Protein AF-0000000087006556 (afdb_homodimer)

Structure (mmCIF, N/CA/C/O backbone):
data_AF-0000000087006556-model_v1
#
loop_
_entity.id
_entity.type
_entity.pdbx_description
1 polymer 'LRRCT domain-containing protein'
#
loop_
_atom_site.group_PDB
_atom_site.id
_atom_site.type_symbol
_atom_site.label_atom_id
_atom_site.label_alt_id
_atom_site.label_comp_id
_atom_site.label_asym_id
_atom_site.label_entity_id
_atom_site.label_seq_id
_atom_site.pdbx_PDB_ins_code
_atom_site.Cartn_x
_atom_site.Cartn_y
_atom_site.Cartn_z
_atom_site.occupancy
_atom_site.B_iso_or_equiv
_atom_site.auth_seq_id
_atom_site.auth_comp_id
_atom_site.auth_asym_id
_atom_site.auth_atom_id
_atom_site.pdbx_PDB_model_num
ATOM 1 N N . VAL A 1 1 ? -24.969 -40.094 31.344 1 88.81 1 VAL A N 1
ATOM 2 C CA . VAL A 1 1 ? -23.953 -39.125 30.875 1 88.81 1 VAL A CA 1
ATOM 3 C C . VAL A 1 1 ? -24.188 -38.812 29.406 1 88.81 1 VAL A C 1
ATOM 5 O O . VAL A 1 1 ? -24.312 -39.719 28.578 1 88.81 1 VAL A O 1
ATOM 8 N N . GLN A 1 2 ? -24.375 -37.562 29.062 1 92.94 2 GLN A N 1
ATOM 9 C CA . GLN A 1 2 ? -24.641 -37.125 27.703 1 92.94 2 GLN A CA 1
ATOM 10 C C . GLN A 1 2 ? -23.422 -36.469 27.078 1 92.94 2 GLN A C 1
ATOM 12 O O . GLN A 1 2 ? -23.266 -36.469 25.844 1 92.94 2 GLN A O 1
ATOM 17 N N . ARG A 1 3 ? -22.641 -35.844 27.828 1 95 3 ARG A N 1
ATOM 18 C CA . ARG A 1 3 ? -21.406 -35.219 27.375 1 95 3 ARG A CA 1
ATOM 19 C C . ARG A 1 3 ? -20.219 -35.719 28.188 1 95 3 ARG A C 1
ATOM 21 O O . ARG A 1 3 ? -20.281 -35.781 29.422 1 95 3 ARG A O 1
ATOM 28 N N . LEU A 1 4 ? -19.172 -36.156 27.547 1 93.06 4 LEU A N 1
ATOM 29 C CA . LEU A 1 4 ? -17.922 -36.594 28.172 1 93.06 4 LEU A CA 1
ATOM 30 C C . LEU A 1 4 ? -16.734 -35.844 27.594 1 93.06 4 LEU A C 1
ATOM 32 O O . LEU A 1 4 ? -16.469 -35.906 26.391 1 93.06 4 LEU A O 1
ATOM 36 N N . ASP A 1 5 ? -16.062 -35.062 28.344 1 93.75 5 ASP A N 1
ATOM 37 C CA . ASP A 1 5 ? -14.906 -34.281 27.922 1 93.75 5 ASP A CA 1
ATOM 38 C C . ASP A 1 5 ? -13.609 -34.844 28.484 1 93.75 5 ASP A C 1
ATOM 40 O O . ASP A 1 5 ? -13.359 -34.781 29.688 1 93.75 5 ASP A O 1
ATOM 44 N N . LEU A 1 6 ? -12.828 -35.469 27.703 1 93.69 6 LEU A N 1
ATOM 45 C CA . LEU A 1 6 ? -11.547 -36.062 28.062 1 93.69 6 LEU A CA 1
ATOM 46 C C . LEU A 1 6 ? -10.398 -35.344 27.359 1 93.69 6 LEU A C 1
ATOM 48 O O . LEU A 1 6 ? -9.391 -35.969 27.016 1 93.69 6 LEU A O 1
ATOM 52 N N . THR A 1 7 ? -10.492 -34.062 27.109 1 93.75 7 THR A N 1
ATOM 53 C CA . THR A 1 7 ? -9.484 -33.312 26.406 1 93.75 7 THR A CA 1
ATOM 54 C C . THR A 1 7 ? -8.211 -33.156 27.234 1 93.75 7 THR A C 1
ATOM 56 O O . THR A 1 7 ? -8.281 -33.031 28.453 1 93.75 7 THR A O 1
ATOM 59 N N . GLU A 1 8 ? -7.07 -33.281 26.734 1 91.44 8 GLU A N 1
ATOM 60 C CA . GLU A 1 8 ? -5.758 -33.031 27.328 1 91.44 8 GLU A CA 1
ATOM 61 C C . GLU A 1 8 ? -5.523 -33.969 28.516 1 91.44 8 GLU A C 1
ATOM 63 O O . GLU A 1 8 ? -5.133 -33.5 29.594 1 91.44 8 GLU A O 1
ATOM 68 N N . ASN A 1 9 ? -5.703 -35.219 28.359 1 91.56 9 ASN A N 1
ATOM 69 C CA . ASN A 1 9 ? -5.516 -36.188 29.438 1 91.56 9 ASN A CA 1
ATOM 70 C C . ASN A 1 9 ? -4.422 -37.188 29.094 1 91.56 9 ASN A C 1
ATOM 72 O O . ASN A 1 9 ? -4.348 -38.25 29.719 1 91.56 9 ASN A O 1
ATOM 76 N N . LEU A 1 10 ? -3.65 -36.906 28.031 1 91.56 10 LEU A N 1
ATOM 77 C CA . LEU A 1 10 ? -2.537 -37.75 27.609 1 91.56 10 LEU A CA 1
ATOM 78 C C . LEU A 1 10 ? -3.002 -39.156 27.344 1 91.56 10 LEU A C 1
ATOM 80 O O . LEU A 1 10 ? -2.301 -40.125 27.672 1 91.56 10 LEU A O 1
ATOM 84 N N . ILE A 1 11 ? -4.215 -39.312 26.984 1 92.19 11 ILE A N 1
ATOM 85 C CA . ILE A 1 11 ? -4.82 -40.625 26.703 1 92.19 11 ILE A CA 1
ATOM 86 C C . ILE A 1 11 ? -4.145 -41.25 25.484 1 92.19 11 ILE A C 1
ATOM 88 O O . ILE A 1 11 ? -3.973 -40.594 24.453 1 92.19 11 ILE A O 1
ATOM 92 N N . GLU A 1 12 ? -3.748 -42.438 25.609 1 92.12 12 GLU A N 1
ATOM 93 C CA . GLU A 1 12 ? -3.156 -43.188 24.5 1 92.12 12 GLU A CA 1
ATOM 94 C C . GLU A 1 12 ? -4.141 -44.188 23.938 1 92.12 12 GLU A C 1
ATOM 96 O O . GLU A 1 12 ? -4.203 -44.406 22.719 1 92.12 12 GLU A O 1
ATOM 101 N N . ASN A 1 13 ? -4.859 -44.75 24.984 1 90.06 13 ASN A N 1
ATOM 102 C CA . ASN A 1 13 ? -5.918 -45.688 24.609 1 90.06 13 ASN A CA 1
ATOM 103 C C . ASN A 1 13 ? -7.281 -45.219 25.109 1 90.06 13 ASN A C 1
ATOM 105 O O . ASN A 1 13 ? -7.406 -44.781 26.266 1 90.06 13 ASN A O 1
ATOM 109 N N . ILE A 1 14 ? -8.188 -45.281 24.25 1 89.5 14 ILE A N 1
ATOM 110 C CA . ILE A 1 14 ? -9.523 -44.812 24.609 1 89.5 14 ILE A CA 1
ATOM 111 C C . ILE A 1 14 ? -10.086 -45.688 25.719 1 89.5 14 ILE A C 1
ATOM 113 O O . ILE A 1 14 ? -10.086 -46.906 25.609 1 89.5 14 ILE A O 1
ATOM 117 N N . PRO A 1 15 ? -10.508 -45.094 26.766 1 86.06 15 PRO A N 1
ATOM 118 C CA . PRO A 1 15 ? -11.102 -45.844 27.875 1 86.06 15 PRO A CA 1
ATOM 119 C C . PRO A 1 15 ? -12.414 -46.531 27.484 1 86.06 15 PRO A C 1
ATOM 121 O O . PRO A 1 15 ? -13 -46.188 26.453 1 86.06 15 PRO A O 1
ATOM 124 N N . ASN A 1 16 ? -12.82 -47.594 28.281 1 87.44 16 ASN A N 1
ATOM 125 C CA . ASN A 1 16 ? -14.086 -48.281 28.047 1 87.44 16 ASN A CA 1
ATOM 126 C C . ASN A 1 16 ? -15.281 -47.375 28.25 1 87.44 16 ASN A C 1
ATOM 128 O O . ASN A 1 16 ? -15.508 -46.875 29.359 1 87.44 16 ASN A O 1
ATOM 132 N N . LEU A 1 17 ? -15.961 -47.125 27.156 1 88.31 17 LEU A N 1
ATOM 133 C CA . LEU A 1 17 ? -17.062 -46.188 27.203 1 88.31 17 LEU A CA 1
ATOM 134 C C . LEU A 1 17 ? -18.406 -46.906 27.062 1 88.31 17 LEU A C 1
ATOM 136 O O . LEU A 1 17 ? -19.438 -46.25 26.828 1 88.31 17 LEU A O 1
ATOM 140 N N . GLU A 1 18 ? -18.484 -48.219 27.25 1 85.88 18 GLU A N 1
ATOM 141 C CA . GLU A 1 18 ? -19.656 -49.031 27 1 85.88 18 GLU A CA 1
ATOM 142 C C . GLU A 1 18 ? -20.797 -48.688 27.953 1 85.88 18 GLU A C 1
ATOM 144 O O . GLU A 1 18 ? -21.969 -48.875 27.625 1 85.88 18 GLU A O 1
ATOM 149 N N . LYS A 1 19 ? -20.453 -48.125 29.047 1 87.62 19 LYS A N 1
ATOM 150 C CA . LYS A 1 19 ? -21.453 -47.812 30.078 1 87.62 19 LYS A CA 1
ATOM 151 C C . LYS A 1 19 ? -22.234 -46.562 29.734 1 87.62 19 LYS A C 1
ATOM 153 O O . LYS A 1 19 ? -23.328 -46.344 30.234 1 87.62 19 LYS A O 1
ATOM 158 N N . TYR A 1 20 ? -21.688 -45.844 28.891 1 90.06 20 TYR A N 1
ATOM 159 C CA . TYR A 1 20 ? -22.281 -44.531 28.625 1 90.06 20 TYR A CA 1
ATOM 160 C C . TYR A 1 20 ? -23.125 -44.562 27.359 1 90.06 20 TYR A C 1
ATOM 162 O O . TYR A 1 20 ? -22.828 -43.875 26.391 1 90.06 20 TYR A O 1
ATOM 170 N N . THR A 1 21 ? -24.125 -45.281 27.266 1 88.69 21 THR A N 1
ATOM 171 C CA . THR A 1 21 ? -24.938 -45.562 26.078 1 88.69 21 THR A CA 1
ATOM 172 C C . THR A 1 21 ? -25.719 -44.312 25.656 1 88.69 21 THR A C 1
ATOM 174 O O . THR A 1 21 ? -26.141 -44.188 24.5 1 88.69 21 THR A O 1
ATOM 177 N N . SER A 1 22 ? -25.891 -43.281 26.5 1 92.31 22 SER A N 1
ATOM 178 C CA . SER A 1 22 ? -26.656 -42.094 26.172 1 92.31 22 SER A CA 1
ATOM 179 C C . SER A 1 22 ? -25.734 -40.938 25.781 1 92.31 22 SER A C 1
ATOM 181 O O . SER A 1 22 ? -26.188 -39.812 25.625 1 92.31 22 SER A O 1
ATOM 183 N N . LEU A 1 23 ? -24.516 -41.281 25.547 1 93 23 LEU A N 1
ATOM 184 C CA . LEU A 1 23 ? -23.516 -40.25 25.266 1 93 23 LEU A CA 1
ATOM 185 C C . LEU A 1 23 ? -23.797 -39.562 23.922 1 93 23 LEU A C 1
ATOM 187 O O . LEU A 1 23 ? -24.031 -40.25 22.922 1 93 23 LEU A O 1
ATOM 191 N N . GLU A 1 24 ? -23.828 -38.188 23.875 1 95.12 24 GLU A N 1
ATOM 192 C CA . GLU A 1 24 ? -24.094 -37.438 22.656 1 95.12 24 GLU A CA 1
ATOM 193 C C . GLU A 1 24 ? -22.859 -36.688 22.172 1 95.12 24 GLU A C 1
ATOM 195 O O . GLU A 1 24 ? -22.672 -36.469 20.984 1 95.12 24 GLU A O 1
ATOM 200 N N . ILE A 1 25 ? -22.062 -36.188 23.078 1 96.38 25 ILE A N 1
ATOM 201 C CA . ILE A 1 25 ? -20.859 -35.438 22.766 1 96.38 25 ILE A CA 1
ATOM 202 C C . ILE A 1 25 ? -19.656 -36.062 23.438 1 96.38 25 ILE A C 1
ATOM 204 O O . ILE A 1 25 ? -19.656 -36.281 24.656 1 96.38 25 ILE A O 1
ATOM 208 N N . LEU A 1 26 ? -18.625 -36.406 22.656 1 94.62 26 LEU A N 1
ATOM 209 C CA . LEU A 1 26 ? -17.375 -36.969 23.172 1 94.62 26 LEU A CA 1
ATOM 210 C C . LEU A 1 26 ? -16.188 -36.125 22.719 1 94.62 26 LEU A C 1
ATOM 212 O O . LEU A 1 26 ? -15.922 -36 21.516 1 94.62 26 LEU A O 1
ATOM 216 N N . GLN A 1 27 ? -15.492 -35.531 23.609 1 95.69 27 GLN A N 1
ATOM 217 C CA . GLN A 1 27 ? -14.336 -34.688 23.328 1 95.69 27 GLN A CA 1
ATOM 218 C C . GLN A 1 27 ? -13.039 -35.406 23.703 1 95.69 27 GLN A C 1
ATOM 220 O O . GLN A 1 27 ? -12.781 -35.656 24.891 1 95.69 27 GLN A O 1
ATOM 225 N N . LEU A 1 28 ? -12.273 -35.719 22.719 1 95.25 28 LEU A N 1
ATOM 226 C CA . LEU A 1 28 ? -11.023 -36.438 22.938 1 95.25 28 LEU A CA 1
ATOM 227 C C . LEU A 1 28 ? -9.852 -35.688 22.312 1 95.25 28 LEU A C 1
ATOM 229 O O . LEU A 1 28 ? -8.867 -36.312 21.906 1 95.25 28 LEU A O 1
ATOM 233 N N . ALA A 1 29 ? -9.977 -34.375 22.188 1 96.31 29 ALA A N 1
ATOM 234 C CA . ALA A 1 29 ? -8.945 -33.594 21.531 1 96.31 29 ALA A CA 1
ATOM 235 C C . ALA A 1 29 ? -7.691 -33.469 22.391 1 96.31 29 ALA A C 1
ATOM 237 O O . ALA A 1 29 ? -7.762 -33.625 23.625 1 96.31 29 ALA A O 1
ATOM 238 N N . HIS A 1 30 ? -6.531 -33.25 21.797 1 94.38 30 HIS A N 1
ATOM 239 C CA . HIS A 1 30 ? -5.25 -33 22.453 1 94.38 30 HIS A CA 1
ATOM 240 C C . HIS A 1 30 ? -4.867 -34.156 23.359 1 94.38 30 HIS A C 1
ATOM 242 O O . HIS A 1 30 ? -4.578 -33.969 24.547 1 94.38 30 HIS A O 1
ATOM 248 N N . ASN A 1 31 ? -4.863 -35.312 22.812 1 95.19 31 ASN A N 1
ATOM 249 C CA . ASN A 1 31 ? -4.355 -36.5 23.438 1 95.19 31 ASN A CA 1
ATOM 250 C C . ASN A 1 31 ? -3.277 -37.188 22.594 1 95.19 31 ASN A C 1
ATOM 252 O O . ASN A 1 31 ? -2.684 -36.531 21.719 1 95.19 31 ASN A O 1
ATOM 256 N N . ARG A 1 32 ? -2.949 -38.406 22.922 1 95.19 32 ARG A N 1
ATOM 257 C CA . ARG A 1 32 ? -1.918 -39.125 22.188 1 95.19 32 ARG A CA 1
ATOM 258 C C . ARG A 1 32 ? -2.463 -40.438 21.625 1 95.19 32 ARG A C 1
ATOM 260 O O . ARG A 1 32 ? -1.808 -41.469 21.703 1 95.19 32 ARG A O 1
ATOM 267 N N . ILE A 1 33 ? -3.682 -40.312 21.203 1 94 33 ILE A N 1
ATOM 268 C CA . ILE A 1 33 ? -4.344 -41.5 20.703 1 94 33 ILE A CA 1
ATOM 269 C C . ILE A 1 33 ? -3.768 -41.875 19.344 1 94 33 ILE A C 1
ATOM 271 O O . ILE A 1 33 ? -3.711 -41.062 18.438 1 94 33 ILE A O 1
ATOM 275 N N . GLN A 1 34 ? -3.363 -43.062 19.188 1 92 34 GLN A N 1
ATOM 276 C CA . GLN A 1 34 ? -2.742 -43.5 17.938 1 92 34 GLN A CA 1
ATOM 277 C C . GLN A 1 34 ? -3.66 -44.438 17.172 1 92 34 GLN A C 1
ATOM 279 O O . GLN A 1 34 ? -3.582 -44.531 15.945 1 92 34 GLN A O 1
ATOM 284 N N . GLN A 1 35 ? -4.441 -45.094 17.984 1 90.38 35 GLN A N 1
ATOM 285 C CA . GLN A 1 35 ? -5.324 -46.062 17.344 1 90.38 35 GLN A CA 1
ATOM 286 C C . GLN A 1 35 ? -6.652 -46.156 18.094 1 90.38 35 GLN A C 1
ATOM 288 O O . GLN A 1 35 ? -6.691 -46.062 19.312 1 90.38 35 GLN A O 1
ATOM 293 N N . ILE A 1 36 ? -7.613 -46.344 17.266 1 88.44 36 ILE A N 1
ATOM 294 C CA . ILE A 1 36 ? -8.938 -46.594 17.828 1 88.44 36 ILE A CA 1
ATOM 295 C C . ILE A 1 36 ? -9.422 -47.969 17.484 1 88.44 36 ILE A C 1
ATOM 297 O O . ILE A 1 36 ? -9.391 -48.375 16.312 1 88.44 36 ILE A O 1
ATOM 301 N N . SER A 1 37 ? -9.836 -48.719 18.562 1 82.25 37 SER A N 1
ATOM 302 C CA . SER A 1 37 ? -10.367 -50.062 18.328 1 82.25 37 SER A CA 1
ATOM 303 C C . SER A 1 37 ? -11.719 -50 17.625 1 82.25 37 SER A C 1
ATOM 305 O O . SER A 1 37 ? -12.484 -49.062 17.812 1 82.25 37 SER A O 1
ATOM 307 N N . ALA A 1 38 ? -12.047 -51.031 16.812 1 75.94 38 ALA A N 1
ATOM 308 C CA . ALA A 1 38 ? -13.289 -51.094 16.047 1 75.94 38 ALA A CA 1
ATOM 309 C C . ALA A 1 38 ? -14.5 -51.156 16.969 1 75.94 38 ALA A C 1
ATOM 311 O O . ALA A 1 38 ? -15.594 -50.75 16.594 1 75.94 38 ALA A O 1
ATOM 312 N N . THR A 1 39 ? -14.281 -51.625 18.156 1 78.94 39 THR A N 1
ATOM 313 C CA . THR A 1 39 ? -15.406 -51.812 19.062 1 78.94 39 THR A CA 1
ATOM 314 C C . THR A 1 39 ? -15.484 -50.719 20.094 1 78.94 39 THR A C 1
ATOM 316 O O . THR A 1 39 ? -16.359 -50.719 20.969 1 78.94 39 THR A O 1
ATOM 319 N N . ALA A 1 40 ? -14.625 -49.75 19.953 1 84 40 ALA A N 1
ATOM 320 C CA . ALA A 1 40 ? -14.5 -48.75 21 1 84 40 ALA A CA 1
ATOM 321 C C . ALA A 1 40 ? -15.789 -47.938 21.141 1 84 40 ALA A C 1
ATOM 323 O O . ALA A 1 40 ? -16.125 -47.5 22.234 1 84 40 ALA A O 1
ATOM 324 N N . PHE A 1 41 ? -16.516 -47.844 20.016 1 87.19 41 PHE A N 1
ATOM 325 C CA . PHE A 1 41 ? -17.688 -46.938 20.062 1 87.19 41 PHE A CA 1
ATOM 326 C C . PHE A 1 41 ? -18.953 -47.719 19.719 1 87.19 41 PHE A C 1
ATOM 328 O O . PHE A 1 41 ? -19.969 -47.125 19.375 1 87.19 41 PHE A O 1
ATOM 335 N N . ASP A 1 42 ? -18.984 -49 19.844 1 84.69 42 ASP A N 1
ATOM 336 C CA . ASP A 1 42 ? -20.078 -49.844 19.391 1 84.69 42 ASP A CA 1
ATOM 337 C C . ASP A 1 42 ? -21.375 -49.531 20.141 1 84.69 42 ASP A C 1
ATOM 339 O O . ASP A 1 42 ? -22.453 -49.594 19.562 1 84.69 42 ASP A O 1
ATOM 343 N N . LYS A 1 43 ? -21.266 -49.125 21.344 1 86.88 43 LYS A N 1
ATOM 344 C CA . LYS A 1 43 ? -22.469 -48.969 22.156 1 86.88 43 LYS A CA 1
ATOM 345 C C . LYS A 1 43 ? -22.891 -47.5 22.188 1 86.88 43 LYS A C 1
ATOM 347 O O . LYS A 1 43 ? -23.906 -47.156 22.812 1 86.88 43 LYS A O 1
ATOM 352 N N . LEU A 1 44 ? -22.234 -46.719 21.469 1 89.56 44 LEU A N 1
ATOM 353 C CA . LEU A 1 44 ? -22.547 -45.281 21.531 1 89.56 44 LEU A CA 1
ATOM 354 C C . LEU A 1 44 ? -23.422 -44.875 20.359 1 89.56 44 LEU A C 1
ATOM 356 O O . LEU A 1 44 ? -23.047 -44 19.562 1 89.56 44 LEU A O 1
ATOM 360 N N . LYS A 1 45 ? -24.562 -45.312 20.266 1 88.12 45 LYS A N 1
ATOM 361 C CA . LYS A 1 45 ? -25.453 -45.094 19.125 1 88.12 45 LYS A CA 1
ATOM 362 C C . LYS A 1 45 ? -26.016 -43.688 19.109 1 88.12 45 LYS A C 1
ATOM 364 O O . LYS A 1 45 ? -26.453 -43.188 18.062 1 88.12 45 LYS A O 1
ATOM 369 N N . ASN A 1 46 ? -25.953 -42.969 20.234 1 91.56 46 ASN A N 1
ATOM 370 C CA . ASN A 1 46 ? -26.516 -41.625 20.344 1 91.56 46 ASN A CA 1
ATOM 371 C C . ASN A 1 46 ? -25.453 -40.562 20.156 1 91.56 46 ASN A C 1
ATOM 373 O O . ASN A 1 46 ? -25.75 -39.344 20.25 1 91.56 46 ASN A O 1
ATOM 377 N N . LEU A 1 47 ? -24.281 -40.969 19.828 1 93.5 47 LEU A N 1
ATOM 378 C CA . LEU A 1 47 ? -23.188 -40 19.719 1 93.5 47 LEU A CA 1
ATOM 379 C C . LEU A 1 47 ? -23.391 -39.094 18.516 1 93.5 47 LEU A C 1
ATOM 381 O O . LEU A 1 47 ? -23.578 -39.562 17.391 1 93.5 47 LEU A O 1
ATOM 385 N N . LYS A 1 48 ? -23.328 -37.75 18.734 1 95.5 48 LYS A N 1
ATOM 386 C CA . LYS A 1 48 ? -23.578 -36.781 17.688 1 95.5 48 LYS A CA 1
ATOM 387 C C . LYS A 1 48 ? -22.312 -36 17.359 1 95.5 48 LYS A C 1
ATOM 389 O O . LYS A 1 48 ? -22.094 -35.594 16.203 1 95.5 48 LYS A O 1
ATOM 394 N N . HIS A 1 49 ? -21.5 -35.719 18.312 1 96.5 49 HIS A N 1
ATOM 395 C CA . HIS A 1 49 ? -20.297 -34.938 18.156 1 96.5 49 HIS A CA 1
ATOM 396 C C . HIS A 1 49 ? -19.078 -35.688 18.688 1 96.5 49 HIS A C 1
ATOM 398 O O . HIS A 1 49 ? -19.047 -36.062 19.859 1 96.5 49 HIS A O 1
ATOM 404 N N . LEU A 1 50 ? -18.094 -35.844 17.828 1 94.69 50 LEU A N 1
ATOM 405 C CA . LEU A 1 50 ? -16.859 -36.531 18.203 1 94.69 50 LEU A CA 1
ATOM 406 C C . LEU A 1 50 ? -15.648 -35.656 17.812 1 94.69 50 LEU A C 1
ATOM 408 O O . LEU A 1 50 ? -15.461 -35.344 16.641 1 94.69 50 LEU A O 1
ATOM 412 N N . ASP A 1 51 ? -14.875 -35.281 18.75 1 96.38 51 ASP A N 1
ATOM 413 C CA . ASP A 1 51 ? -13.695 -34.469 18.5 1 96.38 51 ASP A CA 1
ATOM 414 C C . ASP A 1 51 ? -12.414 -35.25 18.781 1 96.38 51 ASP A C 1
ATOM 416 O O . ASP A 1 51 ? -12.102 -35.531 19.938 1 96.38 51 ASP A O 1
ATOM 420 N N . LEU A 1 52 ? -11.719 -35.594 17.781 1 95.19 52 LEU A N 1
ATOM 421 C CA . LEU A 1 52 ? -10.453 -36.312 17.859 1 95.19 52 LEU A CA 1
ATOM 422 C C . LEU A 1 52 ? -9.297 -35.469 17.375 1 95.19 52 LEU A C 1
ATOM 424 O O . LEU A 1 52 ? -8.305 -35.969 16.859 1 95.19 52 LEU A O 1
ATOM 428 N N . SER A 1 53 ? -9.406 -34.156 17.453 1 97 53 SER A N 1
ATOM 429 C CA . SER A 1 53 ? -8.391 -33.219 16.938 1 97 53 SER A CA 1
ATOM 430 C C . SER A 1 53 ? -7.129 -33.281 17.797 1 97 53 SER A C 1
ATOM 432 O O . SER A 1 53 ? -7.184 -33.625 18.984 1 97 53 SER A O 1
ATOM 434 N N . ASN A 1 54 ? -5.98 -33 17.172 1 95.88 54 ASN A N 1
ATOM 435 C CA . ASN A 1 54 ? -4.688 -32.938 17.844 1 95.88 54 ASN A CA 1
ATOM 436 C C . ASN A 1 54 ? -4.34 -34.219 18.547 1 95.88 54 ASN A C 1
ATOM 438 O O . ASN A 1 54 ? -4.031 -34.219 19.75 1 95.88 54 ASN A O 1
ATOM 442 N N . ASN A 1 55 ? -4.453 -35.25 17.844 1 95.81 55 ASN A N 1
ATOM 443 C CA . ASN A 1 55 ? -3.994 -36.562 18.297 1 95.81 55 ASN A CA 1
ATOM 444 C C . ASN A 1 55 ? -2.852 -37.094 17.422 1 95.81 55 ASN A C 1
ATOM 446 O O . ASN A 1 55 ? -2.164 -36.312 16.766 1 95.81 55 ASN A O 1
ATOM 450 N N . SER A 1 56 ? -2.541 -38.406 17.531 1 94.31 56 SER A N 1
ATOM 451 C CA . SER A 1 56 ? -1.347 -38.906 16.859 1 94.31 56 SER A CA 1
ATOM 452 C C . SER A 1 56 ? -1.705 -39.938 15.773 1 94.31 56 SER A C 1
ATOM 454 O O . SER A 1 56 ? -1.005 -40.906 15.578 1 94.31 56 SER A O 1
ATOM 456 N N . PHE A 1 57 ? -2.764 -39.625 15.078 1 92.81 57 PHE A N 1
ATOM 457 C CA . PHE A 1 57 ? -3.141 -40.5 13.984 1 92.81 57 PHE A CA 1
ATOM 458 C C . PHE A 1 57 ? -2.268 -40.25 12.758 1 92.81 57 PHE A C 1
ATOM 460 O O . PHE A 1 57 ? -2.041 -39.094 12.383 1 92.81 57 PHE A O 1
ATOM 467 N N . THR A 1 58 ? -1.802 -41.312 12.125 1 90.44 58 THR A N 1
ATOM 468 C CA . THR A 1 58 ? -0.922 -41.156 10.977 1 90.44 58 THR A CA 1
ATOM 469 C C . THR A 1 58 ? -1.56 -41.75 9.719 1 90.44 58 THR A C 1
ATOM 471 O O . THR A 1 58 ? -1.041 -41.562 8.617 1 90.44 58 THR A O 1
ATOM 474 N N . ASP A 1 59 ? -2.629 -42.406 9.953 1 86.38 59 ASP A N 1
ATOM 475 C CA . ASP A 1 59 ? -3.328 -43.031 8.828 1 86.38 59 ASP A CA 1
ATOM 476 C C . ASP A 1 59 ? -4.805 -43.25 9.148 1 86.38 59 ASP A C 1
ATOM 478 O O . ASP A 1 59 ? -5.191 -43.312 10.312 1 86.38 59 ASP A O 1
ATOM 482 N N . TRP A 1 60 ? -5.523 -43.406 8.109 1 85.88 60 TRP A N 1
ATOM 483 C CA . TRP A 1 60 ? -6.965 -43.562 8.266 1 85.88 60 TRP A CA 1
ATOM 484 C C . TRP A 1 60 ? -7.281 -44.938 8.852 1 85.88 60 TRP A C 1
ATOM 486 O O . TRP A 1 60 ? -8.312 -45.125 9.508 1 85.88 60 TRP A O 1
ATOM 496 N N . MET A 1 61 ? -6.469 -45.938 8.711 1 81.94 61 MET A N 1
ATOM 497 C CA . MET A 1 61 ? -6.68 -47.281 9.219 1 81.94 61 MET A CA 1
ATOM 498 C C . MET A 1 61 ? -6.645 -47.312 10.742 1 81.94 61 MET A C 1
ATOM 500 O O . MET A 1 61 ? -7.293 -48.125 11.375 1 81.94 61 MET A O 1
ATOM 504 N N . GLN A 1 62 ? -5.902 -46.375 11.195 1 86.31 62 GLN A N 1
ATOM 505 C CA . GLN A 1 62 ? -5.777 -46.281 12.648 1 86.31 62 GLN A CA 1
ATOM 506 C C . GLN A 1 62 ? -7.082 -45.812 13.289 1 86.31 62 GLN A C 1
ATOM 508 O O . GLN A 1 62 ? -7.352 -46.125 14.453 1 86.31 62 GLN A O 1
ATOM 513 N N . ILE A 1 63 ? -7.816 -45.156 12.508 1 83.19 63 ILE A N 1
ATOM 514 C CA . ILE A 1 63 ? -9.109 -44.656 12.984 1 83.19 63 ILE A CA 1
ATOM 515 C C . ILE A 1 63 ? -10.219 -45.594 12.539 1 83.19 63 ILE A C 1
ATOM 517 O O . ILE A 1 63 ? -11.32 -45.562 13.086 1 83.19 63 ILE A O 1
ATOM 521 N N . ASP A 1 64 ? -9.867 -46.656 11.852 1 75.94 64 ASP A N 1
ATOM 522 C CA . ASP A 1 64 ? -10.852 -47.531 11.258 1 75.94 64 ASP A CA 1
ATOM 523 C C . ASP A 1 64 ? -12.109 -46.75 10.852 1 75.94 64 ASP A C 1
ATOM 525 O O . ASP A 1 64 ? -13.219 -47.125 11.273 1 75.94 64 ASP A O 1
ATOM 529 N N . ALA A 1 65 ? -11.961 -45.781 10.102 1 72.31 65 ALA A N 1
ATOM 530 C CA . ALA A 1 65 ? -13.016 -44.844 9.812 1 72.31 65 ALA A CA 1
ATOM 531 C C . ALA A 1 65 ? -14.195 -45.5 9.109 1 72.31 65 ALA A C 1
ATOM 533 O O . ALA A 1 65 ? -15.352 -45.125 9.336 1 72.31 65 ALA A O 1
ATOM 534 N N . GLY A 1 66 ? -13.977 -46.5 8.297 1 72.19 66 GLY A N 1
ATOM 535 C CA . GLY A 1 66 ? -15.062 -47.219 7.652 1 72.19 66 GLY A CA 1
ATOM 536 C C . GLY A 1 66 ? -16.016 -47.875 8.641 1 72.19 66 GLY A C 1
ATOM 537 O O . GLY A 1 66 ? -17.234 -47.719 8.523 1 72.19 66 GLY A O 1
ATOM 538 N N . MET A 1 67 ? -15.422 -48.531 9.609 1 74.12 67 MET A N 1
ATOM 539 C CA . MET A 1 67 ? -16.234 -49.25 10.602 1 74.12 67 MET A CA 1
ATOM 540 C C . MET A 1 67 ? -16.766 -48.281 11.648 1 74.12 67 MET A C 1
ATOM 542 O O . MET A 1 67 ? -17.922 -48.406 12.086 1 74.12 67 MET A O 1
ATOM 546 N N . LEU A 1 68 ? -15.906 -47.375 11.969 1 76.25 68 LEU A N 1
ATOM 547 C CA . LEU A 1 68 ? -16.266 -46.406 12.992 1 76.25 68 LEU A CA 1
ATOM 548 C C . LEU A 1 68 ? -17.516 -45.625 12.594 1 76.25 68 LEU A C 1
ATOM 550 O O . LEU A 1 68 ? -18.453 -45.5 13.375 1 76.25 68 LEU A O 1
ATOM 554 N N . LEU A 1 69 ? -17.516 -45.219 11.398 1 79 69 LEU A N 1
ATOM 555 C CA . LEU A 1 69 ? -18.609 -44.344 10.969 1 79 69 LEU A CA 1
ATOM 556 C C . LEU A 1 69 ? -19.859 -45.156 10.641 1 79 69 LEU A C 1
ATOM 558 O O . LEU A 1 69 ? -20.969 -44.594 10.648 1 79 69 LEU A O 1
ATOM 562 N N . GLN A 1 70 ? -19.672 -46.375 10.414 1 78.38 70 GLN A N 1
ATOM 563 C CA . GLN A 1 70 ? -20.828 -47.25 10.188 1 78.38 70 GLN A CA 1
ATOM 564 C C . GLN A 1 70 ? -21.547 -47.562 11.492 1 78.38 70 GLN A C 1
ATOM 566 O O . GLN A 1 70 ? -22.766 -47.719 11.508 1 78.38 70 GLN A O 1
ATOM 571 N N . THR A 1 71 ? -20.734 -47.625 12.531 1 79.75 71 THR A N 1
ATOM 572 C CA . THR A 1 71 ? -21.312 -47.938 13.836 1 79.75 71 THR A CA 1
ATOM 573 C C . THR A 1 71 ? -21.953 -46.719 14.461 1 79.75 71 THR A C 1
ATOM 575 O O . THR A 1 71 ? -22.984 -46.812 15.125 1 79.75 71 THR A O 1
ATOM 578 N N . LEU A 1 72 ? -21.422 -45.656 14.109 1 86.62 72 LEU A N 1
ATOM 579 C CA . LEU A 1 72 ? -21.922 -44.406 14.68 1 86.62 72 LEU A CA 1
ATOM 580 C C . LEU A 1 72 ? -22.984 -43.781 13.773 1 86.62 72 LEU A C 1
ATOM 582 O O . LEU A 1 72 ? -22.734 -42.781 13.125 1 86.62 72 LEU A O 1
ATOM 586 N N . VAL A 1 73 ? -24.156 -44.219 13.781 1 86.56 73 VAL A N 1
ATOM 587 C CA . VAL A 1 73 ? -25.234 -43.906 12.852 1 86.56 73 VAL A CA 1
ATOM 588 C C . VAL A 1 73 ? -25.797 -42.531 13.18 1 86.56 73 VAL A C 1
ATOM 590 O O . VAL A 1 73 ? -26.438 -41.906 12.336 1 86.56 73 VAL A O 1
ATOM 593 N N . GLY A 1 74 ? -25.516 -41.938 14.289 1 90.06 74 GLY A N 1
ATOM 594 C CA . GLY A 1 74 ? -26.062 -40.656 14.68 1 90.06 74 GLY A CA 1
ATOM 595 C C . GLY A 1 74 ? -25.016 -39.562 14.664 1 90.06 74 GLY A C 1
ATOM 596 O O . GLY A 1 74 ? -25.328 -38.406 14.992 1 90.06 74 GLY A O 1
ATOM 597 N N . LEU A 1 75 ? -23.844 -39.844 14.203 1 92.75 75 LEU A N 1
ATOM 598 C CA . LEU A 1 75 ? -22.75 -38.875 14.273 1 92.75 75 LEU A CA 1
ATOM 599 C C . LEU A 1 75 ? -22.969 -37.719 13.281 1 92.75 75 LEU A C 1
ATOM 601 O O . LEU A 1 75 ? -23.156 -37.969 12.086 1 92.75 75 LEU A O 1
ATOM 605 N N . LYS A 1 76 ? -22.906 -36.5 13.773 1 95.56 76 LYS A N 1
ATOM 606 C CA . LYS A 1 76 ? -23.141 -35.312 12.93 1 95.56 76 LYS A CA 1
ATOM 607 C C . LYS A 1 76 ? -21.859 -34.562 12.672 1 95.56 76 LYS A C 1
ATOM 609 O O . LYS A 1 76 ? -21.641 -34.031 11.57 1 95.56 76 LYS A O 1
ATOM 614 N N . THR A 1 77 ? -21.031 -34.469 13.648 1 96.94 77 THR A N 1
ATOM 615 C CA . THR A 1 77 ? -19.797 -33.688 13.531 1 96.94 77 THR A CA 1
ATOM 616 C C . THR A 1 77 ? -18.578 -34.531 13.922 1 96.94 77 THR A C 1
ATOM 618 O O . THR A 1 77 ? -18.578 -35.156 14.977 1 96.94 77 THR A O 1
ATOM 621 N N . LEU A 1 78 ? -17.594 -34.562 13.062 1 95 78 LEU A N 1
ATOM 622 C CA . LEU A 1 78 ? -16.328 -35.25 13.312 1 95 78 LEU A CA 1
ATOM 623 C C . LEU A 1 78 ? -15.148 -34.312 13.094 1 95 78 LEU A C 1
ATOM 625 O O . LEU A 1 78 ? -14.984 -33.75 12 1 95 78 LEU A O 1
ATOM 629 N N . LYS A 1 79 ? -14.359 -34.094 14.102 1 96.81 79 LYS A N 1
ATOM 630 C CA . LYS A 1 79 ? -13.188 -33.219 14 1 96.81 79 LYS A CA 1
ATOM 631 C C . LYS A 1 79 ? -11.898 -34.031 14.086 1 96.81 79 LYS A C 1
ATOM 633 O O . LYS A 1 79 ? -11.688 -34.781 15.047 1 96.81 79 LYS A O 1
ATOM 638 N N . LEU A 1 80 ? -11.102 -33.938 13.117 1 95.62 80 LEU A N 1
ATOM 639 C CA . LEU A 1 80 ? -9.844 -34.656 13.055 1 95.62 80 LEU A CA 1
ATOM 640 C C . LEU A 1 80 ? -8.68 -33.719 12.766 1 95.62 80 LEU A C 1
ATOM 642 O O . LEU A 1 80 ? -7.594 -34.156 12.383 1 95.62 80 LEU A O 1
ATOM 646 N N . SER A 1 81 ? -8.844 -32.469 12.977 1 97.19 81 SER A N 1
ATOM 647 C CA . SER A 1 81 ? -7.84 -31.453 12.633 1 97.19 81 SER A CA 1
ATOM 648 C C . SER A 1 81 ? -6.527 -31.703 13.367 1 97.19 81 SER A C 1
ATOM 650 O O . SER A 1 81 ? -6.523 -32.25 14.469 1 97.19 81 SER A O 1
ATOM 652 N N . ASN A 1 82 ? -5.434 -31.328 12.766 1 96.19 82 ASN A N 1
ATOM 653 C CA . ASN A 1 82 ? -4.094 -31.391 13.344 1 96.19 82 ASN A CA 1
ATOM 654 C C . ASN A 1 82 ? -3.67 -32.844 13.625 1 96.19 82 ASN A C 1
ATOM 656 O O . ASN A 1 82 ? -3.197 -33.156 14.719 1 96.19 82 ASN A O 1
ATOM 660 N N . ASN A 1 83 ? -4.035 -33.75 12.82 1 95.56 83 ASN A N 1
ATOM 661 C CA . ASN A 1 83 ? -3.49 -35.094 12.711 1 95.56 83 ASN A CA 1
ATOM 662 C C . ASN A 1 83 ? -2.682 -35.25 11.43 1 95.56 83 ASN A C 1
ATOM 664 O O . ASN A 1 83 ? -2.555 -34.344 10.641 1 95.56 83 ASN A O 1
ATOM 668 N N . ASN A 1 84 ? -2.084 -36.438 11.234 1 94.38 84 ASN A N 1
ATOM 669 C CA . ASN A 1 84 ? -1.261 -36.656 10.055 1 94.38 84 ASN A CA 1
ATOM 670 C C . ASN A 1 84 ? -1.845 -37.719 9.156 1 94.38 84 ASN A C 1
ATOM 672 O O . ASN A 1 84 ? -1.253 -38.812 9.008 1 94.38 84 ASN A O 1
ATOM 676 N N . LEU A 1 85 ? -2.846 -37.406 8.484 1 90.44 85 LEU A N 1
ATOM 677 C CA . LEU A 1 85 ? -3.604 -38.406 7.754 1 90.44 85 LEU A CA 1
ATOM 678 C C . LEU A 1 85 ? -3.094 -38.531 6.32 1 90.44 85 LEU A C 1
ATOM 680 O O . LEU A 1 85 ? -3.355 -39.562 5.652 1 90.44 85 LEU A O 1
ATOM 684 N N . LYS A 1 86 ? -2.422 -37.531 5.707 1 88.31 86 LYS A N 1
ATOM 685 C CA . LYS A 1 86 ? -1.613 -37.531 4.492 1 88.31 86 LYS A CA 1
ATOM 686 C C . LYS A 1 86 ? -2.494 -37.531 3.246 1 88.31 86 LYS A C 1
ATOM 688 O O . LYS A 1 86 ? -2.219 -36.844 2.273 1 88.31 86 LYS A O 1
ATOM 693 N N . THR A 1 87 ? -3.57 -38.438 3.277 1 86.56 87 THR A N 1
ATOM 694 C CA . THR A 1 87 ? -4.402 -38.562 2.086 1 86.56 87 THR A CA 1
ATOM 695 C C . THR A 1 87 ? -5.883 -38.562 2.459 1 86.56 87 THR A C 1
ATOM 697 O O . THR A 1 87 ? -6.246 -38.844 3.598 1 86.56 87 THR A O 1
ATOM 700 N N . PHE A 1 88 ? -6.684 -38.156 1.593 1 85.44 88 PHE A N 1
ATOM 701 C CA . PHE A 1 88 ? -8.133 -38.219 1.672 1 85.44 88 PHE A CA 1
ATOM 702 C C . PHE A 1 88 ? -8.727 -38.656 0.339 1 85.44 88 PHE A C 1
ATOM 704 O O . PHE A 1 88 ? -9.102 -37.812 -0.487 1 85.44 88 PHE A O 1
ATOM 711 N N . THR A 1 89 ? -8.602 -39.969 0.054 1 77.56 89 THR A N 1
ATOM 712 C CA . THR A 1 89 ? -8.961 -40.531 -1.241 1 77.56 89 THR A CA 1
ATOM 713 C C . THR A 1 89 ? -10.078 -41.562 -1.087 1 77.56 89 THR A C 1
ATOM 715 O O . THR A 1 89 ? -10.305 -42.094 0.007 1 77.56 89 THR A O 1
ATOM 718 N N . GLY A 1 90 ? -11.023 -41.656 -2.002 1 65.06 90 GLY A N 1
ATOM 719 C CA . GLY A 1 90 ? -12.047 -42.688 -2.006 1 65.06 90 GLY A CA 1
ATOM 720 C C . GLY A 1 90 ? -11.633 -43.938 -2.742 1 65.06 90 GLY A C 1
ATOM 721 O O . GLY A 1 90 ? -12.391 -44.906 -2.809 1 65.06 90 GLY A O 1
ATOM 722 N N . LYS A 1 91 ? -10.383 -43.938 -3.369 1 62 91 LYS A N 1
ATOM 723 C CA . LYS A 1 91 ? -9.992 -45.031 -4.273 1 62 91 LYS A CA 1
ATOM 724 C C . LYS A 1 91 ? -9.586 -46.281 -3.496 1 62 91 LYS A C 1
ATOM 726 O O . LYS A 1 91 ? -9.812 -47.406 -3.949 1 62 91 LYS A O 1
ATOM 731 N N . VAL A 1 92 ? -8.852 -46.125 -2.525 1 56.84 92 VAL A N 1
ATOM 732 C CA . VAL A 1 92 ? -8.438 -47.312 -1.804 1 56.84 92 VAL A CA 1
ATOM 733 C C . VAL A 1 92 ? -9.586 -47.812 -0.935 1 56.84 92 VAL A C 1
ATOM 735 O O . VAL A 1 92 ? -10.039 -47.125 -0.031 1 56.84 92 VAL A O 1
ATOM 738 N N . SER A 1 93 ? -10.336 -48.938 -1.411 1 55.94 93 SER A N 1
ATOM 739 C CA . SER A 1 93 ? -11.539 -49.562 -0.866 1 55.94 93 SER A CA 1
ATOM 740 C C . SER A 1 93 ? -11.492 -49.594 0.658 1 55.94 93 SER A C 1
ATOM 742 O O . SER A 1 93 ? -12.492 -49.344 1.323 1 55.94 93 SER A O 1
ATOM 744 N N . ARG A 1 94 ? -10.289 -50 1.157 1 57.69 94 ARG A N 1
ATOM 745 C CA . ARG A 1 94 ? -10.234 -50.188 2.6 1 57.69 94 ARG A CA 1
ATOM 746 C C . ARG A 1 94 ? -10.266 -48.875 3.348 1 57.69 94 ARG A C 1
ATOM 748 O O . ARG A 1 94 ? -10.562 -48.812 4.543 1 57.69 94 ARG A O 1
ATOM 755 N N . MET A 1 95 ? -10.164 -47.719 2.449 1 60.09 95 MET A N 1
ATOM 756 C CA . MET A 1 95 ? -10.078 -46.406 3.1 1 60.09 95 MET A CA 1
ATOM 757 C C . MET A 1 95 ? -11.336 -45.594 2.855 1 60.09 95 MET A C 1
ATOM 759 O O . MET A 1 95 ? -11.461 -44.469 3.34 1 60.09 95 MET A O 1
ATOM 763 N N . ARG A 1 96 ? -12.195 -46.219 2.221 1 67.5 96 ARG A N 1
ATOM 764 C CA . ARG A 1 96 ? -13.414 -45.5 1.915 1 67.5 96 ARG A CA 1
ATOM 765 C C . ARG A 1 96 ? -14.242 -45.25 3.176 1 67.5 96 ARG A C 1
ATOM 767 O O . ARG A 1 96 ? -14.5 -46.188 3.943 1 67.5 96 ARG A O 1
ATOM 774 N N . ILE A 1 97 ? -14.484 -44.031 3.385 1 73.81 97 ILE A N 1
ATOM 775 C CA . ILE A 1 97 ? -15.273 -43.625 4.543 1 73.81 97 ILE A CA 1
ATOM 776 C C . ILE A 1 97 ? -16.719 -43.375 4.129 1 73.81 97 ILE A C 1
ATOM 778 O O . ILE A 1 97 ? -16.984 -42.625 3.197 1 73.81 97 ILE A O 1
ATOM 782 N N . ASN A 1 98 ? -17.578 -44.219 4.664 1 82.19 98 ASN A N 1
ATOM 783 C CA . ASN A 1 98 ? -19 -44.062 4.406 1 82.19 98 ASN A CA 1
ATOM 784 C C . ASN A 1 98 ? -19.766 -43.656 5.676 1 82.19 98 ASN A C 1
ATOM 786 O O . ASN A 1 98 ? -19.516 -44.219 6.742 1 82.19 98 ASN A O 1
ATOM 790 N N . SER A 1 99 ? -20.5 -42.594 5.516 1 87.75 99 SER A N 1
ATOM 791 C CA . SER A 1 99 ? -21.344 -42.188 6.621 1 87.75 99 SER A CA 1
ATOM 792 C C . SER A 1 99 ? -22.703 -41.656 6.121 1 87.75 99 SER A C 1
ATOM 794 O O . SER A 1 99 ? -22.75 -40.844 5.188 1 87.75 99 SER A O 1
ATOM 796 N N . SER A 1 100 ? -23.781 -42.156 6.762 1 88.88 100 SER A N 1
ATOM 797 C CA . SER A 1 100 ? -25.125 -41.719 6.363 1 88.88 100 SER A CA 1
ATOM 798 C C . SER A 1 100 ? -25.594 -40.531 7.195 1 88.88 100 SER A C 1
ATOM 800 O O . SER A 1 100 ? -26.594 -39.906 6.855 1 88.88 100 SER A O 1
ATOM 802 N N . SER A 1 101 ? -24.797 -40.156 8.18 1 92.06 101 SER A N 1
ATOM 803 C CA . SER A 1 101 ? -25.328 -39.156 9.109 1 92.06 101 SER A CA 1
ATOM 804 C C . SER A 1 101 ? -24.406 -37.938 9.219 1 92.06 101 SER A C 1
ATOM 806 O O . SER A 1 101 ? -24.828 -36.875 9.617 1 92.06 101 SER A O 1
ATOM 808 N N . LEU A 1 102 ? -23.219 -38.094 8.859 1 93.31 102 LEU A N 1
ATOM 809 C CA . LEU A 1 102 ? -22.219 -37.062 9.078 1 93.31 102 LEU A CA 1
ATOM 810 C C . LEU A 1 102 ? -22.562 -35.781 8.297 1 93.31 102 LEU A C 1
ATOM 812 O O . LEU A 1 102 ? -22.844 -35.875 7.102 1 93.31 102 LEU A O 1
ATOM 816 N N . GLU A 1 103 ? -22.5 -34.656 9.023 1 96.62 103 GLU A N 1
ATOM 817 C CA . GLU A 1 103 ? -22.828 -33.375 8.406 1 96.62 103 GLU A CA 1
ATOM 818 C C . GLU A 1 103 ? -21.609 -32.469 8.312 1 96.62 103 GLU A C 1
ATOM 820 O O . GLU A 1 103 ? -21.438 -31.75 7.328 1 96.62 103 GLU A O 1
ATOM 825 N N . ASP A 1 104 ? -20.812 -32.5 9.305 1 97.31 104 ASP A N 1
ATOM 826 C CA . ASP A 1 104 ? -19.641 -31.625 9.375 1 97.31 104 ASP A CA 1
ATOM 827 C C . ASP A 1 104 ? -18.375 -32.438 9.555 1 97.31 104 ASP A C 1
ATOM 829 O O . ASP A 1 104 ? -18.266 -33.25 10.492 1 97.31 104 ASP A O 1
ATOM 833 N N . LEU A 1 105 ? -17.406 -32.25 8.688 1 95.38 105 LEU A N 1
ATOM 834 C CA . LEU A 1 105 ? -16.125 -32.938 8.75 1 95.38 105 LEU A CA 1
ATOM 835 C C . LEU A 1 105 ? -14.977 -31.922 8.742 1 95.38 105 LEU A C 1
ATOM 837 O O . LEU A 1 105 ? -14.836 -31.141 7.793 1 95.38 105 LEU A O 1
ATOM 841 N N . TYR A 1 106 ? -14.164 -31.938 9.773 1 97.12 106 TYR A N 1
ATOM 842 C CA . TYR A 1 106 ? -13.039 -31 9.891 1 97.12 106 TYR A CA 1
ATOM 843 C C . TYR A 1 106 ? -11.711 -31.734 9.758 1 97.12 106 TYR A C 1
ATOM 845 O O . TYR A 1 106 ? -11.375 -32.594 10.594 1 97.12 106 TYR A O 1
ATOM 853 N N . LEU A 1 107 ? -11.016 -31.438 8.711 1 96.19 107 LEU A N 1
ATOM 854 C CA . LEU A 1 107 ? -9.742 -32.094 8.414 1 96.19 107 LEU A CA 1
ATOM 855 C C . LEU A 1 107 ? -8.633 -31.047 8.211 1 96.19 107 LEU A C 1
ATOM 857 O O . LEU A 1 107 ? -7.762 -31.234 7.363 1 96.19 107 LEU A O 1
ATOM 861 N N . SER A 1 108 ? -8.695 -29.969 8.914 1 97.5 108 SER A N 1
ATOM 862 C CA . SER A 1 108 ? -7.68 -28.938 8.773 1 97.5 108 SER A CA 1
ATOM 863 C C . SER A 1 108 ? -6.336 -29.406 9.312 1 97.5 108 SER A C 1
ATOM 865 O O . SER A 1 108 ? -6.281 -30.125 10.312 1 97.5 108 SER A O 1
ATOM 867 N N . SER A 1 109 ? -5.23 -29.094 8.648 1 96.88 109 SER A N 1
ATOM 868 C CA . SER A 1 109 ? -3.867 -29.359 9.094 1 96.88 109 SER A CA 1
ATOM 869 C C . SER A 1 109 ? -3.635 -30.844 9.312 1 96.88 109 SER A C 1
ATOM 871 O O . SER A 1 109 ? -3.145 -31.25 10.367 1 96.88 109 SER A O 1
ATOM 873 N N . CYS A 1 110 ? -3.992 -31.625 8.398 1 95.75 110 CYS A N 1
ATOM 874 C CA . CYS A 1 110 ? -3.848 -33.062 8.469 1 95.75 110 CYS A CA 1
ATOM 875 C C . CYS A 1 110 ? -2.803 -33.562 7.473 1 95.75 110 CYS A C 1
ATOM 877 O O . CYS A 1 110 ? -2.738 -34.75 7.176 1 95.75 110 CYS A O 1
ATOM 879 N N . ASN A 1 111 ? -2.121 -32.656 6.844 1 94.75 111 ASN A N 1
ATOM 880 C CA . ASN A 1 111 ? -1.07 -32.969 5.871 1 94.75 111 ASN A CA 1
ATOM 881 C C . ASN A 1 111 ? -1.615 -33.719 4.664 1 94.75 111 ASN A C 1
ATOM 883 O O . ASN A 1 111 ? -0.959 -34.625 4.148 1 94.75 111 ASN A O 1
ATOM 887 N N . ILE A 1 112 ? -2.779 -33.375 4.332 1 92.38 112 ILE A N 1
ATOM 888 C CA . ILE A 1 112 ? -3.422 -34 3.186 1 92.38 112 ILE A CA 1
ATOM 889 C C . ILE A 1 112 ? -2.859 -33.406 1.893 1 92.38 112 ILE A C 1
ATOM 891 O O . ILE A 1 112 ? -2.965 -32.188 1.651 1 92.38 112 ILE A O 1
ATOM 895 N N . ARG A 1 113 ? -2.385 -34.188 1.02 1 89.31 113 ARG A N 1
ATOM 896 C CA . ARG A 1 113 ? -1.747 -33.719 -0.209 1 89.31 113 ARG A CA 1
ATOM 897 C C . ARG A 1 113 ? -2.635 -34 -1.42 1 89.31 113 ARG A C 1
ATOM 899 O O . ARG A 1 113 ? -2.566 -33.281 -2.418 1 89.31 113 ARG A O 1
ATOM 906 N N . GLN A 1 114 ? -3.4 -35.031 -1.218 1 85.31 114 GLN A N 1
ATOM 907 C CA . GLN A 1 114 ? -4.211 -35.438 -2.359 1 85.31 114 GLN A CA 1
ATOM 908 C C . GLN A 1 114 ? -5.672 -35.625 -1.952 1 85.31 114 GLN A C 1
ATOM 910 O O . GLN A 1 114 ? -5.953 -36.219 -0.902 1 85.31 114 GLN A O 1
ATOM 915 N N . VAL A 1 115 ? -6.43 -35 -2.727 1 83.75 115 VAL A N 1
ATOM 916 C CA . VAL A 1 115 ? -7.867 -35.188 -2.566 1 83.75 115 VAL A CA 1
ATOM 917 C C . VAL A 1 115 ? -8.469 -35.688 -3.875 1 83.75 115 VAL A C 1
ATOM 919 O O . VAL A 1 115 ? -8.227 -35.125 -4.941 1 83.75 115 VAL A O 1
ATOM 922 N N . ASP A 1 116 ? -9.062 -36.781 -3.824 1 76.94 116 ASP A N 1
ATOM 923 C CA . ASP A 1 116 ? -9.648 -37.344 -5.031 1 76.94 116 ASP A CA 1
ATOM 924 C C . ASP A 1 116 ? -11.148 -37.062 -5.102 1 76.94 116 ASP A C 1
ATOM 926 O O . ASP A 1 116 ? -11.781 -36.812 -4.082 1 76.94 116 ASP A O 1
ATOM 930 N N . GLY A 1 117 ? -11.711 -37.062 -6.309 1 74 117 GLY A N 1
ATOM 931 C CA . GLY A 1 117 ? -13.109 -36.719 -6.559 1 74 117 GLY A CA 1
ATOM 932 C C . GLY A 1 117 ? -14.078 -37.656 -5.875 1 74 117 GLY A C 1
ATOM 933 O O . GLY A 1 117 ? -15.188 -37.25 -5.504 1 74 117 GLY A O 1
ATOM 934 N N . GLU A 1 118 ? -13.68 -38.906 -5.613 1 77.06 118 GLU A N 1
ATOM 935 C CA . GLU A 1 118 ? -14.586 -39.906 -5.066 1 77.06 118 GLU A CA 1
ATOM 936 C C . GLU A 1 118 ? -14.523 -39.938 -3.541 1 77.06 118 GLU A C 1
ATOM 938 O O . GLU A 1 118 ? -15.281 -40.656 -2.896 1 77.06 118 GLU A O 1
ATOM 943 N N . ALA A 1 119 ? -13.758 -39.031 -3.01 1 80.38 119 ALA A N 1
ATOM 944 C CA . ALA A 1 119 ? -13.555 -39.031 -1.564 1 80.38 119 ALA A CA 1
ATOM 945 C C . ALA A 1 119 ? -14.852 -38.688 -0.827 1 80.38 119 ALA A C 1
ATOM 947 O O . ALA A 1 119 ? -15.07 -39.156 0.293 1 80.38 119 ALA A O 1
ATOM 948 N N . LEU A 1 120 ? -15.781 -38.031 -1.528 1 86.94 120 LEU A N 1
ATOM 949 C CA . LEU A 1 120 ? -16.969 -37.562 -0.828 1 86.94 120 LEU A CA 1
ATOM 950 C C . LEU A 1 120 ? -18.188 -38.438 -1.179 1 86.94 120 LEU A C 1
ATOM 952 O O . LEU A 1 120 ? -19.266 -38.219 -0.634 1 86.94 120 LEU A O 1
ATOM 956 N N . ARG A 1 121 ? -18.062 -39.375 -2.016 1 82.06 121 ARG A N 1
ATOM 957 C CA . ARG A 1 121 ? -19.188 -40.188 -2.482 1 82.06 121 ARG A CA 1
ATOM 958 C C . ARG A 1 121 ? -19.828 -40.969 -1.33 1 82.06 121 ARG A C 1
ATOM 960 O O . ARG A 1 121 ? -21.031 -41.219 -1.349 1 82.06 121 ARG A O 1
ATOM 967 N N . GLY A 1 122 ? -19.125 -41.281 -0.28 1 82.75 122 GLY A N 1
ATOM 968 C CA . GLY A 1 122 ? -19.641 -42.062 0.828 1 82.75 122 GLY A CA 1
ATOM 969 C C . GLY A 1 122 ? -20.391 -41.219 1.846 1 82.75 122 GLY A C 1
ATOM 970 O O . GLY A 1 122 ? -21.016 -41.781 2.764 1 82.75 122 GLY A O 1
ATOM 971 N N . PHE A 1 123 ? -20.438 -40 1.634 1 89.69 123 PHE A N 1
ATOM 972 C CA . PHE A 1 123 ? -21.109 -39.125 2.582 1 89.69 123 PHE A CA 1
ATOM 973 C C . PHE A 1 123 ? -22.469 -38.688 2.037 1 89.69 123 PHE A C 1
ATOM 975 O O . PHE A 1 123 ? -22.531 -37.906 1.077 1 89.69 123 PHE A O 1
ATOM 982 N N . GLU A 1 124 ? -23.547 -39.031 2.705 1 90.38 124 GLU A N 1
ATOM 983 C CA . GLU A 1 124 ? -24.891 -38.812 2.184 1 90.38 124 GLU A CA 1
ATOM 984 C C . GLU A 1 124 ? -25.438 -37.469 2.686 1 90.38 124 GLU A C 1
ATOM 986 O O . GLU A 1 124 ? -26.328 -36.875 2.061 1 90.38 124 GLU A O 1
ATOM 991 N N . ARG A 1 125 ? -24.859 -36.938 3.74 1 94.25 125 ARG A N 1
ATOM 992 C CA . ARG A 1 125 ? -25.484 -35.75 4.344 1 94.25 125 ARG A CA 1
ATOM 993 C C . ARG A 1 125 ? -24.438 -34.688 4.645 1 94.25 125 ARG A C 1
ATOM 995 O O . ARG A 1 125 ? -24.688 -33.75 5.41 1 94.25 125 ARG A O 1
ATOM 1002 N N . LEU A 1 126 ? -23.312 -34.812 4.035 1 94.75 126 LEU A N 1
ATOM 1003 C CA . LEU A 1 126 ? -22.234 -33.906 4.359 1 94.75 126 LEU A CA 1
ATOM 1004 C C . LEU A 1 126 ? -22.562 -32.469 3.924 1 94.75 126 LEU A C 1
ATOM 1006 O O . LEU A 1 126 ? -22.938 -32.25 2.773 1 94.75 126 LEU A O 1
ATOM 1010 N N . ARG A 1 127 ? -22.359 -31.531 4.891 1 97.5 127 ARG A N 1
ATOM 1011 C CA . ARG A 1 127 ? -22.688 -30.141 4.617 1 97.5 127 ARG A CA 1
ATOM 1012 C C . ARG A 1 127 ? -21.422 -29.266 4.672 1 97.5 127 ARG A C 1
ATOM 1014 O O . ARG A 1 127 ? -21.266 -28.359 3.854 1 97.5 127 ARG A O 1
ATOM 1021 N N . THR A 1 128 ? -20.609 -29.484 5.59 1 97.94 128 THR A N 1
ATOM 1022 C CA . THR A 1 128 ? -19.406 -28.688 5.777 1 97.94 128 THR A CA 1
ATOM 1023 C C . THR A 1 128 ? -18.156 -29.547 5.711 1 97.94 128 THR A C 1
ATOM 1025 O O . THR A 1 128 ? -18.078 -30.578 6.375 1 97.94 128 THR A O 1
ATOM 1028 N N . LEU A 1 129 ? -17.203 -29.188 4.914 1 96.38 129 LEU A N 1
ATOM 1029 C CA . LEU A 1 129 ? -15.906 -29.828 4.812 1 96.38 129 LEU A CA 1
ATOM 1030 C C . LEU A 1 129 ? -14.773 -28.812 4.957 1 96.38 129 LEU A C 1
ATOM 1032 O O . LEU A 1 129 ? -14.672 -27.875 4.16 1 96.38 129 LEU A O 1
ATOM 1036 N N . ASP A 1 130 ? -14 -28.969 5.941 1 97.75 130 ASP A N 1
ATOM 1037 C CA . ASP A 1 130 ? -12.859 -28.078 6.184 1 97.75 130 ASP A CA 1
ATOM 1038 C C . ASP A 1 130 ? -11.539 -28.781 5.855 1 97.75 130 ASP A C 1
ATOM 1040 O O . ASP A 1 130 ? -11.117 -29.688 6.578 1 97.75 130 ASP A O 1
ATOM 1044 N N . LEU A 1 131 ? -10.938 -28.422 4.824 1 96.44 131 LEU A N 1
ATOM 1045 C CA . LEU A 1 131 ? -9.648 -28.969 4.402 1 96.44 131 LEU A CA 1
ATOM 1046 C C . LEU A 1 131 ? -8.555 -27.906 4.504 1 96.44 131 LEU A C 1
ATOM 1048 O O . LEU A 1 131 ? -7.52 -28.016 3.846 1 96.44 131 LEU A O 1
ATOM 1052 N N . SER A 1 132 ? -8.773 -26.891 5.262 1 97.5 132 SER A N 1
ATOM 1053 C CA . SER A 1 132 ? -7.863 -25.75 5.316 1 97.5 132 SER A CA 1
ATOM 1054 C C . SER A 1 132 ? -6.5 -26.156 5.867 1 97.5 132 SER A C 1
ATOM 1056 O O . SER A 1 132 ? -6.383 -27.156 6.578 1 97.5 132 SER A O 1
ATOM 1058 N N . SER A 1 133 ? -5.465 -25.469 5.438 1 96.56 133 SER A N 1
ATOM 1059 C CA . SER A 1 133 ? -4.102 -25.609 5.941 1 96.56 133 SER A CA 1
ATOM 1060 C C . SER A 1 133 ? -3.529 -26.984 5.617 1 96.56 133 SER A C 1
ATOM 1062 O O . SER A 1 133 ? -2.898 -27.609 6.469 1 96.56 133 SER A O 1
ATOM 1064 N N . ASN A 1 134 ? -3.92 -27.609 4.52 1 95.62 134 ASN A N 1
ATOM 1065 C CA . ASN A 1 134 ? -3.334 -28.812 3.955 1 95.62 134 ASN A CA 1
ATOM 1066 C C . ASN A 1 134 ? -2.57 -28.516 2.668 1 95.62 134 ASN A C 1
ATOM 1068 O O . ASN A 1 134 ? -2.959 -27.641 1.895 1 95.62 134 ASN A O 1
ATOM 1072 N N . PRO A 1 135 ? -1.539 -29.219 2.422 1 92.38 135 PRO A N 1
ATOM 1073 C CA . PRO A 1 135 ? -0.756 -28.953 1.214 1 92.38 135 PRO A CA 1
ATOM 1074 C C . PRO A 1 135 ? -1.384 -29.547 -0.043 1 92.38 135 PRO A C 1
ATOM 1076 O O . PRO A 1 135 ? -0.723 -30.281 -0.774 1 92.38 135 PRO A O 1
ATOM 1079 N N . ILE A 1 136 ? -2.576 -29.109 -0.281 1 91.25 136 ILE A N 1
ATOM 1080 C CA . ILE A 1 136 ? -3.307 -29.562 -1.458 1 91.25 136 ILE A CA 1
ATOM 1081 C C . ILE A 1 136 ? -2.953 -28.672 -2.656 1 91.25 136 ILE A C 1
ATOM 1083 O O . ILE A 1 136 ? -3.088 -27.453 -2.598 1 91.25 136 ILE A O 1
ATOM 1087 N N . LYS A 1 137 ? -2.562 -29.234 -3.715 1 83.44 137 LYS A N 1
ATOM 1088 C CA . LYS A 1 137 ? -2.133 -28.469 -4.875 1 83.44 137 LYS A CA 1
ATOM 1089 C C . LYS A 1 137 ? -3.227 -28.422 -5.941 1 83.44 137 LYS A C 1
ATOM 1091 O O . LYS A 1 137 ? -3.363 -27.422 -6.656 1 83.44 137 LYS A O 1
ATOM 1096 N N . TRP A 1 138 ? -3.939 -29.578 -6.043 1 81.12 138 TRP A N 1
ATOM 1097 C CA . TRP A 1 138 ? -4.938 -29.672 -7.105 1 81.12 138 TRP A CA 1
ATOM 1098 C C . TRP A 1 138 ? -6.215 -30.328 -6.598 1 81.12 138 TRP A C 1
ATOM 1100 O O . TRP A 1 138 ? -6.16 -31.266 -5.793 1 81.12 138 TRP A O 1
ATOM 1110 N N . LEU A 1 139 ? -7.277 -29.688 -6.957 1 74.88 139 LEU A N 1
ATOM 1111 C CA . LEU A 1 139 ? -8.578 -30.281 -6.648 1 74.88 139 LEU A CA 1
ATOM 1112 C C . LEU A 1 139 ? -9.281 -30.734 -7.922 1 74.88 139 LEU A C 1
ATOM 1114 O O . LEU A 1 139 ? -9.547 -29.922 -8.812 1 74.88 139 LEU A O 1
ATOM 1118 N N . ASP A 1 140 ? -9.273 -32 -8.242 1 68.75 140 ASP A N 1
ATOM 1119 C CA . ASP A 1 140 ? -9.938 -32.469 -9.445 1 68.75 140 ASP A CA 1
ATOM 1120 C C . ASP A 1 140 ? -11.227 -33.219 -9.102 1 68.75 140 ASP A C 1
ATOM 1122 O O . ASP A 1 140 ? -11.227 -34.094 -8.227 1 68.75 140 ASP A O 1
ATOM 1126 N N . ASP A 1 141 ? -12.438 -32.875 -9.625 1 74.31 141 ASP A N 1
ATOM 1127 C CA . ASP A 1 141 ? -13.672 -33.625 -9.805 1 74.31 141 ASP A CA 1
ATOM 1128 C C . ASP A 1 141 ? -14.312 -33.969 -8.461 1 74.31 141 ASP A C 1
ATOM 1130 O O . ASP A 1 141 ? -14.797 -35.094 -8.266 1 74.31 141 ASP A O 1
ATOM 1134 N N . LEU A 1 142 ? -14.188 -33.031 -7.441 1 82.62 142 LEU A N 1
ATOM 1135 C CA . LEU A 1 142 ? -14.922 -33.281 -6.207 1 82.62 142 LEU A CA 1
ATOM 1136 C C . LEU A 1 142 ? -16.422 -33.312 -6.469 1 82.62 142 LEU A C 1
ATOM 1138 O O . LEU A 1 142 ? -16.938 -32.5 -7.246 1 82.62 142 LEU A O 1
ATOM 1142 N N . SER A 1 143 ? -17.031 -34.375 -5.98 1 89.06 143 SER A N 1
ATOM 1143 C CA . SER A 1 143 ? -18.469 -34.531 -6.207 1 89.06 143 SER A CA 1
ATOM 1144 C C . SER A 1 143 ? -19.219 -34.75 -4.895 1 89.06 143 SER A C 1
ATOM 1146 O O . SER A 1 143 ? -18.859 -35.625 -4.109 1 89.06 143 SER A O 1
ATOM 1148 N N . SER A 1 144 ? -20.203 -33.906 -4.613 1 92.25 144 SER A N 1
ATOM 1149 C CA . SER A 1 144 ? -21.078 -34 -3.453 1 92.25 144 SER A CA 1
ATOM 1150 C C . SER A 1 144 ? -22.406 -33.312 -3.695 1 92.25 144 SER A C 1
ATOM 1152 O O . SER A 1 144 ? -22.438 -32.094 -3.943 1 92.25 144 SER A O 1
ATOM 1154 N N . PRO A 1 145 ? -23.453 -34.031 -3.596 1 92.62 145 PRO A N 1
ATOM 1155 C CA . PRO A 1 145 ? -24.75 -33.406 -3.84 1 92.62 145 PRO A CA 1
ATOM 1156 C C . PRO A 1 145 ? -25.219 -32.531 -2.66 1 92.62 145 PRO A C 1
ATOM 1158 O O . PRO A 1 145 ? -26.109 -31.703 -2.818 1 92.62 145 PRO A O 1
ATOM 1161 N N . THR A 1 146 ? -24.594 -32.656 -1.486 1 95.44 146 THR A N 1
ATOM 1162 C CA . THR A 1 146 ? -25.172 -32.031 -0.299 1 95.44 146 THR A CA 1
ATOM 1163 C C . THR A 1 146 ? -24.219 -30.984 0.276 1 95.44 146 THR A C 1
ATOM 1165 O O . THR A 1 146 ? -24.625 -30.172 1.098 1 95.44 146 THR A O 1
ATOM 1168 N N . LEU A 1 147 ? -23 -30.953 -0.141 1 96 147 LEU A N 1
ATOM 1169 C CA . LEU A 1 147 ? -22 -30.078 0.442 1 96 147 LEU A CA 1
ATOM 1170 C C . LEU A 1 147 ? -22.391 -28.609 0.255 1 96 147 LEU A C 1
ATOM 1172 O O . LEU A 1 147 ? -22.688 -28.172 -0.863 1 96 147 LEU A O 1
ATOM 1176 N N . THR A 1 148 ? -22.359 -27.875 1.394 1 97.88 148 THR A N 1
ATOM 1177 C CA . THR A 1 148 ? -22.75 -26.469 1.332 1 97.88 148 THR A CA 1
ATOM 1178 C C . THR A 1 148 ? -21.547 -25.562 1.552 1 97.88 148 THR A C 1
ATOM 1180 O O . THR A 1 148 ? -21.484 -24.453 0.994 1 97.88 148 THR A O 1
ATOM 1183 N N . THR A 1 149 ? -20.641 -25.984 2.359 1 98.31 149 THR A N 1
ATOM 1184 C CA . THR A 1 149 ? -19.484 -25.156 2.701 1 98.31 149 THR A CA 1
ATOM 1185 C C . THR A 1 149 ? -18.188 -25.953 2.482 1 98.31 149 THR A C 1
ATOM 1187 O O . THR A 1 149 ? -18.016 -27.031 3.031 1 98.31 149 THR A O 1
ATOM 1190 N N . LEU A 1 150 ? -17.297 -25.422 1.701 1 96.81 150 LEU A N 1
ATOM 1191 C CA . LEU A 1 150 ? -15.984 -26 1.44 1 96.81 150 LEU A CA 1
ATOM 1192 C C . LEU A 1 150 ? -14.875 -25.016 1.772 1 96.81 150 LEU A C 1
ATOM 1194 O O . LEU A 1 150 ? -14.82 -23.922 1.198 1 96.81 150 LEU A O 1
ATOM 1198 N N . ASP A 1 151 ? -14.047 -25.359 2.693 1 97.94 151 ASP A N 1
ATOM 1199 C CA . ASP A 1 151 ? -12.945 -24.5 3.102 1 97.94 151 ASP A CA 1
ATOM 1200 C C . ASP A 1 151 ? -11.602 -25.062 2.66 1 97.94 151 ASP A C 1
ATOM 1202 O O . ASP A 1 151 ? -11.164 -26.109 3.168 1 97.94 151 ASP A O 1
ATOM 1206 N N . LEU A 1 152 ? -11.008 -24.406 1.736 1 96.56 152 LEU A N 1
ATOM 1207 C CA . LEU A 1 152 ? -9.695 -24.766 1.214 1 96.56 152 LEU A CA 1
ATOM 1208 C C . LEU A 1 152 ? -8.68 -23.672 1.492 1 96.56 152 LEU A C 1
ATOM 1210 O O . LEU A 1 152 ? -7.789 -23.422 0.676 1 96.56 152 LEU A O 1
ATOM 1214 N N . SER A 1 153 ? -8.844 -22.969 2.562 1 97.5 153 SER A N 1
ATOM 1215 C CA . SER A 1 153 ? -7.965 -21.844 2.879 1 97.5 153 SER A CA 1
ATOM 1216 C C . SER A 1 153 ? -6.574 -22.328 3.279 1 97.5 153 SER A C 1
ATOM 1218 O O . SER A 1 153 ? -6.43 -23.375 3.9 1 97.5 153 SER A O 1
ATOM 1220 N N . HIS A 1 154 ? -5.551 -21.547 2.865 1 94.5 154 HIS A N 1
ATOM 1221 C CA . HIS A 1 154 ? -4.16 -21.766 3.232 1 94.5 154 HIS A CA 1
ATOM 1222 C C . HIS A 1 154 ? -3.689 -23.141 2.779 1 94.5 154 HIS A C 1
ATOM 1224 O O . HIS A 1 154 ? -3.094 -23.891 3.561 1 94.5 154 HIS A O 1
ATOM 1230 N N . CYS A 1 155 ? -4.105 -23.516 1.67 1 94.69 155 CYS A N 1
ATOM 1231 C CA . CYS A 1 155 ? -3.578 -24.672 0.974 1 94.69 155 CYS A CA 1
ATOM 1232 C C . CYS A 1 155 ? -2.512 -24.266 -0.039 1 94.69 155 CYS A C 1
ATOM 1234 O O . CYS A 1 155 ? -1.86 -23.234 0.118 1 94.69 155 CYS A O 1
ATOM 1236 N N . GLU A 1 156 ? -2.213 -25.078 -0.986 1 89.06 156 GLU A N 1
ATOM 1237 C CA . GLU A 1 156 ? -1.226 -24.766 -2.016 1 89.06 156 GLU A CA 1
ATOM 1238 C C . GLU A 1 156 ? -1.83 -24.875 -3.412 1 89.06 156 GLU A C 1
ATOM 1240 O O . GLU A 1 156 ? -1.169 -25.344 -4.344 1 89.06 156 GLU A O 1
ATOM 1245 N N . ILE A 1 157 ? -3.043 -24.422 -3.377 1 89.31 157 ILE A N 1
ATOM 1246 C CA . ILE A 1 157 ? -3.771 -24.547 -4.637 1 89.31 157 ILE A CA 1
ATOM 1247 C C . ILE A 1 157 ? -3.273 -23.5 -5.625 1 89.31 157 ILE A C 1
ATOM 1249 O O . ILE A 1 157 ? -3.205 -22.312 -5.301 1 89.31 157 ILE A O 1
ATOM 1253 N N . ASP A 1 158 ? -2.943 -23.891 -6.801 1 82.5 158 ASP A N 1
ATOM 1254 C CA . ASP A 1 158 ? -2.465 -22.953 -7.801 1 82.5 158 ASP A CA 1
ATOM 1255 C C . ASP A 1 158 ? -3.564 -22.609 -8.805 1 82.5 158 ASP A C 1
ATOM 1257 O O . ASP A 1 158 ? -3.676 -21.453 -9.242 1 82.5 158 ASP A O 1
ATOM 1261 N N . THR A 1 159 ? -4.285 -23.703 -9.211 1 79.19 159 THR A N 1
ATOM 1262 C CA . THR A 1 159 ? -5.379 -23.5 -10.148 1 79.19 159 THR A CA 1
ATOM 1263 C C . THR A 1 159 ? -6.48 -24.531 -9.93 1 79.19 159 THR A C 1
ATOM 1265 O O . THR A 1 159 ? -6.262 -25.547 -9.266 1 79.19 159 THR A O 1
ATOM 1268 N N . MET A 1 160 ? -7.598 -24.156 -10.383 1 81.62 160 MET A N 1
ATOM 1269 C CA . MET A 1 160 ? -8.734 -25.062 -10.375 1 81.62 160 MET A CA 1
ATOM 1270 C C . MET A 1 160 ? -9.336 -25.203 -11.766 1 81.62 160 MET A C 1
ATOM 1272 O O . MET A 1 160 ? -9.422 -24.219 -12.508 1 81.62 160 MET A O 1
ATOM 1276 N N . ASN A 1 161 ? -9.719 -26.422 -12.055 1 80.38 161 ASN A N 1
ATOM 1277 C CA . ASN A 1 161 ? -10.43 -26.625 -13.312 1 80.38 161 ASN A CA 1
ATOM 1278 C C . ASN A 1 161 ? -11.734 -25.828 -13.344 1 80.38 161 ASN A C 1
ATOM 1280 O O . ASN A 1 161 ? -12.367 -25.625 -12.305 1 80.38 161 ASN A O 1
ATOM 1284 N N . THR A 1 162 ? -12.156 -25.422 -14.492 1 81.88 162 THR A N 1
ATOM 1285 C CA . THR A 1 162 ? -13.359 -24.609 -14.664 1 81.88 162 THR A CA 1
ATOM 1286 C C . THR A 1 162 ? -14.594 -25.375 -14.172 1 81.88 162 THR A C 1
ATOM 1288 O O . THR A 1 162 ? -15.547 -24.766 -13.68 1 81.88 162 THR A O 1
ATOM 1291 N N . ASN A 1 163 ? -14.5 -26.734 -14.227 1 82.19 163 ASN A N 1
ATOM 1292 C CA . ASN A 1 163 ? -15.648 -27.547 -13.852 1 82.19 163 ASN A CA 1
ATOM 1293 C C . ASN A 1 163 ? -15.469 -28.188 -12.484 1 82.19 163 ASN A C 1
ATOM 1295 O O . ASN A 1 163 ? -16.219 -29.078 -12.102 1 82.19 163 ASN A O 1
ATOM 1299 N N . ALA A 1 164 ? -14.547 -27.641 -11.789 1 83.56 164 ALA A N 1
ATOM 1300 C CA . ALA A 1 164 ? -14.203 -28.25 -10.516 1 83.56 164 ALA A CA 1
ATOM 1301 C C . ALA A 1 164 ? -15.383 -28.219 -9.547 1 83.56 164 ALA A C 1
ATOM 1303 O O . ALA A 1 164 ? -15.516 -29.094 -8.688 1 83.56 164 ALA A O 1
ATOM 1304 N N . LEU A 1 165 ? -16.328 -27.266 -9.766 1 89.31 165 LEU A N 1
ATOM 1305 C CA . LEU A 1 165 ? -17.422 -27.078 -8.812 1 89.31 165 LEU A CA 1
ATOM 1306 C C . LEU A 1 165 ? -18.734 -27.562 -9.391 1 89.31 165 LEU A C 1
ATOM 1308 O O . LEU A 1 165 ? -19.781 -27.5 -8.734 1 89.31 165 LEU A O 1
ATOM 1312 N N . ARG A 1 166 ? -18.75 -28.109 -10.539 1 86.31 166 ARG A N 1
ATOM 1313 C CA . ARG A 1 166 ? -19.969 -28.469 -11.25 1 86.31 166 ARG A CA 1
ATOM 1314 C C . ARG A 1 166 ? -20.719 -29.609 -10.539 1 86.31 166 ARG A C 1
ATOM 1316 O O . ARG A 1 166 ? -21.938 -29.641 -10.539 1 86.31 166 ARG A O 1
ATOM 1323 N N . LYS A 1 167 ? -19.984 -30.484 -9.922 1 89.94 167 LYS A N 1
ATOM 1324 C CA . LYS A 1 167 ? -20.594 -31.656 -9.297 1 89.94 167 LYS A CA 1
ATOM 1325 C C . LYS A 1 167 ? -20.922 -31.375 -7.832 1 89.94 167 LYS A C 1
ATOM 1327 O O . LYS A 1 167 ? -21.109 -32.312 -7.043 1 89.94 167 LYS A O 1
ATOM 1332 N N . MET A 1 168 ? -21.016 -30.094 -7.492 1 92.88 168 MET A N 1
ATOM 1333 C CA . MET A 1 168 ? -21.453 -29.672 -6.164 1 92.88 168 MET A CA 1
ATOM 1334 C C . MET A 1 168 ? -22.594 -28.656 -6.262 1 92.88 168 MET A C 1
ATOM 1336 O O . MET A 1 168 ? -22.406 -27.484 -5.969 1 92.88 168 MET A O 1
ATOM 1340 N N . PRO A 1 169 ? -23.734 -29.172 -6.582 1 94.38 169 PRO A N 1
ATOM 1341 C CA . PRO A 1 169 ? -24.859 -28.281 -6.887 1 94.38 169 PRO A CA 1
ATOM 1342 C C . PRO A 1 169 ? -25.359 -27.531 -5.656 1 94.38 169 PRO A C 1
ATOM 1344 O O . PRO A 1 169 ? -26.047 -26.516 -5.785 1 94.38 169 PRO A O 1
ATOM 1347 N N . SER A 1 170 ? -25.016 -27.969 -4.445 1 96.69 170 SER A N 1
ATOM 1348 C CA . SER A 1 170 ? -25.547 -27.344 -3.238 1 96.69 170 SER A CA 1
ATOM 1349 C C . SER A 1 170 ? -24.516 -26.422 -2.596 1 96.69 170 SER A C 1
ATOM 1351 O O . SER A 1 170 ? -24.781 -25.828 -1.554 1 96.69 170 SER A O 1
ATOM 1353 N N . LEU A 1 171 ? -23.375 -26.281 -3.238 1 96.94 171 LEU A N 1
ATOM 1354 C CA . LEU A 1 171 ? -22.281 -25.5 -2.652 1 96.94 171 LEU A CA 1
ATOM 1355 C C . LEU A 1 171 ? -22.656 -24.016 -2.572 1 96.94 171 LEU A C 1
ATOM 1357 O O . LEU A 1 171 ? -22.922 -23.391 -3.596 1 96.94 171 LEU A O 1
ATOM 1361 N N . THR A 1 172 ? -22.578 -23.453 -1.313 1 98.31 172 THR A N 1
ATOM 1362 C CA . THR A 1 172 ? -22.984 -22.062 -1.112 1 98.31 172 THR A CA 1
ATOM 1363 C C . THR A 1 172 ? -21.797 -21.219 -0.695 1 98.31 172 THR A C 1
ATOM 1365 O O . THR A 1 172 ? -21.734 -20.016 -1.002 1 98.31 172 THR A O 1
ATOM 1368 N N . ILE A 1 173 ? -20.875 -21.797 -0.022 1 98.62 173 ILE A N 1
ATOM 1369 C CA . ILE A 1 173 ? -19.719 -21.062 0.488 1 98.62 173 ILE A CA 1
ATOM 1370 C C . ILE A 1 173 ? -18.438 -21.75 0.055 1 98.62 173 ILE A C 1
ATOM 1372 O O . ILE A 1 173 ? -18.234 -22.938 0.331 1 98.62 173 ILE A O 1
ATOM 1376 N N . LEU A 1 174 ? -17.547 -21.031 -0.598 1 97.19 174 LEU A N 1
ATOM 1377 C CA . LEU A 1 174 ? -16.219 -21.5 -0.972 1 97.19 174 LEU A CA 1
ATOM 1378 C C . LEU A 1 174 ? -15.141 -20.562 -0.461 1 97.19 174 LEU A C 1
ATOM 1380 O O . LEU A 1 174 ? -15.172 -19.359 -0.749 1 97.19 174 LEU A O 1
ATOM 1384 N N . ARG A 1 175 ? -14.195 -21.078 0.283 1 98.12 175 ARG A N 1
ATOM 1385 C CA . ARG A 1 175 ? -13.078 -20.297 0.801 1 98.12 175 ARG A CA 1
ATOM 1386 C C . ARG A 1 175 ? -11.75 -20.812 0.264 1 98.12 175 ARG A C 1
ATOM 1388 O O . ARG A 1 175 ? -11.43 -21.984 0.412 1 98.12 175 ARG A O 1
ATOM 1395 N N . VAL A 1 176 ? -11.016 -19.953 -0.384 1 96.44 176 VAL A N 1
ATOM 1396 C CA . VAL A 1 176 ? -9.703 -20.328 -0.896 1 96.44 176 VAL A CA 1
ATOM 1397 C C . VAL A 1 176 ? -8.664 -19.297 -0.448 1 96.44 176 VAL A C 1
ATOM 1399 O O . VAL A 1 176 ? -7.598 -19.188 -1.059 1 96.44 176 VAL A O 1
ATOM 1402 N N . THR A 1 177 ? -8.945 -18.656 0.645 1 96.75 177 THR A N 1
ATOM 1403 C CA . THR A 1 177 ? -8.094 -17.594 1.177 1 96.75 177 THR A CA 1
ATOM 1404 C C . THR A 1 177 ? -6.703 -18.125 1.504 1 96.75 177 THR A C 1
ATOM 1406 O O . THR A 1 177 ? -6.566 -19.219 2.043 1 96.75 177 THR A O 1
ATOM 1409 N N . GLY A 1 178 ? -5.723 -17.359 1.133 1 94.31 178 GLY A N 1
ATOM 1410 C CA . GLY A 1 178 ? -4.367 -17.688 1.554 1 94.31 178 GLY A CA 1
ATOM 1411 C C . GLY A 1 178 ? -3.648 -18.609 0.594 1 94.31 178 GLY A C 1
ATOM 1412 O O . GLY A 1 178 ? -2.52 -19.031 0.858 1 94.31 178 GLY A O 1
ATOM 1413 N N . ASN A 1 179 ? -4.285 -18.984 -0.534 1 94 179 ASN A N 1
ATOM 1414 C CA . ASN A 1 179 ? -3.6 -19.703 -1.602 1 94 179 ASN A CA 1
ATOM 1415 C C . ASN A 1 179 ? -2.85 -18.75 -2.529 1 94 179 ASN A C 1
ATOM 1417 O O . ASN A 1 179 ? -3.381 -18.344 -3.562 1 94 179 ASN A O 1
ATOM 1421 N N . THR A 1 180 ? -1.67 -18.484 -2.285 1 89.31 180 THR A N 1
ATOM 1422 C CA . THR A 1 180 ? -0.923 -17.375 -2.848 1 89.31 180 THR A CA 1
ATOM 1423 C C . THR A 1 180 ? -0.704 -17.562 -4.344 1 89.31 180 THR A C 1
ATOM 1425 O O . THR A 1 180 ? -0.467 -16.594 -5.074 1 89.31 180 THR A O 1
ATOM 1428 N N . GLN A 1 181 ? -0.795 -18.781 -4.848 1 87.81 181 GLN A N 1
ATOM 1429 C CA . GLN A 1 181 ? -0.555 -19.031 -6.266 1 87.81 181 GLN A CA 1
ATOM 1430 C C . GLN A 1 181 ? -1.866 -19.234 -7.02 1 87.81 181 GLN A C 1
ATOM 1432 O O . GLN A 1 181 ? -1.867 -19.406 -8.242 1 87.81 181 GLN A O 1
ATOM 1437 N N . PHE A 1 182 ? -2.912 -19.156 -6.266 1 89.69 182 PHE A N 1
ATOM 1438 C CA . PHE A 1 182 ? -4.203 -19.453 -6.875 1 89.69 182 PHE A CA 1
ATOM 1439 C C . PHE A 1 182 ? -4.594 -18.359 -7.863 1 89.69 182 PHE A C 1
ATOM 1441 O O . PHE A 1 182 ? -4.574 -17.172 -7.527 1 89.69 182 PHE A O 1
ATOM 1448 N N . ALA A 1 183 ? -4.859 -18.766 -9.148 1 86.69 183 ALA A N 1
ATOM 1449 C CA . ALA A 1 183 ? -5.332 -17.859 -10.195 1 86.69 183 ALA A CA 1
ATOM 1450 C C . ALA A 1 183 ? -6.422 -18.516 -11.039 1 86.69 183 ALA A C 1
ATOM 1452 O O . ALA A 1 183 ? -6.477 -19.734 -11.148 1 86.69 183 ALA A O 1
ATOM 1453 N N . VAL A 1 184 ? -7.371 -17.688 -11.555 1 76.88 184 VAL A N 1
ATOM 1454 C CA . VAL A 1 184 ? -8.422 -18.203 -12.422 1 76.88 184 VAL A CA 1
ATOM 1455 C C . VAL A 1 184 ? -8.078 -17.922 -13.883 1 76.88 184 VAL A C 1
ATOM 1457 O O . VAL A 1 184 ? -8.281 -16.812 -14.375 1 76.88 184 VAL A O 1
ATOM 1460 N N . ASN A 1 185 ? -6.84 -18.203 -14.484 1 59.97 185 ASN A N 1
ATOM 1461 C CA . ASN A 1 185 ? -6.375 -17.797 -15.805 1 59.97 185 ASN A CA 1
ATOM 1462 C C . ASN A 1 185 ? -7.223 -18.406 -16.922 1 59.97 185 ASN A C 1
ATOM 1464 O O . ASN A 1 185 ? -7.543 -17.734 -17.906 1 59.97 185 ASN A O 1
ATOM 1468 N N . HIS A 1 186 ? -7.262 -19.875 -17.016 1 56.34 186 HIS A N 1
ATOM 1469 C CA . HIS A 1 186 ? -7.777 -20.531 -18.219 1 56.34 186 HIS A CA 1
ATOM 1470 C C . HIS A 1 186 ? -9.266 -20.828 -18.078 1 56.34 186 HIS A C 1
ATOM 1472 O O . HIS A 1 186 ? -9.664 -21.984 -17.953 1 56.34 186 HIS A O 1
ATOM 1478 N N . GLY A 1 187 ? -10.07 -19.828 -17.766 1 62.97 187 GLY A N 1
ATOM 1479 C CA . GLY A 1 187 ? -11.516 -19.984 -17.672 1 62.97 187 GLY A CA 1
ATOM 1480 C C . GLY A 1 187 ? -12.07 -19.672 -16.297 1 62.97 187 GLY A C 1
ATOM 1481 O O . GLY A 1 187 ? -11.32 -19.609 -15.32 1 62.97 187 GLY A O 1
ATOM 1482 N N . ASN A 1 188 ? -13.297 -19.219 -16.203 1 71.38 188 ASN A N 1
ATOM 1483 C CA . ASN A 1 188 ? -13.953 -18.859 -14.961 1 71.38 188 ASN A CA 1
ATOM 1484 C C . ASN A 1 188 ? -14.539 -20.062 -14.25 1 71.38 188 ASN A C 1
ATOM 1486 O O . ASN A 1 188 ? -14.992 -21.016 -14.898 1 71.38 188 ASN A O 1
ATOM 1490 N N . LEU A 1 189 ? -14.227 -20.25 -12.984 1 86.44 189 LEU A N 1
ATOM 1491 C CA . LEU A 1 189 ? -14.93 -21.203 -12.148 1 86.44 189 LEU A CA 1
ATOM 1492 C C . LEU A 1 189 ? -16.438 -21 -12.25 1 86.44 189 LEU A C 1
ATOM 1494 O O . LEU A 1 189 ? -16.922 -19.875 -12.281 1 86.44 189 LEU A O 1
ATOM 1498 N N . THR A 1 190 ? -17.094 -22.172 -12.469 1 90.94 190 THR A N 1
ATOM 1499 C CA . THR A 1 190 ? -18.547 -22.031 -12.641 1 90.94 190 THR A CA 1
ATOM 1500 C C . THR A 1 190 ? -19.281 -22.766 -11.531 1 90.94 190 THR A C 1
ATOM 1502 O O . THR A 1 190 ? -18.906 -23.891 -11.156 1 90.94 190 THR A O 1
ATOM 1505 N N . SER A 1 191 ? -20.25 -22.078 -10.898 1 93.94 191 SER A N 1
ATOM 1506 C CA . SER A 1 191 ? -21.172 -22.625 -9.898 1 93.94 191 SER A CA 1
ATOM 1507 C C . SER A 1 191 ? -22.453 -21.797 -9.812 1 93.94 191 SER A C 1
ATOM 1509 O O . SER A 1 191 ? -22.391 -20.578 -9.625 1 93.94 191 SER A O 1
ATOM 1511 N N . VAL A 1 192 ? -23.547 -22.453 -9.953 1 94.06 192 VAL A N 1
ATOM 1512 C CA . VAL A 1 192 ? -24.828 -21.734 -9.938 1 94.06 192 VAL A CA 1
ATOM 1513 C C . VAL A 1 192 ? -25.266 -21.5 -8.5 1 94.06 192 VAL A C 1
ATOM 1515 O O . VAL A 1 192 ? -25.906 -20.484 -8.195 1 94.06 192 VAL A O 1
ATOM 1518 N N . SER A 1 193 ? -24.844 -22.297 -7.602 1 96.81 193 SER A N 1
ATOM 1519 C CA . SER A 1 193 ? -25.375 -22.266 -6.242 1 96.81 193 SER A CA 1
ATOM 1520 C C . SER A 1 193 ? -24.5 -21.391 -5.336 1 96.81 193 SER A C 1
ATOM 1522 O O . SER A 1 193 ? -24.938 -20.984 -4.258 1 96.81 193 SER A O 1
ATOM 1524 N N . LEU A 1 194 ? -23.312 -21.062 -5.777 1 97.25 194 LEU A N 1
ATOM 1525 C CA . LEU A 1 194 ? -22.375 -20.375 -4.922 1 97.25 194 LEU A CA 1
ATOM 1526 C C . LEU A 1 194 ? -22.891 -18.984 -4.551 1 97.25 194 LEU A C 1
ATOM 1528 O O . LEU A 1 194 ? -23.312 -18.219 -5.418 1 97.25 194 LEU A O 1
ATOM 1532 N N . GLN A 1 195 ? -22.812 -18.656 -3.213 1 98.44 195 GLN A N 1
ATOM 1533 C CA . GLN A 1 195 ? -23.297 -17.375 -2.717 1 98.44 195 GLN A CA 1
ATOM 1534 C C . GLN A 1 195 ? -22.172 -16.562 -2.092 1 98.44 195 GLN A C 1
ATOM 1536 O O . GLN A 1 195 ? -22.188 -15.336 -2.137 1 98.44 195 GLN A O 1
ATOM 1541 N N . VAL A 1 196 ? -21.297 -17.25 -1.521 1 98.69 196 VAL A N 1
ATOM 1542 C CA . VAL A 1 196 ? -20.172 -16.609 -0.849 1 98.69 196 VAL A CA 1
ATOM 1543 C C . VAL A 1 196 ? -18.859 -17.141 -1.41 1 98.69 196 VAL A C 1
ATOM 1545 O O . VAL A 1 196 ? -18.609 -18.344 -1.408 1 98.69 196 VAL A O 1
ATOM 1548 N N . PHE A 1 197 ? -18.047 -16.281 -1.887 1 97.44 197 PHE A N 1
ATOM 1549 C CA . PHE A 1 197 ? -16.734 -16.625 -2.416 1 97.44 197 PHE A CA 1
ATOM 1550 C C . PHE A 1 197 ? -15.641 -15.812 -1.745 1 97.44 197 PHE A C 1
ATOM 1552 O O . PHE A 1 197 ? -15.586 -14.594 -1.905 1 97.44 197 PHE A O 1
ATOM 1559 N N . GLU A 1 198 ? -14.703 -16.453 -0.991 1 98.38 198 GLU A N 1
ATOM 1560 C CA . GLU A 1 198 ? -13.602 -15.789 -0.299 1 98.38 198 GLU A CA 1
ATOM 1561 C C . GLU A 1 198 ? -12.25 -16.203 -0.879 1 98.38 198 GLU A C 1
ATOM 1563 O O . GLU A 1 198 ? -11.836 -17.359 -0.74 1 98.38 198 GLU A O 1
ATOM 1568 N N . ALA A 1 199 ? -11.609 -15.305 -1.505 1 96.94 199 ALA A N 1
ATOM 1569 C CA . ALA A 1 199 ? -10.305 -15.539 -2.117 1 96.94 199 ALA A CA 1
ATOM 1570 C C . ALA A 1 199 ? -9.336 -14.414 -1.79 1 96.94 199 ALA A C 1
ATOM 1572 O O . ALA A 1 199 ? -8.734 -13.812 -2.689 1 96.94 199 ALA A O 1
ATOM 1573 N N . GLU A 1 200 ? -9.18 -14.219 -0.537 1 96.69 200 GLU A N 1
ATOM 1574 C CA . GLU A 1 200 ? -8.234 -13.203 -0.074 1 96.69 200 GLU A CA 1
ATOM 1575 C C . GLU A 1 200 ? -6.797 -13.695 -0.171 1 96.69 200 GLU A C 1
ATOM 1577 O O . GLU A 1 200 ? -6.516 -14.867 0.102 1 96.69 200 GLU A O 1
ATOM 1582 N N . ASN A 1 201 ? -5.867 -12.797 -0.554 1 94 201 ASN A N 1
ATOM 1583 C CA . ASN A 1 201 ? -4.438 -13.078 -0.566 1 94 201 ASN A CA 1
ATOM 1584 C C . ASN A 1 201 ? -4.105 -14.234 -1.508 1 94 201 ASN A C 1
ATOM 1586 O O . ASN A 1 201 ? -3.469 -15.211 -1.103 1 94 201 ASN A O 1
ATOM 1590 N N . CYS A 1 202 ? -4.602 -14.148 -2.688 1 94.62 202 CYS A N 1
ATOM 1591 C CA . CYS A 1 202 ? -4.328 -15.062 -3.787 1 94.62 202 CYS A CA 1
ATOM 1592 C C . CYS A 1 202 ? -3.609 -14.352 -4.926 1 94.62 202 CYS A C 1
ATOM 1594 O O . CYS A 1 202 ? -2.889 -13.375 -4.699 1 94.62 202 CYS A O 1
ATOM 1596 N N . SER A 1 203 ? -3.637 -14.961 -6.195 1 91.62 203 SER A N 1
ATOM 1597 C CA . SER A 1 203 ? -2.953 -14.367 -7.34 1 91.62 203 SER A CA 1
ATOM 1598 C C . SER A 1 203 ? -3.918 -14.125 -8.492 1 91.62 203 SER A C 1
ATOM 1600 O O . SER A 1 203 ? -3.58 -14.367 -9.656 1 91.62 203 SER A O 1
ATOM 1602 N N . LEU A 1 204 ? -5.039 -13.617 -8.086 1 92.38 204 LEU A N 1
ATOM 1603 C CA . LEU A 1 204 ? -6.02 -13.305 -9.117 1 92.38 204 LEU A CA 1
ATOM 1604 C C . LEU A 1 204 ? -5.605 -12.062 -9.898 1 92.38 204 LEU A C 1
ATOM 1606 O O . LEU A 1 204 ? -5.273 -11.031 -9.305 1 92.38 204 LEU A O 1
ATOM 1610 N N . THR A 1 205 ? -5.652 -12.195 -11.266 1 90.5 205 THR A N 1
ATOM 1611 C CA . THR A 1 205 ? -5.352 -11.039 -12.102 1 90.5 205 THR A CA 1
ATOM 1612 C C . THR A 1 205 ? -6.637 -10.422 -12.648 1 90.5 205 THR A C 1
ATOM 1614 O O . THR A 1 205 ? -6.621 -9.297 -13.164 1 90.5 205 THR A O 1
ATOM 1617 N N . VAL A 1 206 ? -7.676 -11.18 -12.531 1 91 206 VAL A N 1
ATOM 1618 C CA . VAL A 1 206 ? -9.031 -10.734 -12.844 1 91 206 VAL A CA 1
ATOM 1619 C C . VAL A 1 206 ? -9.984 -11.188 -11.734 1 91 206 VAL A C 1
ATOM 1621 O O . VAL A 1 206 ? -9.711 -12.148 -11.016 1 91 206 VAL A O 1
ATOM 1624 N N . PRO A 1 207 ? -11.062 -10.469 -11.523 1 92.81 207 PRO A N 1
ATOM 1625 C CA . PRO A 1 207 ? -11.969 -10.875 -10.453 1 92.81 207 PRO A CA 1
ATOM 1626 C C . PRO A 1 207 ? -12.461 -12.312 -10.617 1 92.81 207 PRO A C 1
ATOM 1628 O O . PRO A 1 207 ? -12.57 -13.047 -9.625 1 92.81 207 PRO A O 1
ATOM 1631 N N . GLY A 1 208 ? -12.812 -12.781 -11.898 1 90.81 208 GLY A N 1
ATOM 1632 C CA . GLY A 1 208 ? -13.172 -14.164 -12.172 1 90.81 208 GLY A CA 1
ATOM 1633 C C . GLY A 1 208 ? -14.523 -14.547 -11.586 1 90.81 208 GLY A C 1
ATOM 1634 O O . GLY A 1 208 ? -14.727 -15.695 -11.188 1 90.81 208 GLY A O 1
ATOM 1635 N N . LEU A 1 209 ? -15.492 -13.656 -11.445 1 94 209 LEU A N 1
ATOM 1636 C CA . LEU A 1 209 ? -16.75 -13.93 -10.773 1 94 209 LEU A CA 1
ATOM 1637 C C . LEU A 1 209 ? -17.859 -14.211 -11.781 1 94 209 LEU A C 1
ATOM 1639 O O . LEU A 1 209 ? -19.016 -14.461 -11.391 1 94 209 LEU A O 1
ATOM 1643 N N . HIS A 1 210 ? -17.578 -14.266 -13.07 1 90.75 210 HIS A N 1
ATOM 1644 C CA . HIS A 1 210 ? -18.562 -14.422 -14.125 1 90.75 210 HIS A CA 1
ATOM 1645 C C . HIS A 1 210 ? -19.312 -15.742 -13.992 1 90.75 210 HIS A C 1
ATOM 1647 O O . HIS A 1 210 ? -20.484 -15.836 -14.367 1 90.75 210 HIS A O 1
ATOM 1653 N N . GLY A 1 211 ? -18.719 -16.766 -13.461 1 92.44 211 GLY A N 1
ATOM 1654 C CA . GLY A 1 211 ? -19.312 -18.094 -13.367 1 92.44 211 GLY A CA 1
ATOM 1655 C C . GLY A 1 211 ? -20.188 -18.266 -12.148 1 92.44 211 GLY A C 1
ATOM 1656 O O . GLY A 1 211 ? -20.719 -19.359 -11.914 1 92.44 211 GLY A O 1
ATOM 1657 N N . PHE A 1 212 ? -20.438 -17.141 -11.367 1 95.06 212 PHE A N 1
ATOM 1658 C CA . PHE A 1 212 ? -21.219 -17.234 -10.141 1 95.06 212 PHE A CA 1
ATOM 1659 C C . PHE A 1 212 ? -22.422 -16.297 -10.203 1 95.06 212 PHE A C 1
ATOM 1661 O O . PHE A 1 212 ? -22.453 -15.258 -9.539 1 95.06 212 PHE A O 1
ATOM 1668 N N . PRO A 1 213 ? -23.469 -16.656 -10.875 1 95 213 PRO A N 1
ATOM 1669 C CA . PRO A 1 213 ? -24.594 -15.758 -11.086 1 95 213 PRO A CA 1
ATOM 1670 C C . PRO A 1 213 ? -25.344 -15.438 -9.797 1 95 213 PRO A C 1
ATOM 1672 O O . PRO A 1 213 ? -25.938 -14.367 -9.672 1 95 213 PRO A O 1
ATOM 1675 N N . ASN A 1 214 ? -25.266 -16.344 -8.773 1 97.12 214 ASN A N 1
ATOM 1676 C CA . ASN A 1 214 ? -26.031 -16.125 -7.559 1 97.12 214 ASN A CA 1
ATOM 1677 C C . ASN A 1 214 ? -25.156 -15.672 -6.402 1 97.12 214 ASN A C 1
ATOM 1679 O O . ASN A 1 214 ? -25.562 -15.703 -5.242 1 97.12 214 ASN A O 1
ATOM 1683 N N . LEU A 1 215 ? -23.984 -15.242 -6.742 1 97.62 215 LEU A N 1
ATOM 1684 C CA . LEU A 1 215 ? -23.031 -14.773 -5.742 1 97.62 215 LEU A CA 1
ATOM 1685 C C . LEU A 1 215 ? -23.562 -13.539 -5.023 1 97.62 215 LEU A C 1
ATOM 1687 O O . LEU A 1 215 ? -24.078 -12.609 -5.66 1 97.62 215 LEU A O 1
ATOM 1691 N N . THR A 1 216 ? -23.453 -13.516 -3.643 1 98.5 216 THR A N 1
ATOM 1692 C CA . THR A 1 216 ? -23.953 -12.398 -2.854 1 98.5 216 THR A CA 1
ATOM 1693 C C . THR A 1 216 ? -22.797 -11.656 -2.182 1 98.5 216 THR A C 1
ATOM 1695 O O . THR A 1 216 ? -22.891 -10.453 -1.925 1 98.5 216 THR A O 1
ATOM 1698 N N . TYR A 1 217 ? -21.797 -12.398 -1.914 1 98.62 217 TYR A N 1
ATOM 1699 C CA . TYR A 1 217 ? -20.641 -11.82 -1.236 1 98.62 217 TYR A CA 1
ATOM 1700 C C . TYR A 1 217 ? -19.344 -12.32 -1.854 1 98.62 217 TYR A C 1
ATOM 1702 O O . TYR A 1 217 ? -19.141 -13.531 -2.018 1 98.62 217 TYR A O 1
ATOM 1710 N N . ALA A 1 218 ? -18.406 -11.406 -2.174 1 98.38 218 ALA A N 1
ATOM 1711 C CA . ALA A 1 218 ? -17.094 -11.75 -2.715 1 98.38 218 ALA A CA 1
ATOM 1712 C C . ALA A 1 218 ? -15.992 -10.969 -2.004 1 98.38 218 ALA A C 1
ATOM 1714 O O . ALA A 1 218 ? -16.047 -9.742 -1.92 1 98.38 218 ALA A O 1
ATOM 1715 N N . ASN A 1 219 ? -15.07 -11.695 -1.44 1 98.62 219 ASN A N 1
ATOM 1716 C CA . ASN A 1 219 ? -13.875 -11.109 -0.852 1 98.62 219 ASN A CA 1
ATOM 1717 C C . ASN A 1 219 ? -12.633 -11.43 -1.675 1 98.62 219 ASN A C 1
ATOM 1719 O O . ASN A 1 219 ? -12.117 -12.555 -1.625 1 98.62 219 ASN A O 1
ATOM 1723 N N . LEU A 1 220 ? -12.148 -10.445 -2.42 1 97.81 220 LEU A N 1
ATOM 1724 C CA . LEU A 1 220 ? -10.977 -10.602 -3.283 1 97.81 220 LEU A CA 1
ATOM 1725 C C . LEU A 1 220 ? -9.844 -9.68 -2.84 1 97.81 220 LEU A C 1
ATOM 1727 O O . LEU A 1 220 ? -9.078 -9.195 -3.672 1 97.81 220 LEU A O 1
ATOM 1731 N N . ARG A 1 221 ? -9.844 -9.469 -1.587 1 97.06 221 ARG A N 1
ATOM 1732 C CA . ARG A 1 221 ? -8.836 -8.578 -1.023 1 97.06 221 ARG A CA 1
ATOM 1733 C C . ARG A 1 221 ? -7.434 -9.156 -1.202 1 97.06 221 ARG A C 1
ATOM 1735 O O . ARG A 1 221 ? -7.238 -10.375 -1.098 1 97.06 221 ARG A O 1
ATOM 1742 N N . LYS A 1 222 ? -6.434 -8.305 -1.489 1 93.69 222 LYS A N 1
ATOM 1743 C CA . LYS A 1 222 ? -5.02 -8.664 -1.516 1 93.69 222 LYS A CA 1
ATOM 1744 C C . LYS A 1 222 ? -4.719 -9.648 -2.645 1 93.69 222 LYS A C 1
ATOM 1746 O O . LYS A 1 222 ? -4.117 -10.695 -2.418 1 93.69 222 LYS A O 1
ATOM 1751 N N . ASN A 1 223 ? -5.188 -9.312 -3.846 1 94.94 223 ASN A N 1
ATOM 1752 C CA . ASN A 1 223 ? -4.84 -10.023 -5.07 1 94.94 223 ASN A CA 1
ATOM 1753 C C . ASN A 1 223 ? -4.035 -9.148 -6.023 1 94.94 223 ASN A C 1
ATOM 1755 O O . ASN A 1 223 ? -3.34 -8.227 -5.586 1 94.94 223 ASN A O 1
ATOM 1759 N N . LYS A 1 224 ? -3.992 -9.555 -7.352 1 92.5 224 LYS A N 1
ATOM 1760 C CA . LYS A 1 224 ? -3.15 -8.844 -8.312 1 92.5 224 LYS A CA 1
ATOM 1761 C C . LYS A 1 224 ? -3.98 -8.289 -9.461 1 92.5 224 LYS A C 1
ATOM 1763 O O . LYS A 1 224 ? -3.549 -8.312 -10.617 1 92.5 224 LYS A O 1
ATOM 1768 N N . ILE A 1 225 ? -5.125 -7.816 -9.07 1 93.75 225 ILE A N 1
ATOM 1769 C CA . ILE A 1 225 ? -6.004 -7.238 -10.078 1 93.75 225 ILE A CA 1
ATOM 1770 C C . ILE A 1 225 ? -5.527 -5.828 -10.43 1 93.75 225 ILE A C 1
ATOM 1772 O O . ILE A 1 225 ? -5.277 -5.012 -9.539 1 93.75 225 ILE A O 1
ATOM 1776 N N . VAL A 1 226 ? -5.496 -5.551 -11.758 1 92.62 226 VAL A N 1
ATOM 1777 C CA . VAL A 1 226 ? -4.926 -4.273 -12.164 1 92.62 226 VAL A CA 1
ATOM 1778 C C . VAL A 1 226 ? -6.004 -3.402 -12.805 1 92.62 226 VAL A C 1
ATOM 1780 O O . VAL A 1 226 ? -6.004 -2.182 -12.641 1 92.62 226 VAL A O 1
ATOM 1783 N N . THR A 1 227 ? -6.867 -4.062 -13.539 1 94.06 227 THR A N 1
ATOM 1784 C CA . THR A 1 227 ? -7.883 -3.316 -14.273 1 94.06 227 THR A CA 1
ATOM 1785 C C . THR A 1 227 ? -9.242 -3.996 -14.148 1 94.06 227 THR A C 1
ATOM 1787 O O . THR A 1 227 ? -9.328 -5.223 -14.078 1 94.06 227 THR A O 1
ATOM 1790 N N . LEU A 1 228 ? -10.242 -3.193 -14.008 1 95.69 228 LEU A N 1
ATOM 1791 C CA . LEU A 1 228 ? -11.617 -3.672 -14.156 1 95.69 228 LEU A CA 1
ATOM 1792 C C . LEU A 1 228 ? -12.172 -3.309 -15.531 1 95.69 228 LEU A C 1
ATOM 1794 O O . LEU A 1 228 ? -12.461 -2.141 -15.797 1 95.69 228 LEU A O 1
ATOM 1798 N N . GLN A 1 229 ? -12.359 -4.281 -16.281 1 94.12 229 GLN A N 1
ATOM 1799 C CA . GLN A 1 229 ? -12.789 -4.09 -17.672 1 94.12 229 GLN A CA 1
ATOM 1800 C C . GLN A 1 229 ? -14.297 -3.854 -17.75 1 94.12 229 GLN A C 1
ATOM 1802 O O . GLN A 1 229 ? -15 -3.941 -16.734 1 94.12 229 GLN A O 1
ATOM 1807 N N . GLU A 1 230 ? -14.68 -3.555 -18.984 1 93 230 GLU A N 1
ATOM 1808 C CA . GLU A 1 230 ? -16.109 -3.373 -19.25 1 93 230 GLU A CA 1
ATOM 1809 C C . GLU A 1 230 ? -16.891 -4.629 -18.906 1 93 230 GLU A C 1
ATOM 1811 O O . GLU A 1 230 ? -16.469 -5.742 -19.219 1 93 230 GLU A O 1
ATOM 1816 N N . LYS A 1 231 ? -17.875 -4.523 -18.141 1 92.12 231 LYS A N 1
ATOM 1817 C CA . LYS A 1 231 ? -18.812 -5.594 -17.844 1 92.12 231 LYS A CA 1
ATOM 1818 C C . LYS A 1 231 ? -18.156 -6.684 -16.984 1 92.12 231 LYS A C 1
ATOM 1820 O O . LYS A 1 231 ? -18.469 -7.863 -17.141 1 92.12 231 LYS A O 1
ATOM 1825 N N . SER A 1 232 ? -17.219 -6.285 -16.141 1 92.94 232 SER A N 1
ATOM 1826 C CA . SER A 1 232 ? -16.516 -7.223 -15.273 1 92.94 232 SER A CA 1
ATOM 1827 C C . SER A 1 232 ? -17.484 -7.965 -14.352 1 92.94 232 SER A C 1
ATOM 1829 O O . SER A 1 232 ? -17.234 -9.117 -13.984 1 92.94 232 SER A O 1
ATOM 1831 N N . PHE A 1 233 ? -18.656 -7.309 -14.039 1 95.38 233 PHE A N 1
ATOM 1832 C CA . PHE A 1 233 ? -19.594 -7.91 -13.102 1 95.38 233 PHE A CA 1
ATOM 1833 C C . PHE A 1 233 ? -20.969 -8.055 -13.727 1 95.38 233 PHE A C 1
ATOM 1835 O O . PHE A 1 233 ? -21.984 -8.016 -13.031 1 95.38 233 PHE A O 1
ATOM 1842 N N . LEU A 1 234 ? -21.031 -8.242 -15 1 94.06 234 LEU A N 1
ATOM 1843 C CA . LEU A 1 234 ? -22.266 -8.266 -15.766 1 94.06 234 LEU A CA 1
ATOM 1844 C C . LEU A 1 234 ? -23.156 -9.43 -15.32 1 94.06 234 LEU A C 1
ATOM 1846 O O . LEU A 1 234 ? -24.375 -9.289 -15.25 1 94.06 234 LEU A O 1
ATOM 1850 N N . LYS A 1 235 ? -22.578 -10.547 -14.93 1 94 235 LYS A N 1
ATOM 1851 C CA . LYS A 1 235 ? -23.344 -11.75 -14.617 1 94 235 LYS A CA 1
ATOM 1852 C C . LYS A 1 235 ? -23.609 -11.859 -13.117 1 94 235 LYS A C 1
ATOM 1854 O O . LYS A 1 235 ? -24.266 -12.805 -12.672 1 94 235 LYS A O 1
ATOM 1859 N N . ASN A 1 236 ? -23.203 -10.914 -12.352 1 95.81 236 ASN A N 1
ATOM 1860 C CA . ASN A 1 236 ? -23.344 -10.961 -10.906 1 95.81 236 ASN A CA 1
ATOM 1861 C C . ASN A 1 236 ? -24.5 -10.07 -10.43 1 95.81 236 ASN A C 1
ATOM 1863 O O . ASN A 1 236 ? -24.297 -9.156 -9.633 1 95.81 236 ASN A O 1
ATOM 1867 N N . LYS A 1 237 ? -25.672 -10.43 -10.789 1 95.62 237 LYS A N 1
ATOM 1868 C CA . LYS A 1 237 ? -26.844 -9.609 -10.562 1 95.62 237 LYS A CA 1
ATOM 1869 C C . LYS A 1 237 ? -27.25 -9.625 -9.086 1 95.62 237 LYS A C 1
ATOM 1871 O O . LYS A 1 237 ? -27.875 -8.68 -8.594 1 95.62 237 LYS A O 1
ATOM 1876 N N . CYS A 1 238 ? -26.781 -10.68 -8.367 1 97.38 238 CYS A N 1
ATOM 1877 C CA . CYS A 1 238 ? -27.219 -10.836 -6.984 1 97.38 238 CYS A CA 1
ATOM 1878 C C . CYS A 1 238 ? -26.141 -10.359 -6.02 1 9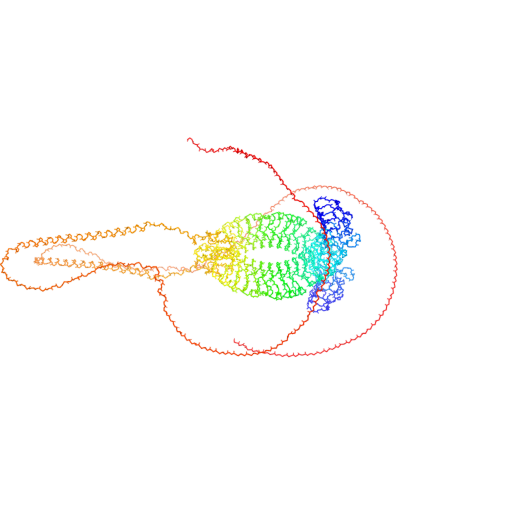7.38 238 CYS A C 1
ATOM 1880 O O . CYS A 1 238 ? -26.328 -10.383 -4.805 1 97.38 238 CYS A O 1
ATOM 1882 N N . LEU A 1 239 ? -25.031 -9.852 -6.551 1 97.94 239 LEU A N 1
ATOM 1883 C CA . LEU A 1 239 ? -23.906 -9.438 -5.719 1 97.94 239 LEU A CA 1
ATOM 1884 C C . LEU A 1 239 ? -24.281 -8.258 -4.832 1 97.94 239 LEU A C 1
ATOM 1886 O O . LEU A 1 239 ? -24.781 -7.238 -5.324 1 97.94 239 LEU A O 1
ATOM 1890 N N . VAL A 1 240 ? -24.109 -8.43 -3.492 1 98.5 240 VAL A N 1
ATOM 1891 C CA . VAL A 1 240 ? -24.516 -7.41 -2.531 1 98.5 240 VAL A CA 1
ATOM 1892 C C . VAL A 1 240 ? -23.281 -6.715 -1.965 1 98.5 240 VAL A C 1
ATOM 1894 O O . VAL A 1 240 ? -23.266 -5.496 -1.801 1 98.5 240 VAL A O 1
ATOM 1897 N N . GLU A 1 241 ? -22.297 -7.527 -1.638 1 98.69 241 GLU A N 1
ATOM 1898 C CA . GLU A 1 241 ? -21.078 -7.008 -1.036 1 98.69 241 GLU A CA 1
ATOM 1899 C C . GLU A 1 241 ? -19.844 -7.469 -1.809 1 98.69 241 GLU A C 1
ATOM 1901 O O . GLU A 1 241 ? -19.688 -8.656 -2.096 1 98.69 241 GLU A O 1
ATOM 1906 N N . LEU A 1 242 ? -18.953 -6.512 -2.154 1 98.56 242 LEU A N 1
ATOM 1907 C CA . LEU A 1 242 ? -17.734 -6.789 -2.902 1 98.56 242 LEU A CA 1
ATOM 1908 C C . LEU A 1 242 ? -16.531 -6.129 -2.24 1 98.56 242 LEU A C 1
ATOM 1910 O O . LEU A 1 242 ? -16.516 -4.914 -2.035 1 98.56 242 LEU A O 1
ATOM 1914 N N . ASP A 1 243 ? -15.586 -6.922 -1.877 1 98.69 243 ASP A N 1
ATOM 1915 C CA . ASP A 1 243 ? -14.328 -6.398 -1.339 1 98.69 243 ASP A CA 1
ATOM 1916 C C . ASP A 1 243 ? -13.164 -6.672 -2.289 1 98.69 243 ASP A C 1
ATOM 1918 O O . ASP A 1 243 ? -12.742 -7.82 -2.441 1 98.69 243 ASP A O 1
ATOM 1922 N N . ILE A 1 244 ? -12.688 -5.703 -2.977 1 98.12 244 ILE A N 1
ATOM 1923 C CA . ILE A 1 244 ? -11.547 -5.809 -3.877 1 98.12 244 ILE A CA 1
ATOM 1924 C C . ILE A 1 244 ? -10.438 -4.863 -3.42 1 98.12 244 ILE A C 1
ATOM 1926 O O . ILE A 1 244 ? -9.727 -4.281 -4.246 1 98.12 244 ILE A O 1
ATOM 1930 N N . SER A 1 245 ? -10.352 -4.715 -2.121 1 97.75 245 SER A N 1
ATOM 1931 C CA . SER A 1 245 ? -9.359 -3.812 -1.543 1 97.75 245 SER A CA 1
ATOM 1932 C C . SER A 1 245 ? -7.965 -4.422 -1.592 1 97.75 245 SER A C 1
ATOM 1934 O O . SER A 1 245 ? -7.816 -5.641 -1.726 1 97.75 245 SER A O 1
ATOM 1936 N N . ALA A 1 246 ? -6.973 -3.605 -1.579 1 93.69 246 ALA A N 1
ATOM 1937 C CA . ALA A 1 246 ? -5.566 -3.988 -1.468 1 93.69 246 ALA A CA 1
ATOM 1938 C C . ALA A 1 246 ? -5.125 -4.82 -2.67 1 93.69 246 ALA A C 1
ATOM 1940 O O . ALA A 1 246 ? -4.492 -5.863 -2.512 1 93.69 246 ALA A O 1
ATOM 1941 N N . ASN A 1 247 ? -5.648 -4.398 -3.809 1 95.12 247 ASN A N 1
ATOM 1942 C CA . ASN A 1 247 ? -5.137 -4.867 -5.09 1 95.12 247 ASN A CA 1
ATOM 1943 C C . ASN A 1 247 ? -4.25 -3.822 -5.758 1 95.12 247 ASN A C 1
ATOM 1945 O O . ASN A 1 247 ? -3.592 -3.033 -5.074 1 95.12 247 ASN A O 1
ATOM 1949 N N . GLU A 1 248 ? -4.09 -3.848 -7.031 1 91.56 248 GLU A N 1
ATOM 1950 C CA . GLU A 1 248 ? -3.314 -2.859 -7.773 1 91.56 248 GLU A CA 1
ATOM 1951 C C . GLU A 1 248 ? -4.156 -2.203 -8.867 1 91.56 248 GLU A C 1
ATOM 1953 O O . GLU A 1 248 ? -3.66 -1.926 -9.961 1 91.56 248 GLU A O 1
ATOM 1958 N N . ILE A 1 249 ? -5.328 -1.951 -8.492 1 95.81 249 ILE A N 1
ATOM 1959 C CA . ILE A 1 249 ? -6.254 -1.43 -9.492 1 95.81 249 ILE A CA 1
ATOM 1960 C C . ILE A 1 249 ? -5.906 0.023 -9.805 1 95.81 249 ILE A C 1
ATOM 1962 O O . ILE A 1 249 ? -5.879 0.871 -8.914 1 95.81 249 ILE A O 1
ATOM 1966 N N . SER A 1 250 ? -5.688 0.309 -11.055 1 94.69 250 SER A N 1
ATOM 1967 C CA . SER A 1 250 ? -5.316 1.654 -11.477 1 94.69 250 SER A CA 1
ATOM 1968 C C . SER A 1 250 ? -6.352 2.238 -12.438 1 94.69 250 SER A C 1
ATOM 1970 O O . SER A 1 250 ? -6.387 3.451 -12.656 1 94.69 250 SER A O 1
ATOM 1972 N N . ASP A 1 251 ? -7.133 1.261 -12.953 1 94.19 251 ASP A N 1
ATOM 1973 C CA . ASP A 1 251 ? -8.109 1.704 -13.945 1 94.19 251 ASP A CA 1
ATOM 1974 C C . ASP A 1 251 ? -9.422 0.928 -13.805 1 94.19 251 ASP A C 1
ATOM 1976 O O . ASP A 1 251 ? -9.414 -0.297 -13.664 1 94.19 251 ASP A O 1
ATOM 1980 N N . ILE A 1 252 ? -10.477 1.724 -13.836 1 95.88 252 ILE A N 1
ATOM 1981 C CA . ILE A 1 252 ? -11.812 1.136 -13.797 1 95.88 252 ILE A CA 1
ATOM 1982 C C . ILE A 1 252 ? -12.633 1.641 -14.984 1 95.88 252 ILE A C 1
ATOM 1984 O O . ILE A 1 252 ? -12.844 2.846 -15.133 1 95.88 252 ILE A O 1
ATOM 1988 N N . HIS A 1 253 ? -13.078 0.742 -15.781 1 95.12 253 HIS A N 1
ATOM 1989 C CA . HIS A 1 253 ? -13.977 1.126 -16.859 1 95.12 253 HIS A CA 1
ATOM 1990 C C . HIS A 1 253 ? -15.297 1.656 -16.328 1 95.12 253 HIS A C 1
ATOM 1992 O O . HIS A 1 253 ? -15.852 1.106 -15.375 1 95.12 253 HIS A O 1
ATOM 1998 N N . PRO A 1 254 ? -15.859 2.67 -16.953 1 92.5 254 PRO A N 1
ATOM 1999 C CA . PRO A 1 254 ? -17.094 3.291 -16.469 1 92.5 254 PRO A CA 1
ATOM 2000 C C . PRO A 1 254 ? -18.266 2.322 -16.422 1 92.5 254 PRO A C 1
ATOM 2002 O O . PRO A 1 254 ? -19.219 2.527 -15.672 1 92.5 254 PRO A O 1
ATOM 2005 N N . GLN A 1 255 ? -18.188 1.231 -17.141 1 94.06 255 GLN A N 1
ATOM 2006 C CA . GLN A 1 255 ? -19.281 0.271 -17.203 1 94.06 255 GLN A CA 1
ATOM 2007 C C . GLN A 1 255 ? -18.891 -1.043 -16.531 1 94.06 255 GLN A C 1
ATOM 2009 O O . GLN A 1 255 ? -19.5 -2.084 -16.797 1 94.06 255 GLN A O 1
ATOM 2014 N N . ALA A 1 256 ? -17.938 -0.998 -15.68 1 95.12 256 ALA A N 1
ATOM 2015 C CA . ALA A 1 256 ? -17.438 -2.215 -15.039 1 95.12 256 ALA A CA 1
ATOM 2016 C C . ALA A 1 256 ? -18.516 -2.844 -14.148 1 95.12 256 ALA A C 1
ATOM 2018 O O . ALA A 1 256 ? -18.641 -4.07 -14.102 1 95.12 256 ALA A O 1
ATOM 2019 N N . PHE A 1 257 ? -19.438 -1.978 -13.477 1 96 257 PHE A N 1
ATOM 2020 C CA . PHE A 1 257 ? -20.344 -2.477 -12.453 1 96 257 PHE A CA 1
ATOM 2021 C C . PHE A 1 257 ? -21.766 -2.512 -12.961 1 96 257 PHE A C 1
ATOM 2023 O O . PHE A 1 257 ? -22.703 -2.711 -12.188 1 96 257 PHE A O 1
ATOM 2030 N N . VAL A 1 258 ? -22.094 -2.32 -14.227 1 92.5 258 VAL A N 1
ATOM 2031 C CA . VAL A 1 258 ? -23.422 -2.189 -14.812 1 92.5 258 VAL A CA 1
ATOM 2032 C C . VAL A 1 258 ? -24.234 -3.441 -14.516 1 92.5 258 VAL A C 1
ATOM 2034 O O . VAL A 1 258 ? -25.438 -3.355 -14.25 1 92.5 258 VAL A O 1
ATOM 2037 N N . GLY A 1 259 ? -23.766 -4.547 -14.359 1 90.56 259 GLY A N 1
ATOM 2038 C CA . GLY A 1 259 ? -24.5 -5.781 -14.148 1 90.56 259 GLY A CA 1
ATOM 2039 C C . GLY A 1 259 ? -24.766 -6.082 -12.688 1 90.56 259 GLY A C 1
ATOM 2040 O O . GLY A 1 259 ? -25.656 -6.879 -12.367 1 90.56 259 GLY A O 1
ATOM 2041 N N . ALA A 1 260 ? -24.172 -5.457 -11.773 1 94 260 ALA A N 1
ATOM 2042 C CA . ALA A 1 260 ? -24.297 -5.73 -10.344 1 94 260 ALA A CA 1
ATOM 2043 C C . ALA A 1 260 ? -25.344 -4.832 -9.703 1 94 260 ALA A C 1
ATOM 2045 O O . ALA A 1 260 ? -25.031 -3.977 -8.875 1 94 260 ALA A O 1
ATOM 2046 N N . ARG A 1 261 ? -26.547 -5.062 -9.883 1 92.31 261 ARG A N 1
ATOM 2047 C CA . ARG A 1 261 ? -27.672 -4.176 -9.578 1 92.31 261 ARG A CA 1
ATOM 2048 C C . ARG A 1 261 ? -27.984 -4.18 -8.086 1 92.31 261 ARG A C 1
ATOM 2050 O O . ARG A 1 261 ? -28.531 -3.209 -7.555 1 92.31 261 ARG A O 1
ATOM 2057 N N . GLN A 1 262 ? -27.578 -5.219 -7.387 1 96.5 262 GLN A N 1
ATOM 2058 C CA . GLN A 1 262 ? -27.938 -5.332 -5.977 1 96.5 262 GLN A CA 1
ATOM 2059 C C . GLN A 1 262 ? -26.781 -4.898 -5.078 1 96.5 262 GLN A C 1
ATOM 2061 O O . GLN A 1 262 ? -26.875 -5 -3.852 1 96.5 262 GLN A O 1
ATOM 2066 N N . LEU A 1 263 ? -25.766 -4.387 -5.652 1 97.12 263 LEU A N 1
ATOM 2067 C CA . LEU A 1 263 ? -24.562 -3.994 -4.914 1 97.12 263 LEU A CA 1
ATOM 2068 C C . LEU A 1 263 ? -24.891 -2.943 -3.859 1 97.12 263 LEU A C 1
ATOM 2070 O O . LEU A 1 263 ? -25.5 -1.919 -4.168 1 97.12 263 LEU A O 1
ATOM 2074 N N . LYS A 1 264 ? -24.562 -3.227 -2.576 1 98.25 264 LYS A N 1
ATOM 2075 C CA . LYS A 1 264 ? -24.812 -2.301 -1.477 1 98.25 264 LYS A CA 1
ATOM 2076 C C . LYS A 1 264 ? -23.5 -1.813 -0.855 1 98.25 264 LYS A C 1
ATOM 2078 O O . LYS A 1 264 ? -23.422 -0.678 -0.383 1 98.25 264 LYS A O 1
ATOM 2083 N N . PHE A 1 265 ? -22.547 -2.697 -0.832 1 98.44 265 PHE A N 1
ATOM 2084 C CA . PHE A 1 265 ? -21.266 -2.398 -0.182 1 98.44 265 PHE A CA 1
ATOM 2085 C C . PHE A 1 265 ? -20.109 -2.689 -1.117 1 98.44 265 PHE A C 1
ATOM 2087 O O . PHE A 1 265 ? -19.938 -3.818 -1.584 1 98.44 265 PHE A O 1
ATOM 2094 N N . VAL A 1 266 ? -19.25 -1.699 -1.392 1 98.38 266 VAL A N 1
ATOM 2095 C CA . VAL A 1 266 ? -18.078 -1.883 -2.236 1 98.38 266 VAL A CA 1
ATOM 2096 C C . VAL A 1 266 ? -16.844 -1.321 -1.533 1 98.38 266 VAL A C 1
ATOM 2098 O O . VAL A 1 266 ? -16.844 -0.177 -1.072 1 98.38 266 VAL A O 1
ATOM 2101 N N . ASN A 1 267 ? -15.867 -2.113 -1.381 1 98.75 267 ASN A N 1
ATOM 2102 C CA . ASN A 1 267 ? -14.586 -1.694 -0.812 1 98.75 267 ASN A CA 1
ATOM 2103 C C . ASN A 1 267 ? -13.477 -1.699 -1.859 1 98.75 267 ASN A C 1
ATOM 2105 O O . ASN A 1 267 ? -13.039 -2.764 -2.299 1 98.75 267 ASN A O 1
ATOM 2109 N N . LEU A 1 268 ? -13.062 -0.555 -2.293 1 98.12 268 LEU A N 1
ATOM 2110 C CA . LEU A 1 268 ? -11.992 -0.357 -3.27 1 98.12 268 LEU A CA 1
ATOM 2111 C C . LEU A 1 268 ? -10.781 0.304 -2.623 1 98.12 268 LEU A C 1
ATOM 2113 O O . LEU A 1 268 ? -9.953 0.899 -3.312 1 98.12 268 LEU A O 1
ATOM 2117 N N . SER A 1 269 ? -10.695 0.152 -1.317 1 97.69 269 SER A N 1
ATOM 2118 C CA . SER A 1 269 ? -9.641 0.847 -0.587 1 97.69 269 SER A CA 1
ATOM 2119 C C . SER A 1 269 ? -8.273 0.23 -0.867 1 97.69 269 SER A C 1
ATOM 2121 O O . SER A 1 269 ? -8.188 -0.932 -1.27 1 97.69 269 SER A O 1
ATOM 2123 N N . ALA A 1 270 ? -7.207 0.995 -0.733 1 93.5 270 ALA A N 1
ATOM 2124 C CA . ALA A 1 270 ? -5.816 0.557 -0.798 1 93.5 270 ALA A CA 1
ATOM 2125 C C . ALA A 1 270 ? -5.48 -0.011 -2.174 1 93.5 270 ALA A C 1
ATOM 2127 O O . ALA A 1 270 ? -4.938 -1.112 -2.283 1 93.5 270 ALA A O 1
ATOM 2128 N N . ASN A 1 271 ? -5.93 0.722 -3.23 1 96 271 ASN A N 1
ATOM 2129 C CA . ASN A 1 271 ? -5.559 0.444 -4.613 1 96 271 ASN A CA 1
ATOM 2130 C C . ASN A 1 271 ? -4.707 1.564 -5.203 1 96 271 ASN A C 1
ATOM 2132 O O . ASN A 1 271 ? -4.062 2.312 -4.465 1 96 271 ASN A O 1
ATOM 2136 N N . SER A 1 272 ? -4.562 1.565 -6.559 1 93.44 272 SER A N 1
ATOM 2137 C CA . SER A 1 272 ? -3.697 2.549 -7.203 1 93.44 272 SER A CA 1
ATOM 2138 C C . SER A 1 272 ? -4.496 3.488 -8.102 1 93.44 272 SER A C 1
ATOM 2140 O O . SER A 1 272 ? -4.023 3.896 -9.164 1 93.44 272 SER A O 1
ATOM 2142 N N . LEU A 1 273 ? -5.664 3.795 -7.617 1 95.12 273 LEU A N 1
ATOM 2143 C CA . LEU A 1 273 ? -6.508 4.691 -8.398 1 95.12 273 LEU A CA 1
ATOM 2144 C C . LEU A 1 273 ? -5.973 6.117 -8.352 1 95.12 273 LEU A C 1
ATOM 2146 O O . LEU A 1 273 ? -5.586 6.609 -7.289 1 95.12 273 LEU A O 1
ATOM 2150 N N . GLN A 1 274 ? -5.945 6.777 -9.477 1 92.5 274 GLN A N 1
ATOM 2151 C CA . GLN A 1 274 ? -5.418 8.133 -9.594 1 92.5 274 GLN A CA 1
ATOM 2152 C C . GLN A 1 274 ? -6.453 9.078 -10.188 1 92.5 274 GLN A C 1
ATOM 2154 O O . GLN A 1 274 ? -7.414 8.641 -10.82 1 92.5 274 GLN A O 1
ATOM 2159 N N . GLY A 1 275 ? -6.188 10.328 -9.953 1 91.06 275 GLY A N 1
ATOM 2160 C CA . GLY A 1 275 ? -7.109 11.32 -10.477 1 91.06 275 GLY A CA 1
ATOM 2161 C C . GLY A 1 275 ? -8.445 11.336 -9.758 1 91.06 275 GLY A C 1
ATOM 2162 O O . GLY A 1 275 ? -8.523 11.758 -8.602 1 91.06 275 GLY A O 1
ATOM 2163 N N . PHE A 1 276 ? -9.484 10.969 -10.57 1 88.38 276 PHE A N 1
ATOM 2164 C CA . PHE A 1 276 ? -10.828 10.852 -10.016 1 88.38 276 PHE A CA 1
ATOM 2165 C C . PHE A 1 276 ? -11.586 9.703 -10.664 1 88.38 276 PHE A C 1
ATOM 2167 O O . PHE A 1 276 ? -11.219 9.242 -11.75 1 88.38 276 PHE A O 1
ATOM 2174 N N . LEU A 1 277 ? -12.438 9.203 -9.938 1 89.5 277 LEU A N 1
ATOM 2175 C CA . LEU A 1 277 ? -13.281 8.141 -10.484 1 89.5 277 LEU A CA 1
ATOM 2176 C C . LEU A 1 277 ? -14.25 8.695 -11.516 1 89.5 277 LEU A C 1
ATOM 2178 O O . LEU A 1 277 ? -14.828 9.773 -11.328 1 89.5 277 LEU A O 1
ATOM 2182 N N . PRO A 1 278 ? -14.445 7.996 -12.578 1 88.06 278 PRO A N 1
ATOM 2183 C CA . PRO A 1 278 ? -15.461 8.438 -13.531 1 88.06 278 PRO A CA 1
ATOM 2184 C C . PRO A 1 278 ? -16.859 8.539 -12.906 1 88.06 278 PRO A C 1
ATOM 2186 O O . PRO A 1 278 ? -17.234 7.691 -12.102 1 88.06 278 PRO A O 1
ATOM 2189 N N . SER A 1 279 ? -17.641 9.578 -13.266 1 87.25 279 SER A N 1
ATOM 2190 C CA . SER A 1 279 ? -18.906 9.914 -12.625 1 87.25 279 SER A CA 1
ATOM 2191 C C . SER A 1 279 ? -19.938 8.812 -12.82 1 87.25 279 SER A C 1
ATOM 2193 O O . SER A 1 279 ? -20.797 8.602 -11.977 1 87.25 279 SER A O 1
ATOM 2195 N N . ASN A 1 280 ? -19.766 8.055 -13.875 1 88.44 280 ASN A N 1
ATOM 2196 C CA . ASN A 1 280 ? -20.781 7.059 -14.203 1 88.44 280 ASN A CA 1
ATOM 2197 C C . ASN A 1 280 ? -20.359 5.664 -13.734 1 88.44 280 ASN A C 1
ATOM 2199 O O . ASN A 1 280 ? -21.031 4.676 -14.039 1 88.44 280 ASN A O 1
ATOM 2203 N N . THR A 1 281 ? -19.312 5.555 -13 1 92.06 281 THR A N 1
ATOM 2204 C CA . THR A 1 281 ? -18.781 4.258 -12.602 1 92.06 281 THR A CA 1
ATOM 2205 C C . THR A 1 281 ? -19.844 3.447 -11.859 1 92.06 281 THR A C 1
ATOM 2207 O O . THR A 1 281 ? -19.969 2.24 -12.078 1 92.06 281 THR A O 1
ATOM 2210 N N . PHE A 1 282 ? -20.641 4.145 -10.984 1 93.62 282 PHE A N 1
ATOM 2211 C CA . PHE A 1 282 ? -21.641 3.465 -10.18 1 93.62 282 PHE A CA 1
ATOM 2212 C C . PHE A 1 282 ? -23.031 4.031 -10.453 1 93.62 282 PHE A C 1
ATOM 2214 O O . PHE A 1 282 ? -23.922 3.973 -9.594 1 93.62 282 PHE A O 1
ATOM 2221 N N . SER A 1 283 ? -23.312 4.609 -11.578 1 87.69 283 SER A N 1
ATOM 2222 C CA . SER A 1 283 ? -24.547 5.32 -11.898 1 87.69 283 SER A CA 1
ATOM 2223 C C . SER A 1 283 ? -25.719 4.359 -11.977 1 87.69 283 SER A C 1
ATOM 2225 O O . SER A 1 283 ? -26.875 4.754 -11.734 1 87.69 283 SER A O 1
ATOM 2227 N N . THR A 1 284 ? -25.422 3.088 -12.289 1 89.5 284 THR A N 1
ATOM 2228 C CA . THR A 1 284 ? -26.5 2.129 -12.453 1 89.5 284 THR A CA 1
ATOM 2229 C C . THR A 1 284 ? -26.703 1.316 -11.18 1 89.5 284 THR A C 1
ATOM 2231 O O . THR A 1 284 ? -27.594 0.467 -11.117 1 89.5 284 THR A O 1
ATOM 2234 N N . ASN A 1 285 ? -25.922 1.56 -10.195 1 94.75 285 ASN A N 1
ATOM 2235 C CA . ASN A 1 285 ? -26.016 0.822 -8.938 1 94.75 285 ASN A CA 1
ATOM 2236 C C . ASN A 1 285 ? -26.859 1.577 -7.91 1 94.75 285 ASN A C 1
ATOM 2238 O O . ASN A 1 285 ? -26.312 2.109 -6.938 1 94.75 285 ASN A O 1
ATOM 2242 N N . TYR A 1 286 ? -28.109 1.455 -7.996 1 93.44 286 TYR A N 1
ATOM 2243 C CA . TYR A 1 286 ? -29.062 2.281 -7.266 1 93.44 286 TYR A CA 1
ATOM 2244 C C . TYR A 1 286 ? -29.141 1.858 -5.805 1 93.44 286 TYR A C 1
ATOM 2246 O O . TYR A 1 286 ? -29.641 2.609 -4.961 1 93.44 286 TYR A O 1
ATOM 2254 N N . ASN A 1 287 ? -28.594 0.688 -5.504 1 95.44 287 ASN A N 1
ATOM 2255 C CA . ASN A 1 287 ? -28.703 0.197 -4.133 1 95.44 287 ASN A CA 1
ATOM 2256 C C . ASN A 1 287 ? -27.406 0.422 -3.35 1 95.44 287 ASN A C 1
ATOM 2258 O O . ASN A 1 287 ? -27.328 0.065 -2.174 1 95.44 287 ASN A O 1
ATOM 2262 N N . LEU A 1 288 ? -26.438 1.029 -3.957 1 97.12 288 LEU A N 1
ATOM 2263 C CA . LEU A 1 288 ? -25.141 1.202 -3.318 1 97.12 288 LEU A CA 1
ATOM 2264 C C . LEU A 1 288 ? -25.234 2.139 -2.119 1 97.12 288 LEU A C 1
ATOM 2266 O O . LEU A 1 288 ? -25.656 3.291 -2.26 1 97.12 288 LEU A O 1
ATOM 2270 N N . LYS A 1 289 ? -24.828 1.659 -0.932 1 98.12 289 LYS A N 1
ATOM 2271 C CA . LYS A 1 289 ? -24.984 2.426 0.302 1 98.12 289 LYS A CA 1
ATOM 2272 C C . LYS A 1 289 ? -23.625 2.863 0.846 1 98.12 289 LYS A C 1
ATOM 2274 O O . LYS A 1 289 ? -23.5 3.949 1.415 1 98.12 289 LYS A O 1
ATOM 2279 N N . THR A 1 290 ? -22.672 1.984 0.722 1 98.62 290 THR A N 1
ATOM 2280 C CA . THR A 1 290 ? -21.359 2.264 1.28 1 98.62 290 THR A CA 1
ATOM 2281 C C . THR A 1 290 ? -20.266 2.057 0.229 1 98.62 290 THR A C 1
ATOM 2283 O O . THR A 1 290 ? -20.234 1.019 -0.435 1 98.62 290 THR A O 1
ATOM 2286 N N . LEU A 1 291 ? -19.391 3.059 0.036 1 98.06 291 LEU A N 1
ATOM 2287 C CA . LEU A 1 291 ? -18.25 3.004 -0.875 1 98.06 291 LEU A CA 1
ATOM 2288 C C . LEU A 1 291 ? -16.969 3.441 -0.17 1 98.06 291 LEU A C 1
ATOM 2290 O O . LEU A 1 291 ? -16.906 4.543 0.378 1 98.06 291 LEU A O 1
ATOM 2294 N N . ASP A 1 292 ? -16.062 2.588 -0.14 1 98.62 292 ASP A N 1
ATOM 2295 C CA . ASP A 1 292 ? -14.773 2.891 0.47 1 98.62 292 ASP A CA 1
ATOM 2296 C C . ASP A 1 292 ? -13.688 3.062 -0.593 1 98.62 292 ASP A C 1
ATOM 2298 O O . ASP A 1 292 ? -13.32 2.102 -1.271 1 98.62 292 ASP A O 1
ATOM 2302 N N . LEU A 1 293 ? -13.203 4.242 -0.776 1 97.69 293 LEU A N 1
ATOM 2303 C CA . LEU A 1 293 ? -12.148 4.578 -1.729 1 97.69 293 LEU A CA 1
ATOM 2304 C C . LEU A 1 293 ? -10.891 5.051 -1.008 1 97.69 293 LEU A C 1
ATOM 2306 O O . LEU A 1 293 ? -10.016 5.664 -1.619 1 97.69 293 LEU A O 1
ATOM 2310 N N . SER A 1 294 ? -10.812 4.711 0.242 1 97.06 294 SER A N 1
ATOM 2311 C CA . SER A 1 294 ? -9.719 5.227 1.058 1 97.06 294 SER A CA 1
ATOM 2312 C C . SER A 1 294 ? -8.383 4.621 0.64 1 97.06 294 SER A C 1
ATOM 2314 O O . SER A 1 294 ? -8.352 3.586 -0.028 1 97.06 294 SER A O 1
ATOM 2316 N N . MET A 1 295 ? -7.281 5.312 0.921 1 92.38 295 MET A N 1
ATOM 2317 C CA . MET A 1 295 ? -5.914 4.852 0.713 1 92.38 295 MET A CA 1
ATOM 2318 C C . MET A 1 295 ? -5.641 4.609 -0.768 1 92.38 295 MET A C 1
ATOM 2320 O O . MET A 1 295 ? -5.086 3.576 -1.142 1 92.38 295 MET A O 1
ATOM 2324 N N . ASN A 1 296 ? -6.199 5.453 -1.639 1 94.69 296 ASN A N 1
ATOM 2325 C CA . ASN A 1 296 ? -5.863 5.547 -3.055 1 94.69 296 ASN A CA 1
ATOM 2326 C C . ASN A 1 296 ? -5.078 6.816 -3.363 1 94.69 296 ASN A C 1
ATOM 2328 O O . ASN A 1 296 ? -4.641 7.52 -2.449 1 94.69 296 ASN A O 1
ATOM 2332 N N . ARG A 1 297 ? -4.746 7.062 -4.637 1 92.25 297 ARG A N 1
ATOM 2333 C CA . ARG A 1 297 ? -4.016 8.266 -5.031 1 92.25 297 ARG A CA 1
ATOM 2334 C C . ARG A 1 297 ? -4.941 9.266 -5.723 1 92.25 297 ARG A C 1
ATOM 2336 O O . ARG A 1 297 ? -4.547 9.914 -6.688 1 92.25 297 ARG A O 1
ATOM 2343 N N . LEU A 1 298 ? -6.125 9.266 -5.219 1 95.06 298 LEU A N 1
ATOM 2344 C CA . LEU A 1 298 ? -7.109 10.18 -5.789 1 95.06 298 LEU A CA 1
ATOM 2345 C C . LEU A 1 298 ? -6.762 11.625 -5.465 1 95.06 298 LEU A C 1
ATOM 2347 O O . LEU A 1 298 ? -6.344 11.93 -4.344 1 95.06 298 LEU A O 1
ATOM 2351 N N . GLN A 1 299 ? -6.926 12.492 -6.422 1 93.19 299 GLN A N 1
ATOM 2352 C CA . GLN A 1 299 ? -6.52 13.883 -6.262 1 93.19 299 GLN A CA 1
ATOM 2353 C C . GLN A 1 299 ? -7.734 14.797 -6.09 1 93.19 299 GLN A C 1
ATOM 2355 O O . GLN A 1 299 ? -7.598 15.945 -5.676 1 93.19 299 GLN A O 1
ATOM 2360 N N . SER A 1 300 ? -8.859 14.234 -6.438 1 91.38 300 SER A N 1
ATOM 2361 C CA . SER A 1 300 ? -10.102 14.984 -6.281 1 91.38 300 SER A CA 1
ATOM 2362 C C . SER A 1 300 ? -11.266 14.062 -5.934 1 91.38 300 SER A C 1
ATOM 2364 O O . SER A 1 300 ? -11.195 12.852 -6.172 1 91.38 300 SER A O 1
ATOM 2366 N N . VAL A 1 301 ? -12.234 14.578 -5.324 1 86.56 301 VAL A N 1
ATOM 2367 C CA . VAL A 1 301 ? -13.453 13.828 -5.027 1 86.56 301 VAL A CA 1
ATOM 2368 C C . VAL A 1 301 ? -14.195 13.516 -6.324 1 86.56 301 VAL A C 1
ATOM 2370 O O . VAL A 1 301 ? -14.836 12.469 -6.441 1 86.56 301 VAL A O 1
ATOM 2373 N N . GLY A 1 302 ? -14.023 14.438 -7.219 1 85.81 302 GLY A N 1
ATOM 2374 C CA . GLY A 1 302 ? -14.727 14.266 -8.484 1 85.81 302 GLY A CA 1
ATOM 2375 C C . GLY A 1 302 ? -16.219 14.539 -8.383 1 85.81 302 GLY A C 1
ATOM 2376 O O . GLY A 1 302 ? -16.672 15.188 -7.434 1 85.81 302 GLY A O 1
ATOM 2377 N N . ASN A 1 303 ? -16.953 14.164 -9.492 1 86.94 303 ASN A N 1
ATOM 2378 C CA . ASN A 1 303 ? -18.391 14.32 -9.562 1 86.94 303 ASN A CA 1
ATOM 2379 C C . ASN A 1 303 ? -19.109 12.977 -9.5 1 86.94 303 ASN A C 1
ATOM 2381 O O . ASN A 1 303 ? -19.688 12.523 -10.484 1 86.94 303 ASN A O 1
ATOM 2385 N N . LEU A 1 304 ? -19.062 12.477 -8.328 1 87.19 304 LEU A N 1
ATOM 2386 C CA . LEU A 1 304 ? -19.688 11.164 -8.125 1 87.19 304 LEU A CA 1
ATOM 2387 C C . LEU A 1 304 ? -21.203 11.273 -8.164 1 87.19 304 LEU A C 1
ATOM 2389 O O . LEU A 1 304 ? -21.781 12.242 -7.664 1 87.19 304 LEU A O 1
ATOM 2393 N N . SER A 1 305 ? -21.75 10.359 -8.859 1 90.12 305 SER A N 1
ATOM 2394 C CA . SER A 1 305 ? -23.203 10.328 -8.938 1 90.12 305 SER A CA 1
ATOM 2395 C C . SER A 1 305 ? -23.75 8.977 -8.492 1 90.12 305 SER A C 1
ATOM 2397 O O . SER A 1 305 ? -23.688 8 -9.234 1 90.12 305 SER A O 1
ATOM 2399 N N . MET A 1 306 ? -24.281 8.961 -7.289 1 91.94 306 MET A N 1
ATOM 2400 C CA . MET A 1 306 ? -24.875 7.77 -6.703 1 91.94 306 MET A CA 1
ATOM 2401 C C . MET A 1 306 ? -26.109 8.125 -5.887 1 91.94 306 MET A C 1
ATOM 2403 O O . MET A 1 306 ? -26.016 8.773 -4.844 1 91.94 306 MET A O 1
ATOM 2407 N N . LEU A 1 307 ? -27.219 7.613 -6.219 1 90.88 307 LEU A N 1
ATOM 2408 C CA . LEU A 1 307 ? -28.5 8.086 -5.719 1 90.88 307 LEU A CA 1
ATOM 2409 C C . LEU A 1 307 ? -28.688 7.688 -4.258 1 90.88 307 LEU A C 1
ATOM 2411 O O . LEU A 1 307 ? -29.234 8.469 -3.465 1 90.88 307 LEU A O 1
ATOM 2415 N N . MET A 1 308 ? -28.203 6.508 -3.881 1 94.81 308 MET A N 1
ATOM 2416 C CA . MET A 1 308 ? -28.578 6.012 -2.562 1 94.81 308 MET A CA 1
ATOM 2417 C C . MET A 1 308 ? -27.375 5.918 -1.643 1 94.81 308 MET A C 1
ATOM 2419 O O . MET A 1 308 ? -27.469 5.379 -0.538 1 94.81 308 MET A O 1
ATOM 2423 N N . LEU A 1 309 ? -26.234 6.488 -2.027 1 96.56 3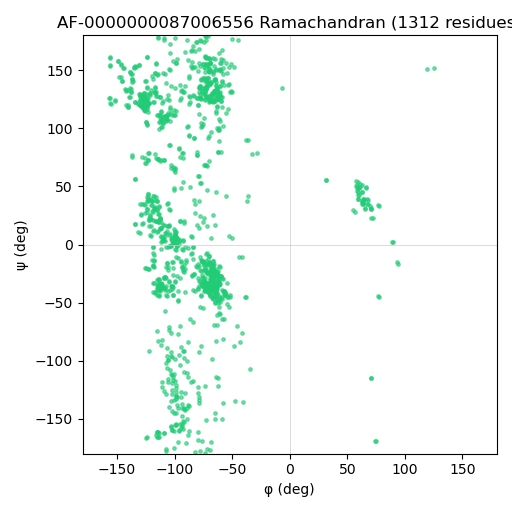09 LEU A N 1
ATOM 2424 C CA . LEU A 1 309 ? -25.016 6.379 -1.235 1 96.56 309 LEU A CA 1
ATOM 2425 C C . LEU A 1 309 ? -25.172 7.074 0.111 1 96.56 309 LEU A C 1
ATOM 2427 O O . LEU A 1 309 ? -25.625 8.219 0.171 1 96.56 309 LEU A O 1
ATOM 2431 N N . GLU A 1 310 ? -24.797 6.387 1.174 1 98.25 310 GLU A N 1
ATOM 2432 C CA . GLU A 1 310 ? -24.922 6.938 2.521 1 98.25 310 GLU A CA 1
ATOM 2433 C C . GLU A 1 310 ? -23.562 7.191 3.145 1 98.25 310 GLU A C 1
ATOM 2435 O O . GLU A 1 310 ? -23.375 8.172 3.871 1 98.25 310 GLU A O 1
ATOM 2440 N N . ASN A 1 311 ? -22.672 6.297 2.912 1 98.56 311 ASN A N 1
ATOM 2441 C CA . ASN A 1 311 ? -21.344 6.367 3.514 1 98.56 311 ASN A CA 1
ATOM 2442 C C . ASN A 1 311 ? -20.25 6.391 2.451 1 98.56 311 ASN A C 1
ATOM 2444 O O . ASN A 1 311 ? -20.125 5.461 1.648 1 98.56 311 ASN A O 1
ATOM 2448 N N . LEU A 1 312 ? -19.438 7.441 2.465 1 98.06 312 LEU A N 1
ATOM 2449 C CA . LEU A 1 312 ? -18.328 7.586 1.53 1 98.06 312 LEU A CA 1
ATOM 2450 C C . LEU A 1 312 ? -17.016 7.824 2.275 1 98.06 312 LEU A C 1
ATOM 2452 O O . LEU A 1 312 ? -16.906 8.781 3.051 1 98.06 312 LEU A O 1
ATOM 2456 N N . ASP A 1 313 ? -16.109 6.965 2.047 1 98.62 313 ASP A N 1
ATOM 2457 C CA . ASP A 1 313 ? -14.812 7.098 2.688 1 98.62 313 ASP A CA 1
ATOM 2458 C C . ASP A 1 313 ? -13.727 7.41 1.662 1 98.62 313 ASP A C 1
ATOM 2460 O O . ASP A 1 313 ? -13.414 6.578 0.809 1 98.62 313 ASP A O 1
ATOM 2464 N N . LEU A 1 314 ? -13.203 8.602 1.718 1 97.88 314 LEU A N 1
ATOM 2465 C CA . LEU A 1 314 ? -12.125 9.07 0.86 1 97.88 314 LEU A CA 1
ATOM 2466 C C . LEU A 1 314 ? -10.898 9.453 1.688 1 97.88 314 LEU A C 1
ATOM 2468 O O . LEU A 1 314 ? -10.133 10.336 1.299 1 97.88 314 LEU A O 1
ATOM 2472 N N . SER A 1 315 ? -10.773 8.805 2.811 1 97 315 SER A N 1
ATOM 2473 C CA . SER A 1 315 ? -9.672 9.148 3.707 1 97 315 SER A CA 1
ATOM 2474 C C . SER A 1 315 ? -8.344 8.641 3.168 1 97 315 SER A C 1
ATOM 2476 O O . SER A 1 315 ? -8.305 7.695 2.379 1 97 315 SER A O 1
ATOM 2478 N N . GLN A 1 316 ? -7.254 9.32 3.523 1 91.19 316 GLN A N 1
ATOM 2479 C CA . GLN A 1 316 ? -5.891 8.914 3.191 1 91.19 316 GLN A CA 1
ATOM 2480 C C . GLN A 1 316 ? -5.699 8.812 1.682 1 91.19 316 GLN A C 1
ATOM 2482 O O . GLN A 1 316 ? -5.203 7.801 1.182 1 91.19 316 GLN A O 1
ATOM 2487 N N . CYS A 1 317 ? -6.18 9.797 0.949 1 94.06 317 CYS A N 1
ATOM 2488 C CA . CYS A 1 317 ? -5.941 9.992 -0.477 1 94.06 317 CYS A CA 1
ATOM 2489 C C . CYS A 1 317 ? -5.035 11.188 -0.718 1 94.06 317 CYS A C 1
ATOM 2491 O O . CYS A 1 317 ? -4.219 11.539 0.137 1 94.06 317 CYS A O 1
ATOM 2493 N N . GLN A 1 318 ? -4.992 11.711 -1.897 1 92.19 318 GLN A N 1
ATOM 2494 C CA . GLN A 1 318 ? -4.191 12.875 -2.248 1 92.19 318 GLN A CA 1
ATOM 2495 C C . GLN A 1 318 ? -5.078 14.031 -2.717 1 92.19 318 GLN A C 1
ATOM 2497 O O . GLN A 1 318 ? -4.742 14.727 -3.678 1 92.19 318 GLN A O 1
ATOM 2502 N N . ILE A 1 319 ? -6.137 14.141 -1.982 1 95.25 319 ILE A N 1
ATOM 2503 C CA . ILE A 1 319 ? -7.117 15.148 -2.385 1 95.25 319 ILE A CA 1
ATOM 2504 C C . ILE A 1 319 ? -6.656 16.531 -1.93 1 95.25 319 ILE A C 1
ATOM 2506 O O . ILE A 1 319 ? -6.523 16.781 -0.729 1 95.25 319 ILE A O 1
ATOM 2510 N N . LYS A 1 320 ? -6.484 17.391 -2.83 1 89.56 320 LYS A N 1
ATOM 2511 C CA . LYS A 1 320 ? -5.992 18.719 -2.523 1 89.56 320 LYS A CA 1
ATOM 2512 C C . LYS A 1 320 ? -7.129 19.734 -2.539 1 89.56 320 LYS A C 1
ATOM 2514 O O . LYS A 1 320 ? -7.102 20.719 -1.792 1 89.56 320 LYS A O 1
ATOM 2519 N N . GLU A 1 321 ? -8.047 19.5 -3.455 1 87.31 321 GLU A N 1
ATOM 2520 C CA . GLU A 1 321 ? -9.148 20.453 -3.598 1 87.31 321 GLU A CA 1
ATOM 2521 C C . GLU A 1 321 ? -10.484 19.734 -3.773 1 87.31 321 GLU A C 1
ATOM 2523 O O . GLU A 1 321 ? -10.531 18.609 -4.301 1 87.31 321 GLU A O 1
ATOM 2528 N N . ILE A 1 322 ? -11.461 20.375 -3.246 1 91.75 322 ILE A N 1
ATOM 2529 C CA . ILE A 1 322 ? -12.836 19.906 -3.381 1 91.75 322 ILE A CA 1
ATOM 2530 C C . ILE A 1 322 ? -13.664 20.938 -4.141 1 91.75 322 ILE A C 1
ATOM 2532 O O . ILE A 1 322 ? -13.578 22.141 -3.867 1 91.75 322 ILE A O 1
ATOM 2536 N N . ASP A 1 323 ? -14.398 20.453 -5.039 1 91.19 323 ASP A N 1
ATOM 2537 C CA . ASP A 1 323 ? -15.289 21.344 -5.785 1 91.19 323 ASP A CA 1
ATOM 2538 C C . ASP A 1 323 ? -16.609 21.562 -5.043 1 91.19 323 ASP A C 1
ATOM 2540 O O . ASP A 1 323 ? -17.094 20.656 -4.359 1 91.19 323 ASP A O 1
ATOM 2544 N N . LYS A 1 324 ? -17.266 22.766 -5.281 1 90.81 324 LYS A N 1
ATOM 2545 C CA . LYS A 1 324 ? -18.5 23.125 -4.598 1 90.81 324 LYS A CA 1
ATOM 2546 C C . LYS A 1 324 ? -19.641 22.172 -4.973 1 90.81 324 LYS A C 1
ATOM 2548 O O . LYS A 1 324 ? -20.547 21.953 -4.184 1 90.81 324 LYS A O 1
ATOM 2553 N N . ASP A 1 325 ? -19.484 21.547 -6.176 1 91.06 325 ASP A N 1
ATOM 2554 C CA . ASP A 1 325 ? -20.578 20.719 -6.68 1 91.06 325 ASP A CA 1
ATOM 2555 C C . ASP A 1 325 ? -20.25 19.234 -6.504 1 91.06 325 ASP A C 1
ATOM 2557 O O . ASP A 1 325 ? -21 18.375 -6.969 1 91.06 325 ASP A O 1
ATOM 2561 N N . SER A 1 326 ? -19.234 18.891 -5.828 1 91.44 326 SER A N 1
ATOM 2562 C CA . SER A 1 326 ? -18.75 17.516 -5.719 1 91.44 326 SER A CA 1
ATOM 2563 C C . SER A 1 326 ? -19.766 16.625 -5.012 1 91.44 326 SER A C 1
ATOM 2565 O O . SER A 1 326 ? -19.828 15.422 -5.258 1 91.44 326 SER A O 1
ATOM 2567 N N . LEU A 1 327 ? -20.656 17.203 -4.148 1 93.69 327 LEU A N 1
ATOM 2568 C CA . LEU A 1 327 ? -21.562 16.391 -3.348 1 93.69 327 LEU A CA 1
ATOM 2569 C C . LEU A 1 327 ? -23 16.531 -3.834 1 93.69 327 LEU A C 1
ATOM 2571 O O . LEU A 1 327 ? -23.922 15.922 -3.279 1 93.69 327 LEU A O 1
ATOM 2575 N N . LYS A 1 328 ? -23.219 17.25 -4.883 1 90.75 328 LYS A N 1
ATOM 2576 C CA . LYS A 1 328 ? -24.562 17.594 -5.355 1 90.75 328 LYS A CA 1
ATOM 2577 C C . LYS A 1 328 ? -25.312 16.359 -5.824 1 90.75 328 LYS A C 1
ATOM 2579 O O . LYS A 1 328 ? -26.516 16.234 -5.621 1 90.75 328 LYS A O 1
ATOM 2584 N N . SER A 1 329 ? -24.578 15.438 -6.406 1 91.88 329 SER A N 1
ATOM 2585 C CA . SER A 1 329 ? -25.203 14.258 -6.988 1 91.88 329 SER A CA 1
ATOM 2586 C C . SER A 1 329 ? -25.203 13.086 -6.012 1 91.88 329 SER A C 1
ATOM 2588 O O . SER A 1 329 ? -25.344 11.93 -6.418 1 91.88 329 SER A O 1
ATOM 2590 N N . LEU A 1 330 ? -25.062 13.375 -4.723 1 94.56 330 LEU A N 1
ATOM 2591 C CA . LEU A 1 330 ? -25.172 12.406 -3.637 1 94.56 330 LEU A CA 1
ATOM 2592 C C . LEU A 1 330 ? -26.234 12.82 -2.625 1 94.56 330 LEU A C 1
ATOM 2594 O O . LEU A 1 330 ? -25.906 13.164 -1.484 1 94.56 330 LEU A O 1
ATOM 2598 N N . PRO A 1 331 ? -27.438 12.719 -2.973 1 93.75 331 PRO A N 1
ATOM 2599 C CA . PRO A 1 331 ? -28.516 13.344 -2.197 1 93.75 331 PRO A CA 1
ATOM 2600 C C . PRO A 1 331 ? -28.703 12.703 -0.824 1 93.75 331 PRO A C 1
ATOM 2602 O O . PRO A 1 331 ? -29.156 13.367 0.113 1 93.75 331 PRO A O 1
ATOM 2605 N N . TRP A 1 332 ? -28.266 11.445 -0.622 1 95.5 332 TRP A N 1
ATOM 2606 C CA . TRP A 1 332 ? -28.562 10.766 0.633 1 95.5 332 TRP A CA 1
ATOM 2607 C C . TRP A 1 332 ? -27.281 10.547 1.448 1 95.5 332 TRP A C 1
ATOM 2609 O O . TRP A 1 332 ? -27.281 9.773 2.41 1 95.5 332 TRP A O 1
ATOM 2619 N N . LEU A 1 333 ? -26.234 11.219 1.078 1 97.19 333 LEU A N 1
ATOM 2620 C CA . LEU A 1 333 ? -24.969 11.07 1.779 1 97.19 333 LEU A CA 1
ATOM 2621 C C . LEU A 1 333 ? -25.094 11.5 3.236 1 97.19 333 LEU A C 1
ATOM 2623 O O . LEU A 1 333 ? -25.562 12.609 3.523 1 97.19 333 LEU A O 1
ATOM 2627 N N . THR A 1 334 ? -24.719 10.609 4.16 1 98.25 334 THR A N 1
ATOM 2628 C CA . THR A 1 334 ? -24.859 10.891 5.586 1 98.25 334 THR A CA 1
ATOM 2629 C C . THR A 1 334 ? -23.484 10.992 6.25 1 98.25 334 THR A C 1
ATOM 2631 O O . THR A 1 334 ? -23.297 11.766 7.195 1 98.25 334 THR A O 1
ATOM 2634 N N . PHE A 1 335 ? -22.594 10.188 5.781 1 98.62 335 PHE A N 1
ATOM 2635 C CA . PHE A 1 335 ? -21.25 10.148 6.355 1 98.62 335 PHE A CA 1
ATOM 2636 C C . PHE A 1 335 ? -20.203 10.352 5.281 1 98.62 335 PHE A C 1
ATOM 2638 O O . PHE A 1 335 ? -20.156 9.617 4.293 1 98.62 335 PHE A O 1
ATOM 2645 N N . LEU A 1 336 ? -19.344 11.367 5.484 1 98.19 336 LEU A N 1
ATOM 2646 C CA . LEU A 1 336 ? -18.234 11.656 4.574 1 98.19 336 LEU A CA 1
ATOM 2647 C C . LEU A 1 336 ? -16.906 11.734 5.332 1 98.19 336 LEU A C 1
ATOM 2649 O O . LEU A 1 336 ? -16.75 12.562 6.23 1 98.19 336 LEU A O 1
ATOM 2653 N N . ASN A 1 337 ? -16.031 10.867 4.984 1 98.75 337 ASN A N 1
ATOM 2654 C CA . ASN A 1 337 ? -14.711 10.867 5.605 1 98.75 337 ASN A CA 1
ATOM 2655 C C . ASN A 1 337 ? -13.641 11.359 4.637 1 98.75 337 ASN A C 1
ATOM 2657 O O . ASN A 1 337 ? -13.312 10.68 3.666 1 98.75 337 ASN A O 1
ATOM 2661 N N . LEU A 1 338 ? -13.094 12.516 4.875 1 97.88 338 LEU A N 1
ATOM 2662 C CA . LEU A 1 338 ? -12.039 13.109 4.062 1 97.88 338 LEU A CA 1
ATOM 2663 C C . LEU A 1 338 ? -10.758 13.273 4.871 1 97.88 338 LEU A C 1
ATOM 2665 O O . LEU A 1 338 ? -9.875 14.055 4.496 1 97.88 338 LEU A O 1
ATOM 2669 N N . SER A 1 339 ? -10.664 12.539 5.934 1 96.88 339 SER A N 1
ATOM 2670 C CA . SER A 1 339 ? -9.531 12.703 6.848 1 96.88 339 SER A CA 1
ATOM 2671 C C . SER A 1 339 ? -8.227 12.281 6.188 1 96.88 339 SER A C 1
ATOM 2673 O O . SER A 1 339 ? -8.227 11.477 5.246 1 96.88 339 SER A O 1
ATOM 2675 N N . HIS A 1 340 ? -7.113 12.922 6.578 1 92 340 HIS A N 1
ATOM 2676 C CA . HIS A 1 340 ? -5.762 12.586 6.137 1 92 340 HIS A CA 1
ATOM 2677 C C . HIS A 1 340 ? -5.602 12.828 4.637 1 92 340 HIS A C 1
ATOM 2679 O O . HIS A 1 340 ? -5.109 11.953 3.918 1 92 340 HIS A O 1
ATOM 2685 N N . ASN A 1 341 ? -6.184 13.898 4.152 1 93.69 341 ASN A N 1
ATOM 2686 C CA . ASN A 1 341 ? -5.965 14.438 2.812 1 93.69 341 ASN A CA 1
ATOM 2687 C C . ASN A 1 341 ? -5.309 15.812 2.857 1 93.69 341 ASN A C 1
ATOM 2689 O O . ASN A 1 341 ? -5.5 16.562 3.814 1 93.69 341 ASN A O 1
ATOM 2693 N N . PRO A 1 342 ? -4.48 16.109 1.893 1 91.62 342 PRO A N 1
ATOM 2694 C CA . PRO A 1 342 ? -3.863 17.438 1.894 1 91.62 342 PRO A CA 1
ATOM 2695 C C . PRO A 1 342 ? -4.816 18.531 1.41 1 91.62 342 PRO A C 1
ATOM 2697 O O . PRO A 1 342 ? -4.441 19.359 0.57 1 91.62 342 PRO A O 1
ATOM 2700 N N . ILE A 1 343 ? -5.977 18.578 2.027 1 94.62 343 ILE A N 1
ATOM 2701 C CA . ILE A 1 343 ? -6.973 19.594 1.674 1 94.62 343 ILE A CA 1
ATOM 2702 C C . ILE A 1 343 ? -6.598 20.922 2.305 1 94.62 343 ILE A C 1
ATOM 2704 O O . ILE A 1 343 ? -6.418 21.016 3.521 1 94.62 343 ILE A O 1
ATOM 2708 N N . GLU A 1 344 ? -6.508 21.938 1.485 1 89.44 344 GLU A N 1
ATOM 2709 C CA . GLU A 1 344 ? -6.07 23.234 1.98 1 89.44 344 GLU A CA 1
ATOM 2710 C C . GLU A 1 344 ? -7.258 24.156 2.234 1 89.44 344 GLU A C 1
ATOM 2712 O O . GLU A 1 344 ? -7.199 25.031 3.105 1 89.44 344 GLU A O 1
ATOM 2717 N N . ASN A 1 345 ? -8.273 23.953 1.426 1 90.25 345 ASN A N 1
ATOM 2718 C CA . ASN A 1 345 ? -9.438 24.812 1.542 1 90.25 345 ASN A CA 1
ATOM 2719 C C . ASN A 1 345 ? -10.727 24.062 1.237 1 90.25 345 ASN A C 1
ATOM 2721 O O . ASN A 1 345 ? -10.758 23.203 0.351 1 90.25 345 ASN A O 1
ATOM 2725 N N . MET A 1 346 ? -11.711 24.406 2.02 1 92.56 346 MET A N 1
ATOM 2726 C CA . MET A 1 346 ? -13.07 23.969 1.71 1 92.56 346 MET A CA 1
ATOM 2727 C C . MET A 1 346 ? -13.812 25.031 0.902 1 92.56 346 MET A C 1
ATOM 2729 O O . MET A 1 346 ? -13.781 26.203 1.237 1 92.56 346 MET A O 1
ATOM 2733 N N . PRO A 1 347 ? -14.422 24.594 -0.113 1 93.31 347 PRO A N 1
ATOM 2734 C CA . PRO A 1 347 ? -15.156 25.594 -0.901 1 93.31 347 PRO A CA 1
ATOM 2735 C C . PRO A 1 347 ? -16.391 26.141 -0.176 1 93.31 347 PRO A C 1
ATOM 2737 O O . PRO A 1 347 ? -17.047 25.391 0.56 1 93.31 347 PRO A O 1
ATOM 2740 N N . ASP A 1 348 ? -16.672 27.422 -0.489 1 93.25 348 ASP A N 1
ATOM 2741 C CA . ASP A 1 348 ? -17.922 28 0.016 1 93.25 348 ASP A CA 1
ATOM 2742 C C . ASP A 1 348 ? -19.125 27.438 -0.717 1 93.25 348 ASP A C 1
ATOM 2744 O O . ASP A 1 348 ? -19.047 27.125 -1.906 1 93.25 348 ASP A O 1
ATOM 2748 N N . ASN A 1 349 ? -20.141 27.25 -0.016 1 93.06 349 ASN A N 1
ATOM 2749 C CA . ASN A 1 349 ? -21.438 26.875 -0.552 1 93.06 349 ASN A CA 1
ATOM 2750 C C . ASN A 1 349 ? -21.438 25.438 -1.074 1 93.06 349 ASN A C 1
ATOM 2752 O O . ASN A 1 349 ? -22.109 25.141 -2.062 1 93.06 349 ASN A O 1
ATOM 2756 N N . ILE A 1 350 ? -20.531 24.688 -0.57 1 93.31 350 ILE A N 1
ATOM 2757 C CA . ILE A 1 350 ? -20.656 23.25 -0.828 1 93.31 350 ILE A CA 1
ATOM 2758 C C . ILE A 1 350 ? -21.953 22.719 -0.246 1 93.31 350 ILE A C 1
ATOM 2760 O O . ILE A 1 350 ? -22.312 23.062 0.886 1 93.31 350 ILE A O 1
ATOM 2764 N N . GLN A 1 351 ? -22.656 21.984 -1.112 1 93.25 351 GLN A N 1
ATOM 2765 C CA . GLN A 1 351 ? -24.031 21.688 -0.707 1 93.25 351 GLN A CA 1
ATOM 2766 C C . GLN A 1 351 ? -24.234 20.188 -0.518 1 93.25 351 GLN A C 1
ATOM 2768 O O . GLN A 1 351 ? -23.75 19.375 -1.318 1 93.25 351 GLN A O 1
ATOM 2773 N N . SER A 1 352 ? -24.844 19.766 0.627 1 94.12 352 SER A N 1
ATOM 2774 C CA . SER A 1 352 ? -25.344 18.438 0.938 1 94.12 352 SER A CA 1
ATOM 2775 C C . SER A 1 352 ? -26.5 18.5 1.928 1 94.12 352 SER A C 1
ATOM 2777 O O . SER A 1 352 ? -26.328 18.906 3.076 1 94.12 352 SER A O 1
ATOM 2779 N N . TRP A 1 353 ? -27.609 17.969 1.611 1 92.5 353 TRP A N 1
ATOM 2780 C CA . TRP A 1 353 ? -28.828 18.219 2.377 1 92.5 353 TRP A CA 1
ATOM 2781 C C . TRP A 1 353 ? -28.922 17.266 3.572 1 92.5 353 TRP A C 1
ATOM 2783 O O . TRP A 1 353 ? -29.5 17.625 4.605 1 92.5 353 TRP A O 1
ATOM 2793 N N . TYR A 1 354 ? -28.297 16.141 3.451 1 95.75 354 TYR A N 1
ATOM 2794 C CA . TYR A 1 354 ? -28.547 15.148 4.488 1 95.75 354 TYR A CA 1
ATOM 2795 C C . TYR A 1 354 ? -27.25 14.75 5.188 1 95.75 354 TYR A C 1
ATOM 2797 O O . TYR A 1 354 ? -27.234 13.82 6 1 95.75 354 TYR A O 1
ATOM 2805 N N . LEU A 1 355 ? -26.172 15.445 4.891 1 97.56 355 LEU A N 1
ATOM 2806 C CA . LEU A 1 355 ? -24.891 15.117 5.512 1 97.56 355 LEU A CA 1
ATOM 2807 C C . LEU A 1 355 ? -24.953 15.312 7.023 1 97.56 355 LEU A C 1
ATOM 2809 O O . LEU A 1 355 ? -25.312 16.391 7.5 1 97.56 355 LEU A O 1
ATOM 2813 N N . ARG A 1 356 ? -24.609 14.297 7.789 1 98.31 356 ARG A N 1
ATOM 2814 C CA . ARG A 1 356 ? -24.719 14.344 9.242 1 98.31 356 ARG A CA 1
ATOM 2815 C C . ARG A 1 356 ? -23.328 14.406 9.883 1 98.31 356 ARG A C 1
ATOM 2817 O O . ARG A 1 356 ? -23.156 15.008 10.945 1 98.31 356 ARG A O 1
ATOM 2824 N N . HIS A 1 357 ? -22.453 13.672 9.25 1 98.5 357 HIS A N 1
ATOM 2825 C CA . HIS A 1 357 ? -21.094 13.609 9.797 1 98.5 357 HIS A CA 1
ATOM 2826 C C . HIS A 1 357 ? -20.047 13.875 8.727 1 98.5 357 HIS A C 1
ATOM 2828 O O . HIS A 1 357 ? -20.094 13.266 7.648 1 98.5 357 HIS A O 1
ATOM 2834 N N . ILE A 1 358 ? -19.141 14.812 9 1 98.25 358 ILE A N 1
ATOM 2835 C CA . ILE A 1 358 ? -18.031 15.055 8.102 1 98.25 358 ILE A CA 1
ATOM 2836 C C . ILE A 1 358 ? -16.719 15.023 8.891 1 98.25 358 ILE A C 1
ATOM 2838 O O . ILE A 1 358 ? -16.609 15.641 9.961 1 98.25 358 ILE A O 1
ATOM 2842 N N . ASP A 1 359 ? -15.797 14.25 8.445 1 98.75 359 ASP A N 1
ATOM 2843 C CA . ASP A 1 359 ? -14.484 14.148 9.078 1 98.75 359 ASP A CA 1
ATOM 2844 C C . ASP A 1 359 ? -13.406 14.812 8.219 1 98.75 359 ASP A C 1
ATOM 2846 O O . ASP A 1 359 ? -13.055 14.305 7.148 1 98.75 359 ASP A O 1
ATOM 2850 N N . LEU A 1 360 ? -12.938 15.898 8.656 1 98.06 360 LEU A N 1
ATOM 2851 C CA . LEU A 1 360 ? -11.875 16.656 8 1 98.06 360 LEU A CA 1
ATOM 2852 C C . LEU A 1 360 ? -10.625 16.703 8.875 1 98.06 360 LEU A C 1
ATOM 2854 O O . LEU A 1 360 ? -9.906 17.703 8.875 1 98.06 360 LEU A O 1
ATOM 2858 N N . SER A 1 361 ? -10.445 15.633 9.68 1 96.94 361 SER A N 1
ATOM 2859 C CA . SER A 1 361 ? -9.305 15.625 10.594 1 96.94 361 SER A CA 1
ATOM 2860 C C . SER A 1 361 ? -8.008 15.352 9.844 1 96.94 361 SER A C 1
ATOM 2862 O O . SER A 1 361 ? -7.996 14.625 8.844 1 96.94 361 SER A O 1
ATOM 2864 N N . TYR A 1 362 ? -6.922 16.031 10.289 1 92.88 362 TYR A N 1
ATOM 2865 C CA . TYR A 1 362 ? -5.562 15.844 9.789 1 92.88 362 TYR A CA 1
ATOM 2866 C C . TYR A 1 362 ? -5.488 16.156 8.297 1 92.88 362 TYR A C 1
ATOM 2868 O O . TYR A 1 362 ? -4.949 15.367 7.52 1 92.88 362 TYR A O 1
ATOM 2876 N N . CYS A 1 363 ? -6.152 17.203 7.996 1 94.94 363 CYS A N 1
ATOM 2877 C CA . CYS A 1 363 ? -6.008 17.844 6.695 1 94.94 363 CYS A CA 1
ATOM 2878 C C . CYS A 1 363 ? -5.082 19.062 6.781 1 94.94 363 CYS A C 1
ATOM 2880 O O . CYS A 1 363 ? -4.141 19.062 7.578 1 94.94 363 CYS A O 1
ATOM 2882 N N . ARG A 1 364 ? -5.164 20 5.945 1 92.81 364 ARG A N 1
ATOM 2883 C CA . ARG A 1 364 ? -4.328 21.203 5.938 1 92.81 364 ARG A CA 1
ATOM 2884 C C . ARG A 1 364 ? -5.184 22.469 5.875 1 92.81 364 ARG A C 1
ATOM 2886 O O . ARG A 1 364 ? -4.812 23.438 5.215 1 92.81 364 ARG A O 1
ATOM 2893 N N . LEU A 1 365 ? -6.312 22.375 6.523 1 94.62 365 LEU A N 1
ATOM 2894 C CA . LEU A 1 365 ? -7.223 23.516 6.535 1 94.62 365 LEU A CA 1
ATOM 2895 C C . LEU A 1 365 ? -6.688 24.625 7.422 1 94.62 365 LEU A C 1
ATOM 2897 O O . LEU A 1 365 ? -6.141 24.359 8.5 1 94.62 365 LEU A O 1
ATOM 2901 N N . SER A 1 366 ? -6.855 25.875 6.934 1 90.81 366 SER A N 1
ATOM 2902 C CA . SER A 1 366 ? -6.332 27 7.699 1 90.81 366 SER A CA 1
ATOM 2903 C C . SER A 1 366 ? -7.434 28 8.039 1 90.81 366 SER A C 1
ATOM 2905 O O . SER A 1 366 ? -7.277 28.828 8.938 1 90.81 366 SER A O 1
ATOM 2907 N N . SER A 1 367 ? -8.516 27.953 7.285 1 90 367 SER A N 1
ATOM 2908 C CA . SER A 1 367 ? -9.586 28.906 7.543 1 90 367 SER A CA 1
ATOM 2909 C C . SER A 1 367 ? -10.93 28.391 7.031 1 90 367 SER A C 1
ATOM 2911 O O . SER A 1 367 ? -10.969 27.5 6.18 1 90 367 SER A O 1
ATOM 2913 N N . ILE A 1 368 ? -11.93 28.906 7.68 1 92.44 368 ILE A N 1
ATOM 2914 C CA . ILE A 1 368 ? -13.297 28.703 7.223 1 92.44 368 ILE A CA 1
ATOM 2915 C C . ILE A 1 368 ? -14.039 30.031 7.172 1 92.44 368 ILE A C 1
ATOM 2917 O O . ILE A 1 368 ? -13.625 31 7.816 1 92.44 368 ILE A O 1
ATOM 2921 N N . THR A 1 369 ? -15.047 30.078 6.328 1 92.5 369 THR A N 1
ATOM 2922 C CA . THR A 1 369 ? -15.859 31.281 6.211 1 92.5 369 THR A CA 1
ATOM 2923 C C . THR A 1 369 ? -17.281 31.031 6.676 1 92.5 369 THR A C 1
ATOM 2925 O O . THR A 1 369 ? -17.609 29.906 7.094 1 92.5 369 THR A O 1
ATOM 2928 N N . ASN A 1 370 ? -18.094 32.094 6.633 1 93.62 370 ASN A N 1
ATOM 2929 C CA . ASN A 1 370 ? -19.5 31.984 7.016 1 93.62 370 ASN A CA 1
ATOM 2930 C C . ASN A 1 370 ? -20.281 31.109 6.035 1 93.62 370 ASN A C 1
ATOM 2932 O O . ASN A 1 370 ? -21.328 30.578 6.379 1 93.62 370 ASN A O 1
ATOM 2936 N N . ASP A 1 371 ? -19.719 30.906 4.891 1 94.94 371 ASP A N 1
ATOM 2937 C CA . ASP A 1 371 ? -20.453 30.219 3.84 1 94.94 371 ASP A CA 1
ATOM 2938 C C . ASP A 1 371 ? -19.953 28.781 3.678 1 94.94 371 ASP A C 1
ATOM 2940 O O . ASP A 1 371 ? -20.516 28.016 2.889 1 94.94 371 ASP A O 1
ATOM 2944 N N . THR A 1 372 ? -18.984 28.406 4.441 1 94.81 372 THR A N 1
ATOM 2945 C CA . THR A 1 372 ? -18.359 27.109 4.254 1 94.81 372 THR A CA 1
ATOM 2946 C C . THR A 1 372 ? -19.328 25.969 4.594 1 94.81 372 THR A C 1
ATOM 2948 O O . THR A 1 372 ? -19.516 25.062 3.797 1 94.81 372 THR A O 1
ATOM 2951 N N . PHE A 1 373 ? -20.047 26.062 5.738 1 95.38 373 PHE A N 1
ATOM 2952 C CA . PHE A 1 373 ? -20.922 25 6.184 1 95.38 373 PHE A CA 1
ATOM 2953 C C . PHE A 1 373 ? -22.391 25.438 6.117 1 95.38 373 PHE A C 1
ATOM 2955 O O . PHE A 1 373 ? -23.266 24.781 6.688 1 95.38 373 PHE A O 1
ATOM 2962 N N . LYS A 1 374 ? -22.609 26.531 5.434 1 95.38 374 LYS A N 1
ATOM 2963 C CA . LYS A 1 374 ? -23.938 27.141 5.391 1 95.38 374 LYS A CA 1
ATOM 2964 C C . LYS A 1 374 ? -24.969 26.188 4.797 1 95.38 374 LYS A C 1
ATOM 2966 O O . LYS A 1 374 ? -26.125 26.156 5.238 1 95.38 374 LYS A O 1
ATOM 2971 N N . ARG A 1 375 ? -24.562 25.375 3.861 1 95.38 375 ARG A N 1
ATOM 2972 C CA . ARG A 1 375 ? -25.516 24.562 3.119 1 95.38 375 ARG A CA 1
ATOM 2973 C C . ARG A 1 375 ? -25.469 23.109 3.59 1 95.38 375 ARG A C 1
ATOM 2975 O O . ARG A 1 375 ? -25.656 22.188 2.795 1 95.38 375 ARG A O 1
ATOM 2982 N N . PHE A 1 376 ? -25.141 22.859 4.84 1 96.31 376 PHE A N 1
ATOM 2983 C CA . PHE A 1 376 ? -25.25 21.578 5.535 1 96.31 376 PHE A CA 1
ATOM 2984 C C . PHE A 1 376 ? -26.281 21.672 6.66 1 96.31 376 PHE A C 1
ATOM 2986 O O . PHE A 1 376 ? -25.922 21.625 7.836 1 96.31 376 PHE A O 1
ATOM 2993 N N . PRO A 1 377 ? -27.5 21.703 6.387 1 95.38 377 PRO A N 1
ATOM 2994 C CA . PRO A 1 377 ? -28.5 21.953 7.418 1 95.38 377 PRO A CA 1
ATOM 2995 C C . PRO A 1 377 ? -28.625 20.812 8.422 1 95.38 377 PRO A C 1
ATOM 2997 O O . PRO A 1 377 ? -28.984 21.047 9.586 1 95.38 377 PRO A O 1
ATOM 3000 N N . GLU A 1 378 ? -28.297 19.578 8.023 1 96.81 378 GLU A N 1
ATOM 3001 C CA . GLU A 1 378 ? -28.5 18.438 8.898 1 96.81 378 GLU A CA 1
ATOM 3002 C C . GLU A 1 378 ? -27.203 18.016 9.586 1 96.81 378 GLU A C 1
ATOM 3004 O O . GLU A 1 378 ? -27.172 17 10.281 1 96.81 378 GLU A O 1
ATOM 3009 N N . ILE A 1 379 ? -26.172 18.766 9.477 1 97.5 379 ILE A N 1
ATOM 3010 C CA . ILE A 1 379 ? -24.859 18.375 9.984 1 97.5 379 ILE A CA 1
ATOM 3011 C C . ILE A 1 379 ? -24.875 18.328 11.508 1 97.5 379 ILE A C 1
ATOM 3013 O O . ILE A 1 379 ? -25.344 19.266 12.156 1 97.5 379 ILE A O 1
ATOM 3017 N N . GLY A 1 380 ? -24.469 17.172 12.023 1 97.56 380 GLY A N 1
ATOM 3018 C CA . GLY A 1 380 ? -24.438 17 13.469 1 97.56 380 GLY A CA 1
ATOM 3019 C C . GLY A 1 380 ? -23.031 16.953 14.039 1 97.56 380 GLY A C 1
ATOM 3020 O O . GLY A 1 380 ? -22.828 17.281 15.211 1 97.56 380 GLY A O 1
ATOM 3021 N N . SER A 1 381 ? -22.141 16.516 13.227 1 98.06 381 SER A N 1
ATOM 3022 C CA . SER A 1 381 ? -20.781 16.359 13.727 1 98.06 381 SER A CA 1
ATOM 3023 C C . SER A 1 381 ? -19.75 16.812 12.688 1 98.06 381 SER A C 1
ATOM 3025 O O . SER A 1 381 ? -19.797 16.375 11.539 1 98.06 381 SER A O 1
ATOM 3027 N N . ILE A 1 382 ? -18.828 17.719 13.102 1 98.19 382 ILE A N 1
ATOM 3028 C CA . ILE A 1 382 ? -17.719 18.188 12.273 1 98.19 382 ILE A CA 1
ATOM 3029 C C . ILE A 1 382 ? -16.391 17.938 13.008 1 98.19 382 ILE A C 1
ATOM 3031 O O . ILE A 1 382 ? -16.203 18.422 14.125 1 98.19 382 ILE A O 1
ATOM 3035 N N . ASN A 1 383 ? -15.539 17.188 12.422 1 98.5 383 ASN A N 1
ATOM 3036 C CA . ASN A 1 383 ? -14.227 16.906 13.008 1 98.5 383 ASN A CA 1
ATOM 3037 C C . ASN A 1 383 ? -13.133 17.719 12.328 1 98.5 383 ASN A C 1
ATOM 3039 O O . ASN A 1 383 ? -12.781 17.453 11.172 1 98.5 383 ASN A O 1
ATOM 3043 N N . LEU A 1 384 ? -12.523 18.641 13 1 97.81 384 LEU A N 1
ATOM 3044 C CA . LEU A 1 384 ? -11.5 19.531 12.445 1 97.81 384 LEU A CA 1
ATOM 3045 C C . LEU A 1 384 ? -10.18 19.375 13.188 1 97.81 384 LEU A C 1
ATOM 3047 O O . LEU A 1 384 ? -9.336 20.266 13.156 1 97.81 384 LEU A O 1
ATOM 3051 N N . ILE A 1 385 ? -10.023 18.219 13.836 1 96.25 385 ILE A N 1
ATOM 3052 C CA . ILE A 1 385 ? -8.836 17.938 14.633 1 96.25 385 ILE A CA 1
ATOM 3053 C C . ILE A 1 385 ? -7.605 17.891 13.734 1 96.25 385 ILE A C 1
ATOM 3055 O O . ILE A 1 385 ? -7.652 17.328 12.641 1 96.25 385 ILE A O 1
ATOM 3059 N N . GLY A 1 386 ? -6.539 18.484 14.148 1 93.62 386 GLY A N 1
ATOM 3060 C CA . GLY A 1 386 ? -5.238 18.297 13.523 1 93.62 386 GLY A CA 1
ATOM 3061 C C . GLY A 1 386 ? -5.078 19.062 12.227 1 93.62 386 GLY A C 1
ATOM 3062 O O . GLY A 1 386 ? -4.477 18.562 11.273 1 93.62 386 GLY A O 1
ATOM 3063 N N . ASN A 1 387 ? -5.684 20.219 12.117 1 95.5 387 ASN A N 1
ATOM 3064 C CA . ASN A 1 387 ? -5.504 21.109 10.977 1 95.5 387 ASN A CA 1
ATOM 3065 C C . ASN A 1 387 ? -4.562 22.266 11.312 1 95.5 387 ASN A C 1
ATOM 3067 O O . ASN A 1 387 ? -3.666 22.125 12.141 1 95.5 387 ASN A O 1
ATOM 3071 N N . ARG A 1 388 ? -4.648 23.359 10.531 1 93.62 388 ARG A N 1
ATOM 3072 C CA . ARG A 1 388 ? -3.756 24.5 10.734 1 93.62 388 ARG A CA 1
ATOM 3073 C C . ARG A 1 388 ? -4.543 25.766 11.055 1 93.62 388 ARG A C 1
ATOM 3075 O O . ARG A 1 388 ? -4.215 26.844 10.562 1 93.62 388 ARG A O 1
ATOM 3082 N N . PHE A 1 389 ? -5.57 25.625 11.789 1 94.38 389 PHE A N 1
ATOM 3083 C CA . PHE A 1 389 ? -6.359 26.797 12.188 1 94.38 389 PHE A CA 1
ATOM 3084 C C . PHE A 1 389 ? -5.613 27.609 13.234 1 94.38 389 PHE A C 1
ATOM 3086 O O . PHE A 1 389 ? -5.105 27.078 14.219 1 94.38 389 PHE A O 1
ATOM 3093 N N . THR A 1 390 ? -5.605 28.891 12.992 1 92.31 390 THR A N 1
ATOM 3094 C CA . THR A 1 390 ? -4.891 29.766 13.922 1 92.31 390 THR A CA 1
ATOM 3095 C C . THR A 1 390 ? -5.859 30.688 14.664 1 92.31 390 THR A C 1
ATOM 3097 O O . THR A 1 390 ? -5.707 30.906 15.867 1 92.31 390 THR A O 1
ATOM 3100 N N . ASN A 1 391 ? -6.781 31.219 13.938 1 91.88 391 ASN A N 1
ATOM 3101 C CA . ASN A 1 391 ? -7.75 32.125 14.531 1 91.88 391 ASN A CA 1
ATOM 3102 C C . ASN A 1 391 ? -9.008 31.406 14.992 1 91.88 391 ASN A C 1
ATOM 3104 O O . ASN A 1 391 ? -9.547 30.562 14.266 1 91.88 391 ASN A O 1
ATOM 3108 N N . PRO A 1 392 ? -9.422 31.672 16.188 1 94 392 PRO A N 1
ATOM 3109 C CA . PRO A 1 392 ? -10.68 31.062 16.625 1 94 392 PRO A CA 1
ATOM 3110 C C . PRO A 1 392 ? -11.859 31.453 15.742 1 94 392 PRO A C 1
ATOM 3112 O O . PRO A 1 392 ? -11.867 32.531 15.164 1 94 392 PRO A O 1
ATOM 3115 N N . PHE A 1 393 ? -12.828 30.656 15.75 1 95.44 393 PHE A N 1
ATOM 3116 C CA . PHE A 1 393 ? -13.969 30.859 14.867 1 95.44 393 PHE A CA 1
ATOM 3117 C C . PHE A 1 393 ? -14.977 31.812 15.508 1 95.44 393 PHE A C 1
ATOM 3119 O O . PHE A 1 393 ? -14.867 32.125 16.688 1 95.44 393 PHE A O 1
ATOM 3126 N N . ARG A 1 394 ? -15.914 32.281 14.664 1 95.25 394 ARG A N 1
ATOM 3127 C CA . ARG A 1 394 ? -17.031 33.094 15.117 1 95.25 394 ARG A CA 1
ATOM 3128 C C . ARG A 1 394 ? -18.328 32.281 15.156 1 95.25 394 ARG A C 1
ATOM 3130 O O . ARG A 1 394 ? -18.484 31.312 14.398 1 95.25 394 ARG A O 1
ATOM 3137 N N . VAL A 1 395 ? -19.172 32.594 15.992 1 95.75 395 VAL A N 1
ATOM 3138 C CA . VAL A 1 395 ? -20.422 31.891 16.188 1 95.75 395 VAL A CA 1
ATOM 3139 C C . VAL A 1 395 ? -21.266 31.953 14.914 1 95.75 395 VAL A C 1
ATOM 3141 O O . VAL A 1 395 ? -21.953 31 14.562 1 95.75 395 VAL A O 1
ATOM 3144 N N . ASP A 1 396 ? -21.203 33.031 14.203 1 95.06 396 ASP A N 1
ATOM 3145 C CA . ASP A 1 396 ? -22.047 33.281 13.031 1 95.06 396 ASP A CA 1
ATOM 3146 C C . ASP A 1 396 ? -21.672 32.344 11.883 1 95.06 396 ASP A C 1
ATOM 3148 O O . ASP A 1 396 ? -22.422 32.188 10.922 1 95.06 396 ASP A O 1
ATOM 3152 N N . MET A 1 397 ? -20.516 31.781 11.891 1 95.5 397 MET A N 1
ATOM 3153 C CA . MET A 1 397 ? -20.078 30.844 10.867 1 95.5 397 MET A CA 1
ATOM 3154 C C . MET A 1 397 ? -20.891 29.562 10.914 1 95.5 397 MET A C 1
ATOM 3156 O O . MET A 1 397 ? -20.859 28.766 9.969 1 95.5 397 MET A O 1
ATOM 3160 N N . PHE A 1 398 ? -21.656 29.344 12.039 1 96.19 398 PHE A N 1
ATOM 3161 C CA . PHE A 1 398 ? -22.422 28.125 12.227 1 96.19 398 PHE A CA 1
ATOM 3162 C C . PHE A 1 398 ? -23.906 28.438 12.414 1 96.19 398 PHE A C 1
ATOM 3164 O O . PHE A 1 398 ? -24.641 27.641 13.008 1 96.19 398 PHE A O 1
ATOM 3171 N N . THR A 1 399 ? -24.312 29.531 11.977 1 94.38 399 THR A N 1
ATOM 3172 C CA . THR A 1 399 ? -25.688 30.016 12.18 1 94.38 399 THR A CA 1
ATOM 3173 C C . THR A 1 399 ? -26.688 29.062 11.531 1 94.38 399 THR A C 1
ATOM 3175 O O . THR A 1 399 ? -27.797 28.891 12.039 1 94.38 399 THR A O 1
ATOM 3178 N N . TYR A 1 400 ? -26.312 28.453 10.484 1 94.5 400 TYR A N 1
ATOM 3179 C CA . TYR A 1 400 ? -27.266 27.625 9.727 1 94.5 400 TYR A CA 1
ATOM 3180 C C . TYR A 1 400 ? -27.109 26.156 10.086 1 94.5 400 TYR A C 1
ATOM 3182 O O . TYR A 1 400 ? -27.672 25.297 9.406 1 94.5 400 TYR A O 1
ATOM 3190 N N . ASN A 1 401 ? -26.406 25.859 11.047 1 95.88 401 ASN A N 1
ATOM 3191 C CA . ASN A 1 401 ? -26.156 24.484 11.484 1 95.88 401 ASN A CA 1
ATOM 3192 C C . ASN A 1 401 ? -26.797 24.203 12.836 1 95.88 401 ASN A C 1
ATOM 3194 O O . ASN A 1 401 ? -26.109 23.891 13.812 1 95.88 401 ASN A O 1
ATOM 3198 N N . GLU A 1 402 ? -28.047 24.109 12.883 1 93.44 402 GLU A N 1
ATOM 3199 C CA . GLU A 1 402 ? -28.812 24.047 14.125 1 93.44 402 GLU A CA 1
ATOM 3200 C C . GLU A 1 402 ? -28.672 22.672 14.789 1 93.44 402 GLU A C 1
ATOM 3202 O O . GLU A 1 402 ? -28.812 22.547 16 1 93.44 402 GLU A O 1
ATOM 3207 N N . ARG A 1 403 ? -28.328 21.719 14 1 95.38 403 ARG A N 1
ATOM 3208 C CA . ARG A 1 403 ? -28.266 20.375 14.547 1 95.38 403 ARG A CA 1
ATOM 3209 C C . ARG A 1 403 ? -26.859 20.016 14.984 1 95.38 403 ARG A C 1
ATOM 3211 O O . ARG A 1 403 ? -26.594 18.875 15.398 1 95.38 403 ARG A O 1
ATOM 3218 N N . LEU A 1 404 ? -25.984 20.906 14.891 1 96.38 404 LEU A N 1
ATOM 3219 C CA . LEU A 1 404 ? -24.578 20.672 15.234 1 96.38 404 LEU A CA 1
ATOM 3220 C C . LEU A 1 404 ? -24.438 20.328 16.719 1 96.38 404 LEU A C 1
ATOM 3222 O O . LEU A 1 404 ? -24.766 21.141 17.578 1 96.38 404 LEU A O 1
ATOM 3226 N N . ASP A 1 405 ? -23.906 19.078 16.969 1 95.25 405 ASP A N 1
ATOM 3227 C CA . ASP A 1 405 ? -23.797 18.609 18.344 1 95.25 405 ASP A CA 1
ATOM 3228 C C . ASP A 1 405 ? -22.344 18.359 18.719 1 95.25 405 ASP A C 1
ATOM 3230 O O . ASP A 1 405 ? -22 18.266 19.906 1 95.25 405 ASP A O 1
ATOM 3234 N N . SER A 1 406 ? -21.562 18.219 17.703 1 96.75 406 SER A N 1
ATOM 3235 C CA . SER A 1 406 ? -20.172 17.922 17.984 1 96.75 406 SER A CA 1
ATOM 3236 C C . SER A 1 406 ? -19.234 18.672 17.031 1 96.75 406 SER A C 1
ATOM 3238 O O . SER A 1 406 ? -19.312 18.5 15.82 1 96.75 406 SER A O 1
ATOM 3240 N N . LEU A 1 407 ? -18.406 19.516 17.562 1 97.56 407 LEU A N 1
ATOM 3241 C CA . LEU A 1 407 ? -17.375 20.266 16.844 1 97.56 407 LEU A CA 1
ATOM 3242 C C . LEU A 1 407 ? -16 20.016 17.469 1 97.56 407 LEU A C 1
ATOM 3244 O O . LEU A 1 407 ? -15.688 20.578 18.531 1 97.56 407 LEU A O 1
ATOM 3248 N N . LYS A 1 408 ? -15.172 19.266 16.875 1 97.56 408 LYS A N 1
ATOM 3249 C CA . LYS A 1 408 ? -13.875 18.875 17.422 1 97.56 408 LYS A CA 1
ATOM 3250 C C . LYS A 1 408 ? -12.773 19.812 16.906 1 97.56 408 LYS A C 1
ATOM 3252 O O . LYS A 1 408 ? -12.547 19.906 15.703 1 97.56 408 LYS A O 1
ATOM 3257 N N . LEU A 1 409 ? -12.047 20.406 17.812 1 97.12 409 LEU A N 1
ATOM 3258 C CA . LEU A 1 409 ? -11.141 21.484 17.438 1 97.12 409 LEU A CA 1
ATOM 3259 C C . LEU A 1 409 ? -9.75 21.266 18 1 97.12 409 LEU A C 1
ATOM 3261 O O . LEU A 1 409 ? -8.875 22.125 17.875 1 97.12 409 LEU A O 1
ATOM 3265 N N . ALA A 1 410 ? -9.484 20.125 18.531 1 95.38 410 ALA A N 1
ATOM 3266 C CA . ALA A 1 410 ? -8.211 19.875 19.203 1 95.38 410 ALA A CA 1
ATOM 3267 C C . ALA A 1 410 ? -7.062 19.844 18.203 1 95.38 410 ALA A C 1
ATOM 3269 O O . ALA A 1 410 ? -7.281 19.734 16.984 1 95.38 410 ALA A O 1
ATOM 3270 N N . ASP A 1 411 ? -5.902 20.109 18.656 1 93.31 411 ASP A N 1
ATOM 3271 C CA . ASP A 1 411 ? -4.648 19.938 17.938 1 93.31 411 ASP A CA 1
ATOM 3272 C C . ASP A 1 411 ? -4.547 20.906 16.766 1 93.31 411 ASP A C 1
ATOM 3274 O O . ASP A 1 411 ? -4.266 20.5 15.633 1 93.31 411 ASP A O 1
ATOM 3278 N N . ASN A 1 412 ? -4.965 22.062 16.922 1 94.88 412 ASN A N 1
ATOM 3279 C CA . ASN A 1 412 ? -4.738 23.188 16.031 1 94.88 412 ASN A CA 1
ATOM 3280 C C . ASN A 1 412 ? -3.945 24.297 16.734 1 94.88 412 ASN A C 1
ATOM 3282 O O . ASN A 1 412 ? -4.031 24.453 17.953 1 94.88 412 ASN A O 1
ATOM 3286 N N . PRO A 1 413 ? -3.107 25.047 15.977 1 93 413 PRO A N 1
ATOM 3287 C CA . PRO A 1 413 ? -2.289 26.094 16.578 1 93 413 PRO A CA 1
ATOM 3288 C C . PRO A 1 413 ? -3.066 27.391 16.812 1 93 413 PRO A C 1
ATOM 3290 O O . PRO A 1 413 ? -2.752 28.422 16.203 1 93 413 PRO A O 1
ATOM 3293 N N . TRP A 1 414 ? -3.891 27.469 17.828 1 94.75 414 TRP A N 1
ATOM 3294 C CA . TRP A 1 414 ? -4.824 28.562 18.094 1 94.75 414 TRP A CA 1
ATOM 3295 C C . TRP A 1 414 ? -4.098 29.766 18.688 1 94.75 414 TRP A C 1
ATOM 3297 O O . TRP A 1 414 ? -3.234 29.609 19.547 1 94.75 414 TRP A O 1
ATOM 3307 N N . ILE A 1 415 ? -4.492 30.906 18.141 1 93 415 ILE A N 1
ATOM 3308 C CA . ILE A 1 415 ? -4.094 32.156 18.766 1 93 415 ILE A CA 1
ATOM 3309 C C . ILE A 1 415 ? -5.109 32.531 19.844 1 93 415 ILE A C 1
ATOM 3311 O O . ILE A 1 415 ? -6.297 32.719 19.562 1 93 415 ILE A O 1
ATOM 3315 N N . CYS A 1 416 ? -4.637 32.688 21.047 1 94.44 416 CYS A N 1
ATOM 3316 C CA . CYS A 1 416 ? -5.543 32.969 22.141 1 94.44 416 CYS A CA 1
ATOM 3317 C C . CYS A 1 416 ? -5.461 34.438 22.547 1 94.44 416 CYS A C 1
ATOM 3319 O O . CYS A 1 416 ? -4.762 34.781 23.5 1 94.44 416 CYS A O 1
ATOM 3321 N N . ASP A 1 417 ? -6.219 35.219 21.859 1 92.12 417 ASP A N 1
ATOM 3322 C CA . ASP A 1 417 ? -6.402 36.594 22.25 1 92.12 417 ASP A CA 1
ATOM 3323 C C . ASP A 1 417 ? -7.555 36.75 23.25 1 92.12 417 ASP A C 1
ATOM 3325 O O . ASP A 1 417 ? -8.688 37.062 22.844 1 92.12 417 ASP A O 1
ATOM 3329 N N . CYS A 1 418 ? -7.23 36.719 24.453 1 94.38 418 CYS A N 1
ATOM 3330 C CA . CYS A 1 418 ? -8.234 36.625 25.516 1 94.38 418 CYS A CA 1
ATOM 3331 C C . CYS A 1 418 ? -9.023 37.938 25.625 1 94.38 418 CYS A C 1
ATOM 3333 O O . CYS A 1 418 ? -10.094 37.969 26.234 1 94.38 418 CYS A O 1
ATOM 3335 N N . ASN A 1 419 ? -8.555 38.969 25.047 1 93 419 ASN A N 1
ATOM 3336 C CA . ASN A 1 419 ? -9.242 40.25 25.109 1 93 419 ASN A CA 1
ATOM 3337 C C . ASN A 1 419 ? -10.305 40.375 24.031 1 93 419 ASN A C 1
ATOM 3339 O O . ASN A 1 419 ? -11.102 41.312 24.031 1 93 419 ASN A O 1
ATOM 3343 N N . SER A 1 420 ? -10.328 39.469 23.172 1 92.88 420 SER A N 1
ATOM 3344 C CA . SER A 1 420 ? -11.305 39.469 22.078 1 92.88 420 SER A CA 1
ATOM 3345 C C . SER A 1 420 ? -12.664 39 22.547 1 92.88 420 SER A C 1
ATOM 3347 O O . SER A 1 420 ? -12.797 37.875 23.031 1 92.88 420 SER A O 1
ATOM 3349 N N . GLN A 1 421 ? -13.656 39.75 22.312 1 94.44 421 GLN A N 1
ATOM 3350 C CA . GLN A 1 421 ? -15.016 39.406 22.688 1 94.44 421 GLN A CA 1
ATOM 3351 C C . GLN A 1 421 ? -15.531 38.25 21.828 1 94.44 421 GLN A C 1
ATOM 3353 O O . GLN A 1 421 ? -16.266 37.375 22.312 1 94.44 421 GLN A O 1
ATOM 3358 N N . GLU A 1 422 ? -15.148 38.25 20.672 1 94.44 422 GLU A N 1
ATOM 3359 C CA . GLU A 1 422 ? -15.57 37.188 19.766 1 94.44 422 GLU A CA 1
ATOM 3360 C C . GLU A 1 422 ? -15.039 35.812 20.234 1 94.44 422 GLU A C 1
ATOM 3362 O O . GLU A 1 422 ? -15.734 34.812 20.109 1 94.44 422 GLU A O 1
ATOM 3367 N N . PHE A 1 423 ? -13.875 35.844 20.734 1 95.94 423 PHE A N 1
ATOM 3368 C CA . PHE A 1 423 ? -13.258 34.625 21.234 1 95.94 423 PHE A CA 1
ATOM 3369 C C . PHE A 1 423 ? -14.023 34.094 22.438 1 95.94 423 PHE A C 1
ATOM 3371 O O . PHE A 1 423 ? -14.297 32.875 22.531 1 95.94 423 PHE A O 1
ATOM 3378 N N . LYS A 1 424 ? -14.344 34.906 23.266 1 95.94 424 LYS A N 1
ATOM 3379 C CA . LYS A 1 424 ? -15.117 34.531 24.453 1 95.94 424 LYS A CA 1
ATOM 3380 C C . LYS A 1 424 ? -16.484 34 24.047 1 95.94 424 LYS A C 1
ATOM 3382 O O . LYS A 1 424 ? -16.922 32.969 24.562 1 95.94 424 LYS A O 1
ATOM 3387 N N . ASN A 1 425 ? -17.172 34.75 23.141 1 96.25 425 ASN A N 1
ATOM 3388 C CA . ASN A 1 425 ? -18.469 34.312 22.656 1 96.25 425 ASN A CA 1
ATOM 3389 C C . ASN A 1 425 ? -18.406 32.906 22.047 1 96.25 425 ASN A C 1
ATOM 3391 O O . ASN A 1 425 ? -19.328 32.094 22.234 1 96.25 425 ASN A O 1
ATOM 3395 N N . PHE A 1 426 ? -17.438 32.656 21.312 1 96.75 426 PHE A N 1
ATOM 3396 C CA . PHE A 1 426 ? -17.281 31.359 20.672 1 96.75 426 PHE A CA 1
ATOM 3397 C C . PHE A 1 426 ? -17.078 30.266 21.719 1 96.75 426 PHE A C 1
ATOM 3399 O O . PHE A 1 426 ? -17.609 29.156 21.578 1 96.75 426 PHE A O 1
ATOM 3406 N N . TRP A 1 427 ? -16.25 30.5 22.703 1 96.38 427 TRP A N 1
ATOM 3407 C CA . TRP A 1 427 ? -16.047 29.531 23.781 1 96.38 427 TRP A CA 1
ATOM 3408 C C . TRP A 1 427 ? -17.375 29.203 24.453 1 96.38 427 TRP A C 1
ATOM 3410 O O . TRP A 1 427 ? -17.656 28.031 24.734 1 96.38 427 TRP A O 1
ATOM 3420 N N . GLU A 1 428 ? -18.141 30.172 24.703 1 95.44 428 GLU A N 1
ATOM 3421 C CA . GLU A 1 428 ? -19.438 29.953 25.312 1 95.44 428 GLU A CA 1
ATOM 3422 C C . GLU A 1 428 ? -20.359 29.172 24.391 1 95.44 428 GLU A C 1
ATOM 3424 O O . GLU A 1 428 ? -21.141 28.328 24.859 1 95.44 428 GLU A O 1
ATOM 3429 N N . PHE A 1 429 ? -20.281 29.5 23.156 1 95.69 429 PHE A N 1
ATOM 3430 C CA . PHE A 1 429 ? -21.047 28.766 22.172 1 95.69 429 PHE A CA 1
ATOM 3431 C C . PHE A 1 429 ? -20.688 27.281 22.203 1 95.69 429 PHE A C 1
ATOM 3433 O O . PHE A 1 429 ? -21.562 26.422 22.109 1 95.69 429 PHE A O 1
ATOM 3440 N N . LEU A 1 430 ? -19.438 26.922 22.359 1 96.31 430 LEU A N 1
ATOM 3441 C CA . LEU A 1 430 ? -18.922 25.562 22.391 1 96.31 430 LEU A CA 1
ATOM 3442 C C . LEU A 1 430 ? -19.359 24.844 23.656 1 96.31 430 LEU A C 1
ATOM 3444 O O . LEU A 1 430 ? -19.625 23.641 23.641 1 96.31 430 LEU A O 1
ATOM 3448 N N . THR A 1 431 ? -19.422 25.547 24.781 1 94.31 431 THR A N 1
ATOM 3449 C CA . THR A 1 431 ? -19.547 24.891 26.094 1 94.31 431 THR A CA 1
ATOM 3450 C C . THR A 1 431 ? -20.969 25.047 26.641 1 94.31 431 THR A C 1
ATOM 3452 O O . THR A 1 431 ? -21.375 24.312 27.547 1 94.31 431 THR A O 1
ATOM 3455 N N . SER A 1 432 ? -21.688 26.062 26.156 1 90.88 432 SER A N 1
ATOM 3456 C CA . SER A 1 432 ? -23.047 26.266 26.641 1 90.88 432 SER A CA 1
ATOM 3457 C C . SER A 1 432 ? -23.984 25.172 26.141 1 90.88 432 SER A C 1
ATOM 3459 O O . SER A 1 432 ? -23.703 24.531 25.125 1 90.88 432 SER A O 1
ATOM 3461 N N . TYR A 1 433 ? -25.062 25.016 26.766 1 87.75 433 TYR A N 1
ATOM 3462 C CA . TYR A 1 433 ? -26.031 23.969 26.406 1 87.75 433 TYR A CA 1
ATOM 3463 C C . TYR A 1 433 ? -26.844 24.391 25.188 1 87.75 433 TYR A C 1
ATOM 3465 O O . TYR A 1 433 ? -27.391 25.5 25.156 1 87.75 433 TYR A O 1
ATOM 3473 N N . PRO A 1 434 ? -26.891 23.562 24.297 1 89.88 434 PRO A N 1
ATOM 3474 C CA . PRO A 1 434 ? -26.281 22.234 24.141 1 89.88 434 PRO A CA 1
ATOM 3475 C C . PRO A 1 434 ? -24.797 22.297 23.781 1 89.88 434 PRO A C 1
ATOM 3477 O O . PRO A 1 434 ? -24.438 22.969 22.797 1 89.88 434 PRO A O 1
ATOM 3480 N N . ALA A 1 435 ? -23.984 21.516 24.516 1 92.69 435 ALA A N 1
ATOM 3481 C CA . ALA A 1 435 ? -22.531 21.594 24.359 1 92.69 435 ALA A CA 1
ATOM 3482 C C . ALA A 1 435 ? -22.078 20.938 23.062 1 92.69 435 ALA A C 1
ATOM 3484 O O . ALA A 1 435 ? -22.594 19.875 22.672 1 92.69 435 ALA A O 1
ATOM 3485 N N . LYS A 1 436 ? -21.266 21.594 22.438 1 96.06 436 LYS A N 1
ATOM 3486 C CA . LYS A 1 436 ? -20.75 21.094 21.172 1 96.06 436 LYS A CA 1
ATOM 3487 C C . LYS A 1 436 ? -19.406 20.406 21.344 1 96.06 436 LYS A C 1
ATOM 3489 O O . LYS A 1 436 ? -18.891 19.766 20.422 1 96.06 436 LYS A O 1
ATOM 3494 N N . VAL A 1 437 ? -18.781 20.531 22.484 1 94.94 437 VAL A N 1
ATOM 3495 C CA . VAL A 1 437 ? -17.516 19.891 22.812 1 94.94 437 VAL A CA 1
ATOM 3496 C C . VAL A 1 437 ? -17.672 19.062 24.094 1 94.94 437 VAL A C 1
ATOM 3498 O O . VAL A 1 437 ? -18.312 19.516 25.047 1 94.94 437 VAL A O 1
ATOM 3501 N N . GLN A 1 438 ? -17.188 17.922 24.078 1 91.62 438 GLN A N 1
ATOM 3502 C CA . GLN A 1 438 ? -17.25 17.062 25.25 1 91.62 438 GLN A CA 1
ATOM 3503 C C . GLN A 1 438 ? -16.281 17.531 26.328 1 91.62 438 GLN A C 1
ATOM 3505 O O . GLN A 1 438 ? -15.305 18.234 26.031 1 91.62 438 GLN A O 1
ATOM 3510 N N . GLU A 1 439 ? -16.469 17.125 27.547 1 89.5 439 GLU A N 1
ATOM 3511 C CA . GLU A 1 439 ? -15.656 17.562 28.672 1 89.5 439 GLU A CA 1
ATOM 3512 C C . GLU A 1 439 ? -14.211 17.094 28.531 1 89.5 439 GLU A C 1
ATOM 3514 O O . GLU A 1 439 ? -13.281 17.844 28.812 1 89.5 439 GLU A O 1
ATOM 3519 N N . SER A 1 440 ? -14.148 15.906 27.984 1 89.44 440 SER A N 1
ATOM 3520 C CA . SER A 1 440 ? -12.812 15.336 27.828 1 89.44 440 SER A CA 1
ATOM 3521 C C . SER A 1 440 ? -12.023 16.047 26.734 1 89.44 440 SER A C 1
ATOM 3523 O O . SER A 1 440 ? -10.797 16.062 26.766 1 89.44 440 SER A O 1
ATOM 3525 N N . GLU A 1 441 ? -12.695 16.766 25.891 1 91.12 441 GLU A N 1
ATOM 3526 C CA . GLU A 1 441 ? -12.07 17.391 24.734 1 91.12 441 GLU A CA 1
ATOM 3527 C C . GLU A 1 441 ? -11.625 18.812 25.047 1 91.12 441 GLU A C 1
ATOM 3529 O O . GLU A 1 441 ? -10.758 19.359 24.375 1 91.12 441 GLU A O 1
ATOM 3534 N N . LYS A 1 442 ? -12.211 19.422 26.094 1 92.38 442 LYS A N 1
ATOM 3535 C CA . LYS A 1 442 ? -11.938 20.812 26.453 1 92.38 442 LYS A CA 1
ATOM 3536 C C . LYS A 1 442 ? -10.469 21.016 26.812 1 92.38 442 LYS A C 1
ATOM 3538 O O . LYS A 1 442 ? -9.859 22.016 26.453 1 92.38 442 LYS A O 1
ATOM 3543 N N . ALA A 1 443 ? -9.938 19.891 27.406 1 92.12 443 ALA A N 1
ATOM 3544 C CA . ALA A 1 443 ? -8.555 19.984 27.859 1 92.12 443 ALA A CA 1
ATOM 3545 C C . ALA A 1 443 ? -7.578 19.906 26.688 1 92.12 443 ALA A C 1
ATOM 3547 O O . ALA A 1 443 ? -6.426 20.328 26.797 1 92.12 443 ALA A O 1
ATOM 3548 N N . HIS A 1 444 ? -8.133 19.469 25.547 1 93.25 444 HIS A N 1
ATOM 3549 C CA . HIS A 1 444 ? -7.234 19.203 24.422 1 93.25 444 HIS A CA 1
ATOM 3550 C C . HIS A 1 444 ? -7.23 20.375 23.438 1 93.25 444 HIS A C 1
ATOM 3552 O O . HIS A 1 444 ? -6.445 20.391 22.484 1 93.25 444 HIS A O 1
ATOM 3558 N N . ILE A 1 445 ? -8.047 21.344 23.656 1 96.19 445 ILE A N 1
ATOM 3559 C CA . ILE A 1 445 ? -8.031 22.562 22.844 1 96.19 445 ILE A CA 1
ATOM 3560 C C . ILE A 1 445 ? -7.059 23.562 23.453 1 96.19 445 ILE A C 1
ATOM 3562 O O . ILE A 1 445 ? -7.414 24.297 24.375 1 96.19 445 ILE A O 1
ATOM 3566 N N . LYS A 1 446 ? -5.898 23.656 22.875 1 94.81 446 LYS A N 1
ATOM 3567 C CA . LYS A 1 446 ? -4.789 24.359 23.531 1 94.81 446 LYS A CA 1
ATOM 3568 C C . LYS A 1 446 ? -4.371 25.578 22.719 1 94.81 446 LYS A C 1
ATOM 3570 O O . LYS A 1 446 ? -4.594 25.641 21.5 1 94.81 446 LYS A O 1
ATOM 3575 N N . CYS A 1 447 ? -3.783 26.5 23.375 1 94.81 447 CYS A N 1
ATOM 3576 C CA . CYS A 1 447 ? -3.262 27.703 22.766 1 94.81 447 CYS A CA 1
ATOM 3577 C C . CYS A 1 447 ? -1.841 27.5 22.266 1 94.81 447 CYS A C 1
ATOM 3579 O O . CYS A 1 447 ? -1.072 26.734 22.859 1 94.81 447 CYS A O 1
ATOM 3581 N N . MET A 1 448 ? -1.57 28.141 21.125 1 90.75 448 MET A N 1
ATOM 3582 C CA . MET A 1 448 ? -0.213 28.094 20.578 1 90.75 448 MET A CA 1
ATOM 3583 C C . MET A 1 448 ? 0.448 29.469 20.656 1 90.75 448 MET A C 1
ATOM 3585 O O . MET A 1 448 ? 1.669 29.562 20.797 1 90.75 448 MET A O 1
ATOM 3589 N N . SER A 1 449 ? -0.346 30.516 20.516 1 88.81 449 SER A N 1
ATOM 3590 C CA . SER A 1 449 ? 0.118 31.891 20.578 1 88.81 449 SER A CA 1
ATOM 3591 C C . SER A 1 449 ? -0.841 32.75 21.391 1 88.81 449 SER A C 1
ATOM 3593 O O . SER A 1 449 ? -2.049 32.5 21.406 1 88.81 449 SER A O 1
ATOM 3595 N N . PRO A 1 450 ? -0.295 33.594 22.094 1 86.56 450 PRO A N 1
ATOM 3596 C CA . PRO A 1 450 ? 1.083 34.062 22.281 1 86.56 450 PRO A CA 1
ATOM 3597 C C . PRO A 1 450 ? 1.915 33.094 23.125 1 86.56 450 PRO A C 1
ATOM 3599 O O . PRO A 1 450 ? 1.389 32.125 23.641 1 86.56 450 PRO A O 1
ATOM 3602 N N . VAL A 1 451 ? 3.213 33.438 23.234 1 82.06 451 VAL A N 1
ATOM 3603 C CA . VAL A 1 451 ? 4.18 32.531 23.875 1 82.06 451 VAL A CA 1
ATOM 3604 C C . VAL A 1 451 ? 3.834 32.375 25.344 1 82.06 451 VAL A C 1
ATOM 3606 O O . VAL A 1 451 ? 4.062 31.297 25.922 1 82.06 451 VAL A O 1
ATOM 3609 N N . SER A 1 452 ? 3.211 33.281 26 1 85 452 SER A N 1
ATOM 3610 C CA . SER A 1 452 ? 2.912 33.281 27.422 1 85 452 SER A CA 1
ATOM 3611 C C . SER A 1 452 ? 1.866 32.219 27.766 1 85 452 SER A C 1
ATOM 3613 O O . SER A 1 452 ? 1.805 31.734 28.891 1 85 452 SER A O 1
ATOM 3615 N N . VAL A 1 453 ? 1.106 31.844 26.859 1 90.5 453 VAL A N 1
ATOM 3616 C CA . VAL A 1 453 ? 0.018 30.922 27.156 1 90.5 453 VAL A CA 1
ATOM 3617 C C . VAL A 1 453 ? 0.165 29.656 26.297 1 90.5 453 VAL A C 1
ATOM 3619 O O . VAL A 1 453 ? -0.759 28.844 26.219 1 90.5 453 VAL A O 1
ATOM 3622 N N . THR A 1 454 ? 1.268 29.484 25.766 1 88.62 454 THR A N 1
ATOM 3623 C CA . THR A 1 454 ? 1.501 28.328 24.906 1 88.62 454 THR A CA 1
ATOM 3624 C C . THR A 1 454 ? 1.331 27.031 25.688 1 88.62 454 THR A C 1
ATOM 3626 O O . THR A 1 454 ? 1.875 26.891 26.781 1 88.62 454 THR A O 1
ATOM 3629 N N . GLY A 1 455 ? 0.503 26.031 25.172 1 89.62 455 GLY A N 1
ATOM 3630 C CA . GLY A 1 455 ? 0.334 24.719 25.766 1 89.62 455 GLY A CA 1
ATOM 3631 C C . GLY A 1 455 ? -0.854 24.641 26.719 1 89.62 455 GLY A C 1
ATOM 3632 O O . GLY A 1 455 ? -1.293 23.547 27.078 1 89.62 455 GLY A O 1
ATOM 3633 N N . LYS A 1 456 ? -1.344 25.797 27.109 1 94.44 456 LYS A N 1
ATOM 3634 C CA . LYS A 1 456 ? -2.494 25.828 28.016 1 94.44 456 LYS A CA 1
ATOM 3635 C C . LYS A 1 456 ? -3.801 25.688 27.234 1 94.44 456 LYS A C 1
ATOM 3637 O O . LYS A 1 456 ? -3.879 26.078 26.078 1 94.44 456 LYS A O 1
ATOM 3642 N N . SER A 1 457 ? -4.754 25.156 27.938 1 96 457 SER A N 1
ATOM 3643 C CA . SER A 1 457 ? -6.078 25.094 27.328 1 96 457 SER A CA 1
ATOM 3644 C C . SER A 1 457 ? -6.711 26.484 27.219 1 96 457 SER A C 1
ATOM 3646 O O . SER A 1 457 ? -6.293 27.406 27.906 1 96 457 SER A O 1
ATOM 3648 N N . TRP A 1 458 ? -7.707 26.656 26.359 1 96.38 458 TRP A N 1
ATOM 3649 C CA . TRP A 1 458 ? -8.367 27.953 26.156 1 96.38 458 TRP A CA 1
ATOM 3650 C C . TRP A 1 458 ? -8.875 28.516 27.469 1 96.38 458 TRP A C 1
ATOM 3652 O O . TRP A 1 458 ? -8.672 29.688 27.766 1 96.38 458 TRP A O 1
ATOM 3662 N N . ILE A 1 459 ? -9.492 27.594 28.188 1 93.19 459 ILE A N 1
ATOM 3663 C CA . ILE A 1 459 ? -10.109 28.047 29.438 1 93.19 459 ILE A CA 1
ATOM 3664 C C . ILE A 1 459 ? -9.023 28.375 30.453 1 93.19 459 ILE A C 1
ATOM 3666 O O . ILE A 1 459 ? -9.148 29.359 31.203 1 93.19 459 ILE A O 1
ATOM 3670 N N . GLN A 1 460 ? -8.031 27.625 30.547 1 94.69 460 GLN A N 1
ATOM 3671 C CA . GLN A 1 460 ? -6.934 27.906 31.469 1 94.69 460 GLN A CA 1
ATOM 3672 C C . GLN A 1 460 ? -6.215 29.203 31.094 1 94.69 460 GLN A C 1
ATOM 3674 O O . GLN A 1 460 ? -5.777 29.938 31.984 1 94.69 460 GLN A O 1
ATOM 3679 N N . ALA A 1 461 ? -6.074 29.422 29.828 1 95.94 461 ALA A N 1
ATOM 3680 C CA . ALA A 1 461 ? -5.355 30.609 29.344 1 95.94 461 ALA A CA 1
ATOM 3681 C C . ALA A 1 461 ? -6.168 31.875 29.578 1 95.94 461 ALA A C 1
ATOM 3683 O O . ALA A 1 461 ? -5.609 32.906 29.922 1 95.94 461 ALA A O 1
ATOM 3684 N N . CYS A 1 462 ? -7.465 31.828 29.469 1 95.44 462 CYS A N 1
ATOM 3685 C CA . CYS A 1 462 ? -8.242 33.062 29.391 1 95.44 462 CYS A CA 1
ATOM 3686 C C . CYS A 1 462 ? -9.219 33.156 30.562 1 95.44 462 CYS A C 1
ATOM 3688 O O . CYS A 1 462 ? -9.984 34.125 30.641 1 95.44 462 CYS A O 1
ATOM 3690 N N . TYR A 1 463 ? -9.312 32.25 31.391 1 92.94 463 TYR A N 1
ATOM 3691 C CA . TYR A 1 463 ? -10.297 32.25 32.469 1 92.94 463 TYR A CA 1
ATOM 3692 C C . TYR A 1 463 ? -10.266 33.531 33.25 1 92.94 463 TYR A C 1
ATOM 3694 O O . TYR A 1 463 ? -11.312 34.125 33.562 1 92.94 463 TYR A O 1
ATOM 3702 N N . GLY A 1 464 ? -9.078 34.062 33.625 1 91.75 464 GLY A N 1
ATOM 3703 C CA . GLY A 1 464 ? -8.938 35.281 34.406 1 91.75 464 GLY A CA 1
ATOM 3704 C C . GLY A 1 464 ? -9.477 36.531 33.688 1 91.75 464 GLY A C 1
ATOM 3705 O O . GLY A 1 464 ? -10.102 37.375 34.344 1 91.75 464 GLY A O 1
ATOM 3706 N N . THR A 1 465 ? -9.258 36.594 32.438 1 93.62 465 THR A N 1
ATOM 3707 C CA . THR A 1 465 ? -9.711 37.75 31.656 1 93.62 465 THR A CA 1
ATOM 3708 C C . THR A 1 465 ? -11.211 37.656 31.391 1 93.62 465 THR A C 1
ATOM 3710 O O . THR A 1 465 ? -11.914 38.688 31.422 1 93.62 465 THR A O 1
ATOM 3713 N N . TRP A 1 466 ? -11.727 36.531 31.234 1 93.12 466 TRP A N 1
ATOM 3714 C CA . TRP A 1 466 ? -13.125 36.312 30.859 1 93.12 466 TRP A CA 1
ATOM 3715 C C . TRP A 1 466 ? -14.023 36.406 32.094 1 93.12 466 TRP A C 1
ATOM 3717 O O . TRP A 1 466 ? -15.164 36.844 32 1 93.12 466 TRP A O 1
ATOM 3727 N N . TYR A 1 467 ? -13.539 35.875 33.094 1 91.25 467 TYR A N 1
ATOM 3728 C CA . TYR A 1 467 ? -14.32 35.844 34.344 1 91.25 467 TYR A CA 1
ATOM 3729 C C . TYR A 1 467 ? -13.539 36.438 35.5 1 91.25 467 TYR A C 1
ATOM 3731 O O . TYR A 1 467 ? -13.102 35.75 36.406 1 91.25 467 TYR A O 1
ATOM 3739 N N . PRO A 1 468 ? -13.391 37.688 35.406 1 86.5 468 PRO A N 1
ATOM 3740 C CA . PRO A 1 468 ? -12.602 38.344 36.438 1 86.5 468 PRO A CA 1
ATOM 3741 C C . PRO A 1 468 ? -13.234 38.219 37.844 1 86.5 468 PRO A C 1
ATOM 3743 O O . PRO A 1 468 ? -14.461 38.188 37.938 1 86.5 468 PRO A O 1
ATOM 3746 N N . TYR A 1 469 ? -12.445 37.719 38.75 1 73.38 469 TYR A N 1
ATOM 3747 C CA . TYR A 1 469 ? -12.922 37.688 40.125 1 73.38 469 TYR A CA 1
ATOM 3748 C C . TYR A 1 469 ? -13.188 39.094 40.625 1 73.38 469 TYR A C 1
ATOM 3750 O O . TYR A 1 469 ? -12.336 40 40.5 1 73.38 469 TYR A O 1
ATOM 3758 N N . TYR A 1 470 ? -14.391 39.5 40.625 1 59.53 470 TYR A N 1
ATOM 3759 C CA . TYR A 1 470 ? -14.727 40.75 41.281 1 59.53 470 TYR A CA 1
ATOM 3760 C C . TYR A 1 470 ? -14.422 40.688 42.781 1 59.53 470 TYR A C 1
ATOM 3762 O O . TYR A 1 470 ? -15.031 39.906 43.5 1 59.53 470 TYR A O 1
ATOM 3770 N N . GLU A 1 471 ? -13.219 40.844 43.125 1 54.03 471 GLU A N 1
ATOM 3771 C CA . GLU A 1 471 ? -13.172 41.219 44.531 1 54.03 471 GLU A CA 1
ATOM 3772 C C . GLU A 1 471 ? -13.906 42.562 44.75 1 54.03 471 GLU A C 1
ATOM 3774 O O . GLU A 1 471 ? -13.688 43.531 44.031 1 54.03 471 GLU A O 1
ATOM 3779 N N . PRO A 1 472 ? -15.023 42.531 45.344 1 49.34 472 PRO A N 1
ATOM 3780 C CA . PRO A 1 472 ? -15.562 43.844 45.719 1 49.34 472 PRO A CA 1
ATOM 3781 C C . PRO A 1 472 ? -14.477 44.812 46.188 1 49.34 472 PRO A C 1
ATOM 3783 O O . PRO A 1 472 ? -13.586 44.438 46.938 1 49.34 472 PRO A O 1
ATOM 3786 N N . GLU A 1 473 ? -13.984 45.5 45.188 1 46.84 473 GLU A N 1
ATOM 3787 C CA . GLU A 1 473 ? -13.164 46.625 45.625 1 46.84 473 GLU A CA 1
ATOM 3788 C C . GLU A 1 473 ? -13.742 47.25 46.875 1 46.84 473 GLU A C 1
ATOM 3790 O O . GLU A 1 473 ? -14.625 48.094 46.812 1 46.84 473 GLU A O 1
ATOM 3795 N N . THR A 1 474 ? -14.172 46.562 47.75 1 44.5 474 THR A N 1
ATOM 3796 C CA . THR A 1 474 ? -14.461 47.344 48.969 1 44.5 474 THR A CA 1
ATOM 3797 C C . THR A 1 474 ? -13.258 48.156 49.375 1 44.5 474 THR A C 1
ATOM 3799 O O . THR A 1 474 ? -13.148 48.594 50.531 1 44.5 474 THR A O 1
ATOM 3802 N N . THR A 1 475 ? -12.172 48.188 48.531 1 43.88 475 THR A N 1
ATOM 3803 C CA . THR A 1 475 ? -11.242 49.125 49.156 1 43.88 475 THR A CA 1
ATOM 3804 C C . THR A 1 475 ? -11.734 50.562 49 1 43.88 475 THR A C 1
ATOM 3806 O O . THR A 1 475 ? -11.68 51.125 47.906 1 43.88 475 THR A O 1
ATOM 3809 N N . PHE A 1 476 ? -12.867 51 49.656 1 44.34 476 PHE A N 1
ATOM 3810 C CA . PHE A 1 476 ? -13.102 52.375 50 1 44.34 476 PHE A CA 1
ATOM 3811 C C . PHE A 1 476 ? -11.789 53.094 50.312 1 44.34 476 PHE A C 1
ATOM 3813 O O . PHE A 1 476 ? -11.156 52.844 51.344 1 44.34 476 PHE A O 1
ATOM 3820 N N . SER A 1 477 ? -11.031 53.469 49.375 1 44.38 477 SER A N 1
ATOM 3821 C CA . SER A 1 477 ? -9.836 54.281 49.594 1 44.38 477 SER A CA 1
ATOM 3822 C C . SER A 1 477 ? -10.156 55.531 50.375 1 44.38 477 SER A C 1
ATOM 3824 O O . SER A 1 477 ? -11.156 56.219 50.094 1 44.38 477 SER A O 1
ATOM 3826 N N . PHE A 1 478 ? -9.625 55.75 51.594 1 51.16 478 PHE A N 1
ATOM 3827 C CA . PHE A 1 478 ? -9.562 56.844 52.531 1 51.16 478 PHE A CA 1
ATOM 3828 C C . PHE A 1 478 ? -9.227 58.156 51.781 1 51.16 478 PHE A C 1
ATOM 3830 O O . PHE A 1 478 ? -9.328 59.25 52.375 1 51.16 478 PHE A O 1
ATOM 3837 N N . THR A 1 479 ? -8.852 58.094 50.531 1 50.97 479 THR A N 1
ATOM 3838 C CA . THR A 1 479 ? -8.422 59.344 49.906 1 50.97 479 THR A CA 1
ATOM 3839 C C . THR A 1 479 ? -9.625 60.219 49.562 1 50.97 479 THR A C 1
ATOM 3841 O O . THR A 1 479 ? -9.547 61.469 49.625 1 50.97 479 THR A O 1
ATOM 3844 N N . HIS A 1 480 ? -10.789 59.719 49.281 1 55.44 480 HIS A N 1
ATOM 3845 C CA . HIS A 1 480 ? -11.922 60.594 49 1 55.44 480 HIS A CA 1
ATOM 3846 C C . HIS A 1 480 ? -12.461 61.219 50.281 1 55.44 480 HIS A C 1
ATOM 3848 O O . HIS A 1 480 ? -12.898 62.375 50.281 1 55.44 480 HIS A O 1
ATOM 3854 N N . TYR A 1 481 ? -12.281 60.5 51.469 1 58.44 481 TYR A N 1
ATOM 3855 C CA . TYR A 1 481 ? -12.625 61.125 52.75 1 58.44 481 TYR A CA 1
ATOM 3856 C C . TYR A 1 481 ? -11.602 62.188 53.125 1 58.44 481 TYR A C 1
ATOM 3858 O O . TYR A 1 481 ? -11.945 63.219 53.719 1 58.44 481 TYR A O 1
ATOM 3866 N N . GLY A 1 482 ? -10.367 62.125 52.625 1 57.59 482 GLY A N 1
ATOM 3867 C CA . GLY A 1 482 ? -9.375 63.156 52.875 1 57.59 482 GLY A CA 1
ATOM 3868 C C . GLY A 1 482 ? -9.633 64.438 52.094 1 57.59 482 GLY A C 1
ATOM 3869 O O . GLY A 1 482 ? -9.523 65.5 52.625 1 57.59 482 GLY A O 1
ATOM 3870 N N . THR A 1 483 ? -10.055 64.375 50.812 1 62.78 483 THR A N 1
ATOM 3871 C CA . THR A 1 483 ? -10.336 65.625 50.062 1 62.78 483 THR A CA 1
ATOM 3872 C C . THR A 1 483 ? -11.633 66.25 50.531 1 62.78 483 THR A C 1
ATOM 3874 O O . THR A 1 483 ? -11.719 67.5 50.625 1 62.78 483 THR A O 1
ATOM 3877 N N . ALA A 1 484 ? -12.641 65.438 50.969 1 65.88 484 ALA A N 1
ATOM 3878 C CA . ALA A 1 484 ? -13.859 66 51.562 1 65.88 484 ALA A CA 1
ATOM 3879 C C . ALA A 1 484 ? -13.562 66.688 52.906 1 65.88 484 ALA A C 1
ATOM 3881 O O . ALA A 1 484 ? -14.102 67.75 53.219 1 65.88 484 ALA A O 1
ATOM 3882 N N . LEU A 1 485 ? -12.516 66.125 53.656 1 71.88 485 LEU A N 1
ATOM 3883 C CA . LEU A 1 485 ? -12.086 66.75 54.938 1 71.88 485 LEU A CA 1
ATOM 3884 C C . LEU A 1 485 ? -11.297 68 54.656 1 71.88 485 LEU A C 1
ATOM 3886 O O . LEU A 1 485 ? -11.477 69 55.375 1 71.88 485 LEU A O 1
ATOM 3890 N N . ILE A 1 486 ? -10.555 68.125 53.594 1 72.5 486 ILE A N 1
ATOM 3891 C CA . ILE A 1 486 ? -9.805 69.375 53.281 1 72.5 486 ILE A CA 1
ATOM 3892 C C . ILE A 1 486 ? -10.758 70.438 52.781 1 72.5 486 ILE A C 1
ATOM 3894 O O . ILE A 1 486 ? -10.641 71.625 53.188 1 72.5 486 ILE A O 1
ATOM 3898 N N . ILE A 1 487 ? -11.828 70.125 52 1 74.56 487 ILE A N 1
ATOM 3899 C CA . ILE A 1 487 ? -12.812 71.125 51.562 1 74.56 487 ILE A CA 1
ATOM 3900 C C . ILE A 1 487 ? -13.633 71.625 52.75 1 74.56 487 ILE A C 1
ATOM 3902 O O . ILE A 1 487 ? -13.922 72.812 52.906 1 74.56 487 ILE A O 1
ATOM 3906 N N . LEU A 1 488 ? -13.82 70.688 53.781 1 76 488 LEU A N 1
ATOM 3907 C CA . LEU A 1 488 ? -14.531 71.062 55 1 76 488 LEU A CA 1
ATOM 3908 C C . LEU A 1 488 ? -13.672 71.938 55.875 1 76 488 LEU A C 1
ATOM 3910 O O . LEU A 1 488 ? -14.172 72.938 56.438 1 76 488 LEU A O 1
ATOM 3914 N N . ILE A 1 489 ? -12.336 71.812 55.875 1 77.69 489 ILE A N 1
ATOM 3915 C CA . ILE A 1 489 ? -11.414 72.625 56.625 1 77.69 489 ILE A CA 1
ATOM 3916 C C . ILE A 1 489 ? -11.258 74 55.938 1 77.69 489 ILE A C 1
ATOM 3918 O O . ILE A 1 489 ? -11.281 75.062 56.625 1 77.69 489 ILE A O 1
ATOM 3922 N N . ILE A 1 490 ? -11.273 74.125 54.594 1 75.12 490 ILE A N 1
ATOM 3923 C CA . ILE A 1 490 ? -11.125 75.375 53.875 1 75.12 490 ILE A CA 1
ATOM 3924 C C . ILE A 1 490 ? -12.414 76.188 53.969 1 75.12 490 ILE A C 1
ATOM 3926 O O . ILE A 1 490 ? -12.383 77.375 54.188 1 75.12 490 ILE A O 1
ATOM 3930 N N . THR A 1 491 ? -13.57 75.5 53.969 1 78.56 491 THR A N 1
ATOM 3931 C CA . THR A 1 491 ? -14.836 76.25 54.125 1 78.56 491 THR A CA 1
ATOM 3932 C C . THR A 1 491 ? -15.008 76.688 55.562 1 78.56 491 THR A C 1
ATOM 3934 O O . THR A 1 491 ? -15.484 77.812 55.781 1 78.56 491 THR A O 1
ATOM 3937 N N . ALA A 1 492 ? -14.516 75.875 56.562 1 78.06 492 ALA A N 1
ATOM 3938 C CA . ALA A 1 492 ? -14.555 76.312 57.969 1 78.06 492 ALA A CA 1
ATOM 3939 C C . ALA A 1 492 ? -13.602 77.5 58.219 1 78.06 492 ALA A C 1
ATOM 3941 O O . ALA A 1 492 ? -13.953 78.438 58.938 1 78.06 492 ALA A O 1
ATOM 3942 N N . ALA A 1 493 ? -12.469 77.5 57.531 1 76.5 493 ALA A N 1
ATOM 3943 C CA . ALA A 1 493 ? -11.508 78.625 57.656 1 76.5 493 ALA A CA 1
ATOM 3944 C C . ALA A 1 493 ? -12.039 79.875 56.969 1 76.5 493 ALA A C 1
ATOM 3946 O O . ALA A 1 493 ? -11.859 81 57.469 1 76.5 493 ALA A O 1
ATOM 3947 N N . GLY A 1 494 ? -12.758 79.75 55.844 1 72.06 494 GLY A N 1
ATOM 3948 C CA . GLY A 1 494 ? -13.422 80.875 55.188 1 72.06 494 GLY A CA 1
ATOM 3949 C C . GLY A 1 494 ? -14.547 81.438 56.031 1 72.06 494 GLY A C 1
ATOM 3950 O O . GLY A 1 494 ? -14.656 82.688 56.156 1 72.06 494 GLY A O 1
ATOM 3951 N N . VAL A 1 495 ? -15.344 80.625 56.719 1 77.56 495 VAL A N 1
ATOM 3952 C CA . VAL A 1 495 ? -16.422 81.062 57.594 1 77.56 495 VAL A CA 1
ATOM 3953 C C . VAL A 1 495 ? -15.828 81.75 58.812 1 77.56 495 VAL A C 1
ATOM 3955 O O . VAL A 1 495 ? -16.312 82.812 59.219 1 77.56 495 VAL A O 1
ATOM 3958 N N . PHE A 1 496 ? -14.711 81.312 59.344 1 75.62 496 PHE A N 1
ATOM 3959 C CA . PHE A 1 496 ? -14.047 81.938 60.5 1 75.62 496 PHE A CA 1
ATOM 3960 C C . PHE A 1 496 ? -13.453 83.25 60.094 1 75.62 496 PHE A C 1
ATOM 3962 O O . PHE A 1 496 ? -13.5 84.25 60.875 1 75.62 496 PHE A O 1
ATOM 3969 N N . ALA A 1 497 ? -12.977 83.5 58.938 1 73.88 497 ALA A N 1
ATOM 3970 C CA . ALA A 1 497 ? -12.43 84.75 58.469 1 73.88 497 ALA A CA 1
ATOM 3971 C C . ALA A 1 497 ? -13.539 85.75 58.25 1 73.88 497 ALA A C 1
ATOM 3973 O O . ALA A 1 497 ? -13.391 86.938 58.594 1 73.88 497 ALA A O 1
ATOM 3974 N N . VAL A 1 498 ? -14.727 85.375 57.75 1 74.44 498 VAL A N 1
ATOM 3975 C CA . VAL A 1 498 ? -15.859 86.312 57.562 1 74.44 498 VAL A CA 1
ATOM 3976 C C . VAL A 1 498 ? -16.422 86.688 58.906 1 74.44 498 VAL A C 1
ATOM 3978 O O . VAL A 1 498 ? -16.719 87.875 59.125 1 74.44 498 VAL A O 1
ATOM 3981 N N . VAL A 1 499 ? -16.469 85.75 59.906 1 77.44 499 VAL A N 1
ATOM 3982 C CA . VAL A 1 499 ? -16.953 86.062 61.219 1 77.44 499 VAL A CA 1
ATOM 3983 C C . VAL A 1 499 ? -15.969 87 61.906 1 77.44 499 VAL A C 1
ATOM 3985 O O . VAL A 1 499 ? -16.375 87.938 62.625 1 77.44 499 VAL A O 1
ATOM 3988 N N . GLY A 1 500 ? -14.68 86.875 61.688 1 72.88 500 GLY A N 1
ATOM 3989 C CA . GLY A 1 500 ? -13.688 87.75 62.219 1 72.88 500 GLY A CA 1
ATOM 3990 C C . GLY A 1 500 ? -13.805 89.188 61.656 1 72.88 500 GLY A C 1
ATOM 3991 O O . GLY A 1 500 ? -13.734 90.188 62.406 1 72.88 500 GLY A O 1
ATOM 3992 N N . VAL A 1 501 ? -14.102 89.375 60.406 1 71.75 501 VAL A N 1
ATOM 3993 C CA . VAL A 1 501 ? -14.258 90.688 59.781 1 71.75 501 VAL A CA 1
ATOM 3994 C C . VAL A 1 501 ? -15.547 91.375 60.281 1 71.75 501 VAL A C 1
ATOM 3996 O O . VAL A 1 501 ? -15.57 92.562 60.594 1 71.75 501 VAL A O 1
ATOM 3999 N N . ILE A 1 502 ? -16.578 90.562 60.469 1 72.25 502 ILE A N 1
ATOM 4000 C CA . ILE A 1 502 ? -17.844 91.062 60.938 1 72.25 502 ILE A CA 1
ATOM 4001 C C . ILE A 1 502 ? -17.703 91.5 62.406 1 72.25 502 ILE A C 1
ATOM 4003 O O . ILE A 1 502 ? -18.172 92.562 62.812 1 72.25 502 ILE A O 1
ATOM 4007 N N . ARG A 1 503 ? -17.016 90.688 63.281 1 74.12 503 ARG A N 1
ATOM 4008 C CA . ARG A 1 503 ? -16.797 91 64.688 1 74.12 503 ARG A CA 1
ATOM 4009 C C . ARG A 1 503 ? -15.93 92.25 64.812 1 74.12 503 ARG A C 1
ATOM 4011 O O . ARG A 1 503 ? -16.188 93.125 65.688 1 74.12 503 ARG A O 1
ATOM 4018 N N . HIS A 1 504 ? -15.008 92.375 63.906 1 73.81 504 HIS A N 1
ATOM 4019 C CA . HIS A 1 504 ? -14.164 93.562 63.938 1 73.81 504 HIS A CA 1
ATOM 4020 C C . HIS A 1 504 ? -14.93 94.812 63.5 1 73.81 504 HIS A C 1
ATOM 4022 O O . HIS A 1 504 ? -14.773 95.875 64.062 1 73.81 504 HIS A O 1
ATOM 4028 N N . GLY A 1 505 ? -15.898 94.688 62.5 1 66.44 505 GLY A N 1
ATOM 4029 C CA . GLY A 1 505 ? -16.766 95.812 62.094 1 66.44 505 GLY A CA 1
ATOM 4030 C C . GLY A 1 505 ? -17.75 96.188 63.156 1 66.44 505 GLY A C 1
ATOM 4031 O O . GLY A 1 505 ? -18 97.375 63.375 1 66.44 505 GLY A O 1
ATOM 4032 N N . ILE A 1 506 ? -18.266 95.188 63.906 1 69.06 506 ILE A N 1
ATOM 4033 C CA . ILE A 1 506 ? -19.219 95.5 65 1 69.06 506 ILE A CA 1
ATOM 4034 C C . ILE A 1 506 ? -18.5 96.188 66.125 1 69.06 506 ILE A C 1
ATOM 4036 O O . ILE A 1 506 ? -19 97.125 66.688 1 69.06 506 ILE A O 1
ATOM 4040 N N . LYS A 1 507 ? -17.281 95.75 66.5 1 67.56 507 LYS A N 1
ATOM 4041 C CA . LYS A 1 507 ? -16.547 96.375 67.562 1 67.56 507 LYS A CA 1
ATOM 4042 C C . LYS A 1 507 ? -16.203 97.812 67.188 1 67.56 507 LYS A C 1
ATOM 4044 O O . LYS A 1 507 ? -16.281 98.688 68.062 1 67.56 507 LYS A O 1
ATOM 4049 N N . LYS A 1 508 ? -15.977 98.062 65.938 1 67.5 508 LYS A N 1
ATOM 4050 C CA . LYS A 1 508 ? -15.68 99.438 65.5 1 67.5 508 LYS A CA 1
ATOM 4051 C C . LYS A 1 508 ? -16.938 100.312 65.5 1 67.5 508 LYS A C 1
ATOM 4053 O O . LYS A 1 508 ? -16.891 101.438 65.938 1 67.5 508 LYS A O 1
ATOM 4058 N N . ARG A 1 509 ? -18.125 99.75 65.125 1 68.5 509 ARG A N 1
ATOM 4059 C CA . ARG A 1 509 ? -19.359 100.5 65.125 1 68.5 509 ARG A CA 1
ATOM 4060 C C . ARG A 1 509 ? -19.828 100.75 66.562 1 68.5 509 ARG A C 1
ATOM 4062 O O . ARG A 1 509 ? -20.312 101.812 66.938 1 68.5 509 ARG A O 1
ATOM 4069 N N . ILE A 1 510 ? -19.578 99.75 67.5 1 66.44 510 ILE A N 1
ATOM 4070 C CA . ILE A 1 510 ? -19.938 99.938 68.875 1 66.44 510 ILE A CA 1
ATOM 4071 C C . ILE A 1 510 ? -19.047 101 69.5 1 66.44 510 ILE A C 1
ATOM 4073 O O . ILE A 1 510 ? -19.5 101.875 70.312 1 66.44 510 ILE A O 1
ATOM 4077 N N . LYS A 1 511 ? -17.75 101 69.125 1 66.94 511 LYS A N 1
ATOM 4078 C CA . LYS A 1 511 ? -16.875 102.062 69.688 1 66.94 511 LYS A CA 1
ATOM 4079 C C . LYS A 1 511 ? -17.234 103.438 69.188 1 66.94 511 LYS A C 1
ATOM 4081 O O . LYS A 1 511 ? -17.234 104.438 69.938 1 66.94 511 LYS A O 1
ATOM 4086 N N . GLU A 1 512 ? -17.656 103.562 67.938 1 70 512 GLU A N 1
ATOM 4087 C CA . GLU A 1 512 ? -18.078 104.812 67.375 1 70 512 GLU A CA 1
ATOM 4088 C C . GLU A 1 512 ? -19.438 105.25 67.938 1 70 512 GLU A C 1
ATOM 4090 O O . GLU A 1 512 ? -19.641 106.438 68.25 1 70 512 GLU A O 1
ATOM 4095 N N . ALA A 1 513 ? -20.344 104.25 68.188 1 63.62 513 ALA A N 1
ATOM 4096 C CA . ALA A 1 513 ? -21.641 104.562 68.812 1 63.62 513 ALA A CA 1
ATOM 4097 C C . ALA A 1 513 ? -21.484 104.938 70.25 1 63.62 513 ALA A C 1
ATOM 4099 O O . ALA A 1 513 ? -22.156 105.875 70.75 1 63.62 513 ALA A O 1
ATOM 4100 N N . GLN A 1 514 ? -20.531 104.25 71 1 63.84 514 GLN A N 1
ATOM 4101 C CA . GLN A 1 514 ? -20.266 104.625 72.375 1 63.84 514 GLN A CA 1
ATOM 4102 C C . GLN A 1 514 ? -19.641 106 72.438 1 63.84 514 GLN A C 1
ATOM 4104 O O . GLN A 1 514 ? -19.984 106.812 73.312 1 63.84 514 GLN A O 1
ATOM 4109 N N . GLU A 1 515 ? -18.781 106.312 71.5 1 64.94 515 GLU A N 1
ATOM 4110 C CA . GLU A 1 515 ? -18.203 107.688 71.5 1 64.94 515 GLU A CA 1
ATOM 4111 C C . GLU A 1 515 ? -19.234 108.75 71.125 1 64.94 515 GLU A C 1
ATOM 4113 O O . GLU A 1 515 ? -19.25 109.812 71.688 1 64.94 515 GLU A O 1
ATOM 4118 N N . GLU A 1 516 ? -20.203 108.438 70.25 1 60.03 516 GLU A N 1
ATOM 4119 C CA . GLU A 1 516 ? -21.281 109.375 69.938 1 60.03 516 GLU A CA 1
ATOM 4120 C C . GLU A 1 516 ? -22.266 109.5 71.062 1 60.03 516 GLU A C 1
ATOM 4122 O O . GLU A 1 516 ? -22.734 110.562 71.438 1 60.03 516 GLU A O 1
ATOM 4127 N N . MET A 1 517 ? -22.5 108.188 71.75 1 56.97 517 MET A N 1
ATOM 4128 C CA . MET A 1 517 ? -23.359 108.25 72.938 1 56.97 517 MET A CA 1
ATOM 4129 C C . MET A 1 517 ? -22.703 109.062 74.062 1 56.97 517 MET A C 1
ATOM 4131 O O . MET A 1 517 ? -23.375 109.812 74.75 1 56.97 517 MET A O 1
ATOM 4135 N N . GLU A 1 518 ? -21.375 108.875 74.188 1 58.97 518 GLU A N 1
ATOM 4136 C CA . GLU A 1 518 ? -20.688 109.688 75.188 1 58.97 518 GLU A CA 1
ATOM 4137 C C . GLU A 1 518 ? -20.719 111.125 74.812 1 58.97 518 GLU A C 1
ATOM 4139 O O . GLU A 1 518 ? -20.844 112 75.75 1 58.97 518 GLU A O 1
ATOM 4144 N N . ARG A 1 519 ? -20.625 111.562 73.562 1 57.22 519 ARG A N 1
ATOM 4145 C CA . ARG A 1 519 ? -20.766 112.938 73.188 1 57.22 519 ARG A CA 1
ATOM 4146 C C . ARG A 1 519 ? -22.203 113.438 73.438 1 57.22 519 ARG A C 1
ATOM 4148 O O . ARG A 1 519 ? -22.422 114.562 73.875 1 57.22 519 ARG A O 1
ATOM 4155 N N . GLU A 1 520 ? -23.125 112.562 73 1 51.28 520 GLU A N 1
ATOM 4156 C CA . GLU A 1 520 ? -24.5 113 73.188 1 51.28 520 GLU A CA 1
ATOM 4157 C C . GLU A 1 520 ? -24.906 113 74.688 1 51.28 520 GLU A C 1
ATOM 4159 O O . GLU A 1 520 ? -25.641 113.875 75.125 1 51.28 520 GLU A O 1
ATOM 4164 N N . MET A 1 521 ? -24.297 112 75.438 1 45.62 521 MET A N 1
ATOM 4165 C CA . MET A 1 521 ? -24.594 112.062 76.875 1 45.62 521 MET A CA 1
ATOM 4166 C C . MET A 1 521 ? -24.031 113.312 77.562 1 45.62 521 MET A C 1
ATOM 4168 O O . MET A 1 521 ? -24.469 113.688 78.625 1 45.62 521 MET A O 1
ATOM 4172 N N . GLY A 1 522 ? -22.875 113.812 77.062 1 41.59 522 GLY A N 1
ATOM 4173 C CA . GLY A 1 522 ? -22.406 115.062 77.688 1 41.59 522 GLY A CA 1
ATOM 4174 C C . GLY A 1 522 ? -23.422 116.188 77.562 1 41.59 522 GLY A C 1
ATOM 4175 O O . GLY A 1 522 ? -23.5 117.062 78.438 1 41.59 522 GLY A O 1
ATOM 4176 N N . HIS A 1 523 ? -24.094 116.312 76.438 1 37.72 523 HIS A N 1
ATOM 4177 C CA . HIS A 1 523 ? -25.016 117.438 76.312 1 37.72 523 HIS A CA 1
ATOM 4178 C C . HIS A 1 523 ? -26.234 117.25 77.25 1 37.72 523 HIS A C 1
ATOM 4180 O O . HIS A 1 523 ? -26.844 118.188 77.688 1 37.72 523 HIS A O 1
ATOM 4186 N N . VAL A 1 524 ? -26.734 116 77.25 1 37.66 524 VAL A N 1
ATOM 4187 C CA . VAL A 1 524 ? -28.031 115.812 77.938 1 37.66 524 VAL A CA 1
ATOM 4188 C C . VAL A 1 524 ? -27.875 115.938 79.438 1 37.66 524 VAL A C 1
ATOM 4190 O O . VAL A 1 524 ? -28.844 116.188 80.125 1 37.66 524 VAL A O 1
ATOM 4193 N N . CYS A 1 525 ? -26.703 115.688 80.062 1 31.41 525 CYS A N 1
ATOM 4194 C CA . CYS A 1 525 ? -26.75 115.688 81.5 1 31.41 525 CYS A CA 1
ATOM 4195 C C . CYS A 1 525 ? -26.953 117.125 82 1 31.41 525 CYS A C 1
ATOM 4197 O O . CYS A 1 525 ? -26.906 117.375 83.25 1 31.41 525 CYS A O 1
ATOM 4199 N N . ALA A 1 526 ? -26.844 118.25 81.312 1 31.31 526 ALA A N 1
ATOM 4200 C CA . ALA A 1 526 ? -27.109 119.375 82.125 1 31.31 526 ALA A CA 1
ATOM 4201 C C . ALA A 1 526 ? -28.531 119.375 82.688 1 31.31 526 ALA A C 1
ATOM 4203 O O . ALA A 1 526 ? -28.75 119.688 83.875 1 31.31 526 ALA A O 1
ATOM 4204 N N . ASP A 1 527 ? -29.5 119.25 81.812 1 27.56 527 ASP A N 1
ATOM 4205 C CA . ASP A 1 527 ? -30.844 119.75 82.062 1 27.56 527 ASP A CA 1
ATOM 4206 C C . ASP A 1 527 ? -31.625 118.75 82.938 1 27.56 527 ASP A C 1
ATOM 4208 O O . ASP A 1 527 ? -32.844 118.875 83 1 27.56 527 ASP A O 1
ATOM 4212 N N . GLN A 1 528 ? -31.109 117.812 83.625 1 26.64 528 GLN A N 1
ATOM 4213 C CA . GLN A 1 528 ? -32.062 116.938 84.375 1 26.64 528 GLN A CA 1
ATOM 4214 C C . GLN A 1 528 ? -32.781 117.75 85.438 1 26.64 528 GLN A C 1
ATOM 4216 O O . GLN A 1 528 ? -32.562 117.438 86.625 1 26.64 528 GLN A O 1
ATOM 4221 N N . SER A 1 529 ? -32.812 119.062 85.438 1 23.83 529 SER A N 1
ATOM 4222 C CA . SER A 1 529 ? -33.688 119.688 86.375 1 23.83 529 SER A CA 1
ATOM 4223 C C . SER A 1 529 ? -35.062 119 86.438 1 23.83 529 SER A C 1
ATOM 4225 O O . SER A 1 529 ? -35.625 118.75 87.5 1 23.83 529 SER A O 1
ATOM 4227 N N . ALA A 1 530 ? -35.969 119.375 85.5 1 23.8 530 ALA A N 1
ATOM 4228 C CA . ALA A 1 530 ? -37.375 119.625 85.75 1 23.8 530 ALA A CA 1
ATOM 4229 C C . ALA A 1 530 ? -38.188 118.375 85.938 1 23.8 530 ALA A C 1
ATOM 4231 O O . ALA A 1 530 ? -38.188 117.5 85.062 1 23.8 530 ALA A O 1
ATOM 4232 N N . VAL A 1 531 ? -38.594 118 87.312 1 22.42 531 VAL A N 1
ATOM 4233 C CA . VAL A 1 531 ? -39.062 116.812 88 1 22.42 531 VAL A CA 1
ATOM 4234 C C . VAL A 1 531 ? -40.188 116.125 87.25 1 22.42 531 VAL A C 1
ATOM 4236 O O . VAL A 1 531 ? -40.156 114.938 87 1 22.42 531 VAL A O 1
ATOM 4239 N N . LEU A 1 532 ? -41.5 116.625 87.562 1 19.03 532 LEU A N 1
ATOM 4240 C CA . LEU A 1 532 ? -42.594 116.062 88.375 1 19.03 532 LEU A CA 1
ATOM 4241 C C . LEU A 1 532 ? -43.562 115.312 87.5 1 19.03 532 LEU A C 1
ATOM 4243 O O . LEU A 1 532 ? -43.938 114.188 87.812 1 19.03 532 LEU A O 1
ATOM 4247 N N . PHE A 1 533 ? -44.688 116 86.875 1 17.62 533 PHE A N 1
ATOM 4248 C CA . PHE A 1 533 ? -46.094 115.938 87.188 1 17.62 533 PHE A CA 1
ATOM 4249 C C . PHE A 1 533 ? -46.812 114.938 86.312 1 17.62 533 PHE A C 1
ATOM 4251 O O . PHE A 1 533 ? -47.938 114.5 86.562 1 17.62 533 PHE A O 1
ATOM 4258 N N . GLN A 1 534 ? -46.531 114.562 85.125 1 17.88 534 GLN A N 1
ATOM 4259 C CA . GLN A 1 534 ? -47.812 114.562 84.375 1 17.88 534 GLN A CA 1
ATOM 4260 C C . GLN A 1 534 ? -48.625 113.312 84.688 1 17.88 534 GLN A C 1
ATOM 4262 O O . GLN A 1 534 ? -48.062 112.188 84.875 1 17.88 534 GLN A O 1
ATOM 4267 N N . PRO A 1 535 ? -50.094 113.25 84.688 1 18.69 535 PRO A N 1
ATOM 4268 C CA . PRO A 1 535 ? -51.312 112.625 85.188 1 18.69 535 PRO A CA 1
ATOM 4269 C C . PRO A 1 535 ? -51.594 111.25 84.5 1 18.69 535 PRO A C 1
ATOM 4271 O O . PRO A 1 535 ? -52.062 110.312 85.125 1 18.69 535 PRO A O 1
ATOM 4274 N N . ARG A 1 536 ? -51.656 111.125 83.188 1 16.59 536 ARG A N 1
ATOM 4275 C CA . ARG A 1 536 ? -52.969 110.688 82.688 1 16.59 536 ARG A CA 1
ATOM 4276 C C . ARG A 1 536 ? -53.188 109.188 83 1 16.59 536 ARG A C 1
ATOM 4278 O O . ARG A 1 536 ? -54.219 108.812 83.562 1 16.59 536 ARG A O 1
ATOM 4285 N N . GLU A 1 537 ? -53.438 108.25 81.938 1 17.7 537 GLU A N 1
ATOM 4286 C CA . GLU A 1 537 ? -54.719 107.688 81.438 1 17.7 537 GLU A CA 1
ATOM 4287 C C . GLU A 1 537 ? -54.969 106.312 81.938 1 17.7 537 GLU A C 1
ATOM 4289 O O . GLU A 1 537 ? -54.031 105.562 82.25 1 17.7 537 GLU A O 1
ATOM 4294 N N . ASN A 1 538 ? -56.281 105.75 82 1 17.44 538 ASN A N 1
ATOM 4295 C CA . ASN A 1 538 ? -57.188 104.812 82.688 1 17.44 538 ASN A CA 1
ATOM 4296 C C . ASN A 1 538 ? -57 103.375 82.125 1 17.44 538 ASN A C 1
ATOM 4298 O O . ASN A 1 538 ? -57.719 102.5 82.562 1 17.44 538 ASN A O 1
ATOM 4302 N N . LEU A 1 539 ? -56.344 103.125 81.062 1 17.19 539 LEU A N 1
ATOM 4303 C CA . LEU A 1 539 ? -56.969 102 80.375 1 17.19 539 LEU A CA 1
ATOM 4304 C C . LEU A 1 539 ? -57.031 100.75 81.25 1 17.19 539 LEU A C 1
ATOM 4306 O O . LEU A 1 539 ? -56.094 100.5 82 1 17.19 539 LEU A O 1
ATOM 4310 N N . ASP A 1 540 ? -58.094 99.812 81 1 17.72 540 ASP A N 1
ATOM 4311 C CA . ASP A 1 540 ? -59 98.812 81.5 1 17.72 540 ASP A CA 1
ATOM 4312 C C . ASP A 1 540 ? -58.312 97.438 81.625 1 17.72 540 ASP A C 1
ATOM 4314 O O . ASP A 1 540 ? -57.625 97 80.688 1 17.72 540 ASP A O 1
ATOM 4318 N N . MET A 1 541 ? -58.25 96.688 82.688 1 16.86 541 MET A N 1
ATOM 4319 C CA . MET A 1 541 ? -57.688 95.5 83.312 1 16.86 541 MET A CA 1
ATOM 4320 C C . MET A 1 541 ? -58.438 94.25 82.938 1 16.86 541 MET A C 1
ATOM 4322 O O . MET A 1 541 ? -58.375 93.188 83.562 1 16.86 541 MET A O 1
ATOM 4326 N N . ASP A 1 542 ? -59.125 94.062 81.812 1 16.88 542 ASP A N 1
ATOM 4327 C CA . ASP A 1 542 ? -60.125 93 82 1 16.88 542 ASP A CA 1
ATOM 4328 C C . ASP A 1 542 ? -59.438 91.688 82.438 1 16.88 542 ASP A C 1
ATOM 4330 O O . ASP A 1 542 ? -58.312 91.438 82.062 1 16.88 542 ASP A O 1
ATOM 4334 N N . THR A 1 543 ? -60.094 90.688 83.375 1 17.59 543 THR A N 1
ATOM 4335 C CA .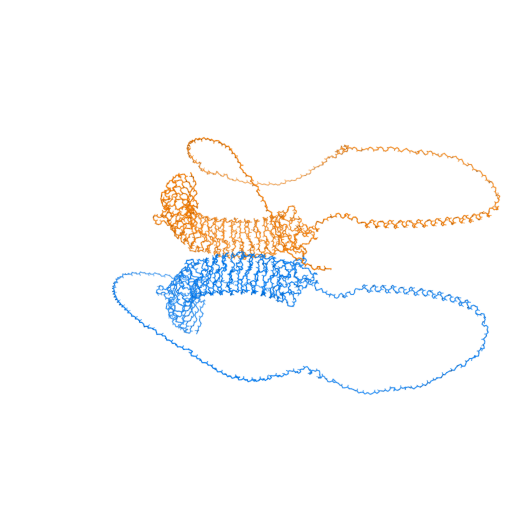 THR A 1 543 ? -60.094 89.75 84.438 1 17.59 543 THR A CA 1
ATOM 4336 C C . THR A 1 543 ? -60.094 88.312 83.875 1 17.59 543 THR A C 1
ATOM 4338 O O . THR A 1 543 ? -59.875 87.312 84.625 1 17.59 543 THR A O 1
ATOM 4341 N N . PRO A 1 544 ? -60.469 87.875 82.625 1 17.69 544 PRO A N 1
ATOM 4342 C CA . PRO A 1 544 ? -61.469 86.812 82.812 1 17.69 544 PRO A CA 1
ATOM 4343 C C . PRO A 1 544 ? -60.938 85.562 83.5 1 17.69 544 PRO A C 1
ATOM 4345 O O . PRO A 1 544 ? -59.719 85.375 83.625 1 17.69 544 PRO A O 1
ATOM 4348 N N . ASP A 1 545 ? -61.562 84.125 83 1 16.89 545 ASP A N 1
ATOM 4349 C CA . ASP A 1 545 ? -62.375 83.062 83.562 1 16.89 545 ASP A CA 1
ATOM 4350 C C . ASP A 1 545 ? -61.531 81.875 84 1 16.89 545 ASP A C 1
ATOM 4352 O O . ASP A 1 545 ? -60.438 81.688 83.438 1 16.89 545 ASP A O 1
ATOM 4356 N N . SER A 1 546 ? -62.156 80.75 84.625 1 17.3 546 SER A N 1
ATOM 4357 C CA . SER A 1 546 ? -62.094 79.812 85.75 1 17.3 546 SER A CA 1
ATOM 4358 C C . SER A 1 546 ? -61.438 78.5 85.312 1 17.3 546 SER A C 1
ATOM 4360 O O . SER A 1 546 ? -61.188 78.312 84.125 1 17.3 546 SER A O 1
ATOM 4362 N N . PRO A 1 547 ? -62.156 77.188 85.688 1 18.39 547 PRO A N 1
ATOM 4363 C CA . PRO A 1 547 ? -61.844 76.188 86.688 1 18.39 547 PRO A CA 1
ATOM 4364 C C . PRO A 1 547 ? -61.25 74.938 86.062 1 18.39 547 PRO A C 1
ATOM 4366 O O . PRO A 1 547 ? -60.219 74.438 86.562 1 18.39 547 PRO A O 1
ATOM 4369 N N . ASP A 1 548 ? -62.156 73.938 85.25 1 16.84 548 ASP A N 1
ATOM 4370 C CA . ASP A 1 548 ? -62.625 72.625 85.688 1 16.84 548 ASP A CA 1
ATOM 4371 C C . ASP A 1 548 ? -61.719 71.5 85.188 1 16.84 548 ASP A C 1
ATOM 4373 O O . ASP A 1 548 ? -61.219 71.562 84 1 16.84 548 ASP A O 1
ATOM 4377 N N . VAL A 1 549 ? -61.312 70.438 85.938 1 19.55 549 VAL A N 1
ATOM 4378 C CA . VAL A 1 549 ? -60.344 69.312 86.188 1 19.55 549 VAL A CA 1
ATOM 4379 C C . VAL A 1 549 ? -60.812 68.062 85.375 1 19.55 549 VAL A C 1
ATOM 4381 O O . VAL A 1 549 ? -61.719 67.375 85.812 1 19.55 549 VAL A O 1
ATOM 4384 N N . ALA A 1 550 ? -61.125 68 84.188 1 17.06 550 ALA A N 1
ATOM 4385 C CA . ALA A 1 550 ? -61.875 66.875 83.625 1 17.06 550 ALA A CA 1
ATOM 4386 C C . ALA A 1 550 ? -61.062 65.625 83.688 1 17.06 550 ALA A C 1
ATOM 4388 O O . ALA A 1 550 ? -59.875 65.562 83.312 1 17.06 550 ALA A O 1
ATOM 4389 N N . GLU A 1 551 ? -61.719 64.312 84.25 1 17.14 551 GLU A N 1
ATOM 4390 C CA . GLU A 1 551 ? -61.688 62.969 84.875 1 17.14 551 GLU A CA 1
ATOM 4391 C C . GLU A 1 551 ? -61.406 61.938 83.812 1 17.14 551 GLU A C 1
ATOM 4393 O O . GLU A 1 551 ? -62.344 61.312 83.25 1 17.14 551 GLU A O 1
ATOM 4398 N N . ARG A 1 552 ? -60.719 62.062 82.875 1 18.34 552 ARG A N 1
ATOM 4399 C CA . ARG A 1 552 ? -60.906 61.125 81.75 1 18.34 552 ARG A CA 1
ATOM 4400 C C . ARG A 1 552 ? -60.594 59.688 82.25 1 18.34 552 ARG A C 1
ATOM 4402 O O . ARG A 1 552 ? -59.469 59.375 82.562 1 18.34 552 ARG A O 1
ATOM 4409 N N . ARG A 1 553 ? -61.562 59 82.562 1 17.31 553 ARG A N 1
ATOM 4410 C CA . ARG A 1 553 ? -61.875 57.656 83.062 1 17.31 553 ARG A CA 1
ATOM 4411 C C . ARG A 1 553 ? -61.188 56.562 82.25 1 17.31 553 ARG A C 1
ATOM 4413 O O . ARG A 1 553 ? -60.875 56.812 81.062 1 17.31 553 ARG A O 1
ATOM 4420 N N . ARG A 1 554 ? -61.375 55.25 82.688 1 17.48 554 ARG A N 1
ATOM 4421 C CA . ARG A 1 554 ? -60.781 53.969 83 1 17.48 554 ARG A CA 1
ATOM 4422 C C . ARG A 1 554 ? -61 52.969 81.875 1 17.48 554 ARG A C 1
ATOM 4424 O O . ARG A 1 554 ? -60.219 52.031 81.688 1 17.48 554 ARG A O 1
ATOM 4431 N N . ARG A 1 555 ? -62.031 53.031 81 1 15.73 555 ARG A N 1
ATOM 4432 C CA . ARG A 1 555 ? -62.812 51.812 80.938 1 15.73 555 ARG A CA 1
ATOM 4433 C C . ARG A 1 555 ? -61.969 50.688 80.312 1 15.73 555 ARG A C 1
ATOM 4435 O O . ARG A 1 555 ? -60.969 50.906 79.688 1 15.73 555 ARG A O 1
ATOM 4442 N N . ASP A 1 556 ? -62.688 49.375 79.938 1 15.59 556 ASP A N 1
ATOM 4443 C CA . ASP A 1 556 ? -62.906 47.938 80.125 1 15.59 556 ASP A CA 1
ATOM 4444 C C . ASP A 1 556 ? -62.25 47.094 79.062 1 15.59 556 ASP A C 1
ATOM 4446 O O . ASP A 1 556 ? -61.5 46.156 79.375 1 15.59 556 ASP A O 1
ATOM 4450 N N . SER A 1 557 ? -62.844 47 77.75 1 15.86 557 SER A N 1
ATOM 4451 C CA . SER A 1 557 ? -63.438 45.719 77.375 1 15.86 557 SER A CA 1
ATOM 4452 C C . SER A 1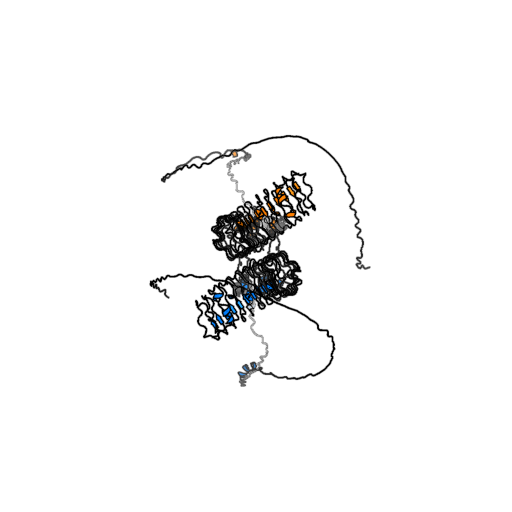 557 ? -62.375 44.781 76.75 1 15.86 557 SER A C 1
ATOM 4454 O O . SER A 1 557 ? -61.281 45.219 76.5 1 15.86 557 SER A O 1
ATOM 4456 N N . GLN A 1 558 ? -62.781 43.969 75.562 1 16.98 558 GLN A N 1
ATOM 4457 C CA . GLN A 1 558 ? -63 42.594 75.188 1 16.98 558 GLN A CA 1
ATOM 4458 C C . GLN A 1 558 ? -61.781 42.031 74.438 1 16.98 558 GLN A C 1
ATOM 4460 O O . GLN A 1 558 ? -61.156 42.75 73.688 1 16.98 558 GLN A O 1
ATOM 4465 N N . LEU A 1 559 ? -61.281 40.812 74.75 1 17.61 559 LEU A N 1
ATOM 4466 C CA . LEU A 1 559 ? -60.312 39.719 74.75 1 17.61 559 LEU A CA 1
ATOM 4467 C C . LEU A 1 559 ? -60.344 38.969 73.375 1 17.61 559 LEU A C 1
ATOM 4469 O O . LEU A 1 559 ? -59.719 37.938 73.25 1 17.61 559 LEU A O 1
ATOM 4473 N N . THR A 1 560 ? -60.875 39.594 72.312 1 17.97 560 THR A N 1
ATOM 4474 C CA . THR A 1 560 ? -61.281 38.625 71.312 1 17.97 560 THR A CA 1
ATOM 4475 C C . THR A 1 560 ? -60.094 37.75 70.938 1 17.97 560 THR A C 1
ATOM 4477 O O . THR A 1 560 ? -58.938 38.188 70.938 1 17.97 560 THR A O 1
ATOM 4480 N N . GLN A 1 561 ? -60.438 36.406 70.375 1 19.86 561 GLN A N 1
ATOM 4481 C CA . GLN A 1 561 ? -60.156 35 70.438 1 19.86 561 GLN A CA 1
ATOM 4482 C C . GLN A 1 561 ? -59 34.625 69.5 1 19.86 561 GLN A C 1
ATOM 4484 O O . GLN A 1 561 ? -58.719 35.375 68.562 1 19.86 561 GLN A O 1
ATOM 4489 N N . PRO A 1 562 ? -58.344 33.5 69.75 1 25.28 562 PRO A N 1
ATOM 4490 C CA . PRO A 1 562 ? -57.094 32.781 69.5 1 25.28 562 PRO A CA 1
ATOM 4491 C C . PRO A 1 562 ? -57.031 32.125 68.125 1 25.28 562 PRO A C 1
ATOM 4493 O O . PRO A 1 562 ? -56.062 31.438 67.812 1 25.28 562 PRO A O 1
ATOM 4496 N N . PRO A 1 563 ? -57.531 32.625 66.938 1 25.45 563 PRO A N 1
ATOM 4497 C CA . PRO A 1 563 ? -57.875 31.469 66.125 1 25.45 563 PRO A CA 1
ATOM 4498 C C . PRO A 1 563 ? -56.719 30.5 65.938 1 25.45 563 PRO A C 1
ATOM 4500 O O . PRO A 1 563 ? -55.562 30.891 66.125 1 25.45 563 PRO A O 1
ATOM 4503 N N . THR A 1 564 ? -57 29.094 65.812 1 25.16 564 THR A N 1
ATOM 4504 C CA . THR A 1 564 ? -56.5 27.734 65.938 1 25.16 564 THR A CA 1
ATOM 4505 C C . THR A 1 564 ? -55.469 27.391 64.875 1 25.16 564 THR A C 1
ATOM 4507 O O . THR A 1 564 ? -55.438 28.062 63.812 1 25.16 564 THR A O 1
ATOM 4510 N N . TYR A 1 565 ? -54.594 26.547 65.25 1 26.03 565 TYR A N 1
ATOM 4511 C CA . TYR A 1 565 ? -53.312 26.031 64.688 1 26.03 565 TYR A CA 1
ATOM 4512 C C . TYR A 1 565 ? -53.5 25.531 63.281 1 26.03 565 TYR A C 1
ATOM 4514 O O . TYR A 1 565 ? -52.688 25.812 62.406 1 26.03 565 TYR A O 1
ATOM 4522 N N . GLU A 1 566 ? -54.594 24.562 63.312 1 25.11 566 GLU A N 1
ATOM 4523 C CA . GLU A 1 566 ? -54.812 23.469 62.375 1 25.11 566 GLU A CA 1
ATOM 4524 C C . GLU A 1 566 ? -55.094 24 60.969 1 25.11 566 GLU A C 1
ATOM 4526 O O . GLU A 1 566 ? -54.969 23.25 60 1 25.11 566 GLU A O 1
ATOM 4531 N N . GLU A 1 567 ? -55.531 25.297 60.938 1 29.28 567 GLU A N 1
ATOM 4532 C CA . GLU A 1 567 ? -56.125 25.703 59.656 1 29.28 567 GLU A CA 1
ATOM 4533 C C . GLU A 1 567 ? -55.062 25.812 58.594 1 29.28 567 GLU A C 1
ATOM 4535 O O . GLU A 1 567 ? -55.344 26.25 57.469 1 29.28 567 GLU A O 1
ATOM 4540 N N . VAL A 1 568 ? -53.812 25.719 59.094 1 33.44 568 VAL A N 1
ATOM 4541 C CA . VAL A 1 568 ? -52.562 25.797 58.375 1 33.44 568 VAL A CA 1
ATOM 4542 C C . VAL A 1 568 ? -52.5 24.703 57.312 1 33.44 568 VAL A C 1
ATOM 4544 O O . VAL A 1 568 ? -52.125 24.953 56.188 1 33.44 568 VAL A O 1
ATOM 4547 N N . MET A 1 569 ? -52.5 23.406 57.969 1 21.92 569 MET A N 1
ATOM 4548 C CA . MET A 1 569 ? -51.906 22.281 57.281 1 21.92 569 MET A CA 1
ATOM 4549 C C . MET A 1 569 ? -52.688 21.938 56.031 1 21.92 569 MET A C 1
ATOM 4551 O O . MET A 1 569 ? -52.125 21.422 55.062 1 21.92 569 MET A O 1
ATOM 4555 N N . GLU A 1 570 ? -54.094 21.844 56.344 1 21.97 570 GLU A N 1
ATOM 4556 C CA . GLU A 1 570 ? -54.969 20.984 55.562 1 21.97 570 GLU A CA 1
ATOM 4557 C C . GLU A 1 570 ? -55.031 21.469 54.125 1 21.97 570 GLU A C 1
ATOM 4559 O O . GLU A 1 570 ? -55.562 20.75 53.25 1 21.97 570 GLU A O 1
ATOM 4564 N N . MET A 1 571 ? -54.906 22.75 53.844 1 23.52 571 MET A N 1
ATOM 4565 C CA . MET A 1 571 ? -55.406 23.094 52.5 1 23.52 571 MET A CA 1
ATOM 4566 C C . MET A 1 571 ? -54.562 22.438 51.438 1 23.52 571 MET A C 1
ATOM 4568 O O . MET A 1 571 ? -54.719 22.734 50.25 1 23.52 571 MET A O 1
ATOM 4572 N N . LEU A 1 572 ? -53.375 21.984 51.781 1 21.34 572 LEU A N 1
ATOM 4573 C CA . LEU A 1 572 ? -52.438 21.453 50.781 1 21.34 572 LEU A CA 1
ATOM 4574 C C . LEU A 1 572 ? -53.031 20.234 50.094 1 21.34 572 LEU A C 1
ATOM 4576 O O . LEU A 1 572 ? -52.625 19.891 48.969 1 21.34 572 LEU A O 1
ATOM 4580 N N . ARG A 1 573 ? -53.562 19.172 50.938 1 19.31 573 ARG A N 1
ATOM 4581 C CA . ARG A 1 573 ? -53.438 17.797 50.5 1 19.31 573 ARG A CA 1
ATOM 4582 C C . ARG A 1 573 ? -54.344 17.516 49.281 1 19.31 573 ARG A C 1
ATOM 4584 O O . ARG A 1 573 ? -54.156 16.5 48.594 1 19.31 573 ARG A O 1
ATOM 4591 N N . SER A 1 574 ? -55.656 18.016 49.25 1 17.61 574 SER A N 1
ATOM 4592 C CA . SER A 1 574 ? -56.656 17.047 48.844 1 17.61 574 SER A CA 1
ATOM 4593 C C . SER A 1 574 ? -56.469 16.562 47.438 1 17.61 574 SER A C 1
ATOM 4595 O O . SER A 1 574 ? -56.75 15.406 47.125 1 17.61 574 SER A O 1
ATOM 4597 N N . SER A 1 575 ? -56.688 17.406 46.406 1 18.69 575 SER A N 1
ATOM 4598 C CA . SER A 1 575 ? -57.531 16.812 45.344 1 18.69 575 SER A CA 1
ATOM 4599 C C . SER A 1 575 ? -56.781 15.727 44.594 1 18.69 575 SER A C 1
ATOM 4601 O O . SER A 1 575 ? -55.844 16.016 43.844 1 18.69 575 SER A O 1
ATOM 4603 N N . ARG A 1 576 ? -56.531 14.547 45.188 1 18.06 576 ARG A N 1
ATOM 4604 C CA . ARG A 1 576 ? -56.031 13.258 44.719 1 18.06 576 ARG A CA 1
ATOM 4605 C C . ARG A 1 576 ? -56.844 12.734 43.562 1 18.06 576 ARG A C 1
ATOM 4607 O O . ARG A 1 576 ? -56.375 11.875 42.812 1 18.06 576 ARG A O 1
ATOM 4614 N N . GLU A 1 577 ? -58.281 12.695 43.75 1 16.12 577 GLU A N 1
ATOM 4615 C CA . GLU A 1 577 ? -58.906 11.398 43.562 1 16.12 577 GLU A CA 1
ATOM 4616 C C . GLU A 1 577 ? -58.75 10.93 42.094 1 16.12 577 GLU A C 1
ATOM 4618 O O . GLU A 1 577 ? -58.312 9.812 41.844 1 16.12 577 GLU A O 1
ATOM 4623 N N . ASP A 1 578 ? -60 10.859 41.406 1 15.62 578 ASP A N 1
ATOM 4624 C CA . ASP A 1 578 ? -60.844 9.719 41.062 1 15.62 578 ASP A CA 1
ATOM 4625 C C . ASP A 1 578 ? -60.5 9.188 39.656 1 15.62 578 ASP A C 1
ATOM 4627 O O . ASP A 1 578 ? -60.281 7.98 39.469 1 15.62 578 ASP A O 1
ATOM 4631 N N . ILE A 1 579 ? -61.281 9.766 38.625 1 15.83 579 ILE A N 1
ATOM 4632 C CA . ILE A 1 579 ? -62.281 9.047 37.812 1 15.83 579 ILE A CA 1
ATOM 4633 C C . ILE A 1 579 ? -61.562 8.242 36.719 1 15.83 579 ILE A C 1
ATOM 4635 O O . ILE A 1 579 ? -60.844 8.805 35.906 1 15.83 579 ILE A O 1
ATOM 4639 N N . VAL A 1 580 ? -61.625 6.852 36.844 1 16.94 580 VAL A N 1
ATOM 4640 C CA . VAL A 1 580 ? -61.406 5.57 36.188 1 16.94 580 VAL A CA 1
ATOM 4641 C C . VAL A 1 580 ? -62.188 5.527 34.875 1 16.94 580 VAL A C 1
ATOM 4643 O O . VAL A 1 580 ? -61.875 4.707 34 1 16.94 580 VAL A O 1
ATOM 4646 N N . SER A 1 581 ? -63.5 6.27 34.812 1 14.55 581 SER A N 1
ATOM 4647 C CA . SER A 1 581 ? -64.562 5.402 34.312 1 14.55 581 SER A CA 1
ATOM 4648 C C . SER A 1 581 ? -64.25 4.844 32.938 1 14.55 581 SER A C 1
ATOM 4650 O O . SER A 1 581 ? -63.188 5.18 32.344 1 14.55 581 SER A O 1
ATOM 4652 N N . THR A 1 582 ? -65.438 4.922 32.094 1 14.58 582 THR A N 1
ATOM 4653 C CA . THR A 1 582 ? -66.375 3.988 31.531 1 14.58 582 THR A CA 1
ATOM 4654 C C . THR A 1 582 ? -65.938 3.576 30.109 1 14.58 582 THR A C 1
ATOM 4656 O O . THR A 1 582 ? -65.938 2.389 29.781 1 14.58 582 THR A O 1
ATOM 4659 N N . ALA A 1 583 ? -66.5 4.391 29.078 1 15.6 583 ALA A N 1
ATOM 4660 C CA . ALA A 1 583 ? -67.625 3.943 28.266 1 15.6 583 ALA A CA 1
ATOM 4661 C C . ALA A 1 583 ? -67.125 2.984 27.172 1 15.6 583 ALA A C 1
ATOM 4663 O O . ALA A 1 583 ? -66 3.045 26.734 1 15.6 583 ALA A O 1
ATOM 4664 N N . GLY A 1 584 ? -68.25 2.082 26.719 1 14.77 584 GLY A N 1
ATOM 4665 C CA . GLY A 1 584 ? -68.75 0.868 26.094 1 14.77 584 GLY A CA 1
ATOM 4666 C C . GLY A 1 584 ? -68.438 0.779 24.609 1 14.77 584 GLY A C 1
ATOM 4667 O O . GLY A 1 584 ? -67.938 -0.258 24.141 1 14.77 584 GLY A O 1
ATOM 4668 N N . VAL A 1 585 ? -69.188 1.751 23.781 1 15.59 585 VAL A N 1
ATOM 4669 C CA . VAL A 1 585 ? -70.188 1.218 22.906 1 15.59 585 VAL A CA 1
ATOM 4670 C C . VAL A 1 585 ? -69.562 0.431 21.766 1 15.59 585 VAL A C 1
ATOM 4672 O O . VAL A 1 585 ? -68.375 0.619 21.453 1 15.59 585 VAL A O 1
ATOM 4675 N N . GLY A 1 586 ? -70.625 -0.045 20.844 1 14.32 586 GLY A N 1
ATOM 4676 C CA . GLY A 1 586 ? -71.25 -1.156 20.141 1 14.32 586 GLY A CA 1
ATOM 4677 C C . GLY A 1 586 ? -70.625 -1.427 18.781 1 14.32 586 GLY A C 1
ATOM 4678 O O . GLY A 1 586 ? -70.25 -2.559 18.484 1 14.32 586 GLY A O 1
ATOM 4679 N N . ASN A 1 587 ? -71.188 -0.541 17.734 1 15.37 587 ASN A N 1
ATOM 4680 C CA . ASN A 1 587 ? -72 -1.129 16.688 1 15.37 587 ASN A CA 1
ATOM 4681 C C . ASN A 1 587 ? -71.188 -1.935 15.695 1 15.37 587 ASN A C 1
ATOM 4683 O O . ASN A 1 587 ? -70 -1.701 15.562 1 15.37 587 ASN A O 1
ATOM 4687 N N . VAL A 1 588 ? -72.062 -2.836 14.977 1 14.37 588 VAL A N 1
ATOM 4688 C CA . VAL A 1 588 ? -72.25 -4.055 14.195 1 14.37 588 VAL A CA 1
ATOM 4689 C C . VAL A 1 588 ? -71.75 -3.836 12.773 1 14.37 588 VAL A C 1
ATOM 4691 O O . VAL A 1 588 ? -71.5 -4.797 12.047 1 14.37 588 VAL A O 1
ATOM 4694 N N . ALA A 1 589 ? -71.75 -2.531 12.258 1 14.49 589 ALA A N 1
ATOM 4695 C CA . ALA A 1 589 ? -72.5 -2.604 10.992 1 14.49 589 ALA A CA 1
ATOM 4696 C C . ALA A 1 589 ? -72 -3.766 10.141 1 14.49 589 ALA A C 1
ATOM 4698 O O . ALA A 1 589 ? -70.812 -4.105 10.172 1 14.49 589 ALA A O 1
ATOM 4699 N N . GLU A 1 590 ? -73.125 -4.223 9.266 1 13.98 590 GLU A N 1
ATOM 4700 C CA . GLU A 1 590 ? -73.688 -5.328 8.484 1 13.98 590 GLU A CA 1
ATOM 4701 C C . GLU A 1 590 ? -72.75 -5.711 7.336 1 13.98 590 GLU A C 1
ATOM 4703 O O . GLU A 1 590 ? -72.25 -6.852 7.258 1 13.98 590 GLU A O 1
ATOM 4708 N N . ASN A 1 591 ? -73.438 -5.398 6.086 1 13.88 591 ASN A N 1
ATOM 4709 C CA . ASN A 1 591 ? -73.938 -6.398 5.16 1 13.88 591 ASN A CA 1
ATOM 4710 C C . ASN A 1 591 ? -72.875 -6.871 4.18 1 13.88 591 ASN A C 1
ATOM 4712 O O . ASN A 1 591 ? -72.562 -8.062 4.129 1 13.88 591 ASN A O 1
ATOM 4716 N N . GLU A 1 592 ? -73.312 -6.539 2.773 1 14.34 592 GLU A N 1
ATOM 4717 C CA . GLU A 1 592 ? -73.812 -7.465 1.772 1 14.34 592 GLU A CA 1
ATOM 4718 C C . GLU A 1 592 ? -72.688 -8.07 0.941 1 14.34 592 GLU A C 1
ATOM 4720 O O . GLU A 1 592 ? -71.562 -7.613 1.008 1 14.34 592 GLU A O 1
ATOM 4725 N N . GLY A 1 593 ? -73.062 -8.117 -0.409 1 13.76 593 GLY A N 1
ATOM 4726 C CA . GLY A 1 593 ? -73.438 -9.219 -1.303 1 13.76 593 GLY A CA 1
ATOM 4727 C C . GLY A 1 593 ? -72.25 -9.703 -2.113 1 13.76 593 GLY A C 1
ATOM 4728 O O . GLY A 1 593 ? -71.812 -10.859 -1.992 1 13.76 593 GLY A O 1
ATOM 4729 N N . ASP A 1 594 ? -72.25 -9.266 -3.449 1 14.12 594 ASP A N 1
ATOM 4730 C CA . ASP A 1 594 ? -72.625 -10.18 -4.527 1 14.12 594 ASP A CA 1
ATOM 4731 C C . ASP A 1 594 ? -71.438 -10.906 -5.07 1 14.12 594 ASP A C 1
ATOM 4733 O O . ASP A 1 594 ? -70.25 -10.547 -4.742 1 14.12 594 ASP A O 1
ATOM 4737 N N . THR A 1 595 ? -71.375 -10.781 -6.48 1 14.45 595 THR A N 1
ATOM 4738 C CA . THR A 1 595 ? -71.688 -11.758 -7.52 1 14.45 595 THR A CA 1
ATOM 4739 C C . THR A 1 595 ? -70.438 -12.508 -7.934 1 14.45 595 THR A C 1
ATOM 4741 O O . THR A 1 595 ? -69.312 -12.047 -7.68 1 14.45 595 THR A O 1
ATOM 4744 N N . GLN A 1 596 ? -70.562 -13.023 -9.234 1 13.71 596 GLN A N 1
ATOM 4745 C CA . GLN A 1 596 ? -70.625 -14.312 -9.93 1 13.71 596 GLN A CA 1
ATOM 4746 C C . GLN A 1 596 ? -69.25 -14.766 -10.367 1 13.71 596 GLN A C 1
ATOM 4748 O O . GLN A 1 596 ? -68.812 -15.859 -10.016 1 13.71 596 GLN A O 1
ATOM 4753 N N . HIS A 1 597 ? -69.125 -14.695 -11.758 1 14.79 597 HIS A N 1
ATOM 4754 C CA . HIS A 1 597 ? -69.188 -15.82 -12.688 1 14.79 597 HIS A CA 1
ATOM 4755 C C . HIS A 1 597 ? -67.75 -16.406 -12.906 1 14.79 597 HIS A C 1
ATOM 4757 O O . HIS A 1 597 ? -66.75 -15.742 -12.641 1 14.79 597 HIS A O 1
ATOM 4763 N N . VAL A 1 598 ? -67.812 -17.25 -13.859 1 13.24 598 VAL A N 1
ATOM 4764 C CA . VAL A 1 598 ? -67.5 -18.594 -14.367 1 13.24 598 VAL A CA 1
ATOM 4765 C C . VAL A 1 598 ? -66.188 -18.578 -15.055 1 13.24 598 VAL A C 1
ATOM 4767 O O . VAL A 1 598 ? -65.562 -19.625 -15.234 1 13.24 598 VAL A O 1
ATOM 4770 N N . LYS A 1 599 ? -65.688 -17.359 -15.516 1 14.64 599 LYS A N 1
ATOM 4771 C CA . LYS A 1 599 ? -65.562 -17.766 -16.906 1 14.64 599 LYS A CA 1
ATOM 4772 C C . LYS A 1 599 ? -64.75 -19.062 -17.016 1 14.64 599 LYS A C 1
ATOM 4774 O O . LYS A 1 599 ? -63.812 -19.297 -16.281 1 14.64 599 LYS A O 1
ATOM 4779 N N . ARG A 1 600 ? -65.062 -19.797 -18.094 1 13.59 600 ARG A N 1
ATOM 4780 C CA . ARG A 1 600 ? -65.188 -21.062 -18.828 1 13.59 600 ARG A CA 1
ATOM 4781 C C . ARG A 1 600 ? -63.844 -21.766 -18.922 1 13.59 600 ARG A C 1
ATOM 4783 O O . ARG A 1 600 ? -62.781 -21.156 -18.734 1 13.59 600 ARG A O 1
ATOM 4790 N N . ASN A 1 601 ? -63.812 -22.5 -20.094 1 12.89 601 ASN A N 1
ATOM 4791 C CA . ASN A 1 601 ? -63.781 -23.891 -20.547 1 12.89 601 ASN A CA 1
ATOM 4792 C C . ASN A 1 601 ? -62.375 -24.422 -20.672 1 12.89 601 ASN A C 1
ATOM 4794 O O . ASN A 1 601 ? -62.062 -25.484 -20.125 1 12.89 601 ASN A O 1
ATOM 4798 N N . ILE A 1 602 ? -62.094 -24.688 -21.984 1 13.3 602 ILE A N 1
ATOM 4799 C CA . ILE A 1 602 ? -62.094 -26 -22.609 1 13.3 602 ILE A CA 1
ATOM 4800 C C . ILE A 1 602 ? -60.688 -26.594 -22.578 1 13.3 602 ILE A C 1
ATOM 4802 O O . ILE A 1 602 ? -59.719 -25.906 -22.219 1 13.3 602 ILE A O 1
ATOM 4806 N N . ARG A 1 603 ? -60.375 -27.234 -23.859 1 13.71 603 ARG A N 1
ATOM 4807 C CA . ARG A 1 603 ? -60.188 -28.641 -24.219 1 13.71 603 ARG A CA 1
ATOM 4808 C C . ARG A 1 603 ? -58.75 -29.062 -24.062 1 13.71 603 ARG A C 1
ATOM 4810 O O . ARG A 1 603 ? -58.438 -30.078 -23.422 1 13.71 603 ARG A O 1
ATOM 4817 N N . THR A 1 604 ? -58.062 -29.094 -25.281 1 13.62 604 THR A N 1
ATOM 4818 C CA . THR A 1 604 ? -57.938 -30.359 -26 1 13.62 604 THR A CA 1
ATOM 4819 C C . THR A 1 604 ? -56.656 -31.094 -25.531 1 13.62 604 THR A C 1
ATOM 4821 O O . THR A 1 604 ? -55.75 -30.469 -25 1 13.62 604 THR A O 1
ATOM 4824 N N . GLY A 1 605 ? -56.5 -32.406 -26.125 1 12.82 605 GLY A N 1
ATOM 4825 C CA . GLY A 1 605 ? -56.219 -33.812 -25.969 1 12.82 605 GLY A CA 1
ATOM 4826 C C . GLY A 1 605 ? -54.719 -34.156 -26.016 1 12.82 605 GLY A C 1
ATOM 4827 O O . GLY A 1 605 ? -54.219 -34.906 -25.203 1 12.82 605 GLY A O 1
ATOM 4828 N N . GLN A 1 606 ? -54.031 -33.906 -27.234 1 13.52 606 GLN A N 1
ATOM 4829 C CA . GLN A 1 606 ? -53.688 -35.188 -27.891 1 13.52 606 GLN A CA 1
ATOM 4830 C C . GLN A 1 606 ? -52.562 -35.906 -27.141 1 13.52 606 GLN A C 1
ATOM 4832 O O . GLN A 1 606 ? -51.812 -35.25 -26.406 1 13.52 606 GLN A O 1
ATOM 4837 N N . SER A 1 607 ? -52.25 -37.031 -27.859 1 13.53 607 SER A N 1
ATOM 4838 C CA . SER A 1 607 ? -52 -38.469 -27.828 1 13.53 607 SER A CA 1
ATOM 4839 C C . SER A 1 607 ? -50.594 -38.781 -27.359 1 13.53 607 SER A C 1
ATOM 4841 O O . SER A 1 607 ? -49.719 -37.906 -27.344 1 13.53 607 SER A O 1
ATOM 4843 N N . ARG A 1 608 ? -50.344 -40.156 -27.609 1 13.91 608 ARG A N 1
ATOM 4844 C CA . ARG A 1 608 ? -49.938 -41.406 -27.016 1 13.91 608 ARG A CA 1
ATOM 4845 C C . ARG A 1 608 ? -48.438 -41.656 -27.203 1 13.91 608 ARG A C 1
ATOM 4847 O O . ARG A 1 608 ? -47.781 -42.125 -26.281 1 13.91 608 ARG A O 1
ATOM 4854 N N . GLU A 1 609 ? -47.906 -41.969 -28.531 1 13.45 609 GLU A N 1
ATOM 4855 C CA . GLU A 1 609 ? -47.562 -43.375 -28.828 1 13.45 609 GLU A CA 1
ATOM 4856 C C . GLU A 1 609 ? -46.219 -43.75 -28.219 1 13.45 609 GLU A C 1
ATOM 4858 O O . GLU A 1 609 ? -45.469 -42.875 -27.797 1 13.45 609 GLU A O 1
ATOM 4863 N N . TYR A 1 610 ? -45.406 -44.406 -29.203 1 13.72 610 TYR A N 1
ATOM 4864 C CA . TYR A 1 610 ? -45.031 -45.812 -29.344 1 13.72 610 TYR A CA 1
ATOM 4865 C C . TYR A 1 610 ? -43.719 -46.094 -28.625 1 13.72 610 TYR A C 1
ATOM 4867 O O . TYR A 1 610 ? -43 -45.188 -28.234 1 13.72 610 TYR A O 1
ATOM 4875 N N . SER A 1 611 ? -42.875 -47.031 -29.359 1 13.44 611 SER A N 1
ATOM 4876 C CA . SER A 1 611 ? -42.562 -48.438 -29.234 1 13.44 611 SER A CA 1
ATOM 4877 C C . SER A 1 611 ? -41.188 -48.656 -28.594 1 13.44 611 SER A C 1
ATOM 4879 O O . SER A 1 611 ? -41.062 -49.344 -27.594 1 13.44 611 SER A O 1
ATOM 4881 N N . VAL A 1 612 ? -40.25 -49.375 -29.453 1 13.81 612 VAL A N 1
ATOM 4882 C CA . VAL A 1 612 ? -39.844 -50.781 -29.406 1 13.81 612 VAL A CA 1
ATOM 4883 C C . VAL A 1 612 ? -38.562 -50.938 -28.594 1 13.81 612 VAL A C 1
ATOM 4885 O O . VAL A 1 612 ? -37.875 -49.938 -28.328 1 13.81 612 VAL A O 1
ATOM 4888 N N . ALA A 1 613 ? -37.531 -51.75 -29.266 1 14 613 ALA A N 1
ATOM 4889 C CA . ALA A 1 613 ? -37.125 -53.156 -29.062 1 14 613 ALA A CA 1
ATOM 4890 C C . ALA A 1 613 ? -35.875 -53.219 -28.172 1 14 613 ALA A C 1
ATOM 4892 O O . ALA A 1 613 ? -35.406 -52.219 -27.656 1 14 613 ALA A O 1
ATOM 4893 N N . SER A 1 614 ? -34.812 -54 -28.797 1 13.82 614 SER A N 1
ATOM 4894 C CA . SER A 1 614 ? -34.344 -55.344 -28.547 1 13.82 614 SER A CA 1
ATOM 4895 C C . SER A 1 614 ? -33.188 -55.375 -27.578 1 13.82 614 SER A C 1
ATOM 4897 O O . SER A 1 614 ? -32.594 -54.344 -27.281 1 13.82 614 SER A O 1
ATOM 4899 N N . ASP A 1 615 ? -32.156 -56.344 -27.938 1 13.73 615 ASP A N 1
ATOM 4900 C CA . ASP A 1 615 ? -31.766 -57.688 -27.438 1 13.73 615 ASP A CA 1
ATOM 4901 C C . ASP A 1 615 ? -30.531 -57.594 -26.547 1 13.73 615 ASP A C 1
ATOM 4903 O O . ASP A 1 615 ? -30.562 -57.969 -25.375 1 13.73 615 ASP A O 1
ATOM 4907 N N . ASP A 1 616 ? -29.422 -58.469 -26.984 1 14.05 616 ASP A N 1
ATOM 4908 C CA . ASP A 1 616 ? -28.969 -59.781 -26.469 1 14.05 616 ASP A CA 1
ATOM 4909 C C . ASP A 1 616 ? -27.766 -59.594 -25.531 1 14.05 616 ASP A C 1
ATOM 4911 O O . ASP A 1 616 ? -27.188 -58.531 -25.453 1 14.05 616 ASP A O 1
ATOM 4915 N N . SER A 1 617 ? -26.609 -60.531 -25.875 1 14.18 617 SER A N 1
ATOM 4916 C CA . SER A 1 617 ? -26.141 -61.75 -25.266 1 14.18 617 SER A CA 1
ATOM 4917 C C . SER A 1 617 ? -24.938 -61.5 -24.344 1 14.18 617 SER A C 1
ATOM 4919 O O . SER A 1 617 ? -24.969 -61.844 -23.172 1 14.18 617 SER A O 1
ATOM 4921 N N . ASP A 1 618 ? -23.766 -62.281 -24.688 1 13.78 618 ASP A N 1
ATOM 4922 C CA . ASP A 1 618 ? -23.25 -63.5 -24.062 1 13.78 618 ASP A CA 1
ATOM 4923 C C . ASP A 1 618 ? -22.109 -63.156 -23.094 1 13.78 618 ASP A C 1
ATOM 4925 O O . ASP A 1 618 ? -22.203 -63.438 -21.891 1 13.78 618 ASP A O 1
ATOM 4929 N N . ASP A 1 619 ? -20.844 -63.812 -23.422 1 13.88 619 ASP A N 1
ATOM 4930 C CA . ASP A 1 619 ? -20.234 -65 -22.844 1 13.88 619 ASP A CA 1
ATOM 4931 C C . ASP A 1 619 ? -19.172 -64.625 -21.812 1 13.88 619 ASP A C 1
ATOM 4933 O O . ASP A 1 619 ? -18.766 -63.469 -21.734 1 13.88 619 ASP A O 1
ATOM 4937 N N . GLU A 1 620 ? -17.875 -65.375 -21.953 1 13.91 620 GLU A N 1
ATOM 4938 C CA . GLU A 1 620 ? -17.297 -66.5 -21.203 1 13.91 620 GLU A CA 1
ATOM 4939 C C . GLU A 1 620 ? -16.234 -66 -20.219 1 13.91 620 GLU A C 1
ATOM 4941 O O . GLU A 1 620 ? -16.297 -66.312 -19.031 1 13.91 620 GLU A O 1
ATOM 4946 N N . GLY A 1 621 ? -14.898 -66.438 -20.531 1 13.86 621 GLY A N 1
ATOM 4947 C CA . GLY A 1 621 ? -14.148 -67.5 -19.922 1 13.86 621 GLY A CA 1
ATOM 4948 C C . GLY A 1 621 ? -13.273 -67.062 -18.766 1 13.86 621 GLY A C 1
ATOM 4949 O O . GLY A 1 621 ? -13.125 -65.875 -18.516 1 13.86 621 GLY A O 1
ATOM 4950 N N . THR A 1 622 ? -11.977 -67.688 -18.688 1 14.2 622 THR A N 1
ATOM 4951 C CA . THR A 1 622 ? -11.367 -68.688 -17.844 1 14.2 622 THR A CA 1
ATOM 4952 C C . THR A 1 622 ? -10.43 -68.062 -16.828 1 14.2 622 THR A C 1
ATOM 4954 O O . THR A 1 622 ? -10.562 -68.312 -15.617 1 14.2 622 THR A O 1
ATOM 4957 N N . HIS A 1 623 ? -9.023 -68.312 -16.984 1 13.94 623 HIS A N 1
ATOM 4958 C CA . HIS A 1 623 ? -8.227 -69.312 -16.281 1 13.94 623 HIS A CA 1
ATOM 4959 C C . HIS A 1 623 ? -7.543 -68.688 -15.055 1 13.94 623 HIS A C 1
ATOM 4961 O O . HIS A 1 623 ? -7.43 -67.438 -14.945 1 13.94 623 HIS A O 1
ATOM 4967 N N . SER A 1 624 ? -6.312 -69.375 -14.633 1 13.88 624 SER A N 1
ATOM 4968 C CA . SER A 1 624 ? -5.82 -70.25 -13.562 1 13.88 624 SER A CA 1
ATOM 4969 C C . SER A 1 624 ? -4.922 -69.438 -12.602 1 13.88 624 SER A C 1
ATOM 4971 O O . SER A 1 624 ? -5.129 -69.5 -11.391 1 13.88 624 SER A O 1
ATOM 4973 N N . VAL A 1 625 ? -3.484 -69.5 -12.703 1 14.04 625 VAL A N 1
ATOM 4974 C CA . VAL A 1 625 ? -2.676 -70.438 -11.938 1 14.04 625 VAL A CA 1
ATOM 4975 C C . VAL A 1 625 ? -2.137 -69.75 -10.688 1 14.04 625 VAL A C 1
ATOM 4977 O O . VAL A 1 625 ? -2.133 -68.562 -10.594 1 14.04 625 VAL A O 1
ATOM 4980 N N . ASP A 1 626 ? -0.77 -70.062 -10.297 1 13.74 626 ASP A N 1
ATOM 4981 C CA . ASP A 1 626 ? -0.151 -70.875 -9.266 1 13.74 626 ASP A CA 1
ATOM 4982 C C . ASP A 1 626 ? 0.373 -70.062 -8.109 1 13.74 626 ASP A C 1
ATOM 4984 O O . ASP A 1 626 ? 0.521 -68.812 -8.242 1 13.74 626 ASP A O 1
ATOM 4988 N N . SER A 1 627 ? 1.655 -70.5 -7.469 1 13.9 627 SER A N 1
ATOM 4989 C CA . SER A 1 627 ? 2.033 -71.188 -6.238 1 13.9 627 SER A CA 1
ATOM 4990 C C . SER A 1 627 ? 2.752 -70.25 -5.277 1 13.9 627 SER A C 1
ATOM 4992 O O . SER A 1 627 ? 2.402 -70.188 -4.098 1 13.9 627 SER A O 1
ATOM 4994 N N . TYR A 1 628 ? 4.137 -69.938 -5.375 1 14.18 628 TYR A N 1
ATOM 4995 C CA . TYR A 1 628 ? 5.082 -70.625 -4.477 1 14.18 628 TYR A CA 1
ATOM 4996 C C . TYR A 1 628 ? 5.199 -69.812 -3.162 1 14.18 628 TYR A C 1
ATOM 4998 O O . TYR A 1 628 ? 4.914 -68.625 -3.102 1 14.18 628 TYR A O 1
ATOM 5006 N N . ARG A 1 629 ? 6.367 -70.125 -2.268 1 14.17 629 ARG A N 1
ATOM 5007 C CA . ARG A 1 629 ? 6.703 -70.75 -1.001 1 14.17 629 ARG A CA 1
ATOM 5008 C C . ARG A 1 629 ? 7.086 -69.75 0.053 1 14.17 629 ARG A C 1
ATOM 5010 O O . ARG A 1 629 ? 7.109 -68.5 -0.225 1 14.17 629 ARG A O 1
ATOM 5017 N N . GLY A 1 630 ? 8.281 -69.938 0.745 1 13.66 630 GLY A N 1
ATOM 5018 C CA . GLY A 1 630 ? 8.555 -70.438 2.082 1 13.66 630 GLY A CA 1
ATOM 5019 C C . GLY A 1 630 ? 8.875 -69.375 3.078 1 13.66 630 GLY A C 1
ATOM 5020 O O . GLY A 1 630 ? 8.188 -69.188 4.09 1 13.66 630 GLY A O 1
ATOM 5021 N N . THR A 1 631 ? 10.227 -69 3.434 1 14.52 631 THR A N 1
ATOM 5022 C CA . THR A 1 631 ? 10.867 -69.5 4.652 1 14.52 631 THR A CA 1
ATOM 5023 C C . THR A 1 631 ? 10.82 -68.438 5.746 1 14.52 631 THR A C 1
ATOM 5025 O O . THR A 1 631 ? 10.633 -67.25 5.461 1 14.52 631 THR A O 1
ATOM 5028 N N . GLU A 1 632 ? 11.781 -68.5 6.957 1 14.26 632 GLU A N 1
ATOM 5029 C CA . GLU A 1 632 ? 11.742 -68.812 8.391 1 14.26 632 GLU A CA 1
ATOM 5030 C C . GLU A 1 632 ? 12.055 -67.562 9.211 1 14.26 632 GLU A C 1
ATOM 5032 O O . GLU A 1 632 ? 11.305 -67.188 10.117 1 14.26 632 GLU A O 1
ATOM 5037 N N . HIS A 1 633 ? 13.375 -67.062 9.516 1 14.38 633 HIS A N 1
ATOM 5038 C CA . HIS A 1 633 ? 13.984 -67.375 10.805 1 14.38 633 HIS A CA 1
ATOM 5039 C C . HIS A 1 633 ? 13.711 -66.25 11.805 1 14.38 633 HIS A C 1
ATOM 5041 O O . HIS A 1 633 ? 13.375 -65.125 11.422 1 14.38 633 HIS A O 1
ATOM 5047 N N . SER A 1 634 ? 14.617 -66.062 13.016 1 14.38 634 SER A N 1
ATOM 5048 C CA . SER A 1 634 ? 14.57 -66.25 14.461 1 14.38 634 SER A CA 1
ATOM 5049 C C . SER A 1 634 ? 14.578 -64.875 15.18 1 14.38 634 SER A C 1
ATOM 5051 O O . SER A 1 634 ? 13.688 -64.625 15.969 1 14.38 634 SER A O 1
ATOM 5053 N N . GLY A 1 635 ? 15.695 -64.562 16.219 1 14.2 635 GLY A N 1
ATOM 5054 C CA . GLY A 1 635 ? 15.727 -64.688 17.672 1 14.2 635 GLY A CA 1
ATOM 5055 C C . GLY A 1 635 ? 15.625 -63.312 18.391 1 14.2 635 GLY A C 1
ATOM 5056 O O . GLY A 1 635 ? 14.734 -63.125 19.219 1 14.2 635 GLY A O 1
ATOM 5057 N N . ASP A 1 636 ? 16.766 -62.531 18.953 1 15.09 636 ASP A N 1
ATOM 5058 C CA . ASP A 1 636 ? 17.156 -62.5 20.359 1 15.09 636 ASP A CA 1
ATOM 5059 C C . ASP A 1 636 ? 16.641 -61.219 21.031 1 15.09 636 ASP A C 1
ATOM 5061 O O . ASP A 1 636 ? 16.359 -60.219 20.359 1 15.09 636 ASP A O 1
ATOM 5065 N N . TYR A 1 637 ? 17.031 -60.844 22.594 1 15.41 637 TYR A N 1
ATOM 5066 C CA . TYR A 1 637 ? 16.5 -60.656 23.938 1 15.41 637 TYR A CA 1
ATOM 5067 C C . TYR A 1 637 ? 16.656 -59.219 24.391 1 15.41 637 TYR A C 1
ATOM 5069 O O . TYR A 1 637 ? 15.695 -58.594 24.859 1 15.41 637 TYR A O 1
ATOM 5077 N N . SER A 1 638 ? 17.844 -58.5 24.828 1 15.53 638 SER A N 1
ATOM 5078 C CA . SER A 1 638 ? 18.203 -58.281 26.219 1 15.53 638 SER A CA 1
ATOM 5079 C C . SER A 1 638 ? 17.609 -56.969 26.719 1 15.53 638 SER A C 1
ATOM 5081 O O . SER A 1 638 ? 17.359 -56.062 25.938 1 15.53 638 SER A O 1
ATOM 5083 N N . VAL A 1 639 ? 17.516 -56.562 28.297 1 16.91 639 VAL A N 1
ATOM 5084 C CA . VAL A 1 639 ? 16.734 -56.156 29.453 1 16.91 639 VAL A CA 1
ATOM 5085 C C . VAL A 1 639 ? 17.141 -54.781 29.891 1 16.91 639 VAL A C 1
ATOM 5087 O O . VAL A 1 639 ? 16.312 -54 30.359 1 16.91 639 VAL A O 1
ATOM 5090 N N . GLY A 1 640 ? 18.344 -54.188 30.031 1 15.2 640 GLY A N 1
ATOM 5091 C CA . GLY A 1 640 ? 18.828 -53.812 31.359 1 15.2 640 GLY A CA 1
ATOM 5092 C C . GLY A 1 640 ? 18.141 -52.594 31.922 1 15.2 640 GLY A C 1
ATOM 5093 O O . GLY A 1 640 ? 17.531 -51.812 31.172 1 15.2 640 GLY A O 1
ATOM 5094 N N . SER A 1 641 ? 18.391 -52.062 33.375 1 15.75 641 SER A N 1
ATOM 5095 C CA . SER A 1 641 ? 17.922 -51.719 34.719 1 15.75 641 SER A CA 1
ATOM 5096 C C . SER A 1 641 ? 17.844 -50.219 34.938 1 15.75 641 SER A C 1
ATOM 5098 O O . SER A 1 641 ? 16.812 -49.688 35.344 1 15.75 641 SER A O 1
ATOM 5100 N N . ASP A 1 642 ? 18.922 -49.375 35.438 1 15.13 642 ASP A N 1
ATOM 5101 C CA . ASP A 1 642 ? 19.172 -49 36.812 1 15.13 642 ASP A CA 1
ATOM 5102 C C . ASP A 1 642 ? 18.484 -47.656 37.156 1 15.13 642 ASP A C 1
ATOM 5104 O O . ASP A 1 642 ? 18.141 -46.906 36.25 1 15.13 642 ASP A O 1
ATOM 5108 N N . GLU A 1 643 ? 19 -46.781 38.406 1 15.7 643 GLU A N 1
ATOM 5109 C CA . GLU A 1 643 ? 18.719 -46.375 39.781 1 15.7 643 GLU A CA 1
ATOM 5110 C C . GLU A 1 643 ? 18.359 -44.875 39.844 1 15.7 643 GLU A C 1
ATOM 5112 O O . GLU A 1 643 ? 17.297 -44.531 40.375 1 15.7 643 GLU A O 1
ATOM 5117 N N . SER A 1 644 ? 19.234 -43.844 40.656 1 15.67 644 SER A N 1
ATOM 5118 C CA . SER A 1 644 ? 19.203 -43.375 42.031 1 15.67 644 SER A CA 1
ATOM 5119 C C . SER A 1 644 ? 18.656 -41.938 42.125 1 15.67 644 SER A C 1
ATOM 5121 O O . SER A 1 644 ? 17.734 -41.656 42.875 1 15.67 644 SER A O 1
ATOM 5123 N N . ASP A 1 645 ? 19.484 -40.719 42.406 1 15.66 645 ASP A N 1
ATOM 5124 C CA . ASP A 1 645 ? 19.719 -39.969 43.656 1 15.66 645 ASP A CA 1
ATOM 5125 C C . ASP A 1 645 ? 18.828 -38.75 43.75 1 15.66 645 ASP A C 1
ATOM 5127 O O . ASP A 1 645 ? 18.484 -38.156 42.719 1 15.66 645 ASP A O 1
ATOM 5131 N N . TYR A 1 646 ? 18.5 -38 45.188 1 16.47 646 TYR A N 1
ATOM 5132 C CA . TYR A 1 646 ? 17.656 -37.406 46.219 1 16.47 646 TYR A CA 1
ATOM 5133 C C . TYR A 1 646 ? 17.766 -35.875 46.188 1 16.47 646 TYR A C 1
ATOM 5135 O O . TYR A 1 646 ? 16.734 -35.188 46.25 1 16.47 646 TYR A O 1
ATOM 5143 N N . GLU A 1 647 ? 18.828 -35.062 46.562 1 15.55 647 GLU A N 1
ATOM 5144 C CA . GLU A 1 647 ? 18.984 -34.312 47.812 1 15.55 647 GLU A CA 1
ATOM 5145 C C . GLU A 1 647 ? 18.188 -33.031 47.781 1 15.55 647 GLU A C 1
ATOM 5147 O O . GLU A 1 647 ? 17.859 -32.5 46.688 1 15.55 647 GLU A O 1
ATOM 5152 N N . ARG A 1 648 ? 18.562 -31.859 48.812 1 15.8 648 ARG A N 1
ATOM 5153 C CA . ARG A 1 648 ? 18.25 -31.125 50.031 1 15.8 648 ARG A CA 1
ATOM 5154 C C . ARG A 1 648 ? 17.609 -29.781 49.719 1 15.8 648 ARG A C 1
ATOM 5156 O O . ARG A 1 648 ? 17.594 -29.359 48.562 1 15.8 648 ARG A O 1
ATOM 5163 N N . VAL A 1 649 ? 18.188 -28.375 50.375 1 15.85 649 VAL A N 1
ATOM 5164 C CA . VAL A 1 649 ? 18.094 -27.734 51.656 1 15.85 649 VAL A CA 1
ATOM 5165 C C . VAL A 1 649 ? 17.5 -26.328 51.531 1 15.85 649 VAL A C 1
ATOM 5167 O O . VAL A 1 649 ? 16.562 -25.969 52.25 1 15.85 649 VAL A O 1
ATOM 5170 N N . ALA A 1 650 ? 18.188 -25.062 51.344 1 16.75 650 ALA A N 1
ATOM 5171 C CA . ALA A 1 650 ? 18.375 -23.953 52.281 1 16.75 650 ALA A CA 1
ATOM 5172 C C . ALA A 1 650 ? 17.188 -23.016 52.281 1 16.75 650 ALA A C 1
ATOM 5174 O O . ALA A 1 650 ? 16.547 -22.812 51.219 1 16.75 650 ALA A O 1
ATOM 5175 N N . SER A 1 651 ? 16.828 -22.031 53.562 1 17.36 651 SER A N 1
ATOM 5176 C CA . SER A 1 651 ? 16.172 -21.375 54.688 1 17.36 651 SER A CA 1
ATOM 5177 C C . SER A 1 651 ? 15.953 -19.891 54.406 1 17.36 651 SER A C 1
ATOM 5179 O O . SER A 1 651 ? 15.234 -19.203 55.125 1 17.36 651 SER A O 1
ATOM 5181 N N . THR A 1 652 ? 16.703 -19.016 53.844 1 18.55 652 THR A N 1
ATOM 5182 C CA . THR A 1 652 ? 17.062 -17.797 54.562 1 18.55 652 THR A CA 1
ATOM 5183 C C . THR A 1 652 ? 15.82 -16.938 54.812 1 18.55 652 THR A C 1
ATOM 5185 O O . THR A 1 652 ? 14.953 -16.812 53.969 1 18.55 652 THR A O 1
ATOM 5188 N N . GLN A 1 653 ? 15.75 -15.977 55.969 1 17.5 653 GLN A N 1
ATOM 5189 C CA . GLN A 1 653 ? 15.219 -15.305 57.156 1 17.5 653 GLN A CA 1
ATOM 5190 C C . GLN A 1 653 ? 14.398 -14.078 56.781 1 17.5 653 GLN A C 1
ATOM 5192 O O . GLN A 1 653 ? 13.266 -13.914 57.219 1 17.5 653 GLN A O 1
ATOM 5197 N N . LEU A 1 654 ? 15.062 -12.773 56.844 1 18.59 654 LEU A N 1
ATOM 5198 C CA . LEU A 1 654 ? 14.914 -11.773 57.875 1 18.59 654 LEU A CA 1
ATOM 5199 C C . LEU A 1 654 ? 13.625 -10.984 57.719 1 18.59 654 LEU A C 1
ATOM 5201 O O . LEU A 1 654 ? 13.086 -10.898 56.594 1 18.59 654 LEU A O 1
ATOM 5205 N N . ASN A 1 655 ? 13.336 -9.883 58.656 1 19.78 655 ASN A N 1
ATOM 5206 C CA . ASN A 1 655 ? 12.484 -9.227 59.656 1 19.78 655 ASN A CA 1
ATOM 5207 C C . ASN A 1 655 ? 11.781 -8.008 59.062 1 19.78 655 ASN A C 1
ATOM 5209 O O . ASN A 1 655 ? 11.047 -7.305 59.781 1 19.78 655 ASN A O 1
ATOM 5213 N N . LYS A 1 656 ? 12.078 -7.359 58.031 1 20.62 656 LYS A N 1
ATOM 5214 C CA . LYS A 1 656 ? 11.852 -5.938 58.25 1 20.62 656 LYS A CA 1
ATOM 5215 C C . LYS A 1 656 ? 10.438 -5.68 58.781 1 20.62 656 LYS A C 1
ATOM 5217 O O . LYS A 1 656 ? 9.477 -6.301 58.312 1 20.62 656 LYS A O 1
ATOM 5222 N N . TYR A 1 657 ? 10.312 -4.867 59.875 1 19.59 657 TYR A N 1
ATOM 5223 C CA . TYR A 1 657 ? 9.594 -4.215 60.969 1 19.59 657 TYR A CA 1
ATOM 5224 C C . TYR A 1 657 ? 8.219 -3.748 60.5 1 19.59 657 TYR A C 1
ATOM 5226 O O . TYR A 1 657 ? 7.922 -3.75 59.312 1 19.59 657 TYR A O 1
ATOM 5234 N N . ASN A 1 658 ? 7.969 -2.355 61 1 19.23 658 ASN A N 1
ATOM 5235 C CA . ASN A 1 658 ? 7.027 -1.489 61.688 1 19.23 658 ASN A CA 1
ATOM 5236 C C . ASN A 1 658 ? 5.969 -0.927 60.75 1 19.23 658 ASN A C 1
ATOM 5238 O O . ASN A 1 658 ? 6.285 -0.52 59.625 1 19.23 658 ASN A O 1
ATOM 5242 N N . VAL B 1 1 ? 26.422 -1.623 -50 1 88.88 1 VAL B N 1
ATOM 5243 C CA . VAL B 1 1 ? 25.359 -1.402 -49.031 1 88.88 1 VAL B CA 1
ATOM 5244 C C . VAL B 1 1 ? 25.609 -2.27 -47.781 1 88.88 1 VAL B C 1
ATOM 5246 O O . VAL B 1 1 ? 25.812 -3.48 -47.906 1 88.88 1 VAL B O 1
ATOM 5249 N N . GLN B 1 2 ? 25.734 -1.691 -46.625 1 93 2 GLN B N 1
ATOM 5250 C CA . GLN B 1 2 ? 26.016 -2.408 -45.375 1 93 2 GLN B CA 1
ATOM 5251 C C . GLN B 1 2 ? 24.766 -2.52 -44.5 1 93 2 GLN B C 1
ATOM 5253 O O . GLN B 1 2 ? 24.656 -3.447 -43.719 1 93 2 GLN B O 1
ATOM 5258 N N . ARG B 1 3 ? 23.938 -1.564 -44.562 1 95.06 3 ARG B N 1
ATOM 5259 C CA . ARG B 1 3 ? 22.688 -1.56 -43.812 1 95.06 3 ARG B CA 1
ATOM 5260 C C . ARG B 1 3 ? 21.5 -1.355 -44.75 1 95.06 3 ARG B C 1
ATOM 5262 O O . ARG B 1 3 ? 21.547 -0.499 -45.656 1 95.06 3 ARG B O 1
ATOM 5269 N N . LEU B 1 4 ? 20.5 -2.199 -44.719 1 93.06 4 LEU B N 1
ATOM 5270 C CA . LEU B 1 4 ? 19.266 -2.088 -45.469 1 93.06 4 LEU B CA 1
ATOM 5271 C C . LEU B 1 4 ? 18.047 -2.098 -44.562 1 93.06 4 LEU B C 1
ATOM 5273 O O . LEU B 1 4 ? 17.828 -3.055 -43.812 1 93.06 4 LEU B O 1
ATOM 5277 N N . ASP B 1 5 ? 17.312 -1.047 -44.469 1 93.81 5 ASP B N 1
ATOM 5278 C CA . ASP B 1 5 ? 16.109 -0.918 -43.656 1 93.81 5 ASP B CA 1
ATOM 5279 C C . ASP B 1 5 ? 14.844 -0.972 -44.5 1 93.81 5 ASP B C 1
ATOM 5281 O O . ASP B 1 5 ? 14.555 -0.039 -45.25 1 93.81 5 ASP B O 1
ATOM 5285 N N . LEU B 1 6 ? 14.125 -2.004 -44.469 1 93.81 6 LEU B N 1
ATOM 5286 C CA . LEU B 1 6 ? 12.875 -2.211 -45.156 1 93.81 6 LEU B CA 1
ATOM 5287 C C . LEU B 1 6 ? 11.703 -2.332 -44.188 1 93.81 6 LEU B C 1
ATOM 5289 O O . LEU B 1 6 ? 10.742 -3.061 -44.469 1 93.81 6 LEU B O 1
ATOM 5293 N N . THR B 1 7 ? 11.719 -1.657 -43.094 1 93.69 7 THR B N 1
ATOM 5294 C CA . THR B 1 7 ? 10.688 -1.734 -42.062 1 93.69 7 THR B CA 1
ATOM 5295 C C . THR B 1 7 ? 9.383 -1.1 -42.531 1 93.69 7 THR B C 1
ATOM 5297 O O . THR B 1 7 ? 9.406 -0.083 -43.25 1 93.69 7 THR B O 1
ATOM 5300 N N . GLU B 1 8 ? 8.266 -1.618 -42.312 1 91.5 8 GLU B N 1
ATOM 5301 C CA . GLU B 1 8 ? 6.922 -1.106 -42.562 1 91.5 8 GLU B CA 1
ATOM 5302 C C . GLU B 1 8 ? 6.711 -0.84 -44.062 1 91.5 8 GLU B C 1
ATOM 5304 O O . GLU B 1 8 ? 6.273 0.245 -44.438 1 91.5 8 GLU B O 1
ATOM 5309 N N . ASN B 1 9 ? 6.984 -1.774 -44.875 1 91.62 9 ASN B N 1
ATOM 5310 C CA . ASN B 1 9 ? 6.824 -1.613 -46.312 1 91.62 9 ASN B CA 1
ATOM 5311 C C . ASN B 1 9 ? 5.793 -2.59 -46.875 1 91.62 9 ASN B C 1
ATOM 5313 O O . ASN B 1 9 ? 5.762 -2.84 -48.062 1 91.62 9 ASN B O 1
ATOM 5317 N N . LEU B 1 10 ? 5.027 -3.229 -45.969 1 91.62 10 LEU B N 1
ATOM 5318 C CA . LEU B 1 10 ? 3.975 -4.168 -46.344 1 91.62 10 LEU B CA 1
ATOM 5319 C C . LEU B 1 10 ? 4.527 -5.285 -47.25 1 91.62 10 LEU B C 1
ATOM 5321 O O . LEU B 1 10 ? 3.877 -5.699 -48.188 1 91.62 10 LEU B O 1
ATOM 5325 N N . ILE B 1 11 ? 5.758 -5.602 -47.062 1 92.31 11 ILE B N 1
ATOM 5326 C CA . ILE B 1 11 ? 6.445 -6.637 -47.844 1 92.31 11 ILE B CA 1
ATOM 5327 C C . ILE B 1 11 ? 5.84 -8 -47.531 1 92.31 11 ILE B C 1
ATOM 5329 O O . ILE B 1 11 ? 5.664 -8.352 -46.344 1 92.31 11 ILE B O 1
ATOM 5333 N N . GLU B 1 12 ? 5.484 -8.711 -48.5 1 92.06 12 GLU B N 1
ATOM 5334 C CA . GLU B 1 12 ? 4.969 -10.062 -48.344 1 92.06 12 GLU B CA 1
ATOM 5335 C C . GLU B 1 12 ? 6.023 -11.109 -48.688 1 92.06 12 GLU B C 1
ATOM 5337 O O . GLU B 1 12 ? 6.129 -12.141 -48.031 1 92.06 12 GLU B O 1
ATOM 5342 N N . ASN B 1 13 ? 6.754 -10.664 -49.781 1 90 13 ASN B N 1
ATOM 5343 C CA . ASN B 1 13 ? 7.871 -11.5 -50.219 1 90 13 ASN B CA 1
ATOM 5344 C C . ASN B 1 13 ? 9.195 -10.734 -50.188 1 90 13 ASN B C 1
ATOM 5346 O O . ASN B 1 13 ? 9.266 -9.578 -50.594 1 90 13 ASN B O 1
ATOM 5350 N N . ILE B 1 14 ? 10.117 -11.352 -49.594 1 89.56 14 ILE B N 1
ATOM 5351 C CA . ILE B 1 14 ? 11.414 -10.695 -49.469 1 89.56 14 ILE B CA 1
ATOM 5352 C C . ILE B 1 14 ? 11.992 -10.422 -50.844 1 89.56 14 ILE B C 1
ATOM 5354 O O . ILE B 1 14 ? 12.07 -11.32 -51.688 1 89.56 14 ILE B O 1
ATOM 5358 N N . PRO B 1 15 ? 12.367 -9.234 -51.094 1 86.06 15 PRO B N 1
ATOM 5359 C CA . PRO B 1 15 ? 12.969 -8.875 -52.375 1 86.06 15 PRO B CA 1
ATOM 5360 C C . PRO B 1 15 ? 14.336 -9.539 -52.594 1 86.06 15 PRO B C 1
ATOM 5362 O O . PRO B 1 15 ? 14.922 -10.062 -51.656 1 86.06 15 PRO B O 1
ATOM 5365 N N . ASN B 1 16 ? 14.781 -9.602 -53.906 1 87.5 16 ASN B N 1
ATOM 5366 C CA . ASN B 1 16 ? 16.078 -10.164 -54.25 1 87.5 16 ASN B CA 1
ATOM 5367 C C . ASN B 1 16 ? 17.219 -9.328 -53.656 1 87.5 16 ASN B C 1
ATOM 5369 O O . ASN B 1 16 ? 17.391 -8.164 -54.031 1 87.5 16 ASN B O 1
ATOM 5373 N N . LEU B 1 17 ? 17.922 -9.953 -52.75 1 88.25 17 LEU B N 1
ATOM 5374 C CA . LEU B 1 17 ? 18.969 -9.227 -52.062 1 88.25 17 LEU B CA 1
ATOM 5375 C C . LEU B 1 17 ? 20.359 -9.727 -52.469 1 88.25 17 LEU B C 1
ATOM 5377 O O . LEU B 1 17 ? 21.359 -9.422 -51.812 1 88.25 17 LEU B O 1
ATOM 5381 N N . GLU B 1 18 ? 20.5 -10.453 -53.562 1 85.81 18 GLU B N 1
ATOM 5382 C CA . GLU B 1 18 ? 21.734 -11.125 -53.969 1 85.81 18 GLU B CA 1
ATOM 5383 C C . GLU B 1 18 ? 22.828 -10.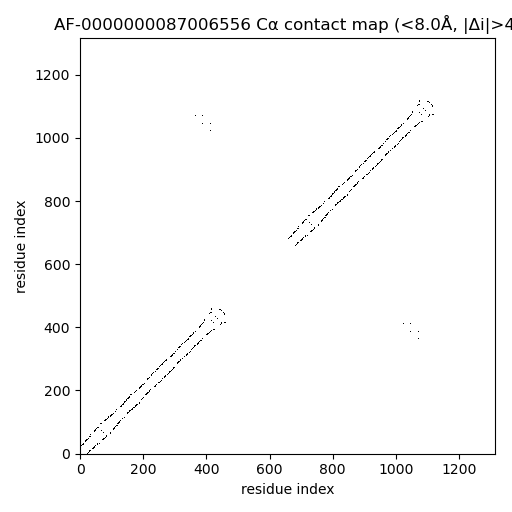109 -54.312 1 85.81 18 GLU B C 1
ATOM 5385 O O . GLU B 1 18 ? 24.016 -10.414 -54.219 1 85.81 18 GLU B O 1
ATOM 5390 N N . LYS B 1 19 ? 22.422 -8.93 -54.625 1 87.5 19 LYS B N 1
ATOM 5391 C CA . LYS B 1 19 ? 23.375 -7.914 -55.062 1 87.5 19 LYS B CA 1
ATOM 5392 C C . LYS B 1 19 ? 24.094 -7.281 -53.875 1 87.5 19 LYS B C 1
ATOM 5394 O O . LYS B 1 19 ? 25.172 -6.711 -54.031 1 87.5 19 LYS B O 1
ATOM 5399 N N . TYR B 1 20 ? 23.531 -7.477 -52.781 1 90 20 TYR B N 1
ATOM 5400 C CA . TYR B 1 20 ? 24.062 -6.777 -51.625 1 90 20 TYR B CA 1
ATOM 5401 C C . TYR B 1 20 ? 24.938 -7.699 -50.781 1 90 20 TYR B C 1
ATOM 5403 O O . TYR B 1 20 ? 24.641 -7.957 -49.625 1 90 20 TYR B O 1
ATOM 5411 N N . THR B 1 21 ? 26 -8.18 -51.219 1 88.62 21 THR B N 1
ATOM 5412 C CA . THR B 1 21 ? 26.844 -9.195 -50.625 1 88.62 21 THR B CA 1
ATOM 5413 C C . THR B 1 21 ? 27.562 -8.648 -49.406 1 88.62 21 THR B C 1
ATOM 5415 O O . THR B 1 21 ? 28 -9.414 -48.531 1 88.62 21 THR B O 1
ATOM 5418 N N . SER B 1 22 ? 27.656 -7.32 -49.188 1 92.31 22 SER B N 1
ATOM 5419 C CA . SER B 1 22 ? 28.359 -6.719 -48.062 1 92.31 22 SER B CA 1
ATOM 5420 C C . SER B 1 22 ? 27.391 -6.309 -46.969 1 92.31 22 SER B C 1
ATOM 5422 O O . SER B 1 22 ? 27.781 -5.656 -46 1 92.31 22 SER B O 1
ATOM 5424 N N . LEU B 1 23 ? 26.188 -6.762 -47.094 1 92.94 23 LEU B N 1
ATOM 5425 C CA . LEU B 1 23 ? 25.156 -6.359 -46.156 1 92.94 23 LEU B CA 1
ATOM 5426 C C . LEU B 1 23 ? 25.422 -6.906 -44.75 1 92.94 23 LEU B C 1
ATOM 5428 O O . LEU B 1 23 ? 25.719 -8.094 -44.594 1 92.94 23 LEU B O 1
ATOM 5432 N N . GLU B 1 24 ? 25.375 -6.027 -43.688 1 95.06 24 GLU B N 1
ATOM 5433 C CA . GLU B 1 24 ? 25.625 -6.422 -42.281 1 95.06 24 GLU B CA 1
ATOM 5434 C C . GLU B 1 24 ? 24.359 -6.348 -41.438 1 95.06 24 GLU B C 1
ATOM 5436 O O . GLU B 1 24 ? 24.203 -7.117 -40.5 1 95.06 24 GLU B O 1
ATOM 5441 N N . ILE B 1 25 ? 23.516 -5.41 -41.688 1 96.44 25 ILE B N 1
ATOM 5442 C CA . ILE B 1 25 ? 22.281 -5.207 -40.938 1 96.44 25 ILE B CA 1
ATOM 5443 C C . ILE B 1 25 ? 21.094 -5.191 -41.906 1 96.44 25 ILE B C 1
ATOM 5445 O O . ILE B 1 25 ? 21.078 -4.43 -42.875 1 96.44 25 ILE B O 1
ATOM 5449 N N . LEU B 1 26 ? 20.094 -6.051 -41.656 1 94.62 26 LEU B N 1
ATOM 5450 C CA . LEU B 1 26 ? 18.875 -6.109 -42.469 1 94.62 26 LEU B CA 1
ATOM 5451 C C . LEU B 1 26 ? 17.641 -5.973 -41.562 1 94.62 26 LEU B C 1
ATOM 5453 O O . LEU B 1 26 ? 17.406 -6.809 -40.688 1 94.62 26 LEU B O 1
ATOM 5457 N N . GLN B 1 27 ? 16.891 -4.941 -41.719 1 95.75 27 GLN B N 1
ATOM 5458 C CA . GLN B 1 27 ? 15.703 -4.672 -40.938 1 95.75 27 GLN B CA 1
ATOM 5459 C C . GLN B 1 27 ? 14.438 -4.93 -41.75 1 95.75 27 GLN B C 1
ATOM 5461 O O . GLN B 1 27 ? 14.156 -4.215 -42.719 1 95.75 27 GLN B O 1
ATOM 5466 N N . LEU B 1 28 ? 13.727 -5.934 -41.375 1 95.25 28 LEU B N 1
ATOM 5467 C CA . LEU B 1 28 ? 12.508 -6.309 -42.062 1 95.25 28 LEU B CA 1
ATOM 5468 C C . LEU B 1 28 ? 11.312 -6.355 -41.125 1 95.25 28 LEU B C 1
ATOM 5470 O O . LEU B 1 28 ? 10.367 -7.121 -41.344 1 95.25 28 LEU B O 1
ATOM 5474 N N . ALA B 1 29 ? 11.352 -5.559 -40.062 1 96.31 29 ALA B N 1
ATOM 5475 C CA . ALA B 1 29 ? 10.297 -5.59 -39.062 1 96.31 29 ALA B CA 1
ATOM 5476 C C . ALA B 1 29 ? 9.016 -4.953 -39.562 1 96.31 29 ALA B C 1
ATOM 5478 O O . ALA B 1 29 ? 9.055 -4.137 -40.5 1 96.31 29 ALA B O 1
ATOM 5479 N N . HIS B 1 30 ? 7.867 -5.309 -39.031 1 94.44 30 HIS B N 1
ATOM 5480 C CA . HIS B 1 30 ? 6.551 -4.742 -39.312 1 94.44 30 HIS B CA 1
ATOM 5481 C C . HIS B 1 30 ? 6.211 -4.859 -40.812 1 94.44 30 HIS B C 1
ATOM 5483 O O . HIS B 1 30 ? 5.879 -3.861 -41.438 1 94.44 30 HIS B O 1
ATOM 5489 N N . ASN B 1 31 ? 6.285 -6.039 -41.281 1 95.12 31 ASN B N 1
ATOM 5490 C CA . ASN B 1 31 ? 5.828 -6.395 -42.625 1 95.12 31 ASN B CA 1
ATOM 5491 C C . ASN B 1 31 ? 4.816 -7.535 -42.594 1 95.12 31 ASN B C 1
ATOM 5493 O O . ASN B 1 31 ? 4.215 -7.805 -41.562 1 95.12 31 ASN B O 1
ATOM 5497 N N . ARG B 1 32 ? 4.555 -8.102 -43.75 1 95.25 32 ARG B N 1
ATOM 5498 C CA . ARG B 1 32 ? 3.588 -9.188 -43.812 1 95.25 32 ARG B CA 1
ATOM 5499 C C . ARG B 1 32 ? 4.223 -10.445 -44.406 1 95.25 32 ARG B C 1
ATOM 5501 O O . ARG B 1 32 ? 3.631 -11.109 -45.25 1 95.25 32 ARG B O 1
ATOM 5508 N N . ILE B 1 33 ? 5.438 -10.602 -44.031 1 94.06 33 ILE B N 1
ATOM 5509 C CA . ILE B 1 33 ? 6.184 -11.734 -44.562 1 94.06 33 ILE B CA 1
ATOM 5510 C C . ILE B 1 33 ? 5.668 -13.031 -43.938 1 94.06 33 ILE B C 1
ATOM 5512 O O . ILE B 1 33 ? 5.59 -13.156 -42.719 1 94.06 33 ILE B O 1
ATOM 5516 N N . GLN B 1 34 ? 5.324 -13.953 -44.719 1 91.94 34 GLN B N 1
ATOM 5517 C CA . GLN B 1 34 ? 4.77 -15.211 -44.25 1 91.94 34 GLN B CA 1
ATOM 5518 C C . GLN B 1 34 ? 5.762 -16.359 -44.406 1 91.94 34 GLN B C 1
ATOM 5520 O O . GLN B 1 34 ? 5.723 -17.344 -43.656 1 91.94 34 GLN B O 1
ATOM 5525 N N . GLN B 1 35 ? 6.57 -16.125 -45.406 1 90.38 35 GLN B N 1
ATOM 5526 C CA . GLN B 1 35 ? 7.527 -17.188 -45.688 1 90.38 35 GLN B CA 1
ATOM 5527 C C . GLN B 1 35 ? 8.836 -16.625 -46.25 1 90.38 35 GLN B C 1
ATOM 5529 O O . GLN B 1 35 ? 8.828 -15.625 -46.969 1 90.38 35 GLN B O 1
ATOM 5534 N N . ILE B 1 36 ? 9.836 -17.312 -45.812 1 88.5 36 ILE B N 1
ATOM 5535 C CA . ILE B 1 36 ? 11.148 -16.953 -46.312 1 88.5 36 ILE B CA 1
ATOM 5536 C C . ILE B 1 36 ? 11.727 -18.125 -47.125 1 88.5 36 ILE B C 1
ATOM 5538 O O . ILE B 1 36 ? 11.75 -19.266 -46.656 1 88.5 36 ILE B O 1
ATOM 5542 N N . SER B 1 37 ? 12.156 -17.781 -48.375 1 82.31 37 SER B N 1
ATOM 5543 C CA . SER B 1 37 ? 12.758 -18.812 -49.219 1 82.31 37 SER B CA 1
ATOM 5544 C C . SER B 1 37 ? 14.125 -19.234 -48.688 1 82.31 37 SER B C 1
ATOM 5546 O O . SER B 1 37 ? 14.836 -18.422 -48.094 1 82.31 37 SER B O 1
ATOM 5548 N N . ALA B 1 38 ? 14.531 -20.5 -48.906 1 76 38 ALA B N 1
ATOM 5549 C CA . ALA B 1 38 ? 15.797 -21.047 -48.406 1 76 38 ALA B CA 1
ATOM 5550 C C . ALA B 1 38 ? 16.984 -20.328 -49.031 1 76 38 ALA B C 1
ATOM 5552 O O . ALA B 1 38 ? 18.062 -20.266 -48.438 1 76 38 ALA B O 1
ATOM 5553 N N . THR B 1 39 ? 16.766 -19.75 -50.188 1 78.88 39 THR B N 1
ATOM 5554 C CA . THR B 1 39 ? 17.875 -19.141 -50.906 1 78.88 39 THR B CA 1
ATOM 5555 C C . THR B 1 39 ? 17.859 -17.625 -50.75 1 78.88 39 THR B C 1
ATOM 5557 O O . THR B 1 39 ? 18.719 -16.938 -51.312 1 78.88 39 THR B O 1
ATOM 5560 N N . ALA B 1 40 ? 16.969 -17.156 -49.938 1 83.75 40 ALA B N 1
ATOM 5561 C CA . ALA B 1 40 ? 16.75 -15.711 -49.906 1 83.75 40 ALA B CA 1
ATOM 5562 C C . ALA B 1 40 ? 17.969 -14.984 -49.375 1 83.75 40 ALA B C 1
ATOM 5564 O O . ALA B 1 40 ? 18.25 -13.852 -49.75 1 83.75 40 ALA B O 1
ATOM 5565 N N . PHE B 1 41 ? 18.734 -15.711 -48.531 1 87.06 41 PHE B N 1
ATOM 5566 C CA . PHE B 1 41 ? 19.844 -15.023 -47.875 1 87.06 41 PHE B CA 1
ATOM 5567 C C . PHE B 1 41 ? 21.172 -15.711 -48.188 1 87.06 41 PHE B C 1
ATOM 5569 O O . PHE B 1 41 ? 22.156 -15.516 -47.469 1 87.06 41 PHE B O 1
ATOM 5576 N N . ASP B 1 42 ? 21.266 -16.469 -49.219 1 84.62 42 ASP B N 1
ATOM 5577 C CA . ASP B 1 42 ? 22.422 -17.312 -49.531 1 84.62 42 ASP B CA 1
ATOM 5578 C C . ASP B 1 42 ? 23.672 -16.469 -49.75 1 84.62 42 ASP B C 1
ATOM 5580 O O . ASP B 1 42 ? 24.781 -16.875 -49.406 1 84.62 42 ASP B O 1
ATOM 5584 N N . LYS B 1 43 ? 23.531 -15.305 -50.25 1 86.88 43 LYS B N 1
ATOM 5585 C CA . LYS B 1 43 ? 24.688 -14.508 -50.625 1 86.88 43 LYS B CA 1
ATOM 5586 C C . LYS B 1 43 ? 25.031 -13.492 -49.562 1 86.88 43 LYS B C 1
ATOM 5588 O O . LYS B 1 43 ? 26 -12.742 -49.688 1 86.88 43 LYS B O 1
ATOM 5593 N N . LEU B 1 44 ? 24.344 -13.547 -48.5 1 89.56 44 LEU B N 1
ATOM 5594 C CA . LEU B 1 44 ? 24.562 -12.547 -47.469 1 89.56 44 LEU B CA 1
ATOM 5595 C C . LEU B 1 44 ? 25.453 -13.094 -46.375 1 89.56 44 LEU B C 1
ATOM 5597 O O . LEU B 1 44 ? 25.062 -13.133 -45.188 1 89.56 44 LEU B O 1
ATOM 5601 N N . LYS B 1 45 ? 26.625 -13.391 -46.594 1 88.19 45 LYS B N 1
ATOM 5602 C CA . LYS B 1 45 ? 27.547 -14.055 -45.688 1 88.19 45 LYS B CA 1
ATOM 5603 C C . LYS B 1 45 ? 28.031 -13.094 -44.594 1 88.19 45 LYS B C 1
ATOM 5605 O O . LYS B 1 45 ? 28.469 -13.531 -43.531 1 88.19 45 LYS B O 1
ATOM 5610 N N . ASN B 1 46 ? 27.875 -11.773 -44.812 1 91.56 46 ASN B N 1
ATOM 5611 C CA . ASN B 1 46 ? 28.359 -10.781 -43.875 1 91.56 46 ASN B CA 1
ATOM 5612 C C . ASN B 1 46 ? 27.234 -10.266 -42.969 1 91.56 46 ASN B C 1
ATOM 5614 O O . ASN B 1 46 ? 27.469 -9.398 -42.125 1 91.56 46 ASN B O 1
ATOM 5618 N N . LEU B 1 47 ? 26.094 -10.852 -43.062 1 93.56 47 LEU B N 1
ATOM 5619 C CA . LEU B 1 47 ? 24.953 -10.367 -42.312 1 93.56 47 LEU B CA 1
ATOM 5620 C C . LEU B 1 47 ? 25.141 -10.656 -40.812 1 93.56 47 LEU B C 1
ATOM 5622 O O . LEU B 1 47 ? 25.391 -11.797 -40.438 1 93.56 47 LEU B O 1
ATOM 5626 N N . LYS B 1 48 ? 25 -9.609 -39.969 1 95.5 48 LYS B N 1
ATOM 5627 C CA . LYS B 1 48 ? 25.219 -9.742 -38.531 1 95.5 48 LYS B CA 1
ATOM 5628 C C . LYS B 1 48 ? 23.922 -9.539 -37.75 1 95.5 48 LYS B C 1
ATOM 5630 O O . LYS B 1 48 ? 23.703 -10.148 -36.719 1 95.5 48 LYS B O 1
ATOM 5635 N N . HIS B 1 49 ? 23.062 -8.695 -38.219 1 96.56 49 HIS B N 1
ATOM 5636 C CA . HIS B 1 49 ? 21.812 -8.344 -37.562 1 96.56 49 HIS B CA 1
ATOM 5637 C C . HIS B 1 49 ? 20.625 -8.508 -38.5 1 96.56 49 HIS B C 1
ATOM 5639 O O . HIS B 1 49 ? 20.594 -7.895 -39.562 1 96.56 49 HIS B O 1
ATOM 5645 N N . LEU B 1 50 ? 19.688 -9.336 -38.094 1 94.62 50 LEU B N 1
ATOM 5646 C CA . LEU B 1 50 ? 18.469 -9.57 -38.844 1 94.62 50 LEU B CA 1
ATOM 5647 C C . LEU B 1 50 ? 17.234 -9.367 -38 1 94.62 50 LEU B C 1
ATOM 5649 O O . LEU B 1 50 ? 17.062 -10.047 -36.969 1 94.62 50 LEU B O 1
ATOM 5653 N N . ASP B 1 51 ? 16.406 -8.453 -38.344 1 96.44 51 ASP B N 1
ATOM 5654 C CA . ASP B 1 51 ? 15.195 -8.164 -37.594 1 96.44 51 ASP B CA 1
ATOM 5655 C C . ASP B 1 51 ? 13.945 -8.547 -38.375 1 96.44 51 ASP B C 1
ATOM 5657 O O . ASP B 1 51 ? 13.617 -7.891 -39.375 1 96.44 51 ASP B O 1
ATOM 5661 N N . LEU B 1 52 ? 13.289 -9.562 -38 1 95.12 52 LEU B N 1
ATOM 5662 C CA . LEU B 1 52 ? 12.07 -10.055 -38.625 1 95.12 52 LEU B CA 1
ATOM 5663 C C . LEU B 1 52 ? 10.883 -9.93 -37.688 1 95.12 52 LEU B C 1
ATOM 5665 O O . LEU B 1 52 ? 9.93 -10.711 -37.75 1 95.12 52 LEU B O 1
ATOM 5669 N N . SER B 1 53 ? 10.914 -8.984 -36.75 1 96.94 53 SER B N 1
ATOM 5670 C CA . SER B 1 53 ? 9.859 -8.82 -35.75 1 96.94 53 SER B CA 1
ATOM 5671 C C . SER B 1 53 ? 8.578 -8.289 -36.406 1 96.94 53 SER B C 1
ATOM 5673 O O . SER B 1 53 ? 8.625 -7.621 -37.438 1 96.94 53 SER B O 1
ATOM 5675 N N . ASN B 1 54 ? 7.438 -8.633 -35.812 1 95.88 54 ASN B N 1
ATOM 5676 C CA . ASN B 1 54 ? 6.121 -8.156 -36.219 1 95.88 54 ASN B CA 1
ATOM 5677 C C . ASN B 1 54 ? 5.828 -8.516 -37.688 1 95.88 54 ASN B C 1
ATOM 5679 O O . ASN B 1 54 ? 5.496 -7.645 -38.469 1 95.88 54 ASN B O 1
ATOM 5683 N N . ASN B 1 55 ? 6.016 -9.734 -37.969 1 95.88 55 ASN B N 1
ATOM 5684 C CA . ASN B 1 55 ? 5.621 -10.281 -39.25 1 95.88 55 ASN B CA 1
ATOM 5685 C C . ASN B 1 55 ? 4.539 -11.352 -39.125 1 95.88 55 ASN B C 1
ATOM 5687 O O . ASN B 1 55 ? 3.828 -11.375 -38.094 1 95.88 55 ASN B O 1
ATOM 5691 N N . SER B 1 56 ? 4.312 -12.164 -40.156 1 94.31 56 SER B N 1
ATOM 5692 C CA . SER B 1 56 ? 3.17 -13.07 -40.125 1 94.31 56 SER B CA 1
ATOM 5693 C C . SER B 1 56 ? 3.619 -14.523 -40.156 1 94.31 56 SER B C 1
ATOM 5695 O O . SER B 1 56 ? 2.986 -15.367 -40.812 1 94.31 56 SER B O 1
ATOM 5697 N N . PHE B 1 57 ? 4.672 -14.781 -39.469 1 92.69 57 PHE B N 1
ATOM 5698 C CA . PHE B 1 57 ? 5.133 -16.156 -39.375 1 92.69 57 PHE B CA 1
ATOM 5699 C C . PHE B 1 57 ? 4.281 -16.969 -38.406 1 92.69 57 PHE B C 1
ATOM 5701 O O . PHE B 1 57 ? 4 -16.5 -37.281 1 92.69 57 PHE B O 1
ATOM 5708 N N . THR B 1 58 ? 3.887 -18.172 -38.781 1 90.31 58 THR B N 1
ATOM 5709 C CA . THR B 1 58 ? 3.033 -18.969 -37.906 1 90.31 58 THR B CA 1
ATOM 5710 C C . THR B 1 58 ? 3.738 -20.266 -37.531 1 90.31 58 THR B C 1
ATOM 5712 O O . THR B 1 58 ? 3.24 -21.016 -36.688 1 90.31 58 THR B O 1
ATOM 5715 N N . ASP B 1 59 ? 4.84 -20.469 -38.156 1 86.25 59 ASP B N 1
ATOM 5716 C CA . ASP B 1 59 ? 5.605 -21.672 -37.844 1 86.25 59 ASP B CA 1
ATOM 5717 C C . ASP B 1 59 ? 7.086 -21.484 -38.188 1 86.25 59 ASP B C 1
ATOM 5719 O O . ASP B 1 59 ? 7.438 -20.625 -39 1 86.25 59 ASP B O 1
ATOM 5723 N N . TRP B 1 60 ? 7.84 -22.328 -37.594 1 85.81 60 TRP B N 1
ATOM 5724 C CA . TRP B 1 60 ? 9.281 -22.25 -37.781 1 85.81 60 TRP B CA 1
ATOM 5725 C C . TRP B 1 60 ? 9.664 -22.703 -39.188 1 85.81 60 TRP B C 1
ATOM 5727 O O . TRP B 1 60 ? 10.68 -22.266 -39.75 1 85.81 60 TRP B O 1
ATOM 5737 N N . MET B 1 61 ? 8.922 -23.484 -39.875 1 81.94 61 MET B N 1
ATOM 5738 C CA . MET B 1 61 ? 9.195 -24 -41.219 1 81.94 61 MET B CA 1
ATOM 5739 C C . MET B 1 61 ? 9.117 -22.875 -42.219 1 81.94 61 MET B C 1
ATOM 5741 O O . MET B 1 61 ? 9.797 -22.922 -43.25 1 81.94 61 MET B O 1
ATOM 5745 N N . GLN B 1 62 ? 8.305 -21.953 -41.844 1 86.19 62 GLN B N 1
ATOM 5746 C CA . GLN B 1 62 ? 8.141 -20.828 -42.75 1 86.19 62 GLN B CA 1
ATOM 5747 C C . GLN B 1 62 ? 9.391 -19.969 -42.781 1 86.19 62 GLN B C 1
ATOM 5749 O O . GLN B 1 62 ? 9.641 -19.266 -43.781 1 86.19 62 GLN B O 1
ATOM 5754 N N . ILE B 1 63 ? 10.109 -20.062 -41.75 1 83.19 63 ILE B N 1
ATOM 5755 C CA . ILE B 1 63 ? 11.352 -19.312 -41.688 1 83.19 63 ILE B CA 1
ATOM 5756 C C . ILE B 1 63 ? 12.531 -20.203 -42.062 1 83.19 63 ILE B C 1
ATOM 5758 O O . ILE B 1 63 ? 13.617 -19.719 -42.375 1 83.19 63 ILE B O 1
ATOM 5762 N N . ASP B 1 64 ? 12.266 -21.422 -42.406 1 76.06 64 ASP B N 1
ATOM 5763 C CA . ASP B 1 64 ? 13.312 -22.406 -42.656 1 76.06 64 ASP B CA 1
ATOM 5764 C C . ASP B 1 64 ? 14.539 -22.125 -41.781 1 76.06 64 ASP B C 1
ATOM 5766 O O . ASP B 1 64 ? 15.648 -21.984 -42.281 1 76.06 64 ASP B O 1
ATOM 5770 N N . ALA B 1 65 ? 14.352 -22.062 -40.531 1 71.94 65 ALA B N 1
ATOM 5771 C CA . ALA B 1 65 ? 15.359 -21.578 -39.594 1 71.94 65 ALA B CA 1
ATOM 5772 C C . ALA B 1 65 ? 16.594 -22.469 -39.625 1 71.94 65 ALA B C 1
ATOM 5774 O O . ALA B 1 65 ? 17.719 -21.984 -39.469 1 71.94 65 ALA B O 1
ATOM 5775 N N . GLY B 1 66 ? 16.453 -23.734 -39.844 1 72.12 66 GLY B N 1
ATOM 5776 C CA . GLY B 1 66 ? 17.594 -24.641 -39.906 1 72.12 66 GLY B CA 1
ATOM 5777 C C . GLY B 1 66 ? 18.562 -24.281 -41.031 1 72.12 66 GLY B C 1
ATOM 5778 O O . GLY B 1 66 ? 19.766 -24.188 -40.812 1 72.12 66 GLY B O 1
ATOM 5779 N N . MET B 1 67 ? 17.984 -24.031 -42.188 1 74.06 67 MET B N 1
ATOM 5780 C CA . MET B 1 67 ? 18.812 -23.703 -43.375 1 74.06 67 MET B CA 1
ATOM 5781 C C . MET B 1 67 ? 19.25 -22.25 -43.344 1 74.06 67 MET B C 1
ATOM 5783 O O . MET B 1 67 ? 20.391 -21.938 -43.688 1 74.06 67 MET B O 1
ATOM 5787 N N . LEU B 1 68 ? 18.328 -21.469 -42.875 1 76.19 68 LEU B N 1
ATOM 5788 C CA . LEU B 1 68 ? 18.594 -20.031 -42.844 1 76.19 68 LEU B CA 1
ATOM 5789 C C . LEU B 1 68 ? 19.812 -19.734 -41.938 1 76.19 68 LEU B C 1
ATOM 5791 O O . LEU B 1 68 ? 20.719 -19.016 -42.344 1 76.19 68 LEU B O 1
ATOM 5795 N N . LEU B 1 69 ? 19.828 -20.359 -40.844 1 78.88 69 LEU B N 1
ATOM 5796 C CA . LEU B 1 69 ? 20.859 -20.031 -39.875 1 78.88 69 LEU B CA 1
ATOM 5797 C C . LEU B 1 69 ? 22.172 -20.75 -40.219 1 78.88 69 LEU B C 1
ATOM 5799 O O . LEU B 1 69 ? 23.25 -20.312 -39.812 1 78.88 69 LEU B O 1
ATOM 5803 N N . GLN B 1 70 ? 22.062 -21.734 -41 1 78.62 70 GLN B N 1
ATOM 5804 C CA . GLN B 1 70 ? 23.281 -22.422 -41.469 1 78.62 70 GLN B CA 1
ATOM 5805 C C . GLN B 1 70 ? 23.984 -21.609 -42.531 1 78.62 70 GLN B C 1
ATOM 5807 O O . GLN B 1 70 ? 25.219 -21.641 -42.656 1 78.62 70 GLN B O 1
ATOM 5812 N N . THR B 1 71 ? 23.172 -20.922 -43.312 1 79.88 71 THR B N 1
ATOM 5813 C CA . THR B 1 71 ? 23.719 -20.125 -44.406 1 79.88 71 THR B CA 1
ATOM 5814 C C . THR B 1 71 ? 24.281 -18.812 -43.875 1 79.88 71 THR B C 1
ATOM 5816 O O . THR B 1 71 ? 25.297 -18.312 -44.375 1 79.88 71 THR B O 1
ATOM 5819 N N . LEU B 1 72 ? 23.672 -18.406 -42.875 1 86.75 72 LEU B N 1
ATOM 5820 C CA . LEU B 1 72 ? 24.094 -17.125 -42.312 1 86.75 72 LEU B CA 1
ATOM 5821 C C . LEU B 1 72 ? 25.141 -17.312 -41.219 1 86.75 72 LEU B C 1
ATOM 5823 O O . LEU B 1 72 ? 24.859 -17.141 -40.031 1 86.75 72 LEU B O 1
ATOM 5827 N N . VAL B 1 73 ? 26.344 -17.531 -41.5 1 86.62 73 VAL B N 1
ATOM 5828 C CA . VAL B 1 73 ? 27.422 -17.953 -40.625 1 86.62 73 VAL B CA 1
ATOM 5829 C C . VAL B 1 73 ? 27.891 -16.766 -39.781 1 86.62 73 VAL B C 1
ATOM 5831 O O . VAL B 1 73 ? 28.5 -16.938 -38.75 1 86.62 73 VAL B O 1
ATOM 5834 N N . GLY B 1 74 ? 27.547 -15.57 -40.125 1 90.12 74 GLY B N 1
ATOM 5835 C CA . GLY B 1 74 ? 28 -14.391 -39.375 1 90.12 74 GLY B CA 1
ATOM 5836 C C . GLY B 1 74 ? 26.891 -13.734 -38.562 1 90.12 74 GLY B C 1
ATOM 5837 O O . GLY B 1 74 ? 27.125 -12.711 -37.938 1 90.12 74 GLY B O 1
ATOM 5838 N N . LEU B 1 75 ? 25.75 -14.336 -38.5 1 92.56 75 LEU B N 1
ATOM 5839 C CA . LEU B 1 75 ? 24.609 -13.703 -37.844 1 92.56 75 LEU B CA 1
ATOM 5840 C C . LEU B 1 75 ? 24.781 -13.688 -36.344 1 92.56 75 LEU B C 1
ATOM 5842 O O . LEU B 1 75 ? 25 -14.734 -35.719 1 92.56 75 LEU B O 1
ATOM 5846 N N . LYS B 1 76 ? 24.641 -12.5 -35.75 1 95.56 76 LYS B N 1
ATOM 5847 C CA . LYS B 1 76 ? 24.844 -12.352 -34.312 1 95.56 76 LYS B CA 1
ATOM 5848 C C . LYS B 1 76 ? 23.516 -12.102 -33.594 1 95.56 76 LYS B C 1
ATOM 5850 O O . LYS B 1 76 ? 23.312 -12.594 -32.469 1 95.56 76 LYS B O 1
ATOM 5855 N N . THR B 1 77 ? 22.656 -11.367 -34.188 1 96.88 77 THR B N 1
ATOM 5856 C CA . THR B 1 77 ? 21.391 -11.008 -33.562 1 96.88 77 THR B CA 1
ATOM 5857 C C . THR B 1 77 ? 20.219 -11.352 -34.5 1 96.88 77 THR B C 1
ATOM 5859 O O . THR B 1 77 ? 20.203 -10.969 -35.656 1 96.88 77 THR B O 1
ATOM 5862 N N . LEU B 1 78 ? 19.25 -12.078 -33.969 1 94.94 78 LEU B N 1
ATOM 5863 C CA . LEU B 1 78 ? 18.016 -12.414 -34.688 1 94.94 78 LEU B CA 1
ATOM 5864 C C . LEU B 1 78 ? 16.781 -12.023 -33.875 1 94.94 78 LEU B C 1
ATOM 5866 O O . LEU B 1 78 ? 16.625 -12.492 -32.719 1 94.94 78 LEU B O 1
ATOM 5870 N N . LYS B 1 79 ? 15.961 -11.172 -34.375 1 96.75 79 LYS B N 1
ATOM 5871 C CA . LYS B 1 79 ? 14.742 -10.742 -33.688 1 96.75 79 LYS B CA 1
ATOM 5872 C C . LYS B 1 79 ? 13.5 -11.289 -34.406 1 96.75 79 LYS B C 1
ATOM 5874 O O . LYS B 1 79 ? 13.305 -11.07 -35.594 1 96.75 79 LYS B O 1
ATOM 5879 N N . LEU B 1 80 ? 12.719 -11.984 -33.688 1 95.56 80 LEU B N 1
ATOM 5880 C CA . LEU B 1 80 ? 11.508 -12.594 -34.219 1 95.56 80 LEU B CA 1
ATOM 5881 C C . LEU B 1 80 ? 10.305 -12.25 -33.375 1 95.56 80 LEU B C 1
ATOM 5883 O O . LEU B 1 80 ? 9.258 -12.898 -33.469 1 95.56 80 LEU B O 1
ATOM 5887 N N . SER B 1 81 ? 10.375 -11.25 -32.562 1 97.12 81 SER B N 1
ATOM 5888 C CA . SER B 1 81 ? 9.328 -10.906 -31.594 1 97.12 81 SER B CA 1
ATOM 5889 C C . SER B 1 81 ? 8.008 -10.594 -32.312 1 97.12 81 SER B C 1
ATOM 5891 O O . SER B 1 81 ? 8.008 -10.133 -33.438 1 97.12 81 SER B O 1
ATOM 5893 N N . ASN B 1 82 ? 6.922 -10.867 -31.641 1 96.12 82 ASN B N 1
ATOM 5894 C CA . ASN B 1 82 ? 5.57 -10.555 -32.094 1 96.12 82 ASN B CA 1
ATOM 5895 C C . ASN B 1 82 ? 5.227 -11.32 -33.375 1 96.12 82 ASN B C 1
ATOM 5897 O O . ASN B 1 82 ? 4.75 -10.727 -34.344 1 96.12 82 ASN B O 1
ATOM 5901 N N . ASN B 1 83 ? 5.648 -12.5 -33.531 1 95.56 83 ASN B N 1
ATOM 5902 C CA . ASN B 1 83 ? 5.188 -13.508 -34.469 1 95.56 83 ASN B CA 1
ATOM 5903 C C . ASN B 1 83 ? 4.434 -14.641 -33.781 1 95.56 83 ASN B C 1
ATOM 5905 O O . ASN B 1 83 ? 4.293 -14.633 -32.562 1 95.56 83 ASN B O 1
ATOM 5909 N N . ASN B 1 84 ? 3.908 -15.562 -34.531 1 94.31 84 ASN B N 1
ATOM 5910 C CA . ASN B 1 84 ? 3.137 -16.641 -33.938 1 94.31 84 ASN B CA 1
ATOM 5911 C C . ASN B 1 84 ? 3.811 -18 -34.125 1 94.31 84 ASN B C 1
ATOM 5913 O O . ASN B 1 84 ? 3.281 -18.859 -34.844 1 94.31 84 ASN B O 1
ATOM 5917 N N . LEU B 1 85 ? 4.805 -18.234 -33.438 1 90.44 85 LEU B N 1
ATOM 5918 C CA . LEU B 1 85 ? 5.641 -19.406 -33.688 1 90.44 85 LEU B CA 1
ATOM 5919 C C . LEU B 1 85 ? 5.18 -20.594 -32.844 1 90.44 85 LEU B C 1
ATOM 5921 O O . LEU B 1 85 ? 5.516 -21.734 -33.156 1 90.44 85 LEU B O 1
ATOM 5925 N N . LYS B 1 86 ? 4.488 -20.422 -31.703 1 88.19 86 LYS B N 1
ATOM 5926 C CA . LYS B 1 86 ? 3.721 -21.375 -30.906 1 88.19 86 LYS B CA 1
ATOM 5927 C C . LYS B 1 86 ? 4.641 -22.266 -30.078 1 88.19 86 LYS B C 1
ATOM 5929 O O . LYS B 1 86 ? 4.355 -22.547 -28.906 1 88.19 86 LYS B O 1
ATOM 5934 N N . THR B 1 87 ? 5.762 -22.781 -30.734 1 86.38 87 THR B N 1
ATOM 5935 C CA . THR B 1 87 ? 6.637 -23.703 -30.031 1 86.38 87 THR B CA 1
ATOM 5936 C C . THR B 1 87 ? 8.102 -23.312 -30.234 1 86.38 87 THR B C 1
ATOM 5938 O O . THR B 1 87 ? 8.445 -22.641 -31.203 1 86.38 87 THR B O 1
ATOM 5941 N N . PHE B 1 88 ? 8.906 -23.641 -29.328 1 85.19 88 PHE B N 1
ATOM 5942 C CA . PHE B 1 88 ? 10.359 -23.547 -29.406 1 85.19 88 PHE B CA 1
ATOM 5943 C C . PHE B 1 88 ? 11.016 -24.797 -28.828 1 85.19 88 PHE B C 1
ATOM 5945 O O . PHE B 1 88 ? 11.367 -24.828 -27.656 1 85.19 88 PHE B O 1
ATOM 5952 N N . THR B 1 89 ? 10.984 -25.891 -29.641 1 77.19 89 THR B N 1
ATOM 5953 C CA . THR B 1 89 ? 11.43 -27.219 -29.188 1 77.19 89 THR B CA 1
ATOM 5954 C C . THR B 1 89 ? 12.586 -27.703 -30.047 1 77.19 89 THR B C 1
ATOM 5956 O O . THR B 1 89 ? 12.812 -27.203 -31.156 1 77.19 89 THR B O 1
ATOM 5959 N N . GLY B 1 90 ? 13.531 -28.422 -29.469 1 65.38 90 GLY B N 1
ATOM 5960 C CA . GLY B 1 90 ? 14.609 -29.047 -30.219 1 65.38 90 GLY B CA 1
ATOM 5961 C C . GLY B 1 90 ? 14.281 -30.453 -30.672 1 65.38 90 GLY B C 1
ATOM 5962 O O . GLY B 1 90 ? 15.102 -31.109 -31.328 1 65.38 90 GLY B O 1
ATOM 5963 N N . LYS B 1 91 ? 13.055 -31 -30.297 1 62.5 91 LYS B N 1
ATOM 5964 C CA . LYS B 1 91 ? 12.75 -32.406 -30.516 1 62.5 91 LYS B CA 1
ATOM 5965 C C . LYS B 1 91 ? 12.391 -32.688 -31.969 1 62.5 91 LYS B C 1
ATOM 5967 O O . LYS B 1 91 ? 12.688 -33.75 -32.5 1 62.5 91 LYS B O 1
ATOM 5972 N N . VAL B 1 92 ? 11.641 -31.875 -32.5 1 57.41 92 VAL B N 1
ATOM 5973 C CA . VAL B 1 92 ? 11.273 -32.125 -33.875 1 57.41 92 VAL B CA 1
ATOM 5974 C C . VAL B 1 92 ? 12.422 -31.734 -34.812 1 57.41 92 VAL B C 1
ATOM 5976 O O . VAL B 1 92 ? 12.797 -30.562 -34.875 1 57.41 92 VAL B O 1
ATOM 5979 N N . SER B 1 93 ? 13.242 -32.781 -35.312 1 56.53 93 SER B N 1
ATOM 5980 C CA . SER B 1 93 ? 14.461 -32.719 -36.125 1 56.53 93 SER B CA 1
ATOM 5981 C C . SER B 1 93 ? 14.367 -31.609 -37.156 1 56.53 93 SER B C 1
ATOM 5983 O O . SER B 1 93 ? 15.328 -30.859 -37.375 1 56.53 93 SER B O 1
ATOM 5985 N N . ARG B 1 94 ? 13.188 -31.562 -37.812 1 58.28 94 ARG B N 1
ATOM 5986 C CA . ARG B 1 94 ? 13.086 -30.625 -38.938 1 58.28 94 ARG B CA 1
ATOM 5987 C C . ARG B 1 94 ? 13.016 -29.188 -38.406 1 58.28 94 ARG B C 1
ATOM 5989 O O . ARG B 1 94 ? 13.273 -28.25 -39.156 1 58.28 94 ARG B O 1
ATOM 5996 N N . MET B 1 95 ? 12.875 -29.094 -36.969 1 60.34 95 MET B N 1
ATOM 5997 C CA . MET B 1 95 ? 12.688 -27.75 -36.406 1 60.34 95 MET B CA 1
ATOM 5998 C C . MET B 1 95 ? 13.906 -27.328 -35.594 1 60.34 95 MET B C 1
ATOM 6000 O O . MET B 1 95 ? 13.945 -26.203 -35.062 1 60.34 95 MET B O 1
ATOM 6004 N N . ARG B 1 96 ? 14.812 -28.188 -35.625 1 67.38 96 ARG B N 1
ATOM 6005 C CA . ARG B 1 96 ? 16 -27.859 -34.844 1 67.38 96 ARG B CA 1
ATOM 6006 C C . ARG B 1 96 ? 16.766 -26.719 -35.5 1 67.38 96 ARG B C 1
ATOM 6008 O O . ARG B 1 96 ? 17.062 -26.75 -36.688 1 67.38 96 ARG B O 1
ATOM 6015 N N . ILE B 1 97 ? 16.953 -25.719 -34.688 1 73.94 97 ILE B N 1
ATOM 6016 C CA . ILE B 1 97 ? 17.672 -24.547 -35.156 1 73.94 97 ILE B CA 1
ATOM 6017 C C . ILE B 1 97 ? 19.125 -24.609 -34.656 1 73.94 97 ILE B C 1
ATOM 6019 O O . ILE B 1 97 ? 19.375 -24.797 -33.469 1 73.94 97 ILE B O 1
ATOM 6023 N N . ASN B 1 98 ? 20.016 -24.719 -35.625 1 82.38 98 ASN B N 1
ATOM 6024 C CA . ASN B 1 98 ? 21.438 -24.719 -35.312 1 82.38 98 ASN B CA 1
ATOM 6025 C C . ASN B 1 98 ? 22.141 -23.469 -35.844 1 82.38 98 ASN B C 1
ATOM 6027 O O . ASN B 1 98 ? 21.891 -23.047 -36.969 1 82.38 98 ASN B O 1
ATOM 6031 N N . SER B 1 99 ? 22.812 -22.844 -34.906 1 87.62 99 SER B N 1
ATOM 6032 C CA . SER B 1 99 ? 23.609 -21.688 -35.312 1 87.62 99 SER B CA 1
ATOM 6033 C C . SER B 1 99 ? 24.938 -21.656 -34.562 1 87.62 99 SER B C 1
ATOM 6035 O O . SER B 1 99 ? 24.969 -21.812 -33.344 1 87.62 99 SER B O 1
ATOM 6037 N N . SER B 1 100 ? 26.047 -21.422 -35.344 1 88.88 100 SER B N 1
ATOM 6038 C CA . SER B 1 100 ? 27.359 -21.359 -34.719 1 88.88 100 SER B CA 1
ATOM 6039 C C . SER B 1 100 ? 27.75 -19.938 -34.375 1 88.88 100 SER B C 1
ATOM 6041 O O . SER B 1 100 ? 28.703 -19.703 -33.625 1 88.88 100 SER B O 1
ATOM 6043 N N . SER B 1 101 ? 26.906 -18.984 -34.75 1 92 101 SER B N 1
ATOM 6044 C CA . SER B 1 101 ? 27.344 -17.594 -34.594 1 92 101 SER B CA 1
ATOM 6045 C C . SER B 1 101 ? 26.344 -16.781 -33.781 1 92 101 SER B C 1
ATOM 6047 O O . SER B 1 101 ? 26.688 -15.734 -33.219 1 92 101 SER B O 1
ATOM 6049 N N . LEU B 1 102 ? 25.188 -17.219 -33.688 1 93.31 102 LEU B N 1
ATOM 6050 C CA . LEU B 1 102 ? 24.125 -16.422 -33.094 1 93.31 102 LEU B CA 1
ATOM 6051 C C . LEU B 1 102 ? 24.422 -16.141 -31.625 1 93.31 102 LEU B C 1
ATOM 6053 O O . LEU B 1 102 ? 24.75 -17.062 -30.859 1 93.31 102 LEU B O 1
ATOM 6057 N N . GLU B 1 103 ? 24.25 -14.867 -31.25 1 96.56 103 GLU B N 1
ATOM 6058 C CA . GLU B 1 103 ? 24.547 -14.461 -29.875 1 96.56 103 GLU B CA 1
ATOM 6059 C C . GLU B 1 103 ? 23.266 -14 -29.156 1 96.56 103 GLU B C 1
ATOM 6061 O O . GLU B 1 103 ? 23.094 -14.273 -27.969 1 96.56 103 GLU B O 1
ATOM 6066 N N . ASP B 1 104 ? 22.453 -13.32 -29.859 1 97.25 104 ASP B N 1
ATOM 6067 C CA . ASP B 1 104 ? 21.234 -12.766 -29.281 1 97.25 104 ASP B CA 1
ATOM 6068 C C . ASP B 1 104 ? 20 -13.242 -30.047 1 97.25 104 ASP B C 1
ATOM 6070 O O . ASP B 1 104 ? 19.906 -13.078 -31.266 1 97.25 104 ASP B O 1
ATOM 6074 N N . LEU B 1 105 ? 19.047 -13.82 -29.344 1 95.31 105 LEU B N 1
ATOM 6075 C CA . LEU B 1 105 ? 17.797 -14.297 -29.938 1 95.31 105 LEU B CA 1
ATOM 6076 C C . LEU B 1 105 ? 16.594 -13.703 -29.203 1 95.31 105 LEU B C 1
ATOM 6078 O O . LEU B 1 105 ? 16.438 -13.914 -28 1 95.31 105 LEU B O 1
ATOM 6082 N N . TYR B 1 106 ? 15.758 -12.992 -29.906 1 97.12 106 TYR B N 1
ATOM 6083 C CA . TYR B 1 106 ? 14.586 -12.359 -29.312 1 97.12 106 TYR B CA 1
ATOM 6084 C C . TYR B 1 106 ? 13.305 -13.016 -29.812 1 97.12 106 TYR B C 1
ATOM 6086 O O . TYR B 1 106 ? 12.984 -12.969 -31 1 97.12 106 TYR B O 1
ATOM 6094 N N . LEU B 1 107 ? 12.617 -13.633 -28.906 1 96.19 107 LEU B N 1
ATOM 6095 C CA . LEU B 1 107 ? 11.398 -14.359 -29.234 1 96.19 107 LEU B CA 1
ATOM 6096 C C . LEU B 1 107 ? 10.242 -13.891 -28.344 1 96.19 107 LEU B C 1
ATOM 6098 O O . LEU B 1 107 ? 9.406 -14.703 -27.938 1 96.19 107 LEU B O 1
ATOM 6102 N N . SER B 1 108 ? 10.211 -12.648 -28 1 97.5 108 SER B N 1
ATOM 6103 C CA . SER B 1 108 ? 9.141 -12.133 -27.141 1 97.5 108 SER B CA 1
ATOM 6104 C C . SER B 1 108 ? 7.805 -12.117 -27.891 1 97.5 108 SER B C 1
ATOM 6106 O O . SER B 1 108 ? 7.762 -11.852 -29.094 1 97.5 108 SER B O 1
ATOM 6108 N N . SER B 1 109 ? 6.711 -12.469 -27.234 1 96.88 109 SER B N 1
ATOM 6109 C CA . SER B 1 109 ? 5.352 -12.398 -27.766 1 96.88 109 SER B CA 1
ATOM 6110 C C . SER B 1 109 ? 5.195 -13.234 -29.031 1 96.88 109 SER B C 1
ATOM 6112 O O . SER B 1 109 ? 4.699 -12.75 -30.047 1 96.88 109 SER B O 1
ATOM 6114 N N . CYS B 1 110 ? 5.621 -14.406 -29 1 95.75 110 CYS B N 1
ATOM 6115 C CA . CYS B 1 110 ? 5.559 -15.32 -30.141 1 95.75 110 CYS B CA 1
ATOM 6116 C C . CYS B 1 110 ? 4.574 -16.453 -29.875 1 95.75 110 CYS B C 1
ATOM 6118 O O . CYS B 1 110 ? 4.582 -17.469 -30.578 1 95.75 110 CYS B O 1
ATOM 6120 N N . ASN B 1 111 ? 3.869 -16.375 -28.797 1 94.69 111 ASN B N 1
ATOM 6121 C CA . ASN B 1 111 ? 2.865 -17.359 -28.406 1 94.69 111 ASN B CA 1
ATOM 6122 C C . ASN B 1 111 ? 3.488 -18.734 -28.156 1 94.69 111 ASN B C 1
ATOM 6124 O O . ASN B 1 111 ? 2.904 -19.75 -28.531 1 94.69 111 ASN B O 1
ATOM 6128 N N . ILE B 1 112 ? 4.633 -18.672 -27.656 1 92.38 112 ILE B N 1
ATOM 6129 C CA . ILE B 1 112 ? 5.344 -19.906 -27.344 1 92.38 112 ILE B CA 1
ATOM 6130 C C . ILE B 1 112 ? 4.789 -20.531 -26.062 1 92.38 112 ILE B C 1
ATOM 6132 O O . ILE B 1 112 ? 4.836 -19.906 -25 1 92.38 112 ILE B O 1
ATOM 6136 N N . ARG B 1 113 ? 4.387 -21.734 -26.078 1 89.25 113 ARG B N 1
ATOM 6137 C CA . ARG B 1 113 ? 3.764 -22.391 -24.938 1 89.25 113 ARG B CA 1
ATOM 6138 C C . ARG B 1 113 ? 4.699 -23.422 -24.312 1 89.25 113 ARG B C 1
ATOM 6140 O O . ARG B 1 113 ? 4.625 -23.688 -23.109 1 89.25 113 ARG B O 1
ATOM 6147 N N . GLN B 1 114 ? 5.52 -23.891 -25.219 1 85.06 114 GLN B N 1
ATOM 6148 C CA . GLN B 1 114 ? 6.387 -24.969 -24.75 1 85.06 114 GLN B CA 1
ATOM 6149 C C . GLN B 1 114 ? 7.84 -24.703 -25.125 1 85.06 114 GLN B C 1
ATOM 6151 O O . GLN B 1 114 ? 8.125 -24.281 -26.25 1 85.06 114 GLN B O 1
ATOM 6156 N N . VAL B 1 115 ? 8.586 -24.828 -24.109 1 83.69 115 VAL B N 1
ATOM 6157 C CA . VAL B 1 115 ? 10.031 -24.734 -24.328 1 83.69 115 VAL B CA 1
ATOM 6158 C C . VAL B 1 115 ? 10.703 -26.016 -23.812 1 83.69 115 VAL B C 1
ATOM 6160 O O . VAL B 1 115 ? 10.438 -26.453 -22.703 1 83.69 115 VAL B O 1
ATOM 6163 N N . ASP B 1 116 ? 11.352 -26.656 -24.656 1 76.88 116 ASP B N 1
ATOM 6164 C CA . ASP B 1 116 ? 12.008 -27.891 -24.266 1 76.88 116 ASP B CA 1
ATOM 6165 C C . ASP B 1 116 ? 13.484 -27.672 -23.969 1 76.88 116 ASP B C 1
ATOM 6167 O O . ASP B 1 116 ? 14.07 -26.688 -24.422 1 76.88 116 ASP B O 1
ATOM 6171 N N . GLY B 1 117 ? 14.086 -28.547 -23.156 1 73.81 117 GLY B N 1
ATOM 6172 C CA . GLY B 1 117 ? 15.461 -28.422 -22.688 1 73.81 117 GLY B CA 1
ATOM 6173 C C . GLY B 1 117 ? 16.469 -28.484 -23.828 1 73.81 117 GLY B C 1
ATOM 6174 O O . GLY B 1 117 ? 17.547 -27.875 -23.734 1 73.81 117 GLY B O 1
ATOM 6175 N N . GLU B 1 118 ? 16.125 -29.109 -24.922 1 77.19 118 GLU B N 1
ATOM 6176 C CA . GLU B 1 118 ? 17.078 -29.312 -26.016 1 77.19 118 GLU B CA 1
ATOM 6177 C C . GLU B 1 118 ? 16.984 -28.188 -27.047 1 77.19 118 GLU B C 1
ATOM 6179 O O . GLU B 1 118 ? 17.766 -28.156 -28 1 77.19 118 GLU B O 1
ATOM 6184 N N . ALA B 1 119 ? 16.141 -27.25 -26.734 1 80.38 119 ALA B N 1
ATOM 6185 C CA . ALA B 1 119 ? 15.898 -26.188 -27.719 1 80.38 119 ALA B CA 1
ATOM 6186 C C . ALA B 1 119 ? 17.156 -25.344 -27.922 1 80.38 119 ALA B C 1
ATOM 6188 O O . ALA B 1 119 ? 17.359 -24.797 -29.016 1 80.38 119 ALA B O 1
ATOM 6189 N N . LEU B 1 120 ? 18.062 -25.391 -26.953 1 87 120 LEU B N 1
ATOM 6190 C CA . LEU B 1 120 ? 19.188 -24.469 -27.031 1 87 120 LEU B CA 1
ATOM 6191 C C . LEU B 1 120 ? 20.469 -25.234 -27.406 1 87 120 LEU B C 1
ATOM 6193 O O . LEU B 1 120 ? 21.516 -24.609 -27.594 1 87 120 LEU B O 1
ATOM 6197 N N . ARG B 1 121 ? 20.438 -26.484 -27.562 1 82.12 121 ARG B N 1
ATOM 6198 C CA . ARG B 1 121 ? 21.609 -27.297 -27.844 1 82.12 121 ARG B CA 1
ATOM 6199 C C . ARG B 1 121 ? 22.25 -26.906 -29.172 1 82.12 121 ARG B C 1
ATOM 6201 O O . ARG B 1 121 ? 23.469 -27.016 -29.328 1 82.12 121 ARG B O 1
ATOM 6208 N N . GLY B 1 122 ? 21.547 -26.375 -30.109 1 82.75 122 GLY B N 1
ATOM 6209 C CA . GLY B 1 122 ? 22.078 -26.031 -31.422 1 82.75 122 GLY B CA 1
ATOM 6210 C C . GLY B 1 122 ? 22.75 -24.688 -31.453 1 82.75 122 GLY B C 1
ATOM 6211 O O . GLY B 1 122 ? 23.375 -24.328 -32.469 1 82.75 122 GLY B O 1
ATOM 6212 N N . PHE B 1 123 ? 22.734 -24.031 -30.391 1 89.62 123 PHE B N 1
ATOM 6213 C CA . PHE B 1 123 ? 23.328 -22.703 -30.344 1 89.62 123 PHE B CA 1
ATOM 6214 C C . PHE B 1 123 ? 24.672 -22.734 -29.625 1 89.62 123 PHE B C 1
ATOM 6216 O O . PHE B 1 123 ? 24.734 -22.953 -28.422 1 89.62 123 PHE B O 1
ATOM 6223 N N . GLU B 1 124 ? 25.75 -22.422 -30.312 1 90.38 124 GLU B N 1
ATOM 6224 C CA . GLU B 1 124 ? 27.094 -22.562 -29.75 1 90.38 124 GLU B CA 1
ATOM 6225 C C . GLU B 1 124 ? 27.562 -21.281 -29.078 1 90.38 124 GLU B C 1
ATOM 6227 O O . GLU B 1 124 ? 28.422 -21.312 -28.203 1 90.38 124 GLU B O 1
ATOM 6232 N N . ARG B 1 125 ? 26.922 -20.172 -29.391 1 94.25 125 ARG B N 1
ATOM 6233 C CA . ARG B 1 125 ? 27.438 -18.906 -28.906 1 94.25 125 ARG B CA 1
ATOM 6234 C C . ARG B 1 125 ? 26.328 -18.031 -28.328 1 94.25 125 ARG B C 1
ATOM 6236 O O . ARG B 1 125 ? 26.5 -16.828 -28.125 1 94.25 125 ARG B O 1
ATOM 6243 N N . LEU B 1 126 ? 25.25 -18.641 -28.031 1 94.75 126 LEU B N 1
ATOM 6244 C CA . LEU B 1 126 ? 24.094 -17.859 -27.578 1 94.75 126 LEU B CA 1
ATOM 6245 C C . LEU B 1 126 ? 24.359 -17.219 -26.219 1 94.75 126 LEU B C 1
ATOM 6247 O O . LEU B 1 126 ? 24.75 -17.906 -25.281 1 94.75 126 LEU B O 1
ATOM 6251 N N . ARG B 1 127 ? 24.078 -15.891 -26.172 1 97.44 127 ARG B N 1
ATOM 6252 C CA . ARG B 1 127 ? 24.328 -15.156 -24.938 1 97.44 127 ARG B CA 1
ATOM 6253 C C . ARG B 1 127 ? 23.031 -14.609 -24.359 1 97.44 127 ARG B C 1
ATOM 6255 O O . ARG B 1 127 ? 22.828 -14.633 -23.141 1 97.44 127 ARG B O 1
ATOM 6262 N N . THR B 1 128 ? 22.188 -14.125 -25.156 1 97.88 128 THR B N 1
ATOM 6263 C CA . THR B 1 128 ? 20.938 -13.516 -24.703 1 97.88 128 THR B CA 1
ATOM 6264 C C . THR B 1 128 ? 19.75 -14.219 -25.328 1 97.88 128 THR B C 1
ATOM 6266 O O . THR B 1 128 ? 19.703 -14.414 -26.547 1 97.88 128 THR B O 1
ATOM 6269 N N . LEU B 1 129 ? 18.797 -14.617 -24.562 1 96.38 129 LEU B N 1
ATOM 6270 C CA . LEU B 1 129 ? 17.531 -15.195 -25.016 1 96.38 129 LEU B CA 1
ATOM 6271 C C . LEU B 1 129 ? 16.344 -14.484 -24.375 1 96.38 129 LEU B C 1
ATOM 6273 O O . LEU B 1 129 ? 16.203 -14.469 -23.141 1 96.38 129 LEU B O 1
ATOM 6277 N N . ASP B 1 130 ? 15.547 -13.898 -25.141 1 97.75 130 ASP B N 1
ATOM 6278 C CA . ASP B 1 130 ? 14.352 -13.195 -24.672 1 97.75 130 ASP B CA 1
ATOM 6279 C C . ASP B 1 130 ? 13.086 -13.984 -25.016 1 97.75 130 ASP B C 1
ATOM 6281 O O . ASP B 1 130 ? 12.695 -14.062 -26.188 1 97.75 130 ASP B O 1
ATOM 6285 N N . LEU B 1 131 ? 12.492 -14.539 -24.078 1 96.44 131 LEU B N 1
ATOM 6286 C CA . LEU B 1 131 ? 11.25 -15.289 -24.234 1 96.44 131 LEU B CA 1
ATOM 6287 C C . LEU B 1 131 ? 10.094 -14.586 -23.531 1 96.44 131 LEU B C 1
ATOM 6289 O O . LEU B 1 131 ? 9.086 -15.211 -23.203 1 96.44 131 LEU B O 1
ATOM 6293 N N . SER B 1 132 ? 10.227 -13.344 -23.266 1 97.44 132 SER B N 1
ATOM 6294 C CA . SER B 1 132 ? 9.258 -12.602 -22.469 1 97.44 132 SER B CA 1
ATOM 6295 C C . SER B 1 132 ? 7.902 -12.539 -23.172 1 97.44 132 SER B C 1
ATOM 6297 O O . SER B 1 132 ? 7.824 -12.672 -24.406 1 97.44 132 SER B O 1
ATOM 6299 N N . SER B 1 133 ? 6.844 -12.461 -22.406 1 96.56 133 SER B N 1
ATOM 6300 C CA . SER B 1 133 ? 5.477 -12.258 -22.875 1 96.56 133 SER B CA 1
ATOM 6301 C C . SER B 1 133 ? 4.992 -13.445 -23.703 1 96.56 133 SER B C 1
ATOM 6303 O O . SER B 1 133 ? 4.371 -13.266 -24.75 1 96.56 133 SER B O 1
ATOM 6305 N N . ASN B 1 134 ? 5.445 -14.664 -23.422 1 95.75 134 ASN B N 1
ATOM 6306 C CA . ASN B 1 134 ? 4.945 -15.922 -23.984 1 95.75 134 ASN B CA 1
ATOM 6307 C C . ASN B 1 134 ? 4.203 -16.734 -22.922 1 95.75 134 ASN B C 1
ATOM 6309 O O . ASN B 1 134 ? 4.559 -16.703 -21.75 1 95.75 134 ASN B O 1
ATOM 6313 N N . PRO B 1 135 ? 3.227 -17.453 -23.312 1 92.31 135 PRO B N 1
ATOM 6314 C CA . PRO B 1 135 ? 2.465 -18.219 -22.328 1 92.31 135 PRO B CA 1
ATOM 6315 C C . PRO B 1 135 ? 3.16 -19.516 -21.922 1 92.31 135 PRO B C 1
ATOM 6317 O O . PRO B 1 135 ? 2.564 -20.594 -22.016 1 92.31 135 PRO B O 1
ATOM 6320 N N . ILE B 1 136 ? 4.332 -19.328 -21.406 1 91.19 136 ILE B N 1
ATOM 6321 C CA . ILE B 1 136 ? 5.121 -20.469 -20.953 1 91.19 136 ILE B CA 1
ATOM 6322 C C . ILE B 1 136 ? 4.754 -20.797 -19.5 1 91.19 136 ILE B C 1
ATOM 6324 O O . ILE B 1 136 ? 4.82 -19.938 -18.625 1 91.19 136 ILE B O 1
ATOM 6328 N N . LYS B 1 137 ? 4.426 -22 -19.234 1 83.25 137 LYS B N 1
ATOM 6329 C CA . LYS B 1 137 ? 3.986 -22.375 -17.891 1 83.25 137 LYS B CA 1
ATOM 6330 C C . LYS B 1 137 ? 5.105 -23.078 -17.141 1 83.25 137 LYS B C 1
ATOM 6332 O O . LYS B 1 137 ? 5.199 -22.969 -15.914 1 83.25 137 LYS B O 1
ATOM 6337 N N . TRP B 1 138 ? 5.898 -23.875 -17.922 1 80.81 138 TRP B N 1
ATOM 6338 C CA . TRP B 1 138 ? 6.93 -24.672 -17.266 1 80.81 138 TRP B CA 1
ATOM 6339 C C . TRP B 1 138 ? 8.227 -24.656 -18.062 1 80.81 138 TRP B C 1
ATOM 6341 O O . TRP B 1 138 ? 8.203 -24.672 -19.297 1 80.81 138 TRP B O 1
ATOM 6351 N N . LEU B 1 139 ? 9.273 -24.453 -17.312 1 74.94 139 LEU B N 1
ATOM 6352 C CA . LEU B 1 139 ? 10.594 -24.531 -17.922 1 74.94 139 LEU B CA 1
ATOM 6353 C C . LEU B 1 139 ? 11.359 -25.75 -17.391 1 74.94 139 LEU B C 1
ATOM 6355 O O . LEU B 1 139 ? 11.609 -25.844 -16.188 1 74.94 139 LEU B O 1
ATOM 6359 N N . ASP B 1 140 ? 11.422 -26.828 -18.125 1 68.5 140 ASP B N 1
ATOM 6360 C CA . ASP B 1 140 ? 12.156 -28 -17.672 1 68.5 140 ASP B CA 1
ATOM 6361 C C . ASP B 1 140 ? 13.484 -28.141 -18.422 1 68.5 140 ASP B C 1
ATOM 6363 O O . ASP B 1 140 ? 13.516 -28.062 -19.641 1 68.5 140 ASP B O 1
ATOM 6367 N N . ASP B 1 141 ? 14.695 -28.219 -17.766 1 74.25 141 ASP B N 1
ATOM 6368 C CA . ASP B 1 141 ? 15.984 -28.781 -18.172 1 74.25 141 ASP B CA 1
ATOM 6369 C C . ASP B 1 141 ? 16.594 -27.953 -19.312 1 74.25 141 ASP B C 1
ATOM 6371 O O . ASP B 1 141 ? 17.125 -28.531 -20.266 1 74.25 141 ASP B O 1
ATOM 6375 N N . LEU B 1 142 ? 16.375 -26.578 -19.297 1 82.38 142 LEU B N 1
ATOM 6376 C CA . LEU B 1 142 ? 17.094 -25.766 -20.281 1 82.38 142 LEU B CA 1
ATOM 6377 C C . LEU B 1 142 ? 18.594 -25.906 -20.109 1 82.38 142 LEU B C 1
ATOM 6379 O O . LEU B 1 142 ? 19.094 -25.922 -18.984 1 82.38 142 LEU B O 1
ATOM 6383 N N . SER B 1 143 ? 19.25 -26.203 -21.203 1 89 143 SER B N 1
ATOM 6384 C CA . SER B 1 143 ? 20.688 -26.406 -21.156 1 89 143 SER B CA 1
ATOM 6385 C C . SER B 1 143 ? 21.406 -25.516 -22.172 1 89 143 SER B C 1
ATOM 6387 O O . SER B 1 143 ? 21.078 -25.531 -23.359 1 89 143 SER B O 1
ATOM 6389 N N . SER B 1 144 ? 22.328 -24.688 -21.703 1 92.12 144 SER B N 1
ATOM 6390 C CA . SER B 1 144 ? 23.172 -23.844 -22.531 1 92.12 144 SER B CA 1
ATOM 6391 C C . SER B 1 144 ? 24.469 -23.484 -21.812 1 92.12 144 SER B C 1
ATOM 6393 O O . SER B 1 144 ? 24.438 -22.875 -20.734 1 92.12 144 SER B O 1
ATOM 6395 N N . PRO B 1 145 ? 25.562 -23.812 -22.391 1 92.62 145 PRO B N 1
ATOM 6396 C CA . PRO B 1 145 ? 26.828 -23.5 -21.719 1 92.62 145 PRO B CA 1
ATOM 6397 C C . PRO B 1 145 ? 27.219 -22.031 -21.859 1 92.62 145 PRO B C 1
ATOM 6399 O O . PRO B 1 145 ? 28.047 -21.531 -21.094 1 92.62 145 PRO B O 1
ATOM 6402 N N . THR B 1 146 ? 26.531 -21.266 -22.734 1 95.38 146 THR B N 1
ATOM 6403 C CA . THR B 1 146 ? 27.047 -19.938 -23.047 1 95.38 146 THR B CA 1
ATOM 6404 C C . THR B 1 146 ? 26.016 -18.859 -22.656 1 95.38 146 THR B C 1
ATOM 6406 O O . THR B 1 146 ? 26.359 -17.688 -22.578 1 95.38 146 THR B O 1
ATOM 6409 N N . LEU B 1 147 ? 24.828 -19.234 -22.391 1 95.94 147 LEU B N 1
ATOM 6410 C CA . LEU B 1 147 ? 23.766 -18.266 -22.141 1 95.94 147 LEU B CA 1
ATOM 6411 C C . LEU B 1 147 ? 24.078 -17.422 -20.906 1 95.94 147 LEU B C 1
ATOM 6413 O O . LEU B 1 147 ? 24.359 -17.953 -19.828 1 95.94 147 LEU B O 1
ATOM 6417 N N . THR B 1 148 ? 23.953 -16.078 -21.109 1 97.88 148 THR B N 1
ATOM 6418 C CA . THR B 1 148 ? 24.266 -15.172 -20.016 1 97.88 148 THR B CA 1
ATOM 6419 C C . THR B 1 148 ? 23.016 -14.477 -19.5 1 97.88 148 THR B C 1
ATOM 6421 O O . THR B 1 148 ? 22.891 -14.188 -18.312 1 97.88 148 THR B O 1
ATOM 6424 N N . THR B 1 149 ? 22.125 -14.211 -20.375 1 98.31 149 THR B N 1
ATOM 6425 C CA . THR B 1 149 ? 20.906 -13.484 -20.031 1 98.31 149 THR B CA 1
ATOM 6426 C C . THR B 1 149 ? 19.672 -14.242 -20.5 1 98.31 149 THR B C 1
ATOM 6428 O O . THR B 1 149 ? 19.547 -14.562 -21.688 1 98.31 149 THR B O 1
ATOM 6431 N N . LEU B 1 150 ? 18.766 -14.539 -19.609 1 96.81 150 LEU B N 1
ATOM 6432 C CA . LEU B 1 150 ? 17.5 -15.195 -19.906 1 96.81 150 LEU B CA 1
ATOM 6433 C C . LEU B 1 150 ? 16.328 -14.359 -19.406 1 96.81 150 LEU B C 1
ATOM 6435 O O . LEU B 1 150 ? 16.219 -14.07 -18.219 1 96.81 150 LEU B O 1
ATOM 6439 N N . ASP B 1 151 ? 15.477 -13.953 -20.297 1 97.94 151 ASP B N 1
ATOM 6440 C CA . ASP B 1 151 ? 14.32 -13.141 -19.953 1 97.94 151 ASP B CA 1
ATOM 6441 C C . ASP B 1 151 ? 13.023 -13.922 -20.109 1 97.94 151 ASP B C 1
ATOM 6443 O O . ASP B 1 151 ? 12.633 -14.25 -21.234 1 97.94 151 ASP B O 1
ATOM 6447 N N . LEU B 1 152 ? 12.43 -14.211 -19.016 1 96.56 152 LEU B N 1
ATOM 6448 C CA . LEU B 1 152 ? 11.148 -14.914 -18.984 1 96.56 152 LEU B CA 1
ATOM 6449 C C . LEU B 1 152 ? 10.062 -14.039 -18.359 1 96.56 152 LEU B C 1
ATOM 6451 O O . LEU B 1 152 ? 9.188 -14.539 -17.656 1 96.56 152 LEU B O 1
ATOM 6455 N N . SER B 1 153 ? 10.148 -12.766 -18.547 1 97.5 153 SER B N 1
ATOM 6456 C CA . SER B 1 153 ? 9.203 -11.836 -17.938 1 97.5 153 SER B CA 1
ATOM 6457 C C . SER B 1 153 ? 7.832 -11.93 -18.578 1 97.5 153 SER B C 1
ATOM 6459 O O . SER B 1 153 ? 7.73 -12.172 -19.797 1 97.5 153 SER B O 1
ATOM 6461 N N . HIS B 1 154 ? 6.781 -11.789 -17.75 1 94.44 154 HIS B N 1
ATOM 6462 C CA . HIS B 1 154 ? 5.391 -11.75 -18.203 1 94.44 154 HIS B CA 1
ATOM 6463 C C . HIS B 1 154 ? 5.016 -13.023 -18.938 1 94.44 154 HIS B C 1
ATOM 6465 O O . HIS B 1 154 ? 4.445 -12.961 -20.031 1 94.44 154 HIS B O 1
ATOM 6471 N N . CYS B 1 155 ? 5.477 -14.07 -18.469 1 94.69 155 CYS B N 1
ATOM 6472 C CA . CYS B 1 155 ? 5.039 -15.391 -18.891 1 94.69 155 CYS B CA 1
ATOM 6473 C C . CYS B 1 155 ? 3.982 -15.953 -17.953 1 94.69 155 CYS B C 1
ATOM 6475 O O . CYS B 1 155 ? 3.279 -15.195 -17.281 1 94.69 155 CYS B O 1
ATOM 6477 N N . GLU B 1 156 ? 3.76 -17.203 -17.922 1 89 156 GLU B N 1
ATOM 6478 C CA . GLU B 1 156 ? 2.789 -17.844 -17.031 1 89 156 GLU B CA 1
ATOM 6479 C C . GLU B 1 156 ? 3.441 -18.922 -16.188 1 89 156 GLU B C 1
ATOM 6481 O O . GLU B 1 156 ? 2.836 -19.969 -15.938 1 89 156 GLU B O 1
ATOM 6486 N N . ILE B 1 157 ? 4.629 -18.531 -15.852 1 89.44 157 ILE B N 1
ATOM 6487 C CA . ILE B 1 157 ? 5.398 -19.516 -15.102 1 89.44 157 ILE B CA 1
ATOM 6488 C C . ILE B 1 157 ? 4.871 -19.594 -13.672 1 89.44 157 ILE B C 1
ATOM 6490 O O . ILE B 1 157 ? 4.727 -18.562 -12.992 1 89.44 157 ILE B O 1
ATOM 6494 N N . ASP B 1 158 ? 4.594 -20.75 -13.203 1 82.5 158 ASP B N 1
ATOM 6495 C CA . ASP B 1 158 ? 4.09 -20.906 -11.844 1 82.5 158 ASP B CA 1
ATOM 6496 C C . ASP B 1 158 ? 5.195 -21.359 -10.898 1 82.5 158 ASP B C 1
ATOM 6498 O O . ASP B 1 158 ? 5.25 -20.938 -9.742 1 82.5 158 ASP B O 1
ATOM 6502 N N . THR B 1 159 ? 5.988 -22.344 -11.438 1 79.06 159 THR B N 1
ATOM 6503 C CA . THR B 1 159 ? 7.098 -22.844 -10.633 1 79.06 159 THR B CA 1
ATOM 6504 C C . THR B 1 159 ? 8.25 -23.297 -11.523 1 79.06 159 THR B C 1
ATOM 6506 O O . THR B 1 159 ? 8.078 -23.484 -12.734 1 79.06 159 THR B O 1
ATOM 6509 N N . MET B 1 160 ? 9.367 -23.312 -10.906 1 81.31 160 MET B N 1
ATOM 6510 C CA . MET B 1 160 ? 10.562 -23.844 -11.562 1 81.31 160 MET B CA 1
ATOM 6511 C C . MET B 1 160 ? 11.203 -24.938 -10.719 1 81.31 160 MET B C 1
ATOM 6513 O O . MET B 1 160 ? 11.25 -24.844 -9.492 1 81.31 160 MET B O 1
ATOM 6517 N N . ASN B 1 161 ? 11.656 -25.938 -11.438 1 80.19 161 ASN B N 1
ATOM 6518 C CA . ASN B 1 161 ? 12.414 -26.969 -10.727 1 80.19 161 ASN B CA 1
ATOM 6519 C C . ASN B 1 161 ? 13.672 -26.391 -10.07 1 80.19 161 ASN B C 1
ATOM 6521 O O . ASN B 1 161 ? 14.258 -25.453 -10.586 1 80.19 161 ASN B O 1
ATOM 6525 N N . THR B 1 162 ? 14.109 -26.969 -9 1 81.75 162 THR B N 1
ATOM 6526 C CA . THR B 1 162 ? 15.266 -26.5 -8.25 1 81.75 162 THR B CA 1
ATOM 6527 C C . THR B 1 162 ? 16.531 -26.547 -9.117 1 81.75 162 THR B C 1
ATOM 6529 O O . THR B 1 162 ? 17.422 -25.719 -8.961 1 81.75 162 THR B O 1
ATOM 6532 N N . ASN B 1 163 ? 16.516 -27.484 -10.102 1 82.25 163 ASN B N 1
ATOM 6533 C CA . ASN B 1 163 ? 17.703 -27.672 -10.93 1 82.25 163 ASN B CA 1
ATOM 6534 C C . ASN B 1 163 ? 17.516 -27.078 -12.32 1 82.25 163 ASN B C 1
ATOM 6536 O O . ASN B 1 163 ? 18.312 -27.344 -13.219 1 82.25 163 ASN B O 1
ATOM 6540 N N . ALA B 1 164 ? 16.531 -26.266 -12.391 1 83.5 164 ALA B N 1
ATOM 6541 C CA . ALA B 1 164 ? 16.188 -25.734 -13.711 1 83.5 164 ALA B CA 1
ATOM 6542 C C . ALA B 1 164 ? 17.344 -24.906 -14.289 1 83.5 164 ALA B C 1
ATOM 6544 O O . ALA B 1 164 ? 17.5 -24.828 -15.508 1 83.5 164 ALA B O 1
ATOM 6545 N N . LEU B 1 165 ? 18.266 -24.375 -13.406 1 89.31 165 LEU B N 1
ATOM 6546 C CA . LEU B 1 165 ? 19.312 -23.484 -13.875 1 89.31 165 LEU B CA 1
ATOM 6547 C C . LEU B 1 165 ? 20.672 -24.156 -13.812 1 89.31 165 LEU B C 1
ATOM 6549 O O . LEU B 1 165 ? 21.688 -23.547 -14.164 1 89.31 165 LEU B O 1
ATOM 6553 N N . ARG B 1 166 ? 20.734 -25.375 -13.477 1 86.19 166 ARG B N 1
ATOM 6554 C CA . ARG B 1 166 ? 21.984 -26.078 -13.242 1 86.19 166 ARG B CA 1
ATOM 6555 C C . ARG B 1 166 ? 22.766 -26.25 -14.547 1 86.19 166 ARG B C 1
ATOM 6557 O O . ARG B 1 166 ? 24 -26.203 -14.547 1 86.19 166 ARG B O 1
ATOM 6564 N N . LYS B 1 167 ? 22.078 -26.406 -15.633 1 89.94 167 LYS B N 1
ATOM 6565 C CA . LYS B 1 167 ? 22.734 -26.672 -16.906 1 89.94 167 LYS B CA 1
ATOM 6566 C C . LYS B 1 167 ? 23.016 -25.375 -17.656 1 89.94 167 LYS B C 1
ATOM 6568 O O . LYS B 1 167 ? 23.219 -25.375 -18.875 1 89.94 167 LYS B O 1
ATOM 6573 N N . MET B 1 168 ? 23 -24.266 -16.938 1 92.81 168 MET B N 1
ATOM 6574 C CA . MET B 1 168 ? 23.375 -22.969 -17.484 1 92.81 168 MET B CA 1
ATOM 6575 C C . MET B 1 168 ? 24.453 -22.312 -16.641 1 92.81 168 MET B C 1
ATOM 6577 O O . MET B 1 168 ? 24.188 -21.328 -15.953 1 92.81 168 MET B O 1
ATOM 6581 N N . PRO B 1 169 ? 25.641 -22.812 -16.766 1 94.38 169 PRO B N 1
ATOM 6582 C CA . PRO B 1 169 ? 26.719 -22.391 -15.875 1 94.38 169 PRO B CA 1
ATOM 6583 C C . PRO B 1 169 ? 27.156 -20.938 -16.125 1 94.38 169 PRO B C 1
ATOM 6585 O O . PRO B 1 169 ? 27.766 -20.328 -15.258 1 94.38 169 PRO B O 1
ATOM 6588 N N . SER B 1 170 ? 26.781 -20.359 -17.266 1 96.69 170 SER B N 1
ATOM 6589 C CA . SER B 1 170 ? 27.234 -19.016 -17.578 1 96.69 170 SER B CA 1
ATOM 6590 C C . SER B 1 170 ? 26.125 -17.984 -17.344 1 96.69 170 SER B C 1
ATOM 6592 O O . SER B 1 170 ? 26.328 -16.781 -17.562 1 96.69 170 SER B O 1
ATOM 6594 N N . LEU B 1 171 ? 25.016 -18.422 -16.828 1 96.94 171 LEU B N 1
ATOM 6595 C CA . LEU B 1 171 ? 23.859 -17.531 -16.656 1 96.94 171 LEU B CA 1
ATOM 6596 C C . LEU B 1 171 ? 24.141 -16.484 -15.594 1 96.94 171 LEU B C 1
ATOM 6598 O O . LEU B 1 171 ? 24.406 -16.812 -14.438 1 96.94 171 LEU B O 1
ATOM 6602 N N . THR B 1 172 ? 24.016 -15.164 -16 1 98.31 172 THR B N 1
ATOM 6603 C CA . THR B 1 172 ? 24.328 -14.07 -15.086 1 98.31 172 THR B CA 1
ATOM 6604 C C . THR B 1 172 ? 23.062 -13.273 -14.75 1 98.31 172 THR B C 1
ATOM 6606 O O . THR B 1 172 ? 22.953 -12.719 -13.656 1 98.31 172 THR B O 1
ATOM 6609 N N . ILE B 1 173 ? 22.172 -13.219 -15.656 1 98.62 173 ILE B N 1
ATOM 6610 C CA . ILE B 1 173 ? 20.969 -12.414 -15.469 1 98.62 173 ILE B CA 1
ATOM 6611 C C . ILE B 1 173 ? 19.734 -13.273 -15.734 1 98.62 173 ILE B C 1
ATOM 6613 O O . ILE B 1 173 ? 19.594 -13.859 -16.812 1 98.62 173 ILE B O 1
ATOM 6617 N N . LEU B 1 174 ? 18.828 -13.344 -14.789 1 97.19 174 LEU B N 1
ATOM 6618 C CA . LEU B 1 174 ? 17.531 -14.016 -14.93 1 97.19 174 LEU B CA 1
ATOM 6619 C C . LEU B 1 174 ? 16.391 -13.07 -14.578 1 97.19 174 LEU B C 1
ATOM 6621 O O . LEU B 1 174 ? 16.359 -12.5 -13.492 1 97.19 174 LEU B O 1
ATOM 6625 N N . ARG B 1 175 ? 15.453 -12.922 -15.484 1 98.12 175 ARG B N 1
ATOM 6626 C CA . ARG B 1 175 ? 14.281 -12.086 -15.266 1 98.12 175 ARG B CA 1
ATOM 6627 C C . ARG B 1 175 ? 13 -12.906 -15.328 1 98.12 175 ARG B C 1
ATOM 6629 O O . ARG B 1 175 ? 12.75 -13.594 -16.312 1 98.12 175 ARG B O 1
ATOM 6636 N N . VAL B 1 176 ? 12.234 -12.867 -14.273 1 96.44 176 VAL B N 1
ATOM 6637 C CA . VAL B 1 176 ? 10.961 -13.578 -14.242 1 96.44 176 VAL B CA 1
ATOM 6638 C C . VAL B 1 176 ? 9.852 -12.625 -13.797 1 96.44 176 VAL B C 1
ATOM 6640 O O . VAL B 1 176 ? 8.797 -13.07 -13.336 1 96.44 176 VAL B O 1
ATOM 6643 N N . THR B 1 177 ? 10.055 -11.352 -14.016 1 96.75 177 THR B N 1
ATOM 6644 C CA . THR B 1 177 ? 9.125 -10.305 -13.594 1 96.75 177 THR B CA 1
ATOM 6645 C C . THR B 1 177 ? 7.762 -10.492 -14.242 1 96.75 177 THR B C 1
ATOM 6647 O O . THR B 1 177 ? 7.676 -10.82 -15.43 1 96.75 177 THR B O 1
ATOM 6650 N N . GLY B 1 178 ? 6.75 -10.336 -13.453 1 94.38 178 GLY B N 1
ATOM 6651 C CA . GLY B 1 178 ? 5.406 -10.312 -14.008 1 94.38 178 GLY B CA 1
ATOM 6652 C C . GLY B 1 178 ? 4.766 -11.688 -14.086 1 94.38 178 GLY B C 1
ATOM 6653 O O . GLY B 1 178 ? 3.656 -11.828 -14.602 1 94.38 178 GLY B O 1
ATOM 6654 N N . ASN B 1 179 ? 5.465 -12.734 -13.609 1 94.06 179 ASN B N 1
ATOM 6655 C CA . ASN B 1 179 ? 4.855 -14.055 -13.461 1 94.06 179 ASN B CA 1
ATOM 6656 C C . ASN B 1 179 ? 4.078 -14.172 -12.156 1 94.06 179 ASN B C 1
ATOM 6658 O O . ASN B 1 179 ? 4.617 -14.641 -11.148 1 94.06 179 ASN B O 1
ATOM 6662 N N . THR B 1 180 ? 2.881 -13.891 -12.148 1 89.19 180 THR B N 1
ATOM 6663 C CA . THR B 1 180 ? 2.09 -13.617 -10.953 1 89.19 180 THR B CA 1
ATOM 6664 C C . THR B 1 180 ? 1.929 -14.883 -10.117 1 89.19 180 THR B C 1
ATOM 6666 O O . THR B 1 180 ? 1.661 -14.805 -8.914 1 89.19 180 THR B O 1
ATOM 6669 N N . GLN B 1 181 ? 2.104 -16.047 -10.695 1 87.88 181 GLN B N 1
ATOM 6670 C CA . GLN B 1 181 ? 1.921 -17.297 -9.953 1 87.88 181 GLN B CA 1
ATOM 6671 C C . GLN B 1 181 ? 3.264 -17.906 -9.57 1 87.88 181 GLN B C 1
ATOM 6673 O O . GLN B 1 181 ? 3.311 -18.938 -8.898 1 87.88 181 GLN B O 1
ATOM 6678 N N . PHE B 1 182 ? 4.277 -17.234 -9.992 1 89.75 182 PHE B N 1
ATOM 6679 C CA . PHE B 1 182 ? 5.602 -17.812 -9.773 1 89.75 182 PHE B CA 1
ATOM 6680 C C . PHE B 1 182 ? 5.957 -17.812 -8.297 1 89.75 182 PHE B C 1
ATOM 6682 O O . PHE B 1 182 ? 5.848 -16.781 -7.625 1 89.75 182 PHE B O 1
ATOM 6689 N N . ALA B 1 183 ? 6.289 -19.016 -7.742 1 86.56 183 ALA B N 1
ATOM 6690 C CA . ALA B 1 183 ? 6.734 -19.188 -6.363 1 86.56 183 ALA B CA 1
ATOM 6691 C C . ALA B 1 183 ? 7.883 -20.188 -6.27 1 86.56 183 ALA B C 1
ATOM 6693 O O . ALA B 1 183 ? 8.016 -21.062 -7.121 1 86.56 183 ALA B O 1
ATOM 6694 N N . VAL B 1 184 ? 8.805 -19.984 -5.281 1 76.81 184 VAL B N 1
ATOM 6695 C CA . VAL B 1 184 ? 9.906 -20.922 -5.074 1 76.81 184 VAL B CA 1
ATOM 6696 C C . VAL B 1 184 ? 9.578 -21.844 -3.908 1 76.81 184 VAL B C 1
ATOM 6698 O O . VAL B 1 184 ? 9.844 -21.516 -2.75 1 76.81 184 VAL B O 1
ATOM 6701 N N . ASN B 1 185 ? 8.367 -22.516 -3.703 1 59.84 185 ASN B N 1
ATOM 6702 C CA . ASN B 1 185 ? 7.91 -23.266 -2.531 1 59.84 185 ASN B CA 1
ATOM 6703 C C . ASN B 1 185 ? 8.812 -24.453 -2.23 1 59.84 185 ASN B C 1
ATOM 6705 O O . ASN B 1 185 ? 9.109 -24.734 -1.067 1 59.84 185 ASN B O 1
ATOM 6709 N N . HIS B 1 186 ? 8.984 -25.484 -3.271 1 56.5 186 HIS B N 1
ATOM 6710 C CA . HIS B 1 186 ? 9.555 -26.781 -2.934 1 56.5 186 HIS B CA 1
ATOM 6711 C C . HIS B 1 186 ? 11.055 -26.797 -3.197 1 56.5 186 HIS B C 1
ATOM 6713 O O . HIS B 1 186 ? 11.633 -27.859 -3.445 1 56.5 186 HIS B O 1
ATOM 6719 N N . GLY B 1 187 ? 11.766 -25.797 -2.727 1 63.41 187 GLY B N 1
ATOM 6720 C CA . GLY B 1 187 ? 13.211 -25.75 -2.883 1 63.41 187 GLY B CA 1
ATOM 6721 C C . GLY B 1 187 ? 13.711 -24.484 -3.535 1 63.41 187 GLY B C 1
ATOM 6722 O O . GLY B 1 187 ? 12.938 -23.75 -4.145 1 63.41 187 GLY B O 1
ATOM 6723 N N . ASN B 1 188 ? 14.906 -24.078 -3.23 1 72.12 188 ASN B N 1
ATOM 6724 C CA . ASN B 1 188 ? 15.508 -22.859 -3.76 1 72.12 188 ASN B CA 1
ATOM 6725 C C . ASN B 1 188 ? 16.141 -23.094 -5.125 1 72.12 188 ASN B C 1
ATOM 6727 O O . ASN B 1 188 ? 16.672 -24.172 -5.391 1 72.12 188 ASN B O 1
ATOM 6731 N N . LEU B 1 189 ? 15.82 -22.281 -6.094 1 86.5 189 LEU B N 1
ATOM 6732 C CA . LEU B 1 189 ? 16.562 -22.25 -7.352 1 86.5 189 LEU B CA 1
ATOM 6733 C C . LEU B 1 189 ? 18.062 -22.125 -7.094 1 86.5 189 LEU B C 1
ATOM 6735 O O . LEU B 1 189 ? 18.484 -21.375 -6.207 1 86.5 189 LEU B O 1
ATOM 6739 N N . THR B 1 190 ? 18.797 -23.016 -7.801 1 90.94 190 THR B N 1
ATOM 6740 C CA . THR B 1 190 ? 20.234 -22.969 -7.551 1 90.94 190 THR B CA 1
ATOM 6741 C C . THR B 1 190 ? 20.984 -22.578 -8.812 1 90.94 190 THR B C 1
ATOM 6743 O O . THR B 1 190 ? 20.672 -23.062 -9.906 1 90.94 190 THR B O 1
ATOM 6746 N N . SER B 1 191 ? 21.875 -21.594 -8.695 1 93.94 191 SER B N 1
ATOM 6747 C CA . SER B 1 191 ? 22.797 -21.141 -9.742 1 93.94 191 SER B CA 1
ATOM 6748 C C . SER B 1 191 ? 24.016 -20.453 -9.141 1 93.94 191 SER B C 1
ATOM 6750 O O . SER B 1 191 ? 23.875 -19.516 -8.359 1 93.94 191 SER B O 1
ATOM 6752 N N . VAL B 1 192 ? 25.172 -20.922 -9.508 1 94.19 192 VAL B N 1
ATOM 6753 C CA . VAL B 1 192 ? 26.391 -20.359 -8.953 1 94.19 192 VAL B CA 1
ATOM 6754 C C . VAL B 1 192 ? 26.781 -19.094 -9.719 1 94.19 192 VAL B C 1
ATOM 6756 O O . VAL B 1 192 ? 27.328 -18.156 -9.141 1 94.19 192 VAL B O 1
ATOM 6759 N N . SER B 1 193 ? 26.375 -18.984 -10.922 1 96.81 193 SER B N 1
ATOM 6760 C CA . SER B 1 193 ? 26.859 -17.906 -11.781 1 96.81 193 SER B CA 1
ATOM 6761 C C . SER B 1 193 ? 25.922 -16.703 -11.75 1 96.81 193 SER B C 1
ATOM 6763 O O . SER B 1 193 ? 26.312 -15.602 -12.148 1 96.81 193 SER B O 1
ATOM 6765 N N . LEU B 1 194 ? 24.75 -16.891 -11.234 1 97.31 194 LEU B N 1
ATOM 6766 C CA . LEU B 1 194 ? 23.734 -15.844 -11.305 1 97.31 194 LEU B CA 1
ATOM 6767 C C . LEU B 1 194 ? 24.156 -14.625 -10.492 1 97.31 194 LEU B C 1
ATOM 6769 O O . LEU B 1 194 ? 24.562 -14.75 -9.336 1 97.31 194 LEU B O 1
ATOM 6773 N N . GLN B 1 195 ? 24.031 -13.422 -11.141 1 98.44 195 GLN B N 1
ATOM 6774 C CA . GLN B 1 195 ? 24.422 -12.172 -10.492 1 98.44 195 GLN B CA 1
ATOM 6775 C C . GLN B 1 195 ? 23.234 -11.234 -10.328 1 98.44 195 GLN B C 1
ATOM 6777 O O . GLN B 1 195 ? 23.172 -10.453 -9.375 1 98.44 195 GLN B O 1
ATOM 6782 N N . VAL B 1 196 ? 22.375 -11.32 -11.25 1 98.69 196 VAL B N 1
ATOM 6783 C CA . VAL B 1 196 ? 21.203 -10.453 -11.234 1 98.69 196 VAL B CA 1
ATOM 6784 C C . VAL B 1 196 ? 19.938 -11.305 -11.297 1 98.69 196 VAL B C 1
ATOM 6786 O O . VAL B 1 196 ? 19.766 -12.117 -12.211 1 98.69 196 VAL B O 1
ATOM 6789 N N . PHE B 1 197 ? 19.094 -11.133 -10.352 1 97.5 197 PHE B N 1
ATOM 6790 C CA . PHE B 1 197 ? 17.828 -11.844 -10.297 1 97.5 197 PHE B CA 1
ATOM 6791 C C . PHE B 1 197 ? 16.672 -10.867 -10.148 1 97.5 197 PHE B C 1
ATOM 6793 O O . PHE B 1 197 ? 16.547 -10.188 -9.133 1 97.5 197 PHE B O 1
ATOM 6800 N N . GLU B 1 198 ? 15.742 -10.789 -11.156 1 98.44 198 GLU B N 1
ATOM 6801 C CA . GLU B 1 198 ? 14.578 -9.898 -11.141 1 98.44 198 GLU B CA 1
ATOM 6802 C C . GLU B 1 198 ? 13.273 -10.688 -11.102 1 98.44 198 GLU B C 1
ATOM 6804 O O . GLU B 1 198 ? 12.93 -11.375 -12.07 1 98.44 198 GLU B O 1
ATOM 6809 N N . ALA B 1 199 ? 12.594 -10.602 -10.023 1 96.94 199 ALA B N 1
ATOM 6810 C CA . ALA B 1 199 ? 11.328 -11.305 -9.828 1 96.94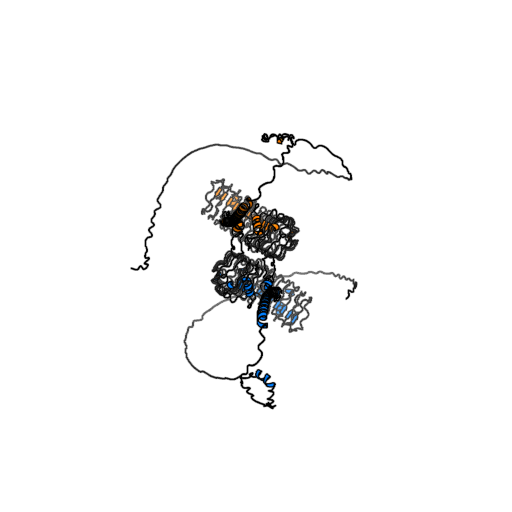 199 ALA B CA 1
ATOM 6811 C C . ALA B 1 199 ? 10.281 -10.375 -9.219 1 96.94 199 ALA B C 1
ATOM 6813 O O . ALA B 1 199 ? 9.664 -10.703 -8.195 1 96.94 199 ALA B O 1
ATOM 6814 N N . GLU B 1 200 ? 10.078 -9.305 -9.898 1 96.69 200 GLU B N 1
ATOM 6815 C CA . GLU B 1 200 ? 9.07 -8.344 -9.461 1 96.69 200 GLU B CA 1
ATOM 6816 C C . GLU B 1 200 ? 7.664 -8.836 -9.812 1 96.69 200 GLU B C 1
ATOM 6818 O O . GLU B 1 200 ? 7.449 -9.414 -10.875 1 96.69 200 GLU B O 1
ATOM 6823 N N . ASN B 1 201 ? 6.688 -8.57 -8.906 1 94 201 ASN B N 1
ATOM 6824 C CA . ASN B 1 201 ? 5.277 -8.859 -9.156 1 94 201 ASN B CA 1
ATOM 6825 C C . ASN B 1 201 ? 5.039 -10.344 -9.406 1 94 201 ASN B C 1
ATOM 6827 O O . ASN B 1 201 ? 4.453 -10.719 -10.422 1 94 201 ASN B O 1
ATOM 6831 N N . CYS B 1 202 ? 5.57 -11.141 -8.555 1 94.69 202 CYS B N 1
ATOM 6832 C CA . CYS B 1 202 ? 5.379 -12.586 -8.523 1 94.69 202 CYS B CA 1
ATOM 6833 C C . CYS B 1 202 ? 4.656 -13.008 -7.254 1 94.69 202 CYS B C 1
ATOM 6835 O O . CYS B 1 202 ? 3.877 -12.242 -6.688 1 94.69 202 CYS B O 1
ATOM 6837 N N . SER B 1 203 ? 4.754 -14.375 -6.871 1 91.69 203 SER B N 1
ATOM 6838 C CA . SER B 1 203 ? 4.07 -14.883 -5.684 1 91.69 203 SER B CA 1
ATOM 6839 C C . SER B 1 203 ? 5.055 -15.531 -4.715 1 91.69 203 SER B C 1
ATOM 6841 O O . SER B 1 203 ? 4.77 -16.578 -4.145 1 91.69 203 SER B O 1
ATOM 6843 N N . LEU B 1 204 ? 6.133 -14.812 -4.578 1 92.44 204 LEU B N 1
ATOM 6844 C CA . LEU B 1 204 ? 7.121 -15.328 -3.633 1 92.44 204 LEU B CA 1
ATOM 6845 C C . LEU B 1 204 ? 6.656 -15.125 -2.195 1 92.44 204 LEU B C 1
ATOM 6847 O O . LEU B 1 204 ? 6.246 -14.023 -1.824 1 92.44 204 LEU B O 1
ATOM 6851 N N . THR B 1 205 ? 6.746 -16.234 -1.403 1 90.56 205 THR B N 1
ATOM 6852 C CA . THR B 1 205 ? 6.402 -16.125 0.01 1 90.56 205 THR B CA 1
ATOM 6853 C C . THR B 1 205 ? 7.66 -16.047 0.869 1 90.56 205 THR B C 1
ATOM 6855 O O . THR B 1 205 ? 7.594 -15.703 2.051 1 90.56 205 THR B O 1
ATOM 6858 N N . VAL B 1 206 ? 8.742 -16.391 0.239 1 91 206 VAL B N 1
ATOM 6859 C CA . VAL B 1 206 ? 10.078 -16.25 0.81 1 91 206 VAL B CA 1
ATOM 6860 C C . VAL B 1 206 ? 11.023 -15.664 -0.23 1 91 206 VAL B C 1
ATOM 6862 O O . VAL B 1 206 ? 10.789 -15.781 -1.435 1 91 206 VAL B O 1
ATOM 6865 N N . PRO B 1 207 ? 12.047 -14.969 0.2 1 92.94 207 PRO B N 1
ATOM 6866 C CA . PRO B 1 207 ? 12.953 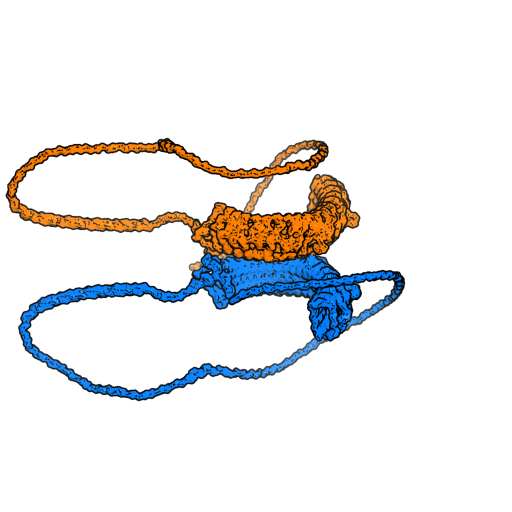-14.383 -0.792 1 92.94 207 PRO B CA 1
ATOM 6867 C C . PRO B 1 207 ? 13.531 -15.414 -1.753 1 92.94 207 PRO B C 1
ATOM 6869 O O . PRO B 1 207 ? 13.656 -15.148 -2.951 1 92.94 207 PRO B O 1
ATOM 6872 N N . GLY B 1 208 ? 13.945 -16.656 -1.248 1 90.88 208 GLY B N 1
ATOM 6873 C CA . GLY B 1 208 ? 14.398 -17.75 -2.098 1 90.88 208 GLY B CA 1
ATOM 6874 C C . GLY B 1 208 ? 15.75 -17.484 -2.734 1 90.88 208 GLY B C 1
ATOM 6875 O O . GLY B 1 208 ? 16.016 -17.922 -3.859 1 90.88 208 GLY B O 1
ATOM 6876 N N . LEU B 1 209 ? 16.672 -16.75 -2.135 1 94.06 209 LEU B N 1
ATOM 6877 C CA . LEU B 1 209 ? 17.922 -16.344 -2.758 1 94.06 209 LEU B CA 1
ATOM 6878 C C . LEU B 1 209 ? 19.078 -17.203 -2.27 1 94.06 209 LEU B C 1
ATOM 6880 O O . LEU B 1 209 ? 20.219 -17.016 -2.674 1 94.06 209 LEU B O 1
ATOM 6884 N N . HIS B 1 210 ? 18.828 -18.234 -1.476 1 90.88 210 HIS B N 1
ATOM 6885 C CA . HIS B 1 210 ? 19.844 -19.078 -0.866 1 90.88 210 HIS B CA 1
ATOM 6886 C C . HIS B 1 210 ? 20.672 -19.797 -1.927 1 90.88 210 HIS B C 1
ATOM 6888 O O . HIS B 1 210 ? 21.859 -20.062 -1.72 1 90.88 210 HIS B O 1
ATOM 6894 N N . GLY B 1 211 ? 20.125 -20.094 -3.049 1 92.5 211 GLY B N 1
ATOM 6895 C CA . GLY B 1 211 ? 20.797 -20.859 -4.094 1 92.5 211 GLY B CA 1
ATOM 6896 C C . GLY B 1 211 ? 21.641 -20 -5.016 1 92.5 211 GLY B C 1
ATOM 6897 O O . GLY B 1 211 ? 22.234 -20.516 -5.969 1 92.5 211 GLY B O 1
ATOM 6898 N N . PHE B 1 212 ? 21.797 -18.672 -4.68 1 95.12 212 PHE B N 1
ATOM 6899 C CA . PHE B 1 212 ? 22.547 -17.766 -5.531 1 95.12 212 PHE B CA 1
ATOM 6900 C C . PHE B 1 212 ? 23.703 -17.125 -4.762 1 95.12 212 PHE B C 1
ATOM 6902 O O . PHE B 1 212 ? 23.641 -15.938 -4.414 1 95.12 212 PHE B O 1
ATOM 6909 N N . PRO B 1 213 ? 24.781 -17.797 -4.57 1 95.06 213 PRO B N 1
ATOM 6910 C CA . PRO B 1 213 ? 25.859 -17.297 -3.729 1 95.06 213 PRO B CA 1
ATOM 6911 C C . PRO B 1 213 ? 26.562 -16.078 -4.324 1 95.06 213 PRO B C 1
ATOM 6913 O O . PRO B 1 213 ? 27.094 -15.242 -3.588 1 95.06 213 PRO B O 1
ATOM 6916 N N . ASN B 1 214 ? 26.484 -15.906 -5.668 1 97.12 214 ASN B N 1
ATOM 6917 C CA . ASN B 1 214 ? 27.219 -14.805 -6.293 1 97.12 214 ASN B CA 1
ATOM 6918 C C . ASN B 1 214 ? 26.266 -13.688 -6.734 1 97.12 214 ASN B C 1
ATOM 6920 O O . ASN B 1 214 ? 26.656 -12.82 -7.516 1 97.12 214 ASN B O 1
ATOM 6924 N N . LEU B 1 215 ? 25.094 -13.734 -6.215 1 97.69 215 LEU B N 1
ATOM 6925 C CA . LEU B 1 215 ? 24.094 -12.734 -6.543 1 97.69 215 LEU B CA 1
ATOM 6926 C C . LEU B 1 215 ? 24.531 -11.352 -6.082 1 97.69 215 LEU B C 1
ATOM 6928 O O . LEU B 1 215 ? 25 -11.188 -4.949 1 97.69 215 LEU B O 1
ATOM 6932 N N . THR B 1 216 ? 24.359 -10.312 -6.984 1 98.56 216 THR B N 1
ATOM 6933 C CA . THR B 1 216 ? 24.766 -8.945 -6.652 1 98.56 216 THR B CA 1
ATOM 6934 C C . THR B 1 216 ? 23.562 -8.023 -6.566 1 98.56 216 THR B C 1
ATOM 6936 O O . THR B 1 216 ? 23.578 -7.035 -5.832 1 98.56 216 THR B O 1
ATOM 6939 N N . TYR B 1 217 ? 22.594 -8.383 -7.328 1 98.62 217 TYR B N 1
ATOM 6940 C CA . TYR B 1 217 ? 21.391 -7.566 -7.375 1 98.62 217 TYR B CA 1
ATOM 6941 C C . TYR B 1 217 ? 20.141 -8.438 -7.371 1 98.62 217 TYR B C 1
ATOM 6943 O O . TYR B 1 217 ? 20.016 -9.367 -8.172 1 98.62 217 TYR B O 1
ATOM 6951 N N . ALA B 1 218 ? 19.172 -8.117 -6.492 1 98.38 218 ALA B N 1
ATOM 6952 C CA . ALA B 1 218 ? 17.891 -8.828 -6.422 1 98.38 218 ALA B CA 1
ATOM 6953 C C . ALA B 1 218 ? 16.734 -7.852 -6.336 1 98.38 218 ALA B C 1
ATOM 6955 O O . ALA B 1 218 ? 16.703 -6.977 -5.465 1 98.38 218 ALA B O 1
ATOM 6956 N N . ASN B 1 219 ? 15.844 -7.961 -7.273 1 98.62 219 ASN B N 1
ATOM 6957 C CA . ASN B 1 219 ? 14.594 -7.203 -7.25 1 98.62 219 ASN B CA 1
ATOM 6958 C C . ASN B 1 219 ? 13.398 -8.109 -6.98 1 98.62 219 ASN B C 1
ATOM 6960 O O . ASN B 1 219 ? 12.945 -8.836 -7.867 1 98.62 219 ASN B O 1
ATOM 6964 N N . LEU B 1 220 ? 12.875 -8.047 -5.758 1 97.81 220 LEU B N 1
ATOM 6965 C CA . LEU B 1 220 ? 11.75 -8.867 -5.336 1 97.81 220 LEU B CA 1
ATOM 6966 C C . LEU B 1 220 ? 10.547 -8 -4.965 1 97.81 220 LEU B C 1
ATOM 6968 O O . LEU B 1 220 ? 9.781 -8.344 -4.066 1 97.81 220 LEU B O 1
ATOM 6972 N N . ARG B 1 221 ? 10.492 -6.926 -5.629 1 97.06 221 ARG B N 1
ATOM 6973 C CA . ARG B 1 221 ? 9.414 -5.98 -5.359 1 97.06 221 ARG B CA 1
ATOM 6974 C C . ARG B 1 221 ? 8.062 -6.578 -5.711 1 97.06 221 ARG B C 1
ATOM 6976 O O . ARG B 1 221 ? 7.934 -7.312 -6.695 1 97.06 221 ARG B O 1
ATOM 6983 N N . LYS B 1 222 ? 7.012 -6.289 -4.902 1 93.69 222 LYS B N 1
ATOM 6984 C CA . LYS B 1 222 ? 5.621 -6.629 -5.191 1 93.69 222 LYS B CA 1
ATOM 6985 C C . LYS B 1 222 ? 5.414 -8.141 -5.188 1 93.69 222 LYS B C 1
ATOM 6987 O O . LYS B 1 222 ? 4.867 -8.695 -6.141 1 93.69 222 LYS B O 1
ATOM 6992 N N . ASN B 1 223 ? 5.902 -8.789 -4.152 1 94.94 223 ASN B N 1
ATOM 6993 C CA . ASN B 1 223 ? 5.633 -10.203 -3.885 1 94.94 223 ASN B CA 1
ATOM 6994 C C . ASN B 1 223 ? 4.805 -10.383 -2.615 1 94.94 223 ASN B C 1
ATOM 6996 O O . ASN B 1 223 ? 4.055 -9.492 -2.227 1 94.94 223 ASN B O 1
ATOM 7000 N N . LYS B 1 224 ? 4.82 -11.656 -2.049 1 92.56 224 LYS B N 1
ATOM 7001 C CA . LYS B 1 224 ? 3.967 -11.953 -0.903 1 92.56 224 LYS B CA 1
ATOM 7002 C C . LYS B 1 224 ? 4.797 -12.398 0.298 1 92.56 224 LYS B C 1
ATOM 7004 O O . LYS B 1 224 ? 4.402 -13.312 1.029 1 92.56 224 LYS B O 1
ATOM 7009 N N . ILE B 1 225 ? 5.906 -11.742 0.422 1 93.81 225 ILE B N 1
ATOM 7010 C CA . ILE B 1 225 ? 6.777 -12.062 1.546 1 93.81 225 ILE B CA 1
ATOM 7011 C C . ILE B 1 225 ? 6.234 -11.422 2.822 1 93.81 225 ILE B C 1
ATOM 7013 O O . ILE B 1 225 ? 5.914 -10.234 2.842 1 93.81 225 ILE B O 1
ATOM 7017 N N . VAL B 1 226 ? 6.219 -12.242 3.895 1 92.75 226 VAL B N 1
ATOM 7018 C CA . VAL B 1 226 ? 5.586 -11.742 5.109 1 92.75 226 VAL B CA 1
ATOM 7019 C C . VAL B 1 226 ? 6.629 -11.586 6.211 1 92.75 226 VAL B C 1
ATOM 7021 O O . VAL B 1 226 ? 6.555 -10.664 7.023 1 92.75 226 VAL B O 1
ATOM 7024 N N . THR B 1 227 ? 7.551 -12.523 6.227 1 94.12 227 THR B N 1
ATOM 7025 C CA . THR B 1 227 ? 8.539 -12.523 7.297 1 94.12 227 THR B CA 1
ATOM 7026 C C . THR B 1 227 ? 9.938 -12.805 6.742 1 94.12 227 THR B C 1
ATOM 7028 O O . THR B 1 227 ? 10.086 -13.547 5.773 1 94.12 227 THR B O 1
ATOM 7031 N N . LEU B 1 228 ? 10.875 -12.094 7.27 1 95.69 228 LEU B N 1
ATOM 7032 C CA . LEU B 1 228 ? 12.273 -12.438 7.043 1 95.69 228 LEU B CA 1
ATOM 7033 C C . LEU B 1 228 ? 12.852 -13.195 8.234 1 95.69 228 LEU B C 1
ATOM 7035 O O . LEU B 1 228 ? 13.07 -12.617 9.297 1 95.69 228 LEU B O 1
ATOM 7039 N N . GLN B 1 229 ? 13.125 -14.391 8.008 1 94.19 229 GLN B N 1
ATOM 7040 C CA . GLN B 1 229 ? 13.578 -15.273 9.07 1 94.19 229 GLN B CA 1
ATOM 7041 C C . GLN B 1 229 ? 15.07 -15.086 9.344 1 94.19 229 GLN B C 1
ATOM 7043 O O . GLN B 1 229 ? 15.75 -14.352 8.625 1 94.19 229 GLN B O 1
ATOM 7048 N N . GLU B 1 230 ? 15.469 -15.805 10.398 1 93 230 GLU B N 1
ATOM 7049 C CA . GLU B 1 230 ? 16.891 -15.789 10.742 1 93 230 GLU B CA 1
ATOM 7050 C C . GLU B 1 230 ? 17.75 -16.312 9.594 1 93 230 GLU B C 1
ATOM 7052 O O . GLU B 1 230 ? 17.391 -17.297 8.945 1 93 230 GLU B O 1
ATOM 7057 N N . LYS B 1 231 ? 18.688 -15.602 9.195 1 92.19 231 LYS B N 1
ATOM 7058 C CA . LYS B 1 231 ? 19.688 -16.016 8.211 1 92.19 231 LYS B CA 1
ATOM 7059 C C . LYS B 1 231 ? 19.062 -16.141 6.824 1 92.19 231 LYS B C 1
ATOM 7061 O O . LYS B 1 231 ? 19.453 -17.016 6.039 1 92.19 231 LYS B O 1
ATOM 7066 N N . SER B 1 232 ? 18.078 -15.297 6.527 1 93 232 SER B N 1
ATOM 7067 C CA . SER B 1 232 ? 17.406 -15.312 5.234 1 93 232 SER B CA 1
ATOM 7068 C C . SER B 1 232 ? 18.391 -15.055 4.094 1 93 232 SER B C 1
ATOM 7070 O O . SER B 1 232 ? 18.203 -15.547 2.98 1 93 232 SER B O 1
ATOM 7072 N N . PHE B 1 233 ? 19.516 -14.312 4.406 1 95.44 233 PHE B N 1
ATOM 7073 C CA . PHE B 1 233 ? 20.453 -13.938 3.359 1 95.44 233 PHE B CA 1
ATOM 7074 C C . PHE B 1 233 ? 21.859 -14.422 3.701 1 95.44 233 PHE B C 1
ATOM 7076 O O . PHE B 1 233 ? 22.844 -13.812 3.297 1 95.44 233 PHE B O 1
ATOM 7083 N N . LEU B 1 234 ? 21.953 -15.5 4.398 1 94.06 234 LEU B N 1
ATOM 7084 C CA . LEU B 1 234 ? 23.219 -16.016 4.918 1 94.06 234 LEU B CA 1
ATOM 7085 C C . LEU B 1 234 ? 24.156 -16.391 3.775 1 94.06 234 LEU B C 1
ATOM 7087 O O . LEU B 1 234 ? 25.375 -16.172 3.869 1 94.06 234 LEU B O 1
ATOM 7091 N N . LYS B 1 235 ? 23.641 -16.859 2.668 1 94.06 235 LYS B N 1
ATOM 7092 C CA . LYS B 1 235 ? 24.469 -17.375 1.584 1 94.06 235 LYS B CA 1
ATOM 7093 C C . LYS B 1 235 ? 24.719 -16.312 0.52 1 94.06 235 LYS B C 1
ATOM 7095 O O . LYS B 1 235 ? 25.406 -16.547 -0.466 1 94.06 235 LYS B O 1
ATOM 7100 N N . ASN B 1 236 ? 24.203 -15.141 0.705 1 95.94 236 ASN B N 1
ATOM 7101 C CA . ASN B 1 236 ? 24.328 -14.078 -0.284 1 95.94 236 ASN B CA 1
ATOM 7102 C C . ASN B 1 236 ? 25.406 -13.07 0.103 1 95.94 236 ASN B C 1
ATOM 7104 O O . ASN B 1 236 ? 25.125 -11.883 0.259 1 95.94 236 ASN B O 1
ATOM 7108 N N . LYS B 1 237 ? 26.594 -13.516 0.103 1 95.69 237 LYS B N 1
ATOM 7109 C CA . LYS B 1 237 ? 27.719 -12.727 0.597 1 95.69 237 LYS B CA 1
ATOM 7110 C C . LYS B 1 237 ? 28.078 -11.609 -0.375 1 95.69 237 LYS B C 1
ATOM 7112 O O . LYS B 1 237 ? 28.625 -10.578 0.029 1 95.69 237 LYS B O 1
ATOM 7117 N N . CYS B 1 238 ? 27.656 -11.789 -1.648 1 97.38 238 CYS B N 1
ATOM 7118 C CA . CYS B 1 238 ? 28.062 -10.828 -2.672 1 97.38 238 CYS B CA 1
ATOM 7119 C C . CYS B 1 238 ? 26.922 -9.852 -2.975 1 97.38 238 CYS B C 1
ATOM 7121 O O . CYS B 1 238 ? 27.094 -8.953 -3.797 1 97.38 238 CYS B O 1
ATOM 7123 N N . LEU B 1 239 ? 25.812 -9.977 -2.273 1 97.94 239 LEU B N 1
ATOM 7124 C CA . LEU B 1 239 ? 24.641 -9.148 -2.543 1 97.94 239 LEU B CA 1
ATOM 7125 C C . LEU B 1 239 ? 24.922 -7.688 -2.232 1 97.94 239 LEU B C 1
ATOM 7127 O O . LEU B 1 239 ? 25.375 -7.355 -1.13 1 97.94 239 LEU B O 1
ATOM 7131 N N . VAL B 1 240 ? 24.719 -6.812 -3.248 1 98.5 240 VAL B N 1
ATOM 7132 C CA . VAL B 1 240 ? 25.047 -5.395 -3.107 1 98.5 240 VAL B CA 1
ATOM 7133 C C . VAL B 1 240 ? 23.75 -4.59 -2.99 1 98.5 240 VAL B C 1
ATOM 7135 O O . VAL B 1 240 ? 23.656 -3.666 -2.18 1 98.5 240 VAL B O 1
ATOM 7138 N N . GLU B 1 241 ? 22.797 -4.938 -3.836 1 98.69 241 GLU B N 1
ATOM 7139 C CA . GLU B 1 241 ? 21.531 -4.219 -3.873 1 98.69 241 GLU B CA 1
ATOM 7140 C C . GLU B 1 241 ? 20.359 -5.176 -3.738 1 98.69 241 GLU B C 1
ATOM 7142 O O . GLU B 1 241 ? 20.281 -6.18 -4.449 1 98.69 241 GLU B O 1
ATOM 7147 N N . LEU B 1 242 ? 19.438 -4.855 -2.814 1 98.56 242 LEU B N 1
ATOM 7148 C CA . LEU B 1 242 ? 18.25 -5.672 -2.561 1 98.56 242 LEU B CA 1
ATOM 7149 C C . LEU B 1 242 ? 17 -4.812 -2.531 1 98.56 242 LEU B C 1
ATOM 7151 O O . LEU B 1 242 ? 16.906 -3.861 -1.755 1 98.56 242 LEU B O 1
ATOM 7155 N N . ASP B 1 243 ? 16.078 -5.121 -3.387 1 98.69 243 ASP B N 1
ATOM 7156 C CA . ASP B 1 243 ? 14.789 -4.449 -3.381 1 98.69 243 ASP B CA 1
ATOM 7157 C C . ASP B 1 243 ? 13.664 -5.41 -2.992 1 98.69 243 ASP B C 1
ATOM 7159 O O . ASP B 1 243 ? 13.312 -6.305 -3.764 1 98.69 243 ASP B O 1
ATOM 7163 N N . ILE B 1 244 ? 13.148 -5.309 -1.818 1 98.12 244 ILE B N 1
ATOM 7164 C CA . ILE B 1 244 ? 12.039 -6.125 -1.333 1 98.12 244 ILE B CA 1
ATOM 7165 C C . ILE B 1 244 ? 10.867 -5.223 -0.956 1 98.12 244 ILE B C 1
ATOM 7167 O O . ILE B 1 244 ? 10.141 -5.5 0.004 1 98.12 244 ILE B O 1
ATOM 7171 N N . SER B 1 245 ? 10.742 -4.164 -1.704 1 97.75 245 SER B N 1
ATOM 7172 C CA . SER B 1 245 ? 9.688 -3.197 -1.436 1 97.75 245 SER B CA 1
ATOM 7173 C C . SER B 1 245 ? 8.328 -3.719 -1.894 1 97.75 245 SER B C 1
ATOM 7175 O O . SER B 1 245 ? 8.25 -4.633 -2.719 1 97.75 245 SER B O 1
ATOM 7177 N N . ALA B 1 246 ? 7.289 -3.23 -1.316 1 93.62 246 ALA B N 1
ATOM 7178 C CA . ALA B 1 246 ? 5.902 -3.484 -1.71 1 93.62 246 ALA B CA 1
ATOM 7179 C C . ALA B 1 246 ? 5.551 -4.961 -1.552 1 93.62 246 ALA B C 1
ATOM 7181 O O . ALA B 1 246 ? 4.984 -5.57 -2.461 1 93.62 246 ALA B O 1
ATOM 7182 N N . ASN B 1 247 ? 6.082 -5.5 -0.466 1 95.12 247 ASN B N 1
ATOM 7183 C CA . ASN B 1 247 ? 5.637 -6.805 0.013 1 95.12 247 ASN B CA 1
ATOM 7184 C C . ASN B 1 247 ? 4.707 -6.672 1.216 1 95.12 247 ASN B C 1
ATOM 7186 O O . ASN B 1 247 ? 3.986 -5.684 1.343 1 95.12 247 ASN B O 1
ATOM 7190 N N . GLU B 1 248 ? 4.578 -7.652 2.023 1 91.69 248 GLU B N 1
ATOM 7191 C CA . GLU B 1 248 ? 3.766 -7.613 3.236 1 91.69 248 GLU B CA 1
ATOM 7192 C C . GLU B 1 248 ? 4.598 -7.949 4.469 1 91.69 248 GLU B C 1
ATOM 7194 O O . GLU B 1 248 ? 4.117 -8.625 5.387 1 91.69 248 GLU B O 1
ATOM 7199 N N . ILE B 1 249 ? 5.742 -7.426 4.438 1 95.88 249 ILE B N 1
ATOM 7200 C CA . ILE B 1 249 ? 6.668 -7.777 5.512 1 95.88 249 ILE B CA 1
ATOM 7201 C C . ILE B 1 249 ? 6.246 -7.086 6.805 1 95.88 249 ILE B C 1
ATOM 7203 O O . ILE B 1 249 ? 6.133 -5.859 6.848 1 95.88 249 ILE B O 1
ATOM 7207 N N . SER B 1 250 ? 6.051 -7.859 7.832 1 94.62 250 SER B N 1
ATOM 7208 C CA . SER B 1 250 ? 5.609 -7.316 9.117 1 94.62 250 SER B CA 1
ATOM 7209 C C . SER B 1 250 ? 6.637 -7.59 10.211 1 94.62 250 SER B C 1
ATOM 7211 O O . SER B 1 250 ? 6.613 -6.949 11.266 1 94.62 250 SER B O 1
ATOM 7213 N N . ASP B 1 251 ? 7.484 -8.586 9.844 1 94.12 251 ASP B N 1
ATOM 7214 C CA . ASP B 1 251 ? 8.461 -8.977 10.852 1 94.12 251 ASP B CA 1
ATOM 7215 C C . ASP B 1 251 ? 9.812 -9.297 10.211 1 94.12 251 ASP B C 1
ATOM 7217 O O . ASP B 1 251 ? 9.875 -10.008 9.203 1 94.12 251 ASP B O 1
ATOM 7221 N N . ILE B 1 252 ? 10.82 -8.719 10.844 1 95.88 252 ILE B N 1
ATOM 7222 C CA . ILE B 1 252 ? 12.188 -8.992 10.406 1 95.88 252 ILE B CA 1
ATOM 7223 C C . ILE B 1 252 ? 13.008 -9.5 11.594 1 95.88 252 ILE B C 1
ATOM 7225 O O . ILE B 1 252 ? 13.156 -8.805 12.602 1 95.88 252 ILE B O 1
ATOM 7229 N N . HIS B 1 253 ? 13.539 -10.664 11.453 1 95.12 253 HIS B N 1
ATOM 7230 C CA . HIS B 1 253 ? 14.438 -11.172 12.477 1 95.12 253 HIS B CA 1
ATOM 7231 C C . HIS B 1 253 ? 15.719 -10.344 12.555 1 95.12 253 HIS B C 1
ATOM 7233 O O . HIS B 1 253 ? 16.281 -9.953 11.531 1 95.12 253 HIS B O 1
ATOM 7239 N N . PRO B 1 254 ? 16.234 -10.117 13.75 1 92.5 254 PRO B N 1
ATOM 7240 C CA . PRO B 1 254 ? 17.406 -9.266 13.922 1 92.5 254 PRO B CA 1
ATOM 7241 C C . PRO B 1 254 ? 18.641 -9.805 13.203 1 92.5 254 PRO B C 1
ATOM 7243 O O . PRO B 1 254 ? 19.562 -9.039 12.883 1 92.5 254 PRO B O 1
ATOM 7246 N N . GLN B 1 255 ? 18.641 -11.07 12.852 1 94.06 255 GLN B N 1
ATOM 7247 C CA . GLN B 1 255 ? 19.797 -11.672 12.188 1 94.06 255 GLN B CA 1
ATOM 7248 C C . GLN B 1 255 ? 19.469 -12.062 10.75 1 94.06 255 GLN B C 1
ATOM 7250 O O . GLN B 1 255 ? 20.141 -12.906 10.164 1 94.06 255 GLN B O 1
ATOM 7255 N N . ALA B 1 256 ? 18.484 -11.43 10.203 1 95.19 256 ALA B N 1
ATOM 7256 C CA . ALA B 1 256 ? 18.047 -11.781 8.859 1 95.19 256 ALA B CA 1
ATOM 7257 C C . ALA B 1 256 ? 19.125 -11.469 7.828 1 95.19 256 ALA B C 1
ATOM 7259 O O . ALA B 1 256 ? 19.328 -12.227 6.875 1 95.19 256 ALA B O 1
ATOM 7260 N N . PHE B 1 257 ? 19.969 -10.336 8.055 1 96.06 257 PHE B N 1
ATOM 7261 C CA . PHE B 1 257 ? 20.875 -9.836 7.027 1 96.06 257 PHE B CA 1
ATOM 7262 C C . PHE B 1 257 ? 22.328 -10.156 7.379 1 96.06 257 PHE B C 1
ATOM 7264 O O . PHE B 1 257 ? 23.25 -9.641 6.742 1 96.06 257 PHE B O 1
ATOM 7271 N N . VAL B 1 258 ? 22.672 -10.953 8.367 1 92.56 258 VAL B N 1
ATOM 7272 C CA . VAL B 1 258 ? 24 -11.227 8.891 1 92.56 258 VAL B CA 1
ATOM 7273 C C . VAL B 1 258 ? 24.891 -11.766 7.777 1 92.56 258 VAL B C 1
ATOM 7275 O O . VAL B 1 258 ? 26.078 -11.438 7.707 1 92.56 258 VAL B O 1
ATOM 7278 N N . GLY B 1 259 ? 24.469 -12.414 6.82 1 90.69 259 GLY B N 1
ATOM 7279 C CA . GLY B 1 259 ? 25.266 -13.023 5.781 1 90.69 259 GLY B CA 1
ATOM 7280 C C . GLY B 1 259 ? 25.516 -12.109 4.598 1 90.69 259 GLY B C 1
ATOM 7281 O O . GLY B 1 259 ? 26.438 -12.336 3.807 1 90.69 259 GLY B O 1
ATOM 7282 N N . ALA B 1 260 ? 24.844 -11.062 4.43 1 94.25 260 ALA B N 1
ATOM 7283 C CA . ALA B 1 260 ? 24.938 -10.156 3.287 1 94.25 260 ALA B CA 1
ATOM 7284 C C . ALA B 1 260 ? 25.922 -9.023 3.568 1 94.25 260 ALA B C 1
ATOM 7286 O O . ALA B 1 260 ? 25.531 -7.859 3.662 1 94.25 260 ALA B O 1
ATOM 7287 N N . ARG B 1 261 ? 27.141 -9.25 3.547 1 92.44 261 ARG B N 1
ATOM 7288 C CA . ARG B 1 261 ? 28.188 -8.367 4.039 1 92.44 261 ARG B CA 1
ATOM 7289 C C . ARG B 1 261 ? 28.453 -7.227 3.062 1 92.44 261 ARG B C 1
ATOM 7291 O O . ARG B 1 261 ? 28.938 -6.164 3.459 1 92.44 261 ARG B O 1
ATOM 7298 N N . GLN B 1 262 ? 28.109 -7.418 1.813 1 96.5 262 GLN B N 1
ATOM 7299 C CA . GLN B 1 262 ? 28.438 -6.41 0.81 1 96.5 262 GLN B CA 1
ATOM 7300 C C . GLN B 1 262 ? 27.234 -5.52 0.517 1 96.5 262 GLN B C 1
ATOM 7302 O O . GLN B 1 262 ? 27.297 -4.664 -0.37 1 96.5 262 GLN B O 1
ATOM 7307 N N . LEU B 1 263 ? 26.188 -5.676 1.253 1 97.19 263 LEU B N 1
ATOM 7308 C CA . LEU B 1 263 ? 24.953 -4.938 1.03 1 97.19 263 LEU B CA 1
ATOM 7309 C C . LEU B 1 263 ? 25.188 -3.436 1.132 1 97.19 263 LEU B C 1
ATOM 7311 O O . LEU B 1 263 ? 25.75 -2.957 2.121 1 97.19 263 LEU B O 1
ATOM 7315 N N . LYS B 1 264 ? 24.844 -2.674 0.058 1 98.25 264 LYS B N 1
ATOM 7316 C CA . LYS B 1 264 ? 25 -1.224 0.032 1 98.25 264 LYS B CA 1
ATOM 7317 C C . LYS B 1 264 ? 23.656 -0.514 -0.043 1 98.25 264 LYS B C 1
ATOM 7319 O O . LYS B 1 264 ? 23.5 0.585 0.491 1 98.25 264 LYS B O 1
ATOM 7324 N N . PHE B 1 265 ? 22.75 -1.141 -0.737 1 98.44 265 PHE B N 1
ATOM 7325 C CA . PHE B 1 265 ? 21.438 -0.533 -0.972 1 98.44 265 PHE B CA 1
ATOM 7326 C C . PHE B 1 265 ? 20.328 -1.497 -0.602 1 98.44 265 PHE B C 1
ATOM 7328 O O . PHE B 1 265 ? 20.234 -2.602 -1.145 1 98.44 265 PHE B O 1
ATOM 7335 N N . VAL B 1 266 ? 19.422 -1.096 0.305 1 98.44 266 VAL B N 1
ATOM 7336 C CA . VAL B 1 266 ? 18.281 -1.921 0.693 1 98.44 266 VAL B CA 1
ATOM 7337 C C . VAL B 1 266 ? 17 -1.098 0.619 1 98.44 266 VAL B C 1
ATOM 7339 O O . VAL B 1 266 ? 16.938 0 1.174 1 98.44 266 VAL B O 1
ATOM 7342 N N . ASN B 1 267 ? 16.078 -1.565 -0.107 1 98.75 267 ASN B N 1
ATOM 7343 C CA . ASN B 1 267 ? 14.758 -0.939 -0.199 1 98.75 267 ASN B CA 1
ATOM 7344 C C . ASN B 1 267 ? 13.68 -1.797 0.459 1 98.75 267 ASN B C 1
ATOM 7346 O O . ASN B 1 267 ? 13.312 -2.852 -0.063 1 98.75 267 ASN B O 1
ATOM 7350 N N . LEU B 1 268 ? 13.203 -1.391 1.59 1 98.12 268 LEU B N 1
ATOM 7351 C CA . LEU B 1 268 ? 12.156 -2.059 2.354 1 98.12 268 LEU B CA 1
ATOM 7352 C C . LEU B 1 268 ? 10.883 -1.212 2.393 1 98.12 268 LEU B C 1
ATOM 7354 O O . LEU B 1 268 ? 10.039 -1.39 3.273 1 98.12 268 LEU B O 1
ATOM 7358 N N . SER B 1 269 ? 10.781 -0.341 1.424 1 97.69 269 SER B N 1
ATOM 7359 C CA . SER B 1 269 ? 9.664 0.601 1.438 1 97.69 269 SER B CA 1
ATOM 7360 C C . SER B 1 269 ? 8.344 -0.097 1.125 1 97.69 269 SER B C 1
ATOM 7362 O O . SER B 1 269 ? 8.336 -1.167 0.512 1 97.69 269 SER B O 1
ATOM 7364 N N . ALA B 1 270 ? 7.23 0.442 1.589 1 93.5 270 ALA B N 1
ATOM 7365 C CA . ALA B 1 270 ? 5.871 0.021 1.266 1 93.5 270 ALA B CA 1
ATOM 7366 C C . ALA B 1 270 ? 5.613 -1.406 1.74 1 93.5 270 ALA B C 1
ATOM 7368 O O . ALA B 1 270 ? 5.141 -2.246 0.971 1 93.5 270 ALA B O 1
ATOM 7369 N N . ASN B 1 271 ? 6.043 -1.683 2.996 1 96 271 ASN B N 1
ATOM 7370 C CA . ASN B 1 271 ? 5.727 -2.928 3.689 1 96 271 ASN B CA 1
ATOM 7371 C C . ASN B 1 271 ? 4.836 -2.684 4.902 1 96 271 ASN B C 1
ATOM 7373 O O . ASN B 1 271 ? 4.129 -1.674 4.969 1 96 271 ASN B O 1
ATOM 7377 N N . SER B 1 272 ? 4.719 -3.713 5.797 1 93.5 272 SER B N 1
ATOM 7378 C CA . SER B 1 272 ? 3.816 -3.602 6.938 1 93.5 272 SER B CA 1
ATOM 7379 C C . SER B 1 272 ? 4.59 -3.611 8.25 1 93.5 272 SER B C 1
ATOM 7381 O O . SER B 1 272 ? 4.121 -4.168 9.25 1 93.5 272 SER B O 1
ATOM 7383 N N . LEU B 1 273 ? 5.723 -2.975 8.195 1 95.12 273 LEU B N 1
ATOM 7384 C CA . LEU B 1 273 ? 6.539 -2.922 9.406 1 95.12 273 LEU B CA 1
ATOM 7385 C C . LEU B 1 273 ? 5.918 -1.984 10.438 1 95.12 273 LEU B C 1
ATOM 7387 O O . LEU B 1 273 ? 5.473 -0.887 10.094 1 95.12 273 LEU B O 1
ATOM 7391 N N . GLN B 1 274 ? 5.887 -2.4 11.664 1 92.31 274 GLN B N 1
ATOM 7392 C CA . GLN B 1 274 ? 5.285 -1.626 12.742 1 92.31 274 GLN B CA 1
ATOM 7393 C C . GLN B 1 274 ? 6.281 -1.39 13.875 1 92.31 274 GLN B C 1
ATOM 7395 O O . GLN B 1 274 ? 7.293 -2.092 13.977 1 92.31 274 GLN B O 1
ATOM 7400 N N . GLY B 1 275 ? 5.93 -0.408 14.656 1 90.94 275 GLY B N 1
ATOM 7401 C CA . GLY B 1 275 ? 6.809 -0.094 15.773 1 90.94 275 GLY B CA 1
ATOM 7402 C C . GLY B 1 275 ? 8.117 0.537 15.344 1 90.94 275 GLY B C 1
ATOM 7403 O O . GLY B 1 275 ? 8.148 1.688 14.898 1 90.94 275 GLY B O 1
ATOM 7404 N N . PHE B 1 276 ? 9.203 -0.248 15.617 1 88.19 276 PHE B N 1
ATOM 7405 C CA . PHE B 1 276 ? 10.539 0.176 15.195 1 88.19 276 PHE B CA 1
ATOM 7406 C C . PHE B 1 276 ? 11.383 -1.023 14.781 1 88.19 276 PHE B C 1
ATOM 7408 O O . PHE B 1 276 ? 11.07 -2.162 15.141 1 88.19 276 PHE B O 1
ATOM 7415 N N . LEU B 1 277 ? 12.234 -0.758 13.945 1 89.44 277 LEU B N 1
ATOM 7416 C CA . LEU B 1 277 ? 13.156 -1.811 13.523 1 89.44 277 LEU B CA 1
ATOM 7417 C C . LEU B 1 277 ? 14.125 -2.168 14.648 1 89.44 277 LEU B C 1
ATOM 7419 O O . LEU B 1 277 ? 14.633 -1.282 15.344 1 89.44 277 LEU B O 1
ATOM 7423 N N . PRO B 1 278 ? 14.391 -3.412 14.82 1 87.88 278 PRO B N 1
ATOM 7424 C CA . PRO B 1 278 ? 15.406 -3.783 15.805 1 87.88 278 PRO B CA 1
ATOM 7425 C C . PRO B 1 278 ? 16.766 -3.162 15.508 1 87.88 278 PRO B C 1
ATOM 7427 O O . PRO B 1 278 ? 17.172 -3.088 14.352 1 87.88 278 PRO B O 1
ATOM 7430 N N . SER B 1 279 ? 17.484 -2.699 16.547 1 87.19 279 SER B N 1
ATOM 7431 C CA . SER B 1 279 ? 18.703 -1.921 16.422 1 87.19 279 SER B CA 1
ATOM 7432 C C . SER B 1 279 ? 19.812 -2.732 15.742 1 87.19 279 SER B C 1
ATOM 7434 O O . SER B 1 279 ? 20.672 -2.174 15.055 1 87.19 279 SER B O 1
ATOM 7436 N N . ASN B 1 280 ? 19.719 -4.035 15.859 1 88.5 280 ASN B N 1
ATOM 7437 C CA . ASN B 1 280 ? 20.797 -4.875 15.352 1 88.5 280 ASN B CA 1
ATOM 7438 C C . ASN B 1 280 ? 20.453 -5.465 13.984 1 88.5 280 ASN B C 1
ATOM 7440 O O . ASN B 1 280 ? 21.188 -6.293 13.461 1 88.5 280 ASN B O 1
ATOM 7444 N N . THR B 1 281 ? 19.391 -5.043 13.391 1 92 281 THR B N 1
ATOM 7445 C CA . THR B 1 281 ? 18.922 -5.625 12.141 1 92 281 THR B CA 1
ATOM 7446 C C . THR B 1 281 ? 20.016 -5.535 11.07 1 92 281 THR B C 1
ATOM 7448 O O . THR B 1 281 ? 20.219 -6.484 10.312 1 92 281 THR B O 1
ATOM 7451 N N . PHE B 1 282 ? 20.734 -4.371 11.039 1 93.56 282 PHE B N 1
ATOM 7452 C CA . PHE B 1 282 ? 21.766 -4.152 10.031 1 93.56 282 PHE B CA 1
ATOM 7453 C C . PHE B 1 282 ? 23.125 -3.896 10.672 1 93.56 282 PHE B C 1
ATOM 7455 O O . PHE B 1 282 ? 23.984 -3.236 10.086 1 93.56 282 PHE B O 1
ATOM 7462 N N . SER B 1 283 ? 23.391 -4.344 11.875 1 87.69 283 SER B N 1
ATOM 7463 C CA . SER B 1 283 ? 24.594 -4.035 12.648 1 87.69 283 SER B CA 1
ATOM 7464 C C . SER B 1 283 ? 25.828 -4.648 12.016 1 87.69 283 SER B C 1
ATOM 7466 O O . SER B 1 283 ? 26.938 -4.133 12.188 1 87.69 283 SER B O 1
ATOM 7468 N N . THR B 1 284 ? 25.609 -5.742 11.242 1 89.5 284 THR B N 1
ATOM 7469 C CA . THR B 1 284 ? 26.766 -6.43 10.664 1 89.5 284 THR B CA 1
ATOM 7470 C C . THR B 1 284 ? 26.984 -5.992 9.219 1 89.5 284 THR B C 1
ATOM 7472 O O . THR B 1 284 ? 27.922 -6.449 8.555 1 89.5 284 THR B O 1
ATOM 7475 N N . ASN B 1 285 ? 26.141 -5.137 8.727 1 94.81 285 ASN B N 1
ATOM 7476 C CA . ASN B 1 285 ? 26.25 -4.676 7.344 1 94.81 285 ASN B CA 1
ATOM 7477 C C . ASN B 1 285 ? 27 -3.354 7.254 1 94.81 285 ASN B C 1
ATOM 7479 O O . ASN B 1 285 ? 26.406 -2.307 7.004 1 94.81 285 ASN B O 1
ATOM 7483 N N . TYR B 1 286 ? 28.25 -3.428 7.242 1 93.44 286 TYR B N 1
ATOM 7484 C CA . TYR B 1 286 ? 29.141 -2.277 7.406 1 93.44 286 TYR B CA 1
ATOM 7485 C C . TYR B 1 286 ? 29.203 -1.457 6.125 1 93.44 286 TYR B C 1
ATOM 7487 O O . TYR B 1 286 ? 29.641 -0.301 6.141 1 93.44 286 TYR B O 1
ATOM 7495 N N . ASN B 1 287 ? 28.719 -2.051 5.043 1 95.5 287 ASN B N 1
ATOM 7496 C CA . ASN B 1 287 ? 28.812 -1.34 3.771 1 95.5 287 ASN B CA 1
ATOM 7497 C C . ASN B 1 287 ? 27.5 -0.678 3.393 1 95.5 287 ASN B C 1
ATOM 7499 O O . ASN B 1 287 ? 27.391 -0.033 2.348 1 95.5 287 ASN B O 1
ATOM 7503 N N . LEU B 1 288 ? 26.5 -0.792 4.219 1 97.19 288 LEU B N 1
ATOM 7504 C CA . LEU B 1 288 ? 25.172 -0.277 3.896 1 97.19 288 LEU B CA 1
ATOM 7505 C C . LEU B 1 288 ? 25.188 1.246 3.814 1 97.19 288 LEU B C 1
ATOM 7507 O O . LEU B 1 288 ? 25.531 1.922 4.785 1 97.19 288 LEU B O 1
ATOM 7511 N N . LYS B 1 289 ? 24.766 1.799 2.66 1 98.19 289 LYS B N 1
ATOM 7512 C CA . LYS B 1 289 ? 24.844 3.238 2.424 1 98.19 289 LYS B CA 1
ATOM 7513 C C . LYS B 1 289 ? 23.438 3.852 2.357 1 98.19 289 LYS B C 1
ATOM 7515 O O . LYS B 1 289 ? 23.234 4.988 2.793 1 98.19 289 LYS B O 1
ATOM 7520 N N . THR B 1 290 ? 22.562 3.119 1.761 1 98.62 290 THR B N 1
ATOM 7521 C CA . THR B 1 290 ? 21.203 3.641 1.569 1 98.62 290 THR B CA 1
ATOM 7522 C C . THR B 1 290 ? 20.172 2.648 2.08 1 98.62 290 THR B C 1
ATOM 7524 O O . THR B 1 290 ? 20.219 1.464 1.739 1 98.62 290 THR B O 1
ATOM 7527 N N . LEU B 1 291 ? 19.25 3.113 2.934 1 98.06 291 LEU B N 1
ATOM 7528 C CA . LEU B 1 291 ? 18.141 2.326 3.465 1 98.06 291 LEU B CA 1
ATOM 7529 C C . LEU B 1 291 ? 16.812 3.064 3.297 1 98.06 291 LEU B C 1
ATOM 7531 O O . LEU B 1 291 ? 16.672 4.195 3.766 1 98.06 291 LEU B O 1
ATOM 7535 N N . ASP B 1 292 ? 15.961 2.471 2.604 1 98.69 292 ASP B N 1
ATOM 7536 C CA . ASP B 1 292 ? 14.633 3.049 2.396 1 98.69 292 ASP B CA 1
ATOM 7537 C C . ASP B 1 292 ? 13.578 2.299 3.201 1 98.69 292 ASP B C 1
ATOM 7539 O O . ASP B 1 292 ? 13.289 1.133 2.92 1 98.69 292 ASP B O 1
ATOM 7543 N N . LEU B 1 293 ? 13.031 2.914 4.195 1 97.69 293 LEU B N 1
ATOM 7544 C CA . LEU B 1 293 ? 11.984 2.354 5.047 1 97.69 293 LEU B CA 1
ATOM 7545 C C . LEU B 1 293 ? 10.688 3.133 4.898 1 97.69 293 LEU B C 1
ATOM 7547 O O . LEU B 1 293 ? 9.797 3.035 5.746 1 97.69 293 LEU B O 1
ATOM 7551 N N . SER B 1 294 ? 10.586 3.842 3.822 1 97.06 294 SER B N 1
ATOM 7552 C CA . SER B 1 294 ? 9.445 4.727 3.645 1 97.06 294 SER B CA 1
ATOM 7553 C C . SER B 1 294 ? 8.156 3.936 3.432 1 97.06 294 SER B C 1
ATOM 7555 O O . SER B 1 294 ? 8.203 2.748 3.102 1 97.06 294 SER B O 1
ATOM 7557 N N . MET B 1 295 ? 7.008 4.535 3.736 1 92.38 295 MET B N 1
ATOM 7558 C CA . MET B 1 295 ? 5.672 3.992 3.492 1 92.38 295 MET B CA 1
ATOM 7559 C C . MET B 1 295 ? 5.453 2.707 4.281 1 92.38 295 MET B C 1
ATOM 7561 O O . MET B 1 295 ? 4.977 1.712 3.736 1 92.38 295 MET B O 1
ATOM 7565 N N . ASN B 1 296 ? 5.992 2.643 5.5 1 94.62 296 ASN B N 1
ATOM 7566 C CA . ASN B 1 296 ? 5.688 1.619 6.496 1 94.62 296 ASN B CA 1
ATOM 7567 C C . ASN B 1 296 ? 4.836 2.176 7.633 1 94.62 296 ASN B C 1
ATOM 7569 O O . ASN B 1 296 ? 4.332 3.297 7.543 1 94.62 296 ASN B O 1
ATOM 7573 N N . ARG B 1 297 ? 4.535 1.383 8.672 1 92.19 297 ARG B N 1
ATOM 7574 C CA . ARG B 1 297 ? 3.746 1.831 9.812 1 92.19 297 ARG B CA 1
ATOM 7575 C C . ARG B 1 297 ? 4.629 2.025 11.047 1 92.19 297 ARG B C 1
ATOM 7577 O O . ARG B 1 297 ? 4.223 1.705 12.164 1 92.19 297 ARG B O 1
ATOM 7584 N N . LEU B 1 298 ? 5.793 2.461 10.727 1 95 298 LEU B N 1
ATOM 7585 C CA . LEU B 1 298 ? 6.738 2.691 11.812 1 95 298 LEU B CA 1
ATOM 7586 C C . LEU B 1 298 ? 6.297 3.867 12.68 1 95 298 LEU B C 1
ATOM 7588 O O . LEU B 1 298 ? 5.828 4.883 12.156 1 95 298 LEU B O 1
ATOM 7592 N N . GLN B 1 299 ? 6.441 3.719 13.961 1 93.12 299 GLN B N 1
ATOM 7593 C CA . GLN B 1 299 ? 5.953 4.727 14.898 1 93.12 299 GLN B CA 1
ATOM 7594 C C . GLN B 1 299 ? 7.105 5.527 15.5 1 93.12 299 GLN B C 1
ATOM 7596 O O . GLN B 1 299 ? 6.891 6.586 16.094 1 93.12 299 GLN B O 1
ATOM 7601 N N . SER B 1 300 ? 8.266 4.961 15.336 1 91.31 300 SER B N 1
ATOM 7602 C CA . SER B 1 300 ? 9.461 5.645 15.828 1 91.31 300 SER B CA 1
ATOM 7603 C C . SER B 1 300 ? 10.664 5.367 14.938 1 91.31 300 SER B C 1
ATOM 7605 O O . SER B 1 300 ? 10.672 4.391 14.188 1 91.31 300 SER B O 1
ATOM 7607 N N . VAL B 1 301 ? 11.578 6.23 14.93 1 86.56 301 VAL B N 1
ATOM 7608 C CA . VAL B 1 301 ? 12.828 6.031 14.203 1 86.56 301 VAL B CA 1
ATOM 7609 C C . VAL B 1 301 ? 13.625 4.895 14.844 1 86.56 301 VAL B C 1
ATOM 7611 O O . VAL B 1 301 ? 14.328 4.16 14.148 1 86.56 301 VAL B O 1
ATOM 7614 N N . GLY B 1 302 ? 13.438 4.816 16.125 1 85.75 302 GLY B N 1
ATOM 7615 C CA . GLY B 1 302 ? 14.18 3.797 16.844 1 85.75 302 GLY B CA 1
ATOM 7616 C C . GLY B 1 302 ? 15.648 4.148 17.031 1 85.75 302 GLY B C 1
ATOM 7617 O O . GLY B 1 302 ? 16.031 5.309 16.891 1 85.75 302 GLY B O 1
ATOM 7618 N N . ASN B 1 303 ? 16.422 3.113 17.5 1 86.94 303 ASN B N 1
ATOM 7619 C CA . ASN B 1 303 ? 17.859 3.25 17.703 1 86.94 303 ASN B CA 1
ATOM 7620 C C . ASN B 1 303 ? 18.656 2.455 16.672 1 86.94 303 ASN B C 1
ATOM 7622 O O . ASN B 1 303 ? 19.297 1.456 17 1 86.94 303 ASN B O 1
ATOM 7626 N N . LEU B 1 304 ? 18.609 3.014 15.516 1 87.12 304 LEU B N 1
ATOM 7627 C CA . LEU B 1 304 ? 19.297 2.336 14.414 1 87.12 304 LEU B CA 1
ATOM 7628 C C . LEU B 1 304 ? 20.812 2.469 14.555 1 87.12 304 LEU B C 1
ATOM 7630 O O . LEU B 1 304 ? 21.312 3.518 14.969 1 87.12 304 LEU B O 1
ATOM 7634 N N . SER B 1 305 ? 21.422 1.375 14.336 1 90.06 305 SER B N 1
ATOM 7635 C CA . SER B 1 305 ? 22.875 1.385 14.406 1 90.06 305 SER B CA 1
ATOM 7636 C C . SER B 1 305 ? 23.5 0.866 13.109 1 90.06 305 SER B C 1
ATOM 7638 O O . SER B 1 305 ? 23.5 -0.341 12.859 1 90.06 305 SER B O 1
ATOM 7640 N N . MET B 1 306 ? 23.969 1.801 12.32 1 91.94 306 MET B N 1
ATOM 7641 C CA . MET B 1 306 ? 24.625 1.489 11.055 1 91.94 306 MET B CA 1
ATOM 7642 C C . MET B 1 306 ? 25.828 2.414 10.812 1 91.94 306 MET B C 1
ATOM 7644 O O . MET B 1 306 ? 25.641 3.615 10.602 1 91.94 306 MET B O 1
ATOM 7648 N N . LEU B 1 307 ? 26.953 1.887 10.68 1 90.94 307 LEU B N 1
ATOM 7649 C CA . LEU B 1 307 ? 28.203 2.646 10.734 1 90.94 307 LEU B CA 1
ATOM 7650 C C . LEU B 1 307 ? 28.375 3.496 9.477 1 90.94 307 LEU B C 1
ATOM 7652 O O . LEU B 1 307 ? 28.844 4.633 9.555 1 90.94 307 LEU B O 1
ATOM 7656 N N . MET B 1 308 ? 27.938 2.975 8.336 1 94.88 308 MET B N 1
ATOM 7657 C CA . MET B 1 308 ? 28.312 3.664 7.102 1 94.88 308 MET B CA 1
ATOM 7658 C C . MET B 1 308 ? 27.078 4.223 6.395 1 94.88 308 MET B C 1
ATOM 7660 O O . MET B 1 308 ? 27.172 4.707 5.266 1 94.88 308 MET B O 1
ATOM 7664 N N . LEU B 1 309 ? 25.922 4.227 7.035 1 96.62 309 LEU B N 1
ATOM 7665 C CA . LEU B 1 309 ? 24.688 4.676 6.398 1 96.62 309 LEU B CA 1
ATOM 7666 C C . LEU B 1 309 ? 24.781 6.156 6.039 1 96.62 309 LEU B C 1
ATOM 7668 O O . LEU B 1 309 ? 25.156 6.98 6.867 1 96.62 309 LEU B O 1
ATOM 7672 N N . GLU B 1 310 ? 24.406 6.488 4.812 1 98.25 310 GLU B N 1
ATOM 7673 C CA . GLU B 1 310 ? 24.469 7.867 4.34 1 98.25 310 GLU B CA 1
ATOM 7674 C C . GLU B 1 310 ? 23.062 8.422 4.082 1 98.25 310 GLU B C 1
ATOM 7676 O O . GLU B 1 310 ? 22.797 9.594 4.332 1 98.25 310 GLU B O 1
ATOM 7681 N N . ASN B 1 311 ? 22.234 7.598 3.549 1 98.56 311 ASN B N 1
ATOM 7682 C CA . ASN B 1 311 ? 20.891 8.016 3.172 1 98.56 311 ASN B CA 1
ATOM 7683 C C . ASN B 1 311 ? 19.828 7.168 3.863 1 98.56 311 ASN B C 1
ATOM 7685 O O . ASN B 1 311 ? 19.797 5.949 3.691 1 98.56 311 ASN B O 1
ATOM 7689 N N . LEU B 1 312 ? 18.953 7.816 4.625 1 98.06 312 LEU B N 1
ATOM 7690 C CA . LEU B 1 312 ? 17.859 7.145 5.32 1 98.06 312 LEU B CA 1
ATOM 7691 C C . LEU B 1 312 ? 16.531 7.785 4.977 1 98.06 312 LEU B C 1
ATOM 7693 O O . LEU B 1 312 ? 16.328 8.984 5.18 1 98.06 312 LEU B O 1
ATOM 7697 N N . ASP B 1 313 ? 15.688 6.992 4.461 1 98.69 313 ASP B N 1
ATOM 7698 C CA . ASP B 1 313 ? 14.359 7.484 4.105 1 98.69 313 ASP B CA 1
ATOM 7699 C C . ASP B 1 313 ? 13.289 6.855 4.992 1 98.69 313 ASP B C 1
ATOM 7701 O O . ASP B 1 313 ? 13.047 5.648 4.918 1 98.69 313 ASP B O 1
ATOM 7705 N N . LEU B 1 314 ? 12.695 7.645 5.836 1 97.81 314 LEU B N 1
ATOM 7706 C CA . LEU B 1 314 ? 11.617 7.242 6.723 1 97.81 314 LEU B CA 1
ATOM 7707 C C . LEU B 1 314 ? 10.352 8.047 6.438 1 97.81 314 LEU B C 1
ATOM 7709 O O . LEU B 1 314 ? 9.547 8.289 7.34 1 97.81 314 LEU B O 1
ATOM 7713 N N . SER B 1 315 ? 10.227 8.453 5.207 1 96.94 315 SER B N 1
ATOM 7714 C CA . SER B 1 315 ? 9.086 9.289 4.852 1 96.94 315 SER B CA 1
ATOM 7715 C C . SER B 1 315 ? 7.801 8.469 4.785 1 96.94 315 SER B C 1
ATOM 7717 O O . SER B 1 315 ? 7.844 7.254 4.598 1 96.94 315 SER B O 1
ATOM 7719 N N . GLN B 1 316 ? 6.672 9.117 5.027 1 91.12 316 GLN B N 1
ATOM 7720 C CA . GLN B 1 316 ? 5.344 8.523 4.91 1 91.12 316 GLN B CA 1
ATOM 7721 C C . GLN B 1 316 ? 5.199 7.309 5.82 1 91.12 316 GLN B C 1
ATOM 7723 O O . GLN B 1 316 ? 4.777 6.238 5.371 1 91.12 316 GLN B O 1
ATOM 7728 N N . CYS B 1 317 ? 5.637 7.434 7.055 1 94.06 317 CYS B N 1
ATOM 7729 C CA . CYS B 1 317 ? 5.43 6.477 8.133 1 94.06 317 CYS B CA 1
ATOM 7730 C C . CYS B 1 317 ? 4.457 7.027 9.172 1 94.06 317 CYS B C 1
ATOM 7732 O O . CYS B 1 317 ? 3.59 7.84 8.844 1 94.06 317 CYS B O 1
ATOM 7734 N N . GLN B 1 318 ? 4.422 6.488 10.336 1 92.12 318 GLN B N 1
ATOM 7735 C CA . GLN B 1 318 ? 3.566 6.941 11.43 1 92.12 318 GLN B CA 1
ATOM 7736 C C . GLN B 1 318 ? 4.395 7.395 12.625 1 92.12 318 GLN B C 1
ATOM 7738 O O . GLN B 1 318 ? 4.047 7.109 13.773 1 92.12 318 GLN B O 1
ATOM 7743 N N . ILE B 1 319 ? 5.418 8.086 12.25 1 95.19 319 ILE B N 1
ATOM 7744 C CA . ILE B 1 319 ? 6.348 8.5 13.297 1 95.19 319 ILE B CA 1
ATOM 7745 C C . ILE B 1 319 ? 5.797 9.727 14.023 1 95.19 319 ILE B C 1
ATOM 7747 O O . ILE B 1 319 ? 5.621 10.789 13.422 1 95.19 319 ILE B O 1
ATOM 7751 N N . LYS B 1 320 ? 5.602 9.594 15.258 1 89.44 320 LYS B N 1
ATOM 7752 C CA . LYS B 1 320 ? 5.023 10.672 16.047 1 89.44 320 LYS B CA 1
ATOM 7753 C C . LYS B 1 320 ? 6.098 11.398 16.844 1 89.44 320 LYS B C 1
ATOM 7755 O O . LYS B 1 320 ? 5.988 12.602 17.094 1 89.44 320 LYS B O 1
ATOM 7760 N N . GLU B 1 321 ? 7.062 10.609 17.281 1 87 321 GLU B N 1
ATOM 7761 C CA . GLU B 1 321 ? 8.109 11.195 18.125 1 87 321 GLU B CA 1
ATOM 7762 C C . GLU B 1 321 ? 9.484 10.672 17.734 1 87 321 GLU B C 1
ATOM 7764 O O . GLU B 1 321 ? 9.609 9.547 17.234 1 87 321 GLU B O 1
ATOM 7769 N N . ILE B 1 322 ? 10.406 11.555 17.891 1 91.62 322 ILE B N 1
ATOM 7770 C CA . ILE B 1 322 ? 11.805 11.227 17.656 1 91.62 322 ILE B CA 1
ATOM 7771 C C . ILE B 1 322 ? 12.594 11.383 18.969 1 91.62 322 ILE B C 1
ATOM 7773 O O . ILE B 1 322 ? 12.43 12.375 19.672 1 91.62 322 ILE B O 1
ATOM 7777 N N . ASP B 1 323 ? 13.391 10.445 19.203 1 91.19 323 ASP B N 1
ATOM 7778 C CA . ASP B 1 323 ? 14.242 10.523 20.391 1 91.19 323 ASP B CA 1
ATOM 7779 C C . ASP B 1 323 ? 15.516 11.305 20.094 1 91.19 323 ASP B C 1
ATOM 7781 O O . ASP B 1 323 ? 16.031 11.266 18.984 1 91.19 323 ASP B O 1
ATOM 7785 N N . LYS B 1 324 ? 16.109 11.938 21.188 1 90.75 324 LYS B N 1
ATOM 7786 C CA . LYS B 1 324 ? 17.312 12.766 21.047 1 90.75 324 LYS B CA 1
ATOM 7787 C C . LYS B 1 324 ? 18.5 11.922 20.609 1 90.75 324 LYS B C 1
ATOM 7789 O O . LYS B 1 324 ? 19.422 12.43 19.953 1 90.75 324 LYS B O 1
ATOM 7794 N N . ASP B 1 325 ? 18.422 10.609 20.906 1 90.88 325 ASP B N 1
ATOM 7795 C CA . ASP B 1 325 ? 19.578 9.742 20.641 1 90.88 325 ASP B CA 1
ATOM 7796 C C . ASP B 1 325 ? 19.344 8.883 19.406 1 90.88 325 ASP B C 1
ATOM 7798 O O . ASP B 1 325 ? 20.156 8.023 19.062 1 90.88 325 ASP B O 1
ATOM 7802 N N . SER B 1 326 ? 18.312 9.102 18.672 1 91.44 326 SER B N 1
ATOM 7803 C CA . SER B 1 326 ? 17.906 8.258 17.562 1 91.44 326 SER B CA 1
ATOM 7804 C C . SER B 1 326 ? 18.953 8.266 16.453 1 91.44 326 SER B C 1
ATOM 7806 O O . SER B 1 326 ? 19.094 7.297 15.703 1 91.44 326 SER B O 1
ATOM 7808 N N . LEU B 1 327 ? 19.781 9.352 16.344 1 93.62 327 LEU B N 1
ATOM 7809 C CA . LEU B 1 327 ? 20.703 9.477 15.227 1 93.62 327 LEU B CA 1
ATOM 7810 C C . LEU B 1 327 ? 22.156 9.297 15.703 1 93.62 327 LEU B C 1
ATOM 7812 O O . LEU B 1 327 ? 23.078 9.375 14.898 1 93.62 327 LEU B O 1
ATOM 7816 N N . LYS B 1 328 ? 22.359 8.992 16.938 1 90.75 328 LYS B N 1
ATOM 7817 C CA . LYS B 1 328 ? 23.688 8.945 17.547 1 90.75 328 LYS B CA 1
ATOM 7818 C C . LYS B 1 328 ? 24.516 7.824 16.938 1 90.75 328 LYS B C 1
ATOM 7820 O O . LYS B 1 328 ? 25.734 7.977 16.75 1 90.75 328 LYS B O 1
ATOM 7825 N N . SER B 1 329 ? 23.859 6.734 16.594 1 91.81 329 SER B N 1
ATOM 7826 C CA . SER B 1 329 ? 24.578 5.562 16.109 1 91.81 329 SER B CA 1
ATOM 7827 C C . SER B 1 329 ? 24.625 5.527 14.586 1 91.81 329 SER B C 1
ATOM 7829 O O . SER B 1 329 ? 24.828 4.469 13.992 1 91.81 329 SER B O 1
ATOM 7831 N N . LEU B 1 330 ? 24.422 6.684 13.961 1 94.56 330 LEU B N 1
ATOM 7832 C CA . LEU B 1 330 ? 24.547 6.859 12.516 1 94.56 330 LEU B CA 1
ATOM 7833 C C . LEU B 1 330 ? 25.562 7.961 12.188 1 94.56 330 LEU B C 1
ATOM 7835 O O . LEU B 1 330 ? 25.188 9.016 11.672 1 94.56 330 LEU B O 1
ATOM 7839 N N . PRO B 1 331 ? 26.766 7.699 12.375 1 93.62 331 PRO B N 1
ATOM 7840 C CA . PRO B 1 331 ? 27.781 8.758 12.367 1 93.62 331 PRO B CA 1
ATOM 7841 C C . PRO B 1 331 ? 27.969 9.375 10.977 1 93.62 331 PRO B C 1
ATOM 7843 O O . PRO B 1 331 ? 28.359 10.539 10.867 1 93.62 331 PRO B O 1
ATOM 7846 N N . TRP B 1 332 ? 27.609 8.672 9.898 1 95.5 332 TRP B N 1
ATOM 7847 C CA . TRP B 1 332 ? 27.906 9.18 8.562 1 95.5 332 TRP B CA 1
ATOM 7848 C C . TRP B 1 332 ? 26.625 9.57 7.828 1 95.5 332 TRP B C 1
ATOM 7850 O O . TRP B 1 332 ? 26.641 9.773 6.609 1 95.5 332 TRP B O 1
ATOM 7860 N N . LEU B 1 333 ? 25.547 9.672 8.547 1 97.19 333 LEU B N 1
ATOM 7861 C CA . LEU B 1 333 ? 24.266 10.023 7.941 1 97.19 333 LEU B CA 1
ATOM 7862 C C . LEU B 1 333 ? 24.328 11.414 7.305 1 97.19 333 LEU B C 1
ATOM 7864 O O . LEU B 1 333 ? 24.719 12.383 7.961 1 97.19 333 LEU B O 1
ATOM 7868 N N . THR B 1 334 ? 23.984 11.508 6.02 1 98.25 334 THR B N 1
ATOM 7869 C CA . THR B 1 334 ? 24.062 12.766 5.289 1 98.25 334 THR B CA 1
ATOM 7870 C C . THR B 1 334 ? 22.672 13.25 4.902 1 98.25 334 THR B C 1
ATOM 7872 O O . THR B 1 334 ? 22.406 14.461 4.863 1 98.25 334 THR B O 1
ATOM 7875 N N . PHE B 1 335 ? 21.844 12.312 4.586 1 98.56 335 PHE B N 1
ATOM 7876 C CA . PHE B 1 335 ? 20.5 12.641 4.148 1 98.56 335 PHE B CA 1
ATOM 7877 C C . PHE B 1 335 ? 19.453 11.906 4.984 1 98.56 335 PHE B C 1
ATOM 7879 O O . PHE B 1 335 ? 19.484 10.68 5.086 1 98.56 335 PHE B O 1
ATOM 7886 N N . LEU B 1 336 ? 18.531 12.68 5.578 1 98.19 336 LEU B N 1
ATOM 7887 C CA . LEU B 1 336 ? 17.438 12.109 6.367 1 98.19 336 LEU B CA 1
ATOM 7888 C C . LEU B 1 336 ? 16.094 12.648 5.895 1 98.19 336 LEU B C 1
ATOM 7890 O O . LEU B 1 336 ? 15.867 13.859 5.926 1 98.19 336 LEU B O 1
ATOM 7894 N N . ASN B 1 337 ? 15.289 11.766 5.441 1 98.75 337 ASN B N 1
ATOM 7895 C CA . ASN B 1 337 ? 13.953 12.148 5 1 98.75 337 ASN B CA 1
ATOM 7896 C C . ASN B 1 337 ? 12.883 11.68 5.98 1 98.75 337 ASN B C 1
ATOM 7898 O O . ASN B 1 337 ? 12.617 10.484 6.102 1 98.75 337 ASN B O 1
ATOM 7902 N N . LEU B 1 338 ? 12.258 12.586 6.676 1 97.88 338 LEU B N 1
ATOM 7903 C CA . LEU B 1 338 ? 11.195 12.305 7.633 1 97.88 338 LEU B CA 1
ATOM 7904 C C . LEU B 1 338 ? 9.883 12.945 7.191 1 97.88 338 LEU B C 1
ATOM 7906 O O . LEU B 1 338 ? 8.969 13.117 8 1 97.88 338 LEU B O 1
ATOM 7910 N N . SER B 1 339 ? 9.805 13.25 5.938 1 96.88 339 SER B N 1
ATOM 7911 C CA . SER B 1 339 ? 8.641 13.977 5.43 1 96.88 339 SER B CA 1
ATOM 7912 C C . SER B 1 339 ? 7.379 13.117 5.516 1 96.88 339 SER B C 1
ATOM 7914 O O . SER B 1 339 ? 7.457 11.891 5.531 1 96.88 339 SER B O 1
ATOM 7916 N N . HIS B 1 340 ? 6.215 13.781 5.719 1 92 340 HIS B N 1
ATOM 7917 C CA . HIS B 1 340 ? 4.902 13.148 5.727 1 92 340 HIS B CA 1
ATOM 7918 C C . HIS B 1 340 ? 4.766 12.172 6.887 1 92 340 HIS B C 1
ATOM 7920 O O . HIS B 1 340 ? 4.344 11.031 6.695 1 92 340 HIS B O 1
ATOM 7926 N N . ASN B 1 341 ? 5.316 12.547 8.023 1 93.62 341 ASN B N 1
ATOM 7927 C CA . ASN B 1 341 ? 5.102 11.883 9.297 1 93.62 341 ASN B CA 1
ATOM 7928 C C . ASN B 1 341 ? 4.363 12.781 10.289 1 93.62 341 ASN B C 1
ATOM 7930 O O . ASN B 1 341 ? 4.488 14.008 10.227 1 93.62 341 ASN B O 1
ATOM 7934 N N . PRO B 1 342 ? 3.551 12.211 11.141 1 91.56 342 PRO B N 1
ATOM 7935 C CA . PRO B 1 342 ? 2.859 13.047 12.117 1 91.56 342 PRO B CA 1
ATOM 7936 C C . PRO B 1 342 ? 3.758 13.461 13.289 1 91.56 342 PRO B C 1
ATOM 7938 O O . PRO B 1 342 ? 3.357 13.344 14.445 1 91.56 342 PRO B O 1
ATOM 7941 N N . ILE B 1 343 ? 4.887 14.016 12.945 1 94.62 343 ILE B N 1
ATOM 7942 C CA . ILE B 1 343 ? 5.828 14.469 13.961 1 94.62 343 ILE B CA 1
ATOM 7943 C C . ILE B 1 343 ? 5.359 15.797 14.539 1 94.62 343 ILE B C 1
ATOM 7945 O O . ILE B 1 343 ? 5.141 16.766 13.805 1 94.62 343 ILE B O 1
ATOM 7949 N N . GLU B 1 344 ? 5.242 15.844 15.836 1 89.31 344 GLU B N 1
ATOM 7950 C CA . GLU B 1 344 ? 4.715 17.047 16.484 1 89.31 344 GLU B CA 1
ATOM 7951 C C . GLU B 1 344 ? 5.844 17.906 17.031 1 89.31 344 GLU B C 1
ATOM 7953 O O . GLU B 1 344 ? 5.711 19.125 17.125 1 89.31 344 GLU B O 1
ATOM 7958 N N . ASN B 1 345 ? 6.883 17.219 17.438 1 90.12 345 ASN B N 1
ATOM 7959 C CA . ASN B 1 345 ? 7.992 17.938 18.047 1 90.12 345 ASN B CA 1
ATOM 7960 C C . ASN B 1 345 ? 9.336 17.297 17.719 1 90.12 345 ASN B C 1
ATOM 7962 O O . ASN B 1 345 ? 9.438 16.062 17.656 1 90.12 345 ASN B O 1
ATOM 7966 N N . MET B 1 346 ? 10.273 18.172 17.484 1 92.56 346 MET B N 1
ATOM 7967 C CA . MET B 1 346 ? 11.664 17.734 17.391 1 92.56 346 MET B CA 1
ATOM 7968 C C . MET B 1 346 ? 12.367 17.875 18.734 1 92.56 346 MET B C 1
ATOM 7970 O O . MET B 1 346 ? 12.258 18.906 19.391 1 92.56 346 MET B O 1
ATOM 7974 N N . PRO B 1 347 ? 13.016 16.875 19.094 1 93.25 347 PRO B N 1
ATOM 7975 C CA . PRO B 1 347 ? 13.711 16.984 20.391 1 93.25 347 PRO B CA 1
ATOM 7976 C C . PRO B 1 347 ? 14.883 17.953 20.344 1 93.25 347 PRO B C 1
ATOM 7978 O O . PRO B 1 347 ? 15.562 18.062 19.312 1 93.25 347 PRO B O 1
ATOM 7981 N N . ASP B 1 348 ? 15.109 18.578 21.516 1 93.19 348 ASP B N 1
ATOM 7982 C CA . ASP B 1 348 ? 16.297 19.406 21.656 1 93.19 348 ASP B CA 1
ATOM 7983 C C . ASP B 1 348 ? 17.562 18.562 21.75 1 93.19 348 ASP B C 1
ATOM 7985 O O . ASP B 1 348 ? 17.531 17.453 22.297 1 93.19 348 ASP B O 1
ATOM 7989 N N . ASN B 1 349 ? 18.547 19.016 21.156 1 92.94 349 ASN B N 1
ATOM 7990 C CA . ASN B 1 349 ? 19.891 18.453 21.266 1 92.94 349 ASN B CA 1
ATOM 7991 C C . ASN B 1 349 ? 19.984 17.109 20.531 1 92.94 349 ASN B C 1
ATOM 7993 O O . ASN B 1 349 ? 20.719 16.219 20.969 1 92.94 349 ASN B O 1
ATOM 7997 N N . ILE B 1 350 ? 19.109 16.938 19.625 1 93.31 350 ILE B N 1
ATOM 7998 C CA . ILE B 1 350 ? 19.312 15.82 18.719 1 93.31 350 ILE B CA 1
ATOM 7999 C C . ILE B 1 350 ? 20.641 15.992 17.969 1 93.31 350 ILE B C 1
ATOM 8001 O O . ILE B 1 350 ? 20.953 17.078 17.484 1 93.31 350 ILE B O 1
ATOM 8005 N N . GLN B 1 351 ? 21.406 14.891 17.984 1 93.25 351 GLN B N 1
ATOM 8006 C CA . GLN B 1 351 ? 22.766 15.078 17.531 1 93.25 351 GLN B CA 1
ATOM 8007 C C . GLN B 1 351 ? 23.062 14.242 16.281 1 93.25 351 GLN B C 1
ATOM 8009 O O . GLN B 1 351 ? 22.656 13.086 16.188 1 93.25 351 GLN B O 1
ATOM 8014 N N . SER B 1 352 ? 23.656 14.875 15.234 1 94.12 352 SER B N 1
ATOM 8015 C CA . SER B 1 352 ? 24.234 14.258 14.039 1 94.12 352 SER B CA 1
ATOM 8016 C C . SER B 1 352 ? 25.359 15.109 13.469 1 94.12 352 SER B C 1
ATOM 8018 O O . SER B 1 352 ? 25.125 16.234 13.008 1 94.12 352 SER B O 1
ATOM 8020 N N . TRP B 1 353 ? 26.516 14.602 13.305 1 92.38 353 TRP B N 1
ATOM 8021 C CA . TRP B 1 353 ? 27.688 15.406 13.016 1 92.38 353 TRP B CA 1
ATOM 8022 C C . TRP B 1 353 ? 27.797 15.688 11.516 1 92.38 353 TRP B C 1
ATOM 8024 O O . TRP B 1 353 ? 28.328 16.719 11.109 1 92.38 353 TRP B O 1
ATOM 8034 N N . TYR B 1 354 ? 27.25 14.812 10.734 1 95.75 354 TYR B N 1
ATOM 8035 C CA . TYR B 1 354 ? 27.516 14.953 9.312 1 95.75 354 TYR B CA 1
ATOM 8036 C C . TYR B 1 354 ? 26.234 15.141 8.523 1 95.75 354 TYR B C 1
ATOM 8038 O O . TYR B 1 354 ? 26.25 15.141 7.289 1 95.75 354 TYR B O 1
ATOM 8046 N N . LEU B 1 355 ? 25.125 15.305 9.211 1 97.56 355 LEU B N 1
ATOM 8047 C CA . LEU B 1 355 ? 23.859 15.484 8.523 1 97.56 355 LEU B CA 1
ATOM 8048 C C . LEU B 1 355 ? 23.859 16.75 7.676 1 97.56 355 LEU B C 1
ATOM 8050 O O . LEU B 1 355 ? 24.125 17.844 8.188 1 97.56 355 LEU B O 1
ATOM 8054 N N . ARG B 1 356 ? 23.562 16.641 6.398 1 98.31 356 ARG B N 1
ATOM 8055 C CA . ARG B 1 356 ? 23.609 17.781 5.48 1 98.31 356 ARG B CA 1
ATOM 8056 C C . ARG B 1 356 ? 22.219 18.219 5.07 1 98.31 356 ARG B C 1
ATOM 8058 O O . ARG B 1 356 ? 21.969 19.391 4.82 1 98.31 356 ARG B O 1
ATOM 8065 N N . HIS B 1 357 ? 21.391 17.203 4.906 1 98.5 357 HIS B N 1
ATOM 8066 C CA . HIS B 1 357 ? 20.031 17.484 4.461 1 98.5 357 HIS B CA 1
ATOM 8067 C C . HIS B 1 357 ? 19 16.797 5.348 1 98.5 357 HIS B C 1
ATOM 8069 O O . HIS B 1 357 ? 19.109 15.594 5.598 1 98.5 357 HIS B O 1
ATOM 8075 N N . ILE B 1 358 ? 18.047 17.562 5.844 1 98.25 358 ILE B N 1
ATOM 8076 C CA . ILE B 1 358 ? 16.938 16.984 6.594 1 98.25 358 ILE B CA 1
ATOM 8077 C C . ILE B 1 358 ? 15.609 17.484 6.02 1 98.25 358 ILE B C 1
ATOM 8079 O O . ILE B 1 358 ? 15.438 18.672 5.777 1 98.25 358 ILE B O 1
ATOM 8083 N N . ASP B 1 359 ? 14.75 16.578 5.703 1 98.69 359 ASP B N 1
ATOM 8084 C CA . ASP B 1 359 ? 13.422 16.891 5.18 1 98.69 359 ASP B CA 1
ATOM 8085 C C . ASP B 1 359 ? 12.336 16.625 6.219 1 98.69 359 ASP B C 1
ATOM 8087 O O . ASP B 1 359 ? 12.039 15.469 6.527 1 98.69 359 ASP B O 1
ATOM 8091 N N . LEU B 1 360 ? 11.797 17.641 6.734 1 98.06 360 LEU B N 1
ATOM 8092 C CA . LEU B 1 360 ? 10.711 17.594 7.707 1 98.06 360 LEU B CA 1
ATOM 8093 C C . LEU B 1 360 ? 9.438 18.203 7.137 1 98.06 360 LEU B C 1
ATOM 8095 O O . LEU B 1 360 ? 8.664 18.828 7.871 1 98.06 360 LEU B O 1
ATOM 8099 N N . SER B 1 361 ? 9.305 18.094 5.801 1 96.88 361 SER B N 1
ATOM 8100 C CA . SER B 1 361 ? 8.141 18.688 5.16 1 96.88 361 SER B CA 1
ATOM 8101 C C . SER B 1 361 ? 6.883 17.875 5.422 1 96.88 361 SER B C 1
ATOM 8103 O O . SER B 1 361 ? 6.945 16.641 5.539 1 96.88 361 SER B O 1
ATOM 8105 N N . TYR B 1 362 ? 5.746 18.594 5.598 1 92.88 362 TYR B N 1
ATOM 8106 C CA . TYR B 1 362 ? 4.414 18.016 5.762 1 92.88 362 TYR B CA 1
ATOM 8107 C C . TYR B 1 362 ? 4.363 17.109 6.973 1 92.88 362 TYR B C 1
ATOM 8109 O O . TYR B 1 362 ? 3.895 15.969 6.883 1 92.88 362 TYR B O 1
ATOM 8117 N N . CYS B 1 363 ? 4.98 17.609 7.98 1 94.88 363 CYS B N 1
ATOM 8118 C CA . CYS B 1 363 ? 4.832 17.047 9.312 1 94.88 363 CYS B CA 1
ATOM 8119 C C . CYS B 1 363 ? 3.828 17.844 10.141 1 94.88 363 CYS B C 1
ATOM 8121 O O . CYS B 1 363 ? 2.857 18.375 9.594 1 94.88 363 CYS B O 1
ATOM 8123 N N . ARG B 1 364 ? 3.885 17.859 11.406 1 92.69 364 ARG B N 1
ATOM 8124 C CA . ARG B 1 364 ? 2.98 18.594 12.289 1 92.69 364 ARG B CA 1
ATOM 8125 C C . ARG B 1 364 ? 3.76 19.422 13.305 1 92.69 364 ARG B C 1
ATOM 8127 O O . ARG B 1 364 ? 3.35 19.547 14.461 1 92.69 364 ARG B O 1
ATOM 8134 N N . LEU B 1 365 ? 4.879 19.906 12.836 1 94.56 365 LEU B N 1
ATOM 8135 C CA . LEU B 1 365 ? 5.723 20.719 13.711 1 94.56 365 LEU B CA 1
ATOM 8136 C C . LEU B 1 365 ? 5.094 22.078 13.953 1 94.56 365 LEU B C 1
ATOM 8138 O O . LEU B 1 365 ? 4.535 22.688 13.031 1 94.56 365 LEU B O 1
ATOM 8142 N N . SER B 1 366 ? 5.199 22.547 15.211 1 90.75 366 SER B N 1
ATOM 8143 C CA . SER B 1 366 ? 4.586 23.828 15.547 1 90.75 366 SER B CA 1
ATOM 8144 C C . SER B 1 366 ? 5.621 24.797 16.109 1 90.75 366 SER B C 1
ATOM 8146 O O . SER B 1 366 ? 5.391 26 16.125 1 90.75 366 SER B O 1
ATOM 8148 N N . SER B 1 367 ? 6.719 24.281 16.594 1 89.88 367 SER B N 1
ATOM 8149 C CA . SER B 1 367 ? 7.727 25.156 17.172 1 89.88 367 SER B CA 1
ATOM 8150 C C . SER B 1 367 ? 9.109 24.516 17.141 1 89.88 367 SER B C 1
ATOM 8152 O O . SER B 1 367 ? 9.227 23.297 17.047 1 89.88 367 SER B O 1
ATOM 8154 N N . ILE B 1 368 ? 10.055 25.391 17.125 1 92.38 368 ILE B N 1
ATOM 8155 C CA . ILE B 1 368 ? 11.445 25 17.297 1 92.38 368 ILE B CA 1
ATOM 8156 C C . ILE B 1 368 ? 12.109 25.891 18.359 1 92.38 368 ILE B C 1
ATOM 8158 O O . ILE B 1 368 ? 11.625 26.984 18.641 1 92.38 368 ILE B O 1
ATOM 8162 N N . THR B 1 369 ? 13.133 25.344 18.984 1 92.5 369 THR B N 1
ATOM 8163 C CA . THR B 1 369 ? 13.875 26.094 19.984 1 92.5 369 THR B CA 1
ATOM 8164 C C . THR B 1 369 ? 15.305 26.359 19.516 1 92.5 369 THR B C 1
ATOM 8166 O O . THR B 1 369 ? 15.688 25.969 18.422 1 92.5 369 THR B O 1
ATOM 8169 N N . ASN B 1 370 ? 16.047 27.078 20.359 1 93.62 370 ASN B N 1
ATOM 8170 C CA . ASN B 1 370 ? 17.438 27.375 20.062 1 93.62 370 ASN B CA 1
ATOM 8171 C C . ASN B 1 370 ? 18.297 26.109 20.078 1 93.62 370 ASN B C 1
ATOM 8173 O O . ASN B 1 370 ? 19.375 26.078 19.469 1 93.62 370 ASN B O 1
ATOM 8177 N N . ASP B 1 371 ? 17.781 25.094 20.672 1 94.94 371 ASP B N 1
ATOM 8178 C CA . ASP B 1 371 ? 18.594 23.875 20.859 1 94.94 371 ASP B CA 1
ATOM 8179 C C . ASP B 1 371 ? 18.188 22.797 19.875 1 94.94 371 ASP B C 1
ATOM 8181 O O . ASP B 1 371 ? 18.797 21.734 19.828 1 94.94 371 ASP B O 1
ATOM 8185 N N . THR B 1 372 ? 17.219 23.047 19.062 1 94.75 372 THR B N 1
ATOM 8186 C CA . THR B 1 372 ? 16.656 22.016 18.188 1 94.75 372 THR B CA 1
ATOM 8187 C C . THR B 1 372 ? 17.688 21.594 17.141 1 94.75 372 THR B C 1
ATOM 8189 O O . THR B 1 372 ? 17.938 20.406 16.969 1 94.75 372 THR B O 1
ATOM 8192 N N . PHE B 1 373 ? 18.359 22.562 16.484 1 95.38 373 PHE B N 1
ATOM 8193 C CA . PHE B 1 373 ? 19.297 22.25 15.406 1 95.38 373 PHE B CA 1
ATOM 8194 C C . PHE B 1 373 ? 20.719 22.578 15.812 1 95.38 373 PHE B C 1
ATOM 8196 O O . PHE B 1 373 ? 21.625 22.625 14.969 1 95.38 373 PHE B O 1
ATOM 8203 N N . LYS B 1 374 ? 20.922 22.797 17.094 1 95.31 374 LYS B N 1
ATOM 8204 C CA . LYS B 1 374 ? 22.203 23.25 17.609 1 95.31 374 LYS B CA 1
ATOM 8205 C C . LYS B 1 374 ? 23.312 22.234 17.312 1 95.31 374 LYS B C 1
ATOM 8207 O O . LYS B 1 374 ? 24.438 22.625 17.031 1 95.31 374 LYS B O 1
ATOM 8212 N N . ARG B 1 375 ? 22.953 20.984 17.312 1 95.31 375 ARG B N 1
ATOM 8213 C CA . ARG B 1 375 ? 23.984 19.953 17.203 1 95.31 375 ARG B CA 1
ATOM 8214 C C . ARG B 1 375 ? 24 19.344 15.805 1 95.31 375 ARG B C 1
ATOM 8216 O O . ARG B 1 375 ? 24.266 18.141 15.648 1 95.31 375 ARG B O 1
ATOM 8223 N N . PHE B 1 376 ? 23.656 20.094 14.789 1 96.25 376 PHE B N 1
ATOM 8224 C CA . PHE B 1 376 ? 23.828 19.797 13.375 1 96.25 376 PHE B CA 1
ATOM 8225 C C . PHE B 1 376 ? 24.812 20.75 12.719 1 96.25 376 PHE B C 1
ATOM 8227 O O . PHE B 1 376 ? 24.422 21.578 11.898 1 96.25 376 PHE B O 1
ATOM 8234 N N . PRO B 1 377 ? 26.031 20.625 12.953 1 95.31 377 PRO B N 1
ATOM 8235 C CA . PRO B 1 377 ? 27 21.625 12.492 1 95.31 377 PRO B CA 1
ATOM 8236 C C . PRO B 1 377 ? 27.156 21.641 10.977 1 95.31 377 PRO B C 1
ATOM 8238 O O . PRO B 1 377 ? 27.453 22.688 10.391 1 95.31 377 PRO B O 1
ATOM 8241 N N . GLU B 1 378 ? 26.906 20.516 10.297 1 96.81 378 GLU B N 1
ATOM 8242 C CA . GLU B 1 378 ? 27.156 20.422 8.867 1 96.81 378 GLU B CA 1
ATOM 8243 C C . GLU B 1 378 ? 25.875 20.594 8.062 1 96.81 378 GLU B C 1
ATOM 8245 O O . GLU B 1 378 ? 25.875 20.438 6.84 1 96.81 378 GLU B O 1
ATOM 8250 N N . ILE B 1 379 ? 24.797 20.953 8.688 1 97.5 379 ILE B N 1
ATOM 8251 C CA . ILE B 1 379 ? 23.484 20.984 8.031 1 97.5 379 ILE B CA 1
ATOM 8252 C C . ILE B 1 379 ? 23.469 22.109 6.988 1 97.5 379 ILE B C 1
ATOM 8254 O O . ILE B 1 379 ? 23.859 23.25 7.277 1 97.5 379 ILE B O 1
ATOM 8258 N N . GLY B 1 380 ? 23.109 21.719 5.762 1 97.56 380 GLY B N 1
ATOM 8259 C CA . GLY B 1 380 ? 23.062 22.688 4.676 1 97.56 380 GLY B CA 1
ATOM 8260 C C . GLY B 1 380 ? 21.641 23.016 4.234 1 97.56 380 GLY B C 1
ATOM 8261 O O . GLY B 1 380 ? 21.391 24.094 3.707 1 97.56 380 GLY B O 1
ATOM 8262 N N . SER B 1 381 ? 20.797 22.047 4.414 1 98 381 SER B N 1
ATOM 8263 C CA . SER B 1 381 ? 19.438 22.234 3.934 1 98 381 SER B CA 1
ATOM 8264 C C . SER B 1 381 ? 18.422 21.688 4.93 1 98 381 SER B C 1
ATOM 8266 O O . SER B 1 381 ? 18.516 20.531 5.363 1 98 381 SER B O 1
ATOM 8268 N N . ILE B 1 382 ? 17.438 22.547 5.32 1 98.19 382 ILE B N 1
ATOM 8269 C CA . ILE B 1 382 ? 16.328 22.156 6.184 1 98.19 382 ILE B CA 1
ATOM 8270 C C . ILE B 1 382 ? 15 22.469 5.488 1 98.19 382 ILE B C 1
ATOM 8272 O O . ILE B 1 382 ? 14.742 23.609 5.105 1 98.19 382 ILE B O 1
ATOM 8276 N N . ASN B 1 383 ? 14.203 21.484 5.273 1 98.5 383 ASN B N 1
ATOM 8277 C CA . ASN B 1 383 ? 12.898 21.656 4.645 1 98.5 383 ASN B CA 1
ATOM 8278 C C . ASN B 1 383 ? 11.773 21.625 5.676 1 98.5 383 ASN B C 1
ATOM 8280 O O . ASN B 1 383 ? 11.469 20.562 6.23 1 98.5 383 ASN B O 1
ATOM 8284 N N . LEU B 1 384 ? 11.102 22.703 5.922 1 97.81 384 LEU B N 1
ATOM 8285 C CA . LEU B 1 384 ? 10.047 22.812 6.93 1 97.81 384 LEU B CA 1
ATOM 8286 C C . LEU B 1 384 ? 8.719 23.172 6.289 1 97.81 384 LEU B C 1
ATOM 8288 O O . LEU B 1 384 ? 7.824 23.703 6.961 1 97.81 384 LEU B O 1
ATOM 8292 N N . ILE B 1 385 ? 8.609 22.906 4.984 1 96.31 385 ILE B N 1
ATOM 8293 C CA . ILE B 1 385 ? 7.414 23.25 4.223 1 96.31 385 ILE B CA 1
ATOM 8294 C C . ILE B 1 385 ? 6.219 22.453 4.75 1 96.31 385 ILE B C 1
ATOM 8296 O O . ILE B 1 385 ? 6.332 21.266 5.047 1 96.31 385 ILE B O 1
ATOM 8300 N N . GLY B 1 386 ? 5.105 23.094 4.891 1 93.69 386 GLY B N 1
ATOM 8301 C CA . GLY B 1 386 ? 3.836 22.422 5.129 1 93.69 386 GLY B CA 1
ATOM 8302 C C . GLY B 1 386 ? 3.67 21.938 6.559 1 93.69 386 GLY B C 1
ATOM 8303 O O . GLY B 1 386 ? 3.129 20.859 6.801 1 93.69 386 GLY B O 1
ATOM 8304 N N . ASN B 1 387 ? 4.199 22.656 7.516 1 95.5 387 ASN B N 1
ATOM 8305 C CA . ASN B 1 387 ? 4.004 22.391 8.93 1 95.5 387 ASN B CA 1
ATOM 8306 C C . ASN B 1 387 ? 2.99 23.344 9.555 1 95.5 387 ASN B C 1
ATOM 8308 O O . ASN B 1 387 ? 2.084 23.828 8.875 1 95.5 387 ASN B O 1
ATOM 8312 N N . ARG B 1 388 ? 3.043 23.469 10.898 1 93.62 388 ARG B N 1
ATOM 8313 C CA . ARG B 1 388 ? 2.078 24.312 11.594 1 93.62 388 ARG B CA 1
ATOM 8314 C C . ARG B 1 388 ? 2.777 25.438 12.352 1 93.62 388 ARG B C 1
ATOM 8316 O O . ARG B 1 388 ? 2.396 25.75 13.484 1 93.62 388 ARG B O 1
ATOM 8323 N N . PHE B 1 389 ? 3.789 25.969 11.805 1 94.44 389 PHE B N 1
ATOM 8324 C CA . PHE B 1 389 ? 4.492 27.078 12.438 1 94.44 389 PHE B CA 1
ATOM 8325 C C . PHE B 1 389 ? 3.674 28.359 12.344 1 94.44 389 PHE B C 1
ATOM 8327 O O . PHE B 1 389 ? 3.172 28.719 11.273 1 94.44 389 PHE B O 1
ATOM 8334 N N . THR B 1 390 ? 3.592 29.031 13.461 1 92.44 390 THR B N 1
ATOM 8335 C CA . THR B 1 390 ? 2.803 30.25 13.484 1 92.44 390 THR B CA 1
ATOM 8336 C C . THR B 1 390 ? 3.699 31.469 13.703 1 92.44 390 THR B C 1
ATOM 8338 O O . THR B 1 390 ? 3.502 32.5 13.078 1 92.44 390 THR B O 1
ATOM 8341 N N . ASN B 1 391 ? 4.602 31.344 14.609 1 91.94 391 ASN B N 1
ATOM 8342 C CA . ASN B 1 391 ? 5.5 32.438 14.93 1 91.94 391 ASN B CA 1
ATOM 8343 C C . ASN B 1 391 ? 6.781 32.375 14.109 1 91.94 391 ASN B C 1
ATOM 8345 O O . ASN B 1 391 ? 7.395 31.312 13.977 1 91.94 391 ASN B O 1
ATOM 8349 N N . PRO B 1 392 ? 7.145 33.469 13.531 1 94.06 392 PRO B N 1
ATOM 8350 C CA . PRO B 1 392 ? 8.422 33.469 12.812 1 94.06 392 PRO B CA 1
ATOM 8351 C C . PRO B 1 392 ? 9.602 33.156 13.719 1 94.06 392 PRO B C 1
ATOM 8353 O O . PRO B 1 392 ? 9.57 33.438 14.922 1 94.06 392 PRO B O 1
ATOM 8356 N N . PHE B 1 393 ? 10.617 32.688 13.141 1 95.5 393 PHE B N 1
ATOM 8357 C CA . PHE B 1 393 ? 11.773 32.219 13.906 1 95.5 393 PHE B CA 1
ATOM 8358 C C . PHE B 1 393 ? 12.703 33.406 14.234 1 95.5 393 PHE B C 1
ATOM 8360 O O . PHE B 1 393 ? 12.547 34.5 13.688 1 95.5 393 PHE B O 1
ATOM 8367 N N . ARG B 1 394 ? 13.633 33.094 15.156 1 95.31 394 ARG B N 1
ATOM 8368 C CA . ARG B 1 394 ? 14.688 34.031 15.5 1 95.31 394 ARG B CA 1
ATOM 8369 C C . ARG B 1 394 ? 16.016 33.625 14.891 1 95.31 394 ARG B C 1
ATOM 8371 O O . ARG B 1 394 ? 16.25 32.438 14.672 1 95.31 394 ARG B O 1
ATOM 8378 N N . VAL B 1 395 ? 16.828 34.531 14.625 1 95.75 395 VAL B N 1
ATOM 8379 C CA . VAL B 1 395 ? 18.109 34.25 13.984 1 95.75 395 VAL B CA 1
ATOM 8380 C C . VAL B 1 395 ? 18.984 33.406 14.898 1 95.75 395 VAL B C 1
ATOM 8382 O O . VAL B 1 395 ? 19.734 32.562 14.43 1 95.75 395 VAL B O 1
ATOM 8385 N N . ASP B 1 396 ? 18.875 33.562 16.188 1 95 396 ASP B N 1
ATOM 8386 C CA . ASP B 1 396 ? 19.719 32.906 17.156 1 95 396 ASP B CA 1
ATOM 8387 C C . ASP B 1 396 ? 19.438 31.391 17.188 1 95 396 ASP B C 1
ATOM 8389 O O . ASP B 1 396 ? 20.219 30.625 17.734 1 95 396 ASP B O 1
ATOM 8393 N N . MET B 1 397 ? 18.328 30.969 16.734 1 95.44 397 MET B N 1
ATOM 8394 C CA . MET B 1 397 ? 17.969 29.547 16.688 1 95.44 397 MET B CA 1
ATOM 8395 C C . MET B 1 397 ? 18.859 28.797 15.703 1 95.44 397 MET B C 1
ATOM 8397 O O . MET B 1 397 ? 18.906 27.562 15.727 1 95.44 397 MET B O 1
ATOM 8401 N N . PHE B 1 398 ? 19.594 29.547 14.836 1 96.19 398 PHE B N 1
ATOM 8402 C CA . PHE B 1 398 ? 20.422 28.938 13.812 1 96.19 398 PHE B CA 1
ATOM 8403 C C . PHE B 1 398 ? 21.875 29.375 13.953 1 96.19 398 PHE B C 1
ATOM 8405 O O . PHE B 1 398 ? 22.641 29.344 12.984 1 96.19 398 PHE B O 1
ATOM 8412 N N . THR B 1 399 ? 22.25 29.781 15.07 1 94.31 399 THR B N 1
ATOM 8413 C CA . THR B 1 399 ? 23.578 30.328 15.328 1 94.31 399 THR B CA 1
ATOM 8414 C C . THR B 1 399 ? 24.656 29.297 15.062 1 94.31 399 THR B C 1
ATOM 8416 O O . THR B 1 399 ? 25.766 29.625 14.625 1 94.31 399 THR B O 1
ATOM 8419 N N . TYR B 1 400 ? 24.344 28.078 15.281 1 94.38 400 TYR B N 1
ATOM 8420 C CA . TYR B 1 400 ? 25.359 27.031 15.195 1 94.38 400 TYR B CA 1
ATOM 8421 C C . TYR B 1 400 ? 25.281 26.312 13.852 1 94.38 400 TYR B C 1
ATOM 8423 O O . TYR B 1 400 ? 25.906 25.266 13.656 1 94.38 400 TYR B O 1
ATOM 8431 N N . ASN B 1 401 ? 24.562 26.797 12.969 1 95.81 401 ASN B N 1
ATOM 8432 C CA . ASN B 1 401 ? 24.391 26.203 11.641 1 95.81 401 ASN B CA 1
ATOM 8433 C C . ASN B 1 401 ? 25.016 27.078 10.555 1 95.81 401 ASN B C 1
ATOM 8435 O O . ASN B 1 401 ? 24.312 27.562 9.672 1 95.81 401 ASN B O 1
ATOM 8439 N N . GLU B 1 402 ? 26.281 27.109 10.484 1 93.38 402 GLU B N 1
ATOM 8440 C CA . GLU B 1 402 ? 27.016 28.047 9.633 1 93.38 402 GLU B CA 1
ATOM 8441 C C . GLU B 1 402 ? 26.922 27.641 8.164 1 93.38 402 GLU B C 1
ATOM 8443 O O . GLU B 1 402 ? 27.047 28.484 7.277 1 93.38 402 GLU B O 1
ATOM 8448 N N . ARG B 1 403 ? 26.641 26.406 7.965 1 95.31 403 ARG B N 1
ATOM 8449 C CA . ARG B 1 403 ? 26.656 25.938 6.586 1 95.31 403 ARG B CA 1
ATOM 8450 C C . ARG B 1 403 ? 25.25 25.938 5.996 1 95.31 403 ARG B C 1
ATOM 8452 O O . ARG B 1 403 ? 25.031 25.484 4.871 1 95.31 403 ARG B O 1
ATOM 8459 N N . LEU B 1 404 ? 24.344 26.406 6.707 1 96.31 404 LEU B N 1
ATOM 8460 C CA . LEU B 1 404 ? 22.938 26.422 6.27 1 96.31 404 LEU B CA 1
ATOM 8461 C C . LEU B 1 404 ? 22.766 27.297 5.035 1 96.31 404 LEU B C 1
ATOM 8463 O O . LEU B 1 404 ? 23.031 28.5 5.082 1 96.31 404 LEU B O 1
ATOM 8467 N N . ASP B 1 405 ? 22.312 26.656 3.93 1 95.31 405 ASP B N 1
ATOM 8468 C CA . ASP B 1 405 ? 22.188 27.375 2.666 1 95.31 405 ASP B CA 1
ATOM 8469 C C . ASP B 1 405 ? 20.734 27.391 2.188 1 95.31 405 ASP B C 1
ATOM 8471 O O . ASP B 1 405 ? 20.375 28.203 1.336 1 95.31 405 ASP B O 1
ATOM 8475 N N . SER B 1 406 ? 20 26.5 2.736 1 96.75 406 SER B N 1
ATOM 8476 C CA . SER B 1 406 ? 18.609 26.422 2.287 1 96.75 406 SER B CA 1
ATOM 8477 C C . SER B 1 406 ? 17.672 26.156 3.451 1 96.75 406 SER B C 1
ATOM 8479 O O . SER B 1 406 ? 17.781 25.125 4.125 1 96.75 406 SER B O 1
ATOM 8481 N N . LEU B 1 407 ? 16.781 27.047 3.723 1 97.56 407 LEU B N 1
ATOM 8482 C CA . LEU B 1 407 ? 15.719 26.938 4.723 1 97.56 407 LEU B CA 1
ATOM 8483 C C . LEU B 1 407 ? 14.352 27.172 4.098 1 97.56 407 LEU B C 1
ATOM 8485 O O . LEU B 1 407 ? 13.969 28.312 3.824 1 97.56 407 LEU B O 1
ATOM 8489 N N . LYS B 1 408 ? 13.578 26.156 3.898 1 97.62 408 LYS B N 1
ATOM 8490 C CA . LYS B 1 408 ? 12.289 26.25 3.221 1 97.62 408 LYS B CA 1
ATOM 8491 C C . LYS B 1 408 ? 11.156 26.422 4.223 1 97.62 408 LYS B C 1
ATOM 8493 O O . LYS B 1 408 ? 10.953 25.562 5.094 1 97.62 408 LYS B O 1
ATOM 8498 N N . LEU B 1 409 ? 10.359 27.438 4.055 1 97.12 409 LEU B N 1
ATOM 8499 C CA . LEU B 1 409 ? 9.406 27.812 5.098 1 97.12 409 LEU B CA 1
ATOM 8500 C C . LEU B 1 409 ? 8.016 28.016 4.516 1 97.12 409 LEU B C 1
ATOM 8502 O O . LEU B 1 409 ? 7.094 28.438 5.223 1 97.12 409 LEU B O 1
ATOM 8506 N N . ALA B 1 410 ? 7.812 27.641 3.312 1 95.38 410 ALA B N 1
ATOM 8507 C CA . ALA B 1 410 ? 6.535 27.906 2.65 1 95.38 410 ALA B CA 1
ATOM 8508 C C . ALA B 1 410 ? 5.418 27.062 3.262 1 95.38 410 ALA B C 1
ATOM 8510 O O . ALA B 1 410 ? 5.684 26.094 3.975 1 95.38 410 ALA B O 1
ATOM 8511 N N . ASP B 1 411 ? 4.234 27.516 3.125 1 93.31 411 ASP B N 1
ATOM 8512 C CA . ASP B 1 411 ? 3.016 26.766 3.439 1 93.31 411 ASP B CA 1
ATOM 8513 C C . ASP B 1 411 ? 2.891 26.531 4.941 1 93.31 411 ASP B C 1
ATOM 8515 O O . ASP B 1 411 ? 2.672 25.406 5.379 1 93.31 411 ASP B O 1
ATOM 8519 N N . ASN B 1 412 ? 3.24 27.438 5.715 1 94.94 412 ASN B N 1
ATOM 8520 C CA . ASN B 1 412 ? 2.973 27.5 7.148 1 94.94 412 ASN B CA 1
ATOM 8521 C C . ASN B 1 412 ? 2.1 28.703 7.504 1 94.94 412 ASN B C 1
ATOM 8523 O O . ASN B 1 412 ? 2.143 29.719 6.82 1 94.94 412 ASN B O 1
ATOM 8527 N N . PRO B 1 413 ? 1.245 28.578 8.531 1 93.12 413 PRO B N 1
ATOM 8528 C CA . PRO B 1 413 ? 0.349 29.672 8.898 1 93.12 413 PRO B CA 1
ATOM 8529 C C . PRO B 1 413 ? 1.04 30.75 9.742 1 93.12 413 PRO B C 1
ATOM 8531 O O . PRO B 1 413 ? 0.68 30.953 10.906 1 93.12 413 PRO B O 1
ATOM 8534 N N . TRP B 1 414 ? 1.823 31.609 9.156 1 94.81 414 TRP B N 1
ATOM 8535 C CA . TRP B 1 414 ? 2.682 32.594 9.836 1 94.81 414 TRP B CA 1
ATOM 8536 C C . TRP B 1 414 ? 1.872 33.781 10.328 1 94.81 414 TRP B C 1
ATOM 8538 O O . TRP B 1 414 ? 0.991 34.281 9.625 1 94.81 414 TRP B O 1
ATOM 8548 N N . ILE B 1 415 ? 2.207 34.156 11.539 1 93.06 415 ILE B N 1
ATOM 8549 C CA . ILE B 1 415 ? 1.722 35.406 12.062 1 93.06 415 ILE B CA 1
ATOM 8550 C C . ILE B 1 415 ? 2.684 36.531 11.672 1 93.06 415 ILE B C 1
ATOM 8552 O O . ILE B 1 415 ? 3.865 36.5 12.016 1 93.06 415 ILE B O 1
ATOM 8556 N N . CYS B 1 416 ? 2.174 37.5 10.977 1 94.5 416 CYS B N 1
ATOM 8557 C CA . CYS B 1 416 ? 3.033 38.562 10.492 1 94.5 416 CYS B CA 1
ATOM 8558 C C . CYS B 1 416 ? 2.854 39.844 11.328 1 94.5 416 CYS B C 1
ATOM 8560 O O . CYS B 1 416 ? 2.111 40.75 10.945 1 94.5 416 CYS B O 1
ATOM 8562 N N . ASP B 1 417 ? 3.576 39.875 12.391 1 92.19 417 ASP B N 1
ATOM 8563 C CA . ASP B 1 417 ? 3.666 41.094 13.172 1 92.19 417 ASP B CA 1
ATOM 8564 C C . ASP B 1 417 ? 4.781 42 12.656 1 92.19 417 ASP B C 1
ATOM 8566 O O . ASP B 1 417 ? 5.902 41.969 13.172 1 92.19 417 ASP B O 1
ATOM 8570 N N . CYS B 1 418 ? 4.434 42.875 11.836 1 94.44 418 CYS B N 1
ATOM 8571 C CA . CYS B 1 418 ? 5.414 43.688 11.102 1 94.44 418 CYS B CA 1
ATOM 8572 C C . CYS B 1 418 ? 6.117 44.656 12.023 1 94.44 418 CYS B C 1
ATOM 8574 O O . CYS B 1 418 ? 7.168 45.219 11.672 1 94.44 418 CYS B O 1
ATOM 8576 N N . ASN B 1 419 ? 5.59 44.875 13.164 1 93.12 419 ASN B N 1
ATOM 8577 C CA . ASN B 1 419 ? 6.199 45.812 14.102 1 93.12 419 ASN B CA 1
ATOM 8578 C C . ASN B 1 419 ? 7.285 45.156 14.938 1 93.12 419 ASN B C 1
ATOM 8580 O O . ASN B 1 419 ? 8.023 45.812 15.656 1 93.12 419 ASN B O 1
ATOM 8584 N N . SER B 1 420 ? 7.391 43.906 14.812 1 93 420 SER B N 1
ATOM 8585 C CA . SER B 1 420 ? 8.391 43.156 15.562 1 93 420 SER B CA 1
ATOM 8586 C C . SER B 1 420 ? 9.766 43.25 14.922 1 93 420 SER B C 1
ATOM 8588 O O . SER B 1 420 ? 9.953 42.875 13.766 1 93 420 SER B O 1
ATOM 8590 N N . GLN B 1 421 ? 10.719 43.656 15.688 1 94.5 421 GLN B N 1
ATOM 8591 C CA . GLN B 1 421 ? 12.086 43.781 15.195 1 94.5 421 GLN B CA 1
ATOM 8592 C C . GLN B 1 421 ? 12.688 42.406 14.906 1 94.5 421 GLN B C 1
ATOM 8594 O O . GLN B 1 421 ? 13.461 42.25 13.961 1 94.5 421 GLN B O 1
ATOM 8599 N N . GLU B 1 422 ? 12.344 41.5 15.664 1 94.44 422 GLU B N 1
ATOM 8600 C CA . GLU B 1 422 ? 12.844 40.156 15.477 1 94.44 422 GLU B CA 1
ATOM 8601 C C . GLU B 1 422 ? 12.391 39.562 14.133 1 94.44 422 GLU B C 1
ATOM 8603 O O . GLU B 1 422 ? 13.148 38.844 13.477 1 94.44 422 GLU B O 1
ATOM 8608 N N . PHE B 1 423 ? 11.203 39.906 13.789 1 96 423 PHE B N 1
ATOM 8609 C CA . PHE B 1 423 ? 10.648 39.438 12.516 1 96 423 PHE B CA 1
ATOM 8610 C C . PHE B 1 423 ? 11.414 40.031 11.344 1 96 423 PHE B C 1
ATOM 8612 O O . PHE B 1 423 ? 11.758 39.312 10.398 1 96 423 PHE B O 1
ATOM 8619 N N . LYS B 1 424 ? 11.656 41.219 11.43 1 96 424 LYS B N 1
ATOM 8620 C CA . LYS B 1 424 ? 12.422 41.906 10.391 1 96 424 LYS B CA 1
ATOM 8621 C C . LYS B 1 424 ? 13.828 41.312 10.281 1 96 424 LYS B C 1
ATOM 8623 O O . LYS B 1 424 ? 14.32 41.062 9.18 1 96 424 LYS B O 1
ATOM 8628 N N . ASN B 1 425 ? 14.484 41.156 11.461 1 96.19 425 ASN B N 1
ATOM 8629 C CA . ASN B 1 425 ? 15.828 40.594 11.484 1 96.19 425 ASN B CA 1
ATOM 8630 C C . ASN B 1 425 ? 15.867 39.219 10.828 1 96.19 425 ASN B C 1
ATOM 8632 O O . ASN B 1 425 ? 16.828 38.875 10.125 1 96.19 425 ASN B O 1
ATOM 8636 N N . PHE B 1 426 ? 14.93 38.438 11.102 1 96.75 426 PHE B N 1
ATOM 8637 C CA . PHE B 1 426 ? 14.875 37.094 10.547 1 96.75 426 PHE B CA 1
ATOM 8638 C C . PHE B 1 426 ? 14.703 37.156 9.031 1 96.75 426 PHE B C 1
ATOM 8640 O O . PHE B 1 426 ? 15.305 36.344 8.312 1 96.75 426 PHE B O 1
ATOM 8647 N N . TRP B 1 427 ? 13.828 38 8.547 1 96.5 427 TRP B N 1
ATOM 8648 C CA . TRP B 1 427 ? 13.664 38.156 7.105 1 96.5 427 TRP B CA 1
ATOM 8649 C C . TRP B 1 427 ? 14.992 38.531 6.445 1 96.5 427 TRP B C 1
ATOM 8651 O O . TRP B 1 427 ? 15.344 38 5.395 1 96.5 427 TRP B O 1
ATOM 8661 N N . GLU B 1 428 ? 15.695 39.406 7.023 1 95.44 428 GLU B N 1
ATOM 8662 C CA . GLU B 1 428 ? 17 39.812 6.496 1 95.44 428 GLU B CA 1
ATOM 8663 C C . GLU B 1 428 ? 17.984 38.656 6.527 1 95.44 428 GLU B C 1
ATOM 8665 O O . GLU B 1 428 ? 18.797 38.5 5.609 1 95.44 428 GLU B O 1
ATOM 8670 N N . PHE B 1 429 ? 17.906 37.938 7.602 1 95.69 429 PHE B N 1
ATOM 8671 C CA . PHE B 1 429 ? 18.734 36.75 7.719 1 95.69 429 PHE B CA 1
ATOM 8672 C C . PHE B 1 429 ? 18.469 35.781 6.562 1 95.69 429 PHE B C 1
ATOM 8674 O O . PHE B 1 429 ? 19.391 35.188 6.008 1 95.69 429 PHE B O 1
ATOM 8681 N N . LEU B 1 430 ? 17.234 35.594 6.156 1 96.31 430 LEU B N 1
ATOM 8682 C CA . LEU B 1 430 ? 16.812 34.688 5.102 1 96.31 430 LEU B CA 1
ATOM 8683 C C . LEU B 1 430 ? 17.25 35.188 3.73 1 96.31 430 LEU B C 1
ATOM 8685 O O . LEU B 1 430 ? 17.594 34.406 2.85 1 96.31 430 LEU B O 1
ATOM 8689 N N . THR B 1 431 ? 17.25 36.531 3.527 1 94.31 431 THR B N 1
ATOM 8690 C CA . THR B 1 431 ? 17.375 37.062 2.184 1 94.31 431 THR B CA 1
ATOM 8691 C C . THR B 1 431 ? 18.766 37.688 1.974 1 94.31 431 THR B C 1
ATOM 8693 O O . THR B 1 431 ? 19.188 37.906 0.837 1 94.31 431 THR B O 1
ATOM 8696 N N . SER B 1 432 ? 19.438 38 3.08 1 90.94 432 SER B N 1
ATOM 8697 C CA . SER B 1 432 ? 20.766 38.594 2.941 1 90.94 432 SER B CA 1
ATOM 8698 C C . SER B 1 432 ? 21.781 37.562 2.486 1 90.94 432 SER B C 1
ATOM 8700 O O . SER B 1 432 ? 21.562 36.344 2.664 1 90.94 432 SER B O 1
ATOM 8702 N N . TYR B 1 433 ? 22.859 38 1.979 1 87.94 433 TYR B N 1
ATOM 8703 C CA . TYR B 1 433 ? 23.875 37.094 1.466 1 87.94 433 TYR B CA 1
ATOM 8704 C C . TYR B 1 433 ? 24.703 36.5 2.604 1 87.94 433 TYR B C 1
ATOM 8706 O O . TYR B 1 433 ? 25.172 37.219 3.484 1 87.94 433 TYR B O 1
ATOM 8714 N N . PRO B 1 434 ? 24.828 35.312 2.561 1 90 434 PRO B N 1
ATOM 8715 C CA . PRO B 1 434 ? 24.312 34.281 1.646 1 90 434 PRO B CA 1
ATOM 8716 C C . PRO B 1 434 ? 22.844 33.969 1.897 1 90 434 PRO B C 1
ATOM 8718 O O . PRO B 1 434 ? 22.453 33.625 3.025 1 90 434 PRO B O 1
ATOM 8721 N N . ALA B 1 435 ? 22.031 33.938 0.816 1 92.81 435 ALA B N 1
ATOM 8722 C CA . ALA B 1 435 ? 20.594 33.781 0.93 1 92.81 435 ALA B CA 1
ATOM 8723 C C . ALA B 1 435 ? 20.219 32.344 1.279 1 92.81 435 ALA B C 1
ATOM 8725 O O . ALA B 1 435 ? 20.812 31.391 0.756 1 92.81 435 ALA B O 1
ATOM 8726 N N . LYS B 1 436 ? 19.375 32.25 2.158 1 96.19 436 LYS B N 1
ATOM 8727 C CA . LYS B 1 436 ? 18.938 30.938 2.607 1 96.19 436 LYS B CA 1
ATOM 8728 C C . LYS B 1 436 ? 17.625 30.547 1.936 1 96.19 436 LYS B C 1
ATOM 8730 O O . LYS B 1 436 ? 17.172 29.406 2.053 1 96.19 436 LYS B O 1
ATOM 8735 N N . VAL B 1 437 ? 16.969 31.453 1.266 1 95 437 VAL B N 1
ATOM 8736 C CA . VAL B 1 437 ? 15.734 31.203 0.525 1 95 437 VAL B CA 1
ATOM 8737 C C . VAL B 1 437 ? 15.906 31.625 -0.93 1 95 437 VAL B C 1
ATOM 8739 O O . VAL B 1 437 ? 16.5 32.688 -1.209 1 95 437 VAL B O 1
ATOM 8742 N N . GLN B 1 438 ? 15.477 30.844 -1.799 1 91.69 438 GLN B N 1
ATOM 8743 C CA . GLN B 1 438 ? 15.555 31.172 -3.219 1 91.69 438 GLN B CA 1
ATOM 8744 C C . GLN B 1 438 ? 14.523 32.25 -3.596 1 91.69 438 GLN B C 1
ATOM 8746 O O . GLN B 1 438 ? 13.523 32.406 -2.898 1 91.69 438 GLN B O 1
ATOM 8751 N N . GLU B 1 439 ? 14.719 32.875 -4.703 1 89.75 439 GLU B N 1
ATOM 8752 C CA . GLU B 1 439 ? 13.859 33.969 -5.145 1 89.75 439 GLU B CA 1
ATOM 8753 C C . GLU B 1 439 ? 12.445 33.469 -5.441 1 89.75 439 GLU B C 1
ATOM 8755 O O . GLU B 1 439 ? 11.461 34.125 -5.094 1 89.75 439 GLU B O 1
ATOM 8760 N N . SER B 1 440 ? 12.469 32.281 -5.961 1 89.81 440 SER B N 1
ATOM 8761 C CA . SER B 1 440 ? 11.172 31.719 -6.332 1 89.81 440 SER B CA 1
ATOM 8762 C C . SER B 1 440 ? 10.375 31.312 -5.102 1 89.81 440 SER B C 1
ATOM 8764 O O . SER B 1 440 ? 9.141 31.25 -5.141 1 89.81 440 SER B O 1
ATOM 8766 N N . GLU B 1 441 ? 11.016 31.188 -3.984 1 91.44 441 GLU B N 1
ATOM 8767 C CA . GLU B 1 441 ? 10.383 30.688 -2.768 1 91.44 441 GLU B CA 1
ATOM 8768 C C . GLU B 1 441 ? 9.852 31.828 -1.912 1 91.44 441 GLU B C 1
ATOM 8770 O O . GLU B 1 441 ? 8.961 31.625 -1.083 1 91.44 441 GLU B O 1
ATOM 8775 N N . LYS B 1 442 ? 10.352 33.031 -2.127 1 92.5 442 LYS B N 1
ATOM 8776 C CA . LYS B 1 442 ? 9.984 34.219 -1.322 1 92.5 442 LYS B CA 1
ATOM 8777 C C . LYS B 1 442 ? 8.492 34.5 -1.45 1 92.5 442 LYS B C 1
ATOM 8779 O O . LYS B 1 442 ? 7.84 34.875 -0.467 1 92.5 442 LYS B O 1
ATOM 8784 N N . ALA B 1 443 ? 8.031 34.188 -2.691 1 92.12 443 ALA B N 1
ATOM 8785 C CA . ALA B 1 443 ? 6.629 34.5 -2.967 1 92.12 443 ALA B CA 1
ATOM 8786 C C . ALA B 1 443 ? 5.695 33.531 -2.277 1 92.12 443 ALA B C 1
ATOM 8788 O O . ALA B 1 443 ? 4.516 33.812 -2.062 1 92.12 443 ALA B O 1
ATOM 8789 N N . HIS B 1 444 ? 6.309 32.406 -1.834 1 93.31 444 HIS B N 1
ATOM 8790 C CA . HIS B 1 444 ? 5.457 31.359 -1.312 1 93.31 444 HIS B CA 1
ATOM 8791 C C . HIS B 1 444 ? 5.414 31.375 0.212 1 93.31 444 HIS B C 1
ATOM 8793 O O . HIS B 1 444 ? 4.652 30.641 0.828 1 93.31 444 HIS B O 1
ATOM 8799 N N . ILE B 1 445 ? 6.152 32.219 0.823 1 96.31 445 ILE B N 1
ATOM 8800 C CA . ILE B 1 445 ? 6.094 32.406 2.268 1 96.31 445 ILE B CA 1
ATOM 8801 C C . ILE B 1 445 ? 5.051 33.469 2.605 1 96.31 445 ILE B C 1
ATOM 8803 O O . ILE B 1 445 ? 5.336 34.688 2.547 1 96.31 445 ILE B O 1
ATOM 8807 N N . LYS B 1 446 ? 3.908 33.031 3.016 1 94.81 446 LYS B N 1
ATOM 8808 C CA . LYS B 1 446 ? 2.744 33.906 3.094 1 94.81 446 LYS B CA 1
ATOM 8809 C C . LYS B 1 446 ? 2.275 34.062 4.535 1 94.81 446 LYS B C 1
ATOM 8811 O O . LYS B 1 446 ? 2.52 33.219 5.379 1 94.81 446 LYS B O 1
ATOM 8816 N N . CYS B 1 447 ? 1.608 35.156 4.77 1 94.81 447 CYS B N 1
ATOM 8817 C CA . CYS B 1 447 ? 1.037 35.438 6.078 1 94.81 447 CYS B CA 1
ATOM 8818 C C . CYS B 1 447 ? -0.355 34.844 6.219 1 94.81 447 CYS B C 1
ATOM 8820 O O . CYS B 1 447 ? -1.096 34.75 5.238 1 94.81 447 CYS B O 1
ATOM 8822 N N . MET B 1 448 ? -0.634 34.406 7.438 1 90.75 448 MET B N 1
ATOM 8823 C CA . MET B 1 448 ? -1.971 33.875 7.723 1 90.75 448 MET B CA 1
ATOM 8824 C C . MET B 1 448 ? -2.709 34.812 8.688 1 90.75 448 MET B C 1
ATOM 8826 O O . MET B 1 448 ? -3.938 34.906 8.656 1 90.75 448 MET B O 1
ATOM 8830 N N . SER B 1 449 ? -1.965 35.438 9.594 1 88.75 449 SER B N 1
ATOM 8831 C CA . SER B 1 449 ? -2.506 36.375 10.578 1 88.75 449 SER B CA 1
ATOM 8832 C C . SER B 1 449 ? -1.622 37.594 10.711 1 88.75 449 SER B C 1
ATOM 8834 O O . SER B 1 449 ? -0.403 37.531 10.547 1 88.75 449 SER B O 1
ATOM 8836 N N . PRO B 1 450 ? -2.229 38.656 10.875 1 86.5 450 PRO B N 1
ATOM 8837 C CA . PRO B 1 450 ? -3.635 39 11.07 1 86.5 450 PRO B CA 1
ATOM 8838 C C . PRO B 1 450 ? -4.441 38.969 9.773 1 86.5 450 PRO B C 1
ATOM 8840 O O . PRO B 1 450 ? -3.877 38.75 8.695 1 86.5 450 PRO B O 1
ATOM 8843 N N . VAL B 1 451 ? -5.758 39.188 9.914 1 81.75 451 VAL B N 1
ATOM 8844 C CA . VAL B 1 451 ? -6.691 39.031 8.805 1 81.75 451 VAL B CA 1
ATOM 8845 C C . VAL B 1 451 ? -6.383 40.031 7.707 1 81.75 451 VAL B C 1
ATOM 8847 O O . VAL B 1 451 ? -6.57 39.75 6.523 1 81.75 451 VAL B O 1
ATOM 8850 N N . SER B 1 452 ? -5.836 41.156 7.992 1 84.88 452 SER B N 1
ATOM 8851 C CA . SER B 1 452 ? -5.578 42.25 7.051 1 84.88 452 SER B CA 1
ATOM 8852 C C . SER B 1 452 ? -4.48 41.875 6.059 1 84.88 452 SER B C 1
ATOM 8854 O O . SER B 1 452 ? -4.426 42.406 4.953 1 84.88 452 SER B O 1
ATOM 8856 N N . VAL B 1 453 ? -3.672 41 6.395 1 90.31 453 VAL B N 1
ATOM 8857 C CA . VAL B 1 453 ? -2.541 40.656 5.527 1 90.31 453 VAL B CA 1
ATOM 8858 C C . VAL B 1 453 ? -2.592 39.188 5.137 1 90.31 453 VAL B C 1
ATOM 8860 O O . VAL B 1 453 ? -1.621 38.656 4.598 1 90.31 453 VAL B O 1
ATOM 8863 N N . THR B 1 454 ? -3.66 38.625 5.332 1 88.44 454 THR B N 1
ATOM 8864 C CA . THR B 1 454 ? -3.805 37.188 5.02 1 88.44 454 THR B CA 1
ATOM 8865 C C . THR B 1 454 ? -3.582 36.938 3.531 1 88.44 454 THR B C 1
ATOM 8867 O O . THR B 1 454 ? -4.145 37.656 2.688 1 88.44 454 THR B O 1
ATOM 8870 N N . GLY B 1 455 ? -2.678 35.938 3.133 1 89.56 455 GLY B N 1
ATOM 8871 C CA . GLY B 1 455 ? -2.453 35.531 1.752 1 89.56 455 GLY B CA 1
ATOM 8872 C C . GLY B 1 455 ? -1.291 36.25 1.103 1 89.56 455 GLY B C 1
ATOM 8873 O O . GLY B 1 455 ? -0.802 35.844 0.05 1 89.56 455 GLY B O 1
ATOM 8874 N N . LYS B 1 456 ? -0.877 37.375 1.723 1 94.56 456 LYS B N 1
ATOM 8875 C CA . LYS B 1 456 ? 0.245 38.125 1.184 1 94.56 456 LYS B CA 1
ATOM 8876 C C . LYS B 1 456 ? 1.578 37.531 1.62 1 94.56 456 LYS B C 1
ATOM 8878 O O . LYS B 1 456 ? 1.667 36.906 2.68 1 94.56 456 LYS B O 1
ATOM 8883 N N . SER B 1 457 ? 2.533 37.75 0.79 1 96.12 457 SER B N 1
ATOM 8884 C CA . SER B 1 457 ? 3.873 37.344 1.174 1 96.12 457 SER B CA 1
ATOM 8885 C C . SER B 1 457 ? 4.43 38.188 2.301 1 96.12 457 SER B C 1
ATOM 8887 O O . SER B 1 457 ? 3.939 39.312 2.539 1 96.12 457 SER B O 1
ATOM 8889 N N . TRP B 1 458 ? 5.441 37.719 3.039 1 96.44 458 TRP B N 1
ATOM 8890 C CA . TRP B 1 458 ? 6.031 38.469 4.156 1 96.44 458 TRP B CA 1
ATOM 8891 C C . TRP B 1 458 ? 6.465 39.844 3.727 1 96.44 458 TRP B C 1
ATOM 8893 O O . TRP B 1 458 ? 6.188 40.844 4.414 1 96.44 458 TRP B O 1
ATOM 8903 N N . ILE B 1 459 ? 7.109 39.812 2.572 1 93.19 459 ILE B N 1
ATOM 8904 C CA . ILE B 1 459 ? 7.66 41.094 2.102 1 93.19 459 ILE B CA 1
ATOM 8905 C C . ILE B 1 459 ? 6.527 42 1.658 1 93.19 459 ILE B C 1
ATOM 8907 O O . ILE B 1 459 ? 6.574 43.219 1.901 1 93.19 459 ILE B O 1
ATOM 8911 N N . GLN B 1 460 ? 5.57 41.531 1.007 1 94.75 460 GLN B N 1
ATOM 8912 C CA . GLN B 1 460 ? 4.434 42.344 0.577 1 94.75 460 GLN B CA 1
ATOM 8913 C C . GLN B 1 460 ? 3.654 42.875 1.775 1 94.75 460 GLN B C 1
ATOM 8915 O O . GLN B 1 460 ? 3.146 44 1.742 1 94.75 460 GLN B O 1
ATOM 8920 N N . ALA B 1 461 ? 3.533 42.062 2.777 1 96 461 ALA B N 1
ATOM 8921 C CA . ALA B 1 461 ? 2.762 42.438 3.963 1 96 461 ALA B CA 1
ATOM 8922 C C . ALA B 1 461 ? 3.49 43.469 4.789 1 96 461 ALA B C 1
ATOM 8924 O O . ALA B 1 461 ? 2.863 44.406 5.332 1 96 461 ALA B O 1
ATOM 8925 N N . CYS B 1 462 ? 4.805 43.438 4.859 1 95.5 462 CYS B N 1
ATOM 8926 C CA . CYS B 1 462 ? 5.508 44.25 5.859 1 95.5 462 CYS B CA 1
ATOM 8927 C C . CYS B 1 462 ? 6.438 45.25 5.195 1 95.5 462 CYS B C 1
ATOM 8929 O O . CYS B 1 462 ? 7.141 46 5.879 1 95.5 462 CYS B O 1
ATOM 8931 N N . TYR B 1 463 ? 6.566 45.281 3.951 1 93 463 TYR B N 1
ATOM 8932 C CA . TYR B 1 463 ? 7.52 46.125 3.256 1 93 463 TYR B CA 1
ATOM 8933 C C . TYR B 1 463 ? 7.383 47.594 3.713 1 93 463 TYR B C 1
ATOM 8935 O O . TYR B 1 463 ? 8.383 48.25 3.992 1 93 463 TYR B O 1
ATOM 8943 N N . GLY B 1 464 ? 6.164 48.125 3.861 1 91.75 464 GLY B N 1
ATOM 8944 C CA . GLY B 1 464 ? 5.922 49.5 4.254 1 91.75 464 GLY B CA 1
ATOM 8945 C C . GLY B 1 464 ? 6.41 49.812 5.652 1 91.75 464 GLY B C 1
ATOM 8946 O O . GLY B 1 464 ? 6.953 50.906 5.895 1 91.75 464 GLY B O 1
ATOM 8947 N N . THR B 1 465 ? 6.223 48.906 6.531 1 93.69 465 THR B N 1
ATOM 8948 C CA . THR B 1 465 ? 6.629 49.125 7.918 1 93.69 465 THR B CA 1
ATOM 8949 C C . THR B 1 465 ? 8.141 48.938 8.07 1 93.69 465 THR B C 1
ATOM 8951 O O . THR B 1 465 ? 8.773 49.688 8.828 1 93.69 465 THR B O 1
ATOM 8954 N N . TRP B 1 466 ? 8.727 48.125 7.328 1 93.25 466 TRP B N 1
ATOM 8955 C CA . TRP B 1 466 ? 10.141 47.781 7.453 1 93.25 466 TRP B CA 1
ATOM 8956 C C . TRP B 1 466 ? 11 48.812 6.723 1 93.25 466 TRP B C 1
ATOM 8958 O O . TRP B 1 466 ? 12.117 49.125 7.156 1 93.25 466 TRP B O 1
ATOM 8968 N N . TYR B 1 467 ? 10.516 49.188 5.656 1 91.25 467 TYR B N 1
ATOM 8969 C CA . TYR B 1 467 ? 11.258 50.156 4.836 1 91.25 467 TYR B CA 1
ATOM 8970 C C . TYR B 1 467 ? 10.406 51.375 4.52 1 91.25 467 TYR B C 1
ATOM 8972 O O . TYR B 1 467 ? 9.977 51.562 3.377 1 91.25 467 TYR B O 1
ATOM 8980 N N . PRO B 1 468 ? 10.188 52.125 5.516 1 86.75 468 PRO B N 1
ATOM 8981 C CA . PRO B 1 468 ? 9.328 53.281 5.297 1 86.75 468 PRO B CA 1
ATOM 8982 C C . PRO B 1 468 ? 9.922 54.281 4.305 1 86.75 468 PRO B C 1
ATOM 8984 O O . PRO B 1 468 ? 11.148 54.438 4.23 1 86.75 468 PRO B O 1
ATOM 8987 N N . TYR B 1 469 ? 9.125 54.594 3.32 1 73.81 469 TYR B N 1
ATOM 8988 C CA . TYR B 1 469 ? 9.555 55.656 2.408 1 73.81 469 TYR B CA 1
ATOM 8989 C C . TYR B 1 469 ? 9.727 56.969 3.143 1 73.81 469 TYR B C 1
ATOM 8991 O O . TYR B 1 469 ? 8.828 57.406 3.869 1 73.81 469 TYR B O 1
ATOM 8999 N N . TYR B 1 470 ? 10.898 57.312 3.502 1 60.09 470 TYR B N 1
ATOM 9000 C CA . TYR B 1 470 ? 11.133 58.656 4.035 1 60.09 470 TYR B CA 1
ATOM 9001 C C . TYR B 1 470 ? 10.805 59.719 2.996 1 60.09 470 TYR B C 1
ATOM 9003 O O . TYR B 1 470 ? 11.453 59.781 1.949 1 60.09 470 TYR B O 1
ATOM 9011 N N . GLU B 1 471 ? 9.594 60 2.84 1 54.56 471 GLU B N 1
ATOM 9012 C CA . GLU B 1 471 ? 9.5 61.312 2.209 1 54.56 471 GLU B CA 1
ATOM 9013 C C . GLU B 1 471 ? 10.141 62.406 3.074 1 54.56 471 GLU B C 1
ATOM 9015 O O . GLU B 1 471 ? 9.883 62.469 4.277 1 54.56 471 GLU B O 1
ATOM 9020 N N . PRO B 1 472 ? 11.258 62.906 2.742 1 50.03 472 PRO B N 1
ATOM 9021 C CA . PRO B 1 472 ? 11.719 64.062 3.502 1 50.03 472 PRO B CA 1
ATOM 9022 C C . PRO B 1 472 ? 10.578 65 3.91 1 50.03 472 PRO B C 1
ATOM 9024 O O . PRO B 1 472 ? 9.695 65.312 3.102 1 50.03 472 PRO B O 1
ATOM 9027 N N . GLU B 1 473 ? 10.055 64.688 5.07 1 47.47 473 GLU B N 1
ATOM 9028 C CA . GLU B 1 473 ? 9.172 65.688 5.605 1 47.47 473 GLU B CA 1
ATOM 9029 C C . GLU B 1 473 ? 9.688 67.125 5.289 1 47.47 473 GLU B C 1
ATOM 9031 O O . GLU B 1 473 ? 10.508 67.625 6.031 1 47.47 473 GLU B O 1
ATOM 9036 N N . THR B 1 474 ? 10.203 67.312 4.238 1 45.03 474 THR B N 1
ATOM 9037 C CA . THR B 1 474 ? 10.445 68.75 4.039 1 45.03 474 THR B CA 1
ATOM 9038 C C . THR B 1 474 ? 9.18 69.562 4.32 1 45.03 474 THR B C 1
ATOM 9040 O O . THR B 1 474 ? 9.062 70.75 3.879 1 45.03 474 THR B O 1
ATOM 9043 N N . THR B 1 475 ? 8.078 68.938 4.809 1 44.44 475 THR B N 1
ATOM 9044 C CA . THR B 1 475 ? 7.086 70 5.043 1 44.44 475 THR B CA 1
ATOM 9045 C C . THR B 1 475 ? 7.445 70.812 6.281 1 44.44 475 THR B C 1
ATOM 9047 O O . THR B 1 475 ? 7.328 70.312 7.41 1 44.44 475 THR B O 1
ATOM 9050 N N . PHE B 1 476 ? 8.539 71.625 6.293 1 45.06 476 PHE B N 1
ATOM 9051 C CA . PHE B 1 476 ? 8.68 72.812 7.148 1 45.06 476 PHE B CA 1
ATOM 9052 C C . PHE B 1 476 ? 7.312 73.438 7.469 1 45.06 476 PHE B C 1
ATOM 9054 O O . PHE B 1 476 ? 6.66 74 6.598 1 45.06 476 PHE B O 1
ATOM 9061 N N . SER B 1 477 ? 6.578 72.938 8.336 1 44.97 477 SER B N 1
ATOM 9062 C CA . SER B 1 477 ? 5.324 73.5 8.805 1 44.97 477 SER B CA 1
ATOM 9063 C C . SER B 1 477 ? 5.531 74.938 9.297 1 44.97 477 SER B C 1
ATOM 9065 O O . SER B 1 477 ? 6.488 75.188 10.016 1 44.97 477 SER B O 1
ATOM 9067 N N . PHE B 1 478 ? 4.984 76 8.641 1 52.22 478 PHE B N 1
ATOM 9068 C CA . PHE B 1 478 ? 4.812 77.375 8.906 1 52.22 478 PHE B CA 1
ATOM 9069 C C . PHE B 1 478 ? 4.402 77.625 10.352 1 52.22 478 PHE B C 1
ATOM 9071 O O . PHE B 1 478 ? 4.422 78.75 10.828 1 52.22 478 PHE B O 1
ATOM 9078 N N . THR B 1 479 ? 4.043 76.625 11.125 1 52 479 THR B N 1
ATOM 9079 C CA . THR B 1 479 ? 3.533 76.875 12.469 1 52 479 THR B CA 1
ATOM 9080 C C . THR B 1 479 ? 4.676 77.25 13.414 1 52 479 THR B C 1
ATOM 9082 O O . THR B 1 479 ? 4.508 78.062 14.32 1 52 479 THR B O 1
ATOM 9085 N N . HIS B 1 480 ? 5.883 76.75 13.281 1 56.09 480 HIS B N 1
ATOM 9086 C CA . HIS B 1 480 ? 6.949 77.125 14.195 1 56.09 480 HIS B CA 1
ATOM 9087 C C . HIS B 1 480 ? 7.445 78.562 13.906 1 56.09 480 HIS B C 1
ATOM 9089 O O . HIS B 1 480 ? 7.793 79.312 14.828 1 56.09 480 HIS B O 1
ATOM 9095 N N . TYR B 1 481 ? 7.336 79 12.602 1 59.62 481 TYR B N 1
ATOM 9096 C CA . TYR B 1 481 ? 7.648 80.438 12.312 1 59.62 481 TYR B CA 1
ATOM 9097 C C . TYR B 1 481 ? 6.562 81.375 12.852 1 59.62 481 TYR B C 1
ATOM 9099 O O . TYR B 1 481 ? 6.852 82.438 13.312 1 59.62 481 TYR B O 1
ATOM 9107 N N . GLY B 1 482 ? 5.32 80.875 13.047 1 59.38 482 GLY B N 1
ATOM 9108 C CA . GLY B 1 482 ? 4.266 81.688 13.648 1 59.38 482 GLY B CA 1
ATOM 9109 C C . GLY B 1 482 ? 4.441 81.875 15.141 1 59.38 482 GLY B C 1
ATOM 9110 O O . GLY B 1 482 ? 4.254 82.938 15.656 1 59.38 482 GLY B O 1
ATOM 9111 N N . THR B 1 483 ? 4.855 80.875 15.938 1 63.56 483 THR B N 1
ATOM 9112 C CA . THR B 1 483 ? 5.051 81 17.375 1 63.56 483 THR B CA 1
ATOM 9113 C C . THR B 1 483 ? 6.297 81.875 17.656 1 63.56 483 THR B C 1
ATOM 9115 O O . THR B 1 483 ? 6.309 82.688 18.578 1 63.56 483 THR B O 1
ATOM 9118 N N . ALA B 1 484 ? 7.367 81.75 16.828 1 67.75 484 ALA B N 1
ATOM 9119 C CA . ALA B 1 484 ? 8.539 82.562 17 1 67.75 484 ALA B CA 1
ATOM 9120 C C . ALA B 1 484 ? 8.219 84.062 16.672 1 67.75 484 ALA B C 1
ATOM 9122 O O . ALA B 1 484 ? 8.68 84.938 17.359 1 67.75 484 ALA B O 1
ATOM 9123 N N . LEU B 1 485 ? 7.227 84.312 15.703 1 73.94 485 LEU B N 1
ATOM 9124 C CA . LEU B 1 485 ? 6.77 85.625 15.383 1 73.94 485 LEU B CA 1
ATOM 9125 C C . LEU B 1 485 ? 5.898 86.188 16.5 1 73.94 485 LEU B C 1
ATOM 9127 O O . LEU B 1 485 ? 6.016 87.375 16.875 1 73.94 485 LEU B O 1
ATOM 9131 N N . ILE B 1 486 ? 5.117 85.438 17.234 1 73.44 486 ILE B N 1
ATOM 9132 C CA . ILE B 1 486 ? 4.277 85.875 18.328 1 73.44 486 ILE B CA 1
ATOM 9133 C C . ILE B 1 486 ? 5.145 86.188 19.547 1 73.44 486 ILE B C 1
ATOM 9135 O O . ILE B 1 486 ? 4.953 87.188 20.219 1 73.44 486 ILE B O 1
ATOM 9139 N N . ILE B 1 487 ? 6.227 85.438 19.875 1 74.94 487 ILE B N 1
ATOM 9140 C CA . ILE B 1 487 ? 7.137 85.75 20.984 1 74.94 487 ILE B CA 1
ATOM 9141 C C . ILE B 1 487 ? 7.934 87 20.672 1 74.94 487 ILE B C 1
ATOM 9143 O O . ILE B 1 487 ? 8.133 87.812 21.562 1 74.94 487 ILE B O 1
ATOM 9147 N N . LEU B 1 488 ? 8.219 87.25 19.344 1 77.31 488 LEU B N 1
ATOM 9148 C CA . LEU B 1 488 ? 8.922 88.438 18.969 1 77.31 488 LEU B CA 1
ATOM 9149 C C . LEU B 1 488 ? 8.008 89.688 19.109 1 77.31 488 LEU B C 1
ATOM 9151 O O . LEU B 1 488 ? 8.445 90.688 19.562 1 77.31 488 LEU B O 1
ATOM 9155 N N . ILE B 1 489 ? 6.656 89.562 18.891 1 78.69 489 ILE B N 1
ATOM 9156 C CA . ILE B 1 489 ? 5.691 90.625 19.016 1 78.69 489 ILE B CA 1
ATOM 9157 C C . ILE B 1 489 ? 5.426 90.875 20.5 1 78.69 489 ILE B C 1
ATOM 9159 O O . ILE B 1 489 ? 5.391 92.062 20.922 1 78.69 489 ILE B O 1
ATOM 9163 N N . ILE B 1 490 ? 5.43 89.938 21.422 1 75.81 490 ILE B N 1
ATOM 9164 C CA . ILE B 1 490 ? 5.172 90.125 22.844 1 75.81 490 ILE B CA 1
ATOM 9165 C C . ILE B 1 490 ? 6.402 90.688 23.516 1 75.81 490 ILE B C 1
ATOM 9167 O O . ILE B 1 490 ? 6.281 91.625 24.344 1 75.81 490 ILE B O 1
ATOM 9171 N N . THR B 1 491 ? 7.594 90.312 23.109 1 79.25 491 THR B N 1
ATOM 9172 C CA . THR B 1 491 ? 8.805 90.938 23.656 1 79.25 491 THR B CA 1
ATOM 9173 C C . THR B 1 491 ? 8.969 92.375 23.188 1 79.25 491 THR B C 1
ATOM 9175 O O . THR B 1 491 ? 9.367 93.25 23.969 1 79.25 491 THR B O 1
ATOM 9178 N N . ALA B 1 492 ? 8.57 92.688 21.891 1 78.75 492 ALA B N 1
ATOM 9179 C CA . ALA B 1 492 ? 8.609 94.062 21.391 1 78.75 492 ALA B CA 1
ATOM 9180 C C . ALA B 1 492 ? 7.582 94.938 22.094 1 78.75 492 ALA B C 1
ATOM 9182 O O . ALA B 1 492 ? 7.867 96.062 22.453 1 78.75 492 ALA B O 1
ATOM 9183 N N . ALA B 1 493 ? 6.414 94.375 22.453 1 77.31 493 ALA B N 1
ATOM 9184 C CA . ALA B 1 493 ? 5.383 95.125 23.203 1 77.31 493 ALA B CA 1
ATOM 9185 C C . ALA B 1 493 ? 5.809 95.312 24.641 1 77.31 493 ALA B C 1
ATOM 9187 O O . ALA B 1 493 ? 5.57 96.375 25.203 1 77.31 493 ALA B O 1
ATOM 9188 N N . GLY B 1 494 ? 6.523 94.375 25.297 1 72.69 494 GLY B N 1
ATOM 9189 C CA . GLY B 1 494 ? 7.09 94.562 26.625 1 72.69 494 GLY B CA 1
ATOM 9190 C C . GLY B 1 494 ? 8.18 95.625 26.672 1 72.69 494 GLY B C 1
ATOM 9191 O O . GLY B 1 494 ? 8.203 96.5 27.562 1 72.69 494 GLY B O 1
ATOM 9192 N N . VAL B 1 495 ? 9.062 95.688 25.656 1 78.56 495 VAL B N 1
ATOM 9193 C CA . VAL B 1 495 ? 10.117 96.688 25.594 1 78.56 495 VAL B CA 1
ATOM 9194 C C . VAL B 1 495 ? 9.492 98.062 25.359 1 78.56 495 VAL B C 1
ATOM 9196 O O . VAL B 1 495 ? 9.891 99.062 26 1 78.56 495 VAL B O 1
ATOM 9199 N N . PHE B 1 496 ? 8.406 98.188 24.578 1 76.62 496 PHE B N 1
ATOM 9200 C CA . PHE B 1 496 ? 7.719 99.438 24.359 1 76.62 496 PHE B CA 1
ATOM 9201 C C . PHE B 1 496 ? 7.012 99.938 25.625 1 76.62 496 PHE B C 1
ATOM 9203 O O . PHE B 1 496 ? 7 101.125 25.922 1 76.62 496 PHE B O 1
ATOM 9210 N N . ALA B 1 497 ? 6.508 99.125 26.469 1 74.12 497 ALA B N 1
ATOM 9211 C CA . ALA B 1 497 ? 5.855 99.5 27.719 1 74.12 497 ALA B CA 1
ATOM 9212 C C . ALA B 1 497 ? 6.879 99.938 28.75 1 74.12 497 ALA B C 1
ATOM 9214 O O . ALA B 1 497 ? 6.648 100.938 29.453 1 74.12 497 ALA B O 1
ATOM 9215 N N . VAL B 1 498 ? 8.062 99.375 28.859 1 75.12 498 VAL B N 1
ATOM 9216 C CA . VAL B 1 498 ? 9.117 99.812 29.781 1 75.12 498 VAL B CA 1
ATOM 9217 C C . VAL B 1 498 ? 9.672 101.125 29.344 1 75.12 498 VAL B C 1
ATOM 9219 O O . VAL B 1 498 ? 9.875 102 30.172 1 75.12 498 VAL B O 1
ATOM 9222 N N . VAL B 1 499 ? 9.836 101.312 28.016 1 79.5 499 VAL B N 1
ATOM 9223 C CA . VAL B 1 499 ? 10.32 102.625 27.516 1 79.5 499 VAL B CA 1
ATOM 9224 C C . VAL B 1 499 ? 9.273 103.688 27.781 1 79.5 499 VAL B C 1
ATOM 9226 O O . VAL B 1 499 ? 9.617 104.812 28.141 1 79.5 499 VAL B O 1
ATOM 9229 N N . GLY B 1 500 ? 7.977 103.375 27.719 1 74.19 500 GLY B N 1
ATOM 9230 C CA . GLY B 1 500 ? 6.926 104.312 28.047 1 74.19 500 GLY B CA 1
ATOM 9231 C C . GLY B 1 500 ? 6.922 104.75 29.516 1 74.19 500 GLY B C 1
ATOM 9232 O O . GLY B 1 500 ? 6.789 105.938 29.844 1 74.19 500 GLY B O 1
ATOM 9233 N N . VAL B 1 501 ? 7.148 103.875 30.469 1 72 501 VAL B N 1
ATOM 9234 C CA . VAL B 1 501 ? 7.18 104.188 31.906 1 72 501 VAL B CA 1
ATOM 9235 C C . VAL B 1 501 ? 8.422 105 32.25 1 72 501 VAL B C 1
ATOM 9237 O O . VAL B 1 501 ? 8.352 105.938 33.031 1 72 501 VAL B O 1
ATOM 9240 N N . ILE B 1 502 ? 9.531 104.625 31.594 1 73.38 502 ILE B N 1
ATOM 9241 C CA . ILE B 1 502 ? 10.75 105.438 31.859 1 73.38 502 ILE B CA 1
ATOM 9242 C C . ILE B 1 502 ? 10.609 106.812 31.312 1 73.38 502 ILE B C 1
ATOM 9244 O O . ILE B 1 502 ? 10.977 107.812 31.984 1 73.38 502 ILE B O 1
ATOM 9248 N N . ARG B 1 503 ? 9.977 107.062 30.125 1 76 503 ARG B N 1
ATOM 9249 C CA . ARG B 1 503 ? 9.766 108.375 29.562 1 76 503 ARG B CA 1
ATOM 9250 C C . ARG B 1 503 ? 8.797 109.188 30.422 1 76 503 ARG B C 1
ATOM 9252 O O . ARG B 1 503 ? 9 110.375 30.641 1 76 503 ARG B O 1
ATOM 9259 N N . HIS B 1 504 ? 7.844 108.562 30.984 1 74.5 504 HIS B N 1
ATOM 9260 C CA . HIS B 1 504 ? 6.895 109.188 31.859 1 74.5 504 HIS B CA 1
ATOM 9261 C C . HIS B 1 504 ? 7.543 109.562 33.188 1 74.5 504 HIS B C 1
ATOM 9263 O O . HIS B 1 504 ? 7.297 110.688 33.719 1 74.5 504 HIS B O 1
ATOM 9269 N N . GLY B 1 505 ? 8.492 108.75 33.75 1 66.19 505 GLY B N 1
ATOM 9270 C CA . GLY B 1 505 ? 9.234 109.062 34.969 1 66.19 505 GLY B CA 1
ATOM 9271 C C . GLY B 1 505 ? 10.203 110.188 34.781 1 66.19 505 GLY B C 1
ATOM 9272 O O . GLY B 1 505 ? 10.336 111.062 35.656 1 66.19 505 GLY B O 1
ATOM 9273 N N . ILE B 1 506 ? 10.82 110.25 33.594 1 70.38 506 ILE B N 1
ATOM 9274 C CA . ILE B 1 506 ? 11.758 111.375 33.312 1 70.38 506 ILE B CA 1
ATOM 9275 C C . ILE B 1 506 ? 11 112.688 33.156 1 70.38 506 ILE B C 1
ATOM 9277 O O . ILE B 1 506 ? 11.406 113.688 33.688 1 70.38 506 ILE B O 1
ATOM 9281 N N . LYS B 1 507 ? 9.828 112.688 32.531 1 68.56 507 LYS B N 1
ATOM 9282 C CA . LYS B 1 507 ? 9.047 113.875 32.375 1 68.56 507 LYS B CA 1
ATOM 9283 C C . LYS B 1 507 ? 8.539 114.375 33.719 1 68.56 507 LYS B C 1
ATOM 9285 O O . LYS B 1 507 ? 8.539 115.625 34 1 68.56 507 LYS B O 1
ATOM 9290 N N . LYS B 1 508 ? 8.234 113.438 34.625 1 66.69 508 LYS B N 1
ATOM 9291 C CA . LYS B 1 508 ? 7.77 113.875 35.938 1 66.69 508 LYS B CA 1
ATOM 9292 C C . LYS B 1 508 ? 8.922 114.438 36.781 1 66.69 508 LYS B C 1
ATOM 9294 O O . LYS B 1 508 ? 8.766 115.438 37.469 1 66.69 508 LYS B O 1
ATOM 9299 N N . ARG B 1 509 ? 10.141 113.812 36.719 1 68.94 509 ARG B N 1
ATOM 9300 C CA . ARG B 1 509 ? 11.281 114.375 37.469 1 68.94 509 ARG B CA 1
ATOM 9301 C C . ARG B 1 509 ? 11.742 115.688 36.906 1 68.94 509 ARG B C 1
ATOM 9303 O O . ARG B 1 509 ? 12.109 116.562 37.688 1 68.94 509 ARG B O 1
ATOM 9310 N N . ILE B 1 510 ? 11.633 115.938 35.562 1 68.56 510 ILE B N 1
ATOM 9311 C CA . ILE B 1 510 ? 12 117.188 35 1 68.56 510 ILE B CA 1
ATOM 9312 C C . ILE B 1 510 ? 10.992 118.25 35.438 1 68.56 510 ILE B C 1
ATOM 9314 O O . ILE B 1 510 ? 11.367 119.375 35.781 1 68.56 510 ILE B O 1
ATOM 9318 N N . LYS B 1 511 ? 9.695 117.938 35.531 1 68.44 511 LYS B N 1
ATOM 9319 C CA . LYS B 1 511 ? 8.703 118.875 36 1 68.44 511 LYS B CA 1
ATOM 9320 C C . LYS B 1 511 ? 8.883 119.25 37.469 1 68.44 511 LYS B C 1
ATOM 9322 O O . LYS B 1 511 ? 8.781 120.375 37.875 1 68.44 511 LYS B O 1
ATOM 9327 N N . GLU B 1 512 ? 9.219 118.25 38.312 1 69.19 512 GLU B N 1
ATOM 9328 C CA . GLU B 1 512 ? 9.453 118.5 39.719 1 69.19 512 GLU B CA 1
ATOM 9329 C C . GLU B 1 512 ? 10.742 119.312 39.938 1 69.19 512 GLU B C 1
ATOM 9331 O O . GLU B 1 512 ? 10.797 120.188 40.781 1 69.19 512 GLU B O 1
ATOM 9336 N N . ALA B 1 513 ? 11.773 119 39.125 1 64.19 513 ALA B N 1
ATOM 9337 C CA . ALA B 1 513 ? 13.023 119.75 39.219 1 64.19 513 ALA B CA 1
ATOM 9338 C C . ALA B 1 513 ? 12.82 121.188 38.719 1 64.19 513 ALA B C 1
ATOM 9340 O O . ALA B 1 513 ? 13.375 122.125 39.312 1 64.19 513 ALA B O 1
ATOM 9341 N N . GLN B 1 514 ? 12.008 121.438 37.656 1 65.75 514 GLN B N 1
ATOM 9342 C CA . GLN B 1 514 ? 11.711 122.75 37.219 1 65.75 514 GLN B CA 1
ATOM 9343 C C . GLN B 1 514 ? 10.875 123.5 38.25 1 65.75 514 GLN B C 1
ATOM 9345 O O . GLN B 1 514 ? 11.102 124.688 38.5 1 65.75 514 GLN B O 1
ATOM 9350 N N . GLU B 1 515 ? 9.914 122.875 38.906 1 64.25 515 GLU B N 1
ATOM 9351 C CA . GLU B 1 515 ? 9.133 123.562 39.938 1 64.25 515 GLU B CA 1
ATOM 9352 C C . GLU B 1 515 ? 9.984 123.812 41.188 1 64.25 515 GLU B C 1
ATOM 9354 O O . GLU B 1 515 ? 9.828 124.875 41.812 1 64.25 515 GLU B O 1
ATOM 9359 N N . GLU B 1 516 ? 10.93 122.938 41.562 1 58.81 516 GLU B N 1
ATOM 9360 C CA . GLU B 1 516 ? 11.844 123.188 42.656 1 58.81 516 GLU B CA 1
ATOM 9361 C C . GLU B 1 516 ? 12.805 124.312 42.312 1 58.81 516 GLU B C 1
ATOM 9363 O O . GLU B 1 516 ? 13.086 125.188 43.125 1 58.81 516 GLU B O 1
ATOM 9368 N N . MET B 1 517 ? 13.258 124.312 40.969 1 59.59 517 MET B N 1
ATOM 9369 C CA . MET B 1 517 ? 14.094 125.438 40.531 1 59.59 517 MET B CA 1
ATOM 9370 C C . MET B 1 517 ? 13.32 126.75 40.594 1 59.59 517 MET B C 1
ATOM 9372 O O . MET B 1 517 ? 13.852 127.75 41 1 59.59 517 MET B O 1
ATOM 9376 N N . GLU B 1 518 ? 12.047 126.688 40.156 1 59.94 518 GLU B N 1
ATOM 9377 C CA . GLU B 1 518 ? 11.242 127.875 40.219 1 59.94 518 GLU B CA 1
ATOM 9378 C C . GLU B 1 518 ? 10.984 128.25 41.688 1 59.94 518 GLU B C 1
ATOM 9380 O O . GLU B 1 518 ? 10.977 129.5 42 1 59.94 518 GLU B O 1
ATOM 9385 N N . ARG B 1 519 ? 10.727 127.375 42.594 1 57.06 519 ARG B N 1
ATOM 9386 C CA . ARG B 1 519 ? 10.586 127.688 44 1 57.06 519 ARG B CA 1
ATOM 9387 C C . ARG B 1 519 ? 11.906 128.25 44.594 1 57.06 519 ARG B C 1
ATOM 9389 O O . ARG B 1 519 ? 11.914 129.25 45.344 1 57.06 519 ARG B O 1
ATOM 9396 N N . GLU B 1 520 ? 12.953 127.438 44.188 1 51.75 520 GLU B N 1
ATOM 9397 C CA . GLU B 1 520 ? 14.234 127.938 44.719 1 51.75 520 GLU B CA 1
ATOM 9398 C C . GLU B 1 520 ? 14.594 129.25 44.094 1 51.75 520 GLU B C 1
ATOM 9400 O O . GLU B 1 520 ? 15.141 130.125 44.812 1 51.75 520 GLU B O 1
ATOM 9405 N N . MET B 1 521 ? 14.188 129.5 42.781 1 49.78 521 MET B N 1
ATOM 9406 C CA . MET B 1 521 ? 14.461 130.875 42.219 1 49.78 521 MET B CA 1
ATOM 9407 C C . MET B 1 521 ? 13.625 131.875 42.938 1 49.78 521 MET B C 1
ATOM 9409 O O . MET B 1 521 ? 14.039 133.125 43.031 1 49.78 521 MET B O 1
ATOM 9413 N N . GLY B 1 522 ? 12.344 131.5 43.281 1 44.28 522 GLY B N 1
ATOM 9414 C CA . GLY B 1 522 ? 11.586 132.5 44.062 1 44.28 522 GLY B CA 1
ATOM 9415 C C . GLY B 1 522 ? 12.234 132.875 45.375 1 44.28 522 GLY B C 1
ATOM 9416 O O . GLY B 1 522 ? 12.18 134 45.812 1 44.28 522 GLY B O 1
ATOM 9417 N N . HIS B 1 523 ? 12.703 131.875 46.188 1 39.03 523 HIS B N 1
ATOM 9418 C CA . HIS B 1 523 ? 13.312 132.25 47.469 1 39.03 523 HIS B CA 1
ATOM 9419 C C . HIS B 1 523 ? 14.602 133 47.25 1 39.03 523 HIS B C 1
ATOM 9421 O O . HIS B 1 523 ? 15.031 133.75 48.125 1 39.03 523 HIS B O 1
ATOM 9427 N N . VAL B 1 524 ? 15.344 132.625 46.188 1 41.12 524 VAL B N 1
ATOM 9428 C CA . VAL B 1 524 ? 16.625 133.25 46.062 1 41.12 524 VAL B CA 1
ATOM 9429 C C . VAL B 1 524 ? 16.391 134.75 45.781 1 41.12 524 VAL B C 1
ATOM 9431 O O . VAL B 1 524 ? 17.25 135.625 46.062 1 41.12 524 VAL B O 1
ATOM 9434 N N . CYS B 1 525 ? 15.234 135.125 45.094 1 35.53 525 CYS B N 1
ATOM 9435 C CA . CYS B 1 525 ? 15.164 136.625 44.906 1 35.53 525 CYS B CA 1
ATOM 9436 C C . CYS B 1 525 ? 15.07 137.375 46.219 1 35.53 525 CYS B C 1
ATOM 9438 O O . CYS B 1 525 ? 15.414 138.5 46.344 1 35.53 525 CYS B O 1
ATOM 9440 N N . ALA B 1 526 ? 14.227 136.875 47.188 1 34.38 526 ALA B N 1
ATOM 9441 C CA . ALA B 1 526 ? 14.086 137.625 48.406 1 34.38 526 ALA B CA 1
ATOM 9442 C C . ALA B 1 526 ? 15.414 137.75 49.125 1 34.38 526 ALA B C 1
ATOM 9444 O O . ALA B 1 526 ? 15.711 138.75 49.719 1 34.38 526 ALA B O 1
ATOM 9445 N N . ASP B 1 527 ? 16.125 136.625 49.312 1 30.95 527 ASP B N 1
ATOM 9446 C CA . ASP B 1 527 ? 17.219 136.75 50.281 1 30.95 527 ASP B CA 1
ATOM 9447 C C . ASP B 1 527 ? 18.359 137.625 49.719 1 30.95 527 ASP B C 1
ATOM 9449 O O . ASP B 1 527 ? 19.438 137.625 50.281 1 30.95 527 ASP B O 1
ATOM 9453 N N . GLN B 1 528 ? 18.359 138 48.375 1 29.83 528 GLN B N 1
ATOM 9454 C CA . GLN B 1 528 ? 19.516 138.75 47.875 1 29.83 528 GLN B CA 1
ATOM 9455 C C . GLN B 1 528 ? 19.578 140.125 48.531 1 29.83 528 GLN B C 1
ATOM 9457 O O . GLN B 1 528 ? 20.453 141 48.219 1 29.83 528 GLN B O 1
ATOM 9462 N N . SER B 1 529 ? 18.547 140.75 49.125 1 26.19 529 SER B N 1
ATOM 9463 C CA . SER B 1 529 ? 18.875 142.125 49.531 1 26.19 529 SER B CA 1
ATOM 9464 C C . SER B 1 529 ? 20.031 142.125 50.531 1 26.19 529 SER B C 1
ATOM 9466 O O . SER B 1 529 ? 20.75 143.125 50.656 1 26.19 529 SER B O 1
ATOM 9468 N N . ALA B 1 530 ? 19.969 141.5 51.719 1 23.73 530 ALA B N 1
ATOM 9469 C CA . ALA B 1 530 ? 20.703 142.125 52.812 1 23.73 530 ALA B CA 1
ATOM 9470 C C . ALA B 1 530 ? 22.203 141.875 52.656 1 23.73 530 ALA B C 1
ATOM 9472 O O . ALA B 1 530 ? 23 142.75 53.188 1 23.73 530 ALA B O 1
ATOM 9473 N N . VAL B 1 531 ? 22.719 140.625 52.531 1 23.8 531 VAL B N 1
ATOM 9474 C CA . VAL B 1 531 ? 24.062 140.625 53.094 1 23.8 531 VAL B CA 1
ATOM 9475 C C . VAL B 1 531 ? 25.016 141.375 52.25 1 23.8 531 VAL B C 1
ATOM 9477 O O . VAL B 1 531 ? 25.234 141.125 51.062 1 23.8 531 VAL B O 1
ATOM 9480 N N . LEU B 1 532 ? 25.281 142.75 52.438 1 19.62 532 LEU B N 1
ATOM 9481 C CA . LEU B 1 532 ? 26.422 143.625 52.188 1 19.62 532 LEU B CA 1
ATOM 9482 C C . LEU B 1 532 ? 27.734 142.875 52.406 1 19.62 532 LEU B C 1
ATOM 9484 O O . LEU B 1 532 ? 28.609 143 51.531 1 19.62 532 LEU B O 1
ATOM 9488 N N . PHE B 1 533 ? 28.625 143.125 53.625 1 18.3 533 PHE B N 1
ATOM 9489 C CA . PHE B 1 533 ? 29.891 143.875 53.688 1 18.3 533 PHE B CA 1
ATOM 9490 C C . PHE B 1 533 ? 31.078 142.875 53.594 1 18.3 533 PHE B C 1
ATOM 9492 O O . PHE B 1 533 ? 32.156 143.25 53.125 1 18.3 533 PHE B O 1
ATOM 9499 N N . GLN B 1 534 ? 31.297 141.625 54.312 1 19.91 534 GLN B N 1
ATOM 9500 C CA . GLN B 1 534 ? 32.625 141.75 54.906 1 19.91 534 GLN B CA 1
ATOM 9501 C C . GLN B 1 534 ? 33.719 141.625 53.844 1 19.91 534 GLN B C 1
ATOM 9503 O O . GLN B 1 534 ? 33.438 141.125 52.719 1 19.91 534 GLN B O 1
ATOM 9508 N N . PRO B 1 535 ? 35.188 141.75 54.312 1 20.27 535 PRO B N 1
ATOM 9509 C CA . PRO B 1 535 ? 36.562 142.125 53.844 1 20.27 535 PRO B CA 1
ATOM 9510 C C . PRO B 1 535 ? 37.219 140.875 53.094 1 20.27 535 PRO B C 1
ATOM 9512 O O . PRO B 1 535 ? 36.812 139.75 53.188 1 20.27 535 PRO B O 1
ATOM 9515 N N . ARG B 1 536 ? 38.438 141.25 52.312 1 18.67 536 ARG B N 1
ATOM 9516 C CA . ARG B 1 536 ? 39.312 140.875 51.219 1 18.67 536 ARG B CA 1
ATOM 9517 C C . ARG B 1 536 ? 40.312 139.75 51.656 1 18.67 536 ARG B C 1
ATOM 9519 O O . ARG B 1 536 ? 41.156 139.25 50.906 1 18.67 536 ARG B O 1
ATOM 9526 N N . GLU B 1 537 ? 40.25 139 52.719 1 18.16 537 GLU B N 1
ATOM 9527 C CA . GLU B 1 537 ? 41.594 138.625 53.125 1 18.16 537 GLU B CA 1
ATOM 9528 C C . GLU B 1 537 ? 42.281 137.875 52.031 1 18.16 537 GLU B C 1
ATOM 9530 O O . GLU B 1 537 ? 41.625 137.125 51.219 1 18.16 537 GLU B O 1
ATOM 9535 N N . ASN B 1 538 ? 43.688 137.75 51.969 1 18.17 538 ASN B N 1
ATOM 9536 C CA . ASN B 1 538 ? 44.938 137.625 51.25 1 18.17 538 ASN B CA 1
ATOM 9537 C C . ASN B 1 538 ? 45.125 136.25 50.625 1 18.17 538 ASN B C 1
ATOM 9539 O O . ASN B 1 538 ? 44.438 135.25 51 1 18.17 538 ASN B O 1
ATOM 9543 N N . LEU B 1 539 ? 46.469 135.875 49.75 1 17.22 539 LEU B N 1
ATOM 9544 C CA . LEU B 1 539 ? 47.094 135.5 48.469 1 17.22 539 LEU B CA 1
ATOM 9545 C C . LEU B 1 539 ? 47.75 134.125 48.594 1 17.22 539 LEU B C 1
ATOM 9547 O O . LEU B 1 539 ? 47.906 133.5 47.562 1 17.22 539 LEU B O 1
ATOM 9551 N N . ASP B 1 540 ? 48.125 133.25 49.562 1 18.22 540 ASP B N 1
ATOM 9552 C CA . ASP B 1 540 ? 49.469 132.75 49.5 1 18.22 540 ASP B CA 1
ATOM 9553 C C . ASP B 1 540 ? 49.625 131.75 48.375 1 18.22 540 ASP B C 1
ATOM 9555 O O . ASP B 1 540 ? 48.656 131 48.062 1 18.22 540 ASP B O 1
ATOM 9559 N N . MET B 1 541 ? 50.938 131.5 47.531 1 17.19 541 MET B N 1
ATOM 9560 C CA . MET B 1 541 ? 51.719 131.375 46.312 1 17.19 541 MET B CA 1
ATOM 9561 C C . MET B 1 541 ? 52.125 129.875 46.188 1 17.19 541 MET B C 1
ATOM 9563 O O . MET B 1 541 ? 52.844 129.5 45.281 1 17.19 541 MET B O 1
ATOM 9567 N N . ASP B 1 542 ? 52 128.75 46.906 1 18 542 ASP B N 1
ATOM 9568 C CA . ASP B 1 542 ? 53.125 127.875 46.969 1 18 542 ASP B CA 1
ATOM 9569 C C . ASP B 1 542 ? 53.281 127.125 45.656 1 18 542 ASP B C 1
ATOM 9571 O O . ASP B 1 542 ? 52.312 126.812 44.969 1 18 542 ASP B O 1
ATOM 9575 N N . THR B 1 543 ? 54.531 126.812 45.031 1 18 543 THR B N 1
ATOM 9576 C CA . THR B 1 543 ? 55.406 126.625 43.906 1 18 543 THR B CA 1
ATOM 9577 C C . THR B 1 543 ? 55.188 125.25 43.25 1 18 543 THR B C 1
ATOM 9579 O O . THR B 1 543 ? 54.344 124.5 43.719 1 18 543 THR B O 1
ATOM 9582 N N . PRO B 1 544 ? 56.344 124.25 42.969 1 18.16 544 PRO B N 1
ATOM 9583 C CA . PRO B 1 544 ? 57.031 124 41.719 1 18.16 544 PRO B CA 1
ATOM 9584 C C . PRO B 1 544 ? 56.656 122.625 41.094 1 18.16 544 PRO B C 1
ATOM 9586 O O . PRO B 1 544 ? 56.406 122.562 39.875 1 18.16 544 PRO B O 1
ATOM 9589 N N . ASP B 1 545 ? 56.812 121.375 41.75 1 17.91 545 ASP B N 1
ATOM 9590 C CA . ASP B 1 545 ? 57.781 120.375 41.25 1 17.91 545 ASP B CA 1
ATOM 9591 C C . ASP B 1 545 ? 57.219 119.625 40.062 1 17.91 545 ASP B C 1
ATOM 9593 O O . ASP B 1 545 ? 56 119.5 39.906 1 17.91 545 ASP B O 1
ATOM 9597 N N . SER B 1 546 ? 58.094 118.75 39.219 1 18.36 546 SER B N 1
ATOM 9598 C CA . SER B 1 546 ? 58.562 118.375 37.906 1 18.36 546 SER B CA 1
ATOM 9599 C C . SER B 1 546 ? 57.906 117.062 37.438 1 18.36 546 SER B C 1
ATOM 9601 O O . SER B 1 546 ? 58.125 116 38.031 1 18.36 546 SER B O 1
ATOM 9603 N N . PRO B 1 547 ? 56.719 116.938 37.156 1 17.17 547 PRO B N 1
ATOM 9604 C CA . PRO B 1 547 ? 56.094 115.688 36.75 1 17.17 547 PRO B CA 1
ATOM 9605 C C . PRO B 1 547 ? 56.75 115.062 35.5 1 17.17 547 PRO B C 1
ATOM 9607 O O . PRO B 1 547 ? 56.969 115.75 34.5 1 17.17 547 PRO B O 1
ATOM 9610 N N . ASP B 1 548 ? 57.562 114.062 35.719 1 18.02 548 ASP B N 1
ATOM 9611 C CA . ASP B 1 548 ? 58.312 113.188 34.781 1 18.02 548 ASP B CA 1
ATOM 9612 C C . ASP B 1 548 ? 57.375 112.562 33.719 1 18.02 548 ASP B C 1
ATOM 9614 O O . ASP B 1 548 ? 56.188 112.375 33.969 1 18.02 548 ASP B O 1
ATOM 9618 N N . VAL B 1 549 ? 57.812 112.5 32.438 1 18.09 549 VAL B N 1
ATOM 9619 C CA . VAL B 1 549 ? 57.5 112.375 31.031 1 18.09 549 VAL B CA 1
ATOM 9620 C C . VAL B 1 549 ? 57.25 110.875 30.672 1 18.09 549 VAL B C 1
ATOM 9622 O O . VAL B 1 549 ? 58.156 110.062 30.766 1 18.09 549 VAL B O 1
ATOM 9625 N N . ALA B 1 550 ? 56.156 110.375 30.938 1 16.2 550 ALA B N 1
ATOM 9626 C CA . ALA B 1 550 ? 55.688 109.062 30.625 1 16.2 550 ALA B CA 1
ATOM 9627 C C . ALA B 1 550 ? 55.625 108.812 29.109 1 16.2 550 ALA B C 1
ATOM 9629 O O . ALA B 1 550 ? 54.844 109.5 28.406 1 16.2 550 ALA B O 1
ATOM 9630 N N . GLU B 1 551 ? 56.719 108.312 28.438 1 15.83 551 GLU B N 1
ATOM 9631 C CA . GLU B 1 551 ? 57.125 108 27.062 1 15.83 551 GLU B CA 1
ATOM 9632 C C . GLU B 1 551 ? 56.375 106.75 26.547 1 15.83 551 GLU B C 1
ATOM 9634 O O . GLU B 1 551 ? 56.688 105.625 26.922 1 15.83 551 GLU B O 1
ATOM 9639 N N . ARG B 1 552 ? 55.188 106.562 26.656 1 17.38 552 ARG B N 1
ATOM 9640 C CA . ARG B 1 552 ? 54.531 105.312 26.281 1 17.38 552 ARG B CA 1
ATOM 9641 C C . ARG B 1 552 ? 54.781 105 24.797 1 17.38 552 ARG B C 1
ATOM 9643 O O . ARG B 1 552 ? 54.469 105.875 23.938 1 17.38 552 ARG B O 1
ATOM 9650 N N . ARG B 1 553 ? 55.438 103.875 24.594 1 17.17 553 ARG B N 1
ATOM 9651 C CA . ARG B 1 553 ? 56.062 102.938 23.641 1 17.17 553 ARG B CA 1
ATOM 9652 C C . ARG B 1 553 ? 55.031 102.438 22.641 1 17.17 553 ARG B C 1
ATOM 9654 O O . ARG B 1 553 ? 53.844 102.375 22.938 1 17.17 553 ARG B O 1
ATOM 9661 N N . ARG B 1 554 ? 55.594 101.688 21.391 1 16.98 554 ARG B N 1
ATOM 9662 C CA . ARG B 1 554 ? 55.688 101.375 19.969 1 16.98 554 ARG B CA 1
ATOM 9663 C C . ARG B 1 554 ? 55.031 100 19.703 1 16.98 554 ARG B C 1
ATOM 9665 O O . ARG B 1 554 ? 55.344 99 20.344 1 16.98 554 ARG B O 1
ATOM 9672 N N . ARG B 1 555 ? 54.062 99.688 18.75 1 16.89 555 ARG B N 1
ATOM 9673 C CA . ARG B 1 555 ? 52.969 98.875 18.25 1 16.89 555 ARG B CA 1
ATOM 9674 C C . ARG B 1 555 ? 53.406 98 17.094 1 16.89 555 ARG B C 1
ATOM 9676 O O . ARG B 1 555 ? 52.594 97.312 16.453 1 16.89 555 ARG B O 1
ATOM 9683 N N . ASP B 1 556 ? 54.5 97.75 16.672 1 16.2 556 ASP B N 1
ATOM 9684 C CA . ASP B 1 556 ? 54.5 97.375 15.258 1 16.2 556 ASP B CA 1
ATOM 9685 C C . ASP B 1 556 ? 53.75 96.062 15.031 1 16.2 556 ASP B C 1
ATOM 9687 O O . ASP B 1 556 ? 53.375 95.375 15.984 1 16.2 556 ASP B O 1
ATOM 9691 N N . SER B 1 557 ? 54.188 95.125 13.844 1 18.23 557 SER B N 1
ATOM 9692 C CA . SER B 1 557 ? 54.031 94.5 12.531 1 18.23 557 SER B CA 1
ATOM 9693 C C . SER B 1 557 ? 53.906 92.938 12.648 1 18.23 557 SER B C 1
ATOM 9695 O O . SER B 1 557 ? 54.844 92.25 13.016 1 18.23 557 SER B O 1
ATOM 9697 N N . GLN B 1 558 ? 52.844 92.438 12.992 1 17.89 558 GLN B N 1
ATOM 9698 C CA . GLN B 1 558 ? 52.562 91 13.094 1 17.89 558 GLN B CA 1
ATOM 9699 C C . GLN B 1 558 ? 52.438 90.375 11.711 1 17.89 558 GLN B C 1
ATOM 9701 O O . GLN B 1 558 ? 51.375 90.438 11.078 1 17.89 558 GLN B O 1
ATOM 9706 N N . LEU B 1 559 ? 53.438 90.188 10.758 1 17.62 559 LEU B N 1
ATOM 9707 C CA . LEU B 1 559 ? 53.656 89.5 9.508 1 17.62 559 LEU B CA 1
ATOM 9708 C C . LEU B 1 559 ? 53.625 88 9.727 1 17.62 559 LEU B C 1
ATOM 9710 O O . LEU B 1 559 ? 53.906 87.188 8.797 1 17.62 559 LEU B O 1
ATOM 9714 N N . THR B 1 560 ? 53.094 87.375 10.57 1 19.19 560 THR B N 1
ATOM 9715 C CA . THR B 1 560 ? 53.531 86 10.734 1 19.19 560 THR B CA 1
ATOM 9716 C C . THR B 1 560 ? 53 85.125 9.617 1 19.19 560 THR B C 1
ATOM 9718 O O . THR B 1 560 ? 51.781 85.125 9.359 1 19.19 560 THR B O 1
ATOM 9721 N N . GLN B 1 561 ? 53.875 84.625 8.625 1 20.02 561 GLN B N 1
ATOM 9722 C CA . GLN B 1 561 ? 54.062 83.812 7.457 1 20.02 561 GLN B CA 1
ATOM 9723 C C . GLN B 1 561 ? 53.469 82.375 7.703 1 20.02 561 GLN B C 1
ATOM 9725 O O . GLN B 1 561 ? 53.312 82 8.852 1 20.02 561 GLN B O 1
ATOM 9730 N N . PRO B 1 562 ? 53.094 81.688 6.562 1 28.88 562 PRO B N 1
ATOM 9731 C CA . PRO B 1 562 ? 52.406 80.5 6.062 1 28.88 562 PRO B CA 1
ATOM 9732 C C . PRO B 1 562 ? 53.188 79.25 6.355 1 28.88 562 PRO B C 1
ATOM 9734 O O . PRO B 1 562 ? 54.375 79.125 6.051 1 28.88 562 PRO B O 1
ATOM 9737 N N . PRO B 1 563 ? 53.062 78.5 7.363 1 25.5 563 PRO B N 1
ATOM 9738 C CA . PRO B 1 563 ? 53.906 77.312 7.578 1 25.5 563 PRO B CA 1
ATOM 9739 C C . PRO B 1 563 ? 53.719 76.25 6.508 1 25.5 563 PRO B C 1
ATOM 9741 O O . PRO B 1 563 ? 52.594 76.062 6.059 1 25.5 563 PRO B O 1
ATOM 9744 N N . THR B 1 564 ? 54.594 76.125 5.5 1 24.31 564 THR B N 1
ATOM 9745 C CA . THR B 1 564 ? 54.812 75.188 4.367 1 24.31 564 THR B CA 1
ATOM 9746 C C . THR B 1 564 ? 54.688 73.75 4.805 1 24.31 564 THR B C 1
ATOM 9748 O O . THR B 1 564 ? 54.75 73.438 6 1 24.31 564 THR B O 1
ATOM 9751 N N . TYR B 1 565 ? 54.812 72.938 3.666 1 25.78 565 TYR B N 1
ATOM 9752 C CA . TYR B 1 565 ? 54.594 71.562 3.252 1 25.78 565 TYR B CA 1
ATOM 9753 C C . TYR B 1 565 ? 55.406 70.625 4.129 1 25.78 565 TYR B C 1
ATOM 9755 O O . TYR B 1 565 ? 54.875 69.625 4.621 1 25.78 565 TYR B O 1
ATOM 9763 N N . GLU B 1 566 ? 56.719 70.688 3.549 1 24.02 566 GLU B N 1
ATOM 9764 C CA . GLU B 1 566 ? 57.75 69.625 3.715 1 24.02 566 GLU B CA 1
ATOM 9765 C C . GLU B 1 566 ? 58.156 69.5 5.18 1 24.02 566 GLU B C 1
ATOM 9767 O O . GLU B 1 566 ? 58.438 68.375 5.637 1 24.02 566 GLU B O 1
ATOM 9772 N N . GLU B 1 567 ? 58.188 70.812 5.824 1 24.34 567 GLU B N 1
ATOM 9773 C CA . GLU B 1 567 ? 59.188 70.75 6.895 1 24.34 567 GLU B CA 1
ATOM 9774 C C . GLU B 1 567 ? 58.719 69.812 8.016 1 24.34 567 GLU B C 1
ATOM 9776 O O . GLU B 1 567 ? 59.5 69.5 8.914 1 24.34 567 GLU B O 1
ATOM 9781 N N . VAL B 1 568 ? 57.312 69.75 8.094 1 29.67 568 VAL B N 1
ATOM 9782 C CA . VAL B 1 568 ? 57.125 68.812 9.227 1 29.67 568 VAL B CA 1
ATOM 9783 C C . VAL B 1 568 ? 57.562 67.438 8.836 1 29.67 568 VAL B C 1
ATOM 9785 O O . VAL B 1 568 ? 57.281 66.438 9.555 1 29.67 568 VAL B O 1
ATOM 9788 N N . MET B 1 569 ? 58.219 67.188 7.473 1 21.58 569 MET B N 1
ATOM 9789 C CA . MET B 1 569 ? 58.75 65.875 7.223 1 21.58 569 MET B CA 1
ATOM 9790 C C . MET B 1 569 ? 59.562 65.375 8.414 1 21.58 569 MET B C 1
ATOM 9792 O O . MET B 1 569 ? 59.531 64.188 8.766 1 21.58 569 MET B O 1
ATOM 9796 N N . GLU B 1 570 ? 60.812 66.188 8.461 1 19.66 570 GLU B N 1
ATOM 9797 C CA . GLU B 1 570 ? 62.062 65.625 9 1 19.66 570 GLU B CA 1
ATOM 9798 C C . GLU B 1 570 ? 61.906 65.312 10.492 1 19.66 570 GLU B C 1
ATOM 9800 O O . GLU B 1 570 ? 62.594 64.438 11.023 1 19.66 570 GLU B O 1
ATOM 9805 N N . MET B 1 571 ? 61.406 66.312 11.305 1 18.59 571 MET B N 1
ATOM 9806 C CA . MET B 1 571 ? 62.031 66.25 12.609 1 18.59 571 MET B CA 1
ATOM 9807 C C . MET B 1 571 ? 61.812 64.875 13.25 1 18.59 571 MET B C 1
ATOM 9809 O O . MET B 1 571 ? 62.625 64.438 14.062 1 18.59 571 MET B O 1
ATOM 9813 N N . LEU B 1 572 ? 60.562 64.5 13.547 1 18.5 572 LEU B N 1
ATOM 9814 C CA . LEU B 1 572 ? 60.594 63.5 14.617 1 18.5 572 LEU B CA 1
ATOM 9815 C C . LEU B 1 572 ? 61.312 62.219 14.148 1 18.5 572 LEU B C 1
ATOM 9817 O O . LEU B 1 572 ? 60.719 61.375 13.461 1 18.5 572 LEU B O 1
ATOM 9821 N N . ARG B 1 573 ? 62.562 62.219 13.422 1 18.2 573 ARG B N 1
ATOM 9822 C CA . ARG B 1 573 ? 63.594 61.156 13.352 1 18.2 573 ARG B CA 1
ATOM 9823 C C . ARG B 1 573 ? 63.812 60.531 14.719 1 18.2 573 ARG B C 1
ATOM 9825 O O . ARG B 1 573 ? 64.062 59.344 14.82 1 18.2 573 ARG B O 1
ATOM 9832 N N . SER B 1 574 ? 64.562 61.25 15.672 1 16.58 574 SER B N 1
ATOM 9833 C CA . SER B 1 574 ? 65.75 60.719 16.375 1 16.58 574 SER B CA 1
ATOM 9834 C C . SER B 1 574 ? 65.375 59.594 17.328 1 16.58 574 SER B C 1
ATOM 9836 O O . SER B 1 574 ? 66 58.562 17.375 1 16.58 574 SER B O 1
ATOM 9838 N N . SER B 1 575 ? 65.188 59.812 18.734 1 16.02 575 SER B N 1
ATOM 9839 C CA . SER B 1 575 ? 66.062 59.312 19.797 1 16.02 575 SER B CA 1
ATOM 9840 C C . SER B 1 575 ? 65.812 57.844 20.094 1 16.02 575 SER B C 1
ATOM 9842 O O . SER B 1 575 ? 66.688 57.094 20.375 1 16.02 575 SER B O 1
ATOM 9844 N N . ARG B 1 576 ? 64.938 57.469 21.062 1 16.2 576 ARG B N 1
ATOM 9845 C CA . ARG B 1 576 ? 65.375 56.688 22.234 1 16.2 576 ARG B CA 1
ATOM 9846 C C . ARG B 1 576 ? 65.875 55.312 21.844 1 16.2 576 ARG B C 1
ATOM 9848 O O . ARG B 1 576 ? 65.25 54.625 21.016 1 16.2 576 ARG B O 1
ATOM 9855 N N . GLU B 1 577 ? 67.125 54.781 22.594 1 16.03 577 GLU B N 1
ATOM 9856 C CA . GLU B 1 577 ? 68.188 53.875 22.922 1 16.03 577 GLU B CA 1
ATOM 9857 C C . GLU B 1 577 ? 67.75 52.438 23.078 1 16.03 577 GLU B C 1
ATOM 9859 O O . GLU B 1 577 ? 68.25 51.531 22.406 1 16.03 577 GLU B O 1
ATOM 9864 N N . ASP B 1 578 ? 68.312 51.688 24.312 1 15.46 578 ASP B N 1
ATOM 9865 C CA . ASP B 1 578 ? 69.312 50.656 24.734 1 15.46 578 ASP B CA 1
ATOM 9866 C C . ASP B 1 578 ? 68.625 49.344 25.031 1 15.46 578 ASP B C 1
ATOM 9868 O O . ASP B 1 578 ? 69.062 48.281 24.594 1 15.46 578 ASP B O 1
ATOM 9872 N N . ILE B 1 579 ? 68.188 49.031 26.453 1 14.91 579 ILE B N 1
ATOM 9873 C CA . ILE B 1 579 ? 68.75 48.094 27.406 1 14.91 579 ILE B CA 1
ATOM 9874 C C . ILE B 1 579 ? 68.312 46.688 27.094 1 14.91 579 ILE B C 1
ATOM 9876 O O . ILE B 1 579 ? 69.125 45.781 26.953 1 14.91 579 ILE B O 1
ATOM 9880 N N . VAL B 1 580 ? 67.875 45.844 28.266 1 15.33 580 VAL B N 1
ATOM 9881 C CA . VAL B 1 580 ? 68.562 44.875 29.094 1 15.33 580 VAL B CA 1
ATOM 9882 C C . VAL B 1 580 ? 68.375 43.469 28.547 1 15.33 580 VAL B C 1
ATOM 9884 O O . VAL B 1 580 ? 67.438 43.25 27.75 1 15.33 580 VAL B O 1
ATOM 9887 N N . SER B 1 581 ? 68.438 42.375 29.594 1 14.62 581 SER B N 1
ATOM 9888 C CA . SER B 1 581 ? 69.188 41.25 30.141 1 14.62 581 SER B CA 1
ATOM 9889 C C . SER B 1 581 ? 68.562 39.938 29.688 1 14.62 581 SER B C 1
ATOM 9891 O O . SER B 1 581 ? 69 39.344 28.672 1 14.62 581 SER B O 1
ATOM 9893 N N . THR B 1 582 ? 68.438 39 30.781 1 14.48 582 THR B N 1
ATOM 9894 C CA . THR B 1 582 ? 69.062 37.75 31.219 1 14.48 582 THR B CA 1
ATOM 9895 C C . THR B 1 582 ? 68.25 36.531 30.797 1 14.48 582 THR B C 1
ATOM 9897 O O . THR B 1 582 ? 68.812 35.531 30.328 1 14.48 582 THR B O 1
ATOM 9900 N N . ALA B 1 583 ? 67.125 36.219 31.484 1 14.89 583 ALA B N 1
ATOM 9901 C CA . ALA B 1 583 ? 67.188 35.062 32.344 1 14.89 583 ALA B CA 1
ATOM 9902 C C . ALA B 1 583 ? 67.125 33.75 31.547 1 14.89 583 ALA B C 1
ATOM 9904 O O . ALA B 1 583 ? 66.625 33.75 30.422 1 14.89 583 ALA B O 1
ATOM 9905 N N . GLY B 1 584 ? 66.938 32.656 32.438 1 14.39 584 GLY B N 1
ATOM 9906 C CA . GLY B 1 584 ? 67.5 31.375 32.844 1 14.39 584 GLY B CA 1
ATOM 9907 C C . GLY B 1 584 ? 67.062 30.219 31.953 1 14.39 584 GLY B C 1
ATOM 9908 O O . GLY B 1 584 ? 67.875 29.75 31.156 1 14.39 584 GLY B O 1
ATOM 9909 N N . VAL B 1 585 ? 66.312 29.203 32.625 1 14.8 585 VAL B N 1
ATOM 9910 C CA . VAL B 1 585 ? 66.75 27.906 33.156 1 14.8 585 VAL B CA 1
ATOM 9911 C C . VAL B 1 585 ? 66.5 26.828 32.125 1 14.8 585 VAL B C 1
ATOM 9913 O O . VAL B 1 585 ? 65.75 27.062 31.141 1 14.8 585 VAL B O 1
ATOM 9916 N N . GLY B 1 586 ? 65.75 25.781 32.719 1 14.6 586 GLY B N 1
ATOM 9917 C CA . GLY B 1 586 ? 66.188 24.438 33.062 1 14.6 586 GLY B CA 1
ATOM 9918 C C . GLY B 1 586 ? 66.062 23.438 31.938 1 14.6 586 GLY B C 1
ATOM 9919 O O . GLY B 1 586 ? 65.438 23.719 30.922 1 14.6 586 GLY B O 1
ATOM 9920 N N . ASN B 1 587 ? 66.062 22.141 32.406 1 14.33 587 ASN B N 1
ATOM 9921 C CA . ASN B 1 587 ? 66.75 20.859 32.375 1 14.33 587 ASN B CA 1
ATOM 9922 C C . ASN B 1 587 ? 66.125 19.906 31.359 1 14.33 587 ASN B C 1
ATOM 9924 O O . ASN B 1 587 ? 66.875 19.359 30.516 1 14.33 587 ASN B O 1
ATOM 9928 N N . VAL B 1 588 ? 65.188 19.062 31.969 1 14.2 588 VAL B N 1
ATOM 9929 C CA . VAL B 1 588 ? 65.562 17.672 32.219 1 14.2 588 VAL B CA 1
ATOM 9930 C C . VAL B 1 588 ? 65.438 16.859 30.938 1 14.2 588 VAL B C 1
ATOM 9932 O O . VAL B 1 588 ? 64.875 17.328 29.938 1 14.2 588 VAL B O 1
ATOM 9935 N N . ALA B 1 589 ? 64.562 15.742 31.016 1 14.83 589 ALA B N 1
ATOM 9936 C CA . ALA B 1 589 ? 64.938 14.352 31.281 1 14.83 589 ALA B CA 1
ATOM 9937 C C . ALA B 1 589 ? 65.062 13.578 29.969 1 14.83 589 ALA B C 1
ATOM 9939 O O . ALA B 1 589 ? 64.562 13.992 28.922 1 14.83 589 ALA B O 1
ATOM 9940 N N . GLU B 1 590 ? 65.188 12.195 30.172 1 13.85 590 GLU B N 1
ATOM 9941 C CA . GLU B 1 590 ? 66 11.023 29.891 1 13.85 590 GLU B CA 1
ATOM 9942 C C . GLU B 1 590 ? 65.562 10.344 28.594 1 13.85 590 GLU B C 1
ATOM 9944 O O . GLU B 1 590 ? 66.375 10.148 27.688 1 13.85 590 GLU B O 1
ATOM 9949 N N . ASN B 1 591 ? 64.938 9.094 28.797 1 14.28 591 ASN B N 1
ATOM 9950 C CA . ASN B 1 591 ? 65.625 7.805 28.594 1 14.28 591 ASN B CA 1
ATOM 9951 C C . ASN B 1 591 ? 65.375 7.285 27.188 1 14.28 591 ASN B C 1
ATOM 9953 O O . ASN B 1 591 ? 64.5 7.754 26.469 1 14.28 591 ASN B O 1
ATOM 9957 N N . GLU B 1 592 ? 65.312 5.828 27.062 1 13.97 592 GLU B N 1
ATOM 9958 C CA . GLU B 1 592 ? 66.125 4.734 26.547 1 13.97 592 GLU B CA 1
ATOM 9959 C C . GLU B 1 592 ? 65.625 4.234 25.203 1 13.97 592 GLU B C 1
ATOM 9961 O O . GLU B 1 592 ? 66.375 4.148 24.234 1 13.97 592 GLU B O 1
ATOM 9966 N N . GLY B 1 593 ? 64.75 3.084 25.25 1 14.22 593 GLY B N 1
ATOM 9967 C CA . GLY B 1 593 ? 65.312 1.778 24.891 1 14.22 593 GLY B CA 1
ATOM 9968 C C . GLY B 1 593 ? 65.188 1.492 23.391 1 14.22 593 GLY B C 1
ATOM 9969 O O . GLY B 1 593 ? 64.5 2.221 22.656 1 14.22 593 GLY B O 1
ATOM 9970 N N . ASP B 1 594 ? 65.062 0.172 22.969 1 14.25 594 ASP B N 1
ATOM 9971 C CA . ASP B 1 594 ? 65.875 -0.853 22.281 1 14.25 594 ASP B CA 1
ATOM 9972 C C . ASP B 1 594 ? 65.375 -1.026 20.828 1 14.25 594 ASP B C 1
ATOM 9974 O O . ASP B 1 594 ? 66.188 -0.927 19.891 1 14.25 594 ASP B O 1
ATOM 9978 N N . THR B 1 595 ? 64.875 -2.301 20.484 1 14.28 595 THR B N 1
ATOM 9979 C CA . THR B 1 595 ? 65.562 -3.373 19.75 1 14.28 595 THR B CA 1
ATOM 9980 C C . THR B 1 595 ? 65.125 -3.361 18.281 1 14.28 595 THR B C 1
ATOM 9982 O O . THR B 1 595 ? 64.188 -2.727 17.922 1 14.28 595 THR B O 1
ATOM 9985 N N . GLN B 1 596 ? 65 -4.66 17.547 1 13.99 596 GLN B N 1
ATOM 9986 C CA . GLN B 1 596 ? 65.75 -5.41 16.531 1 13.99 596 GLN B CA 1
ATOM 9987 C C . GLN B 1 596 ? 65 -5.336 15.18 1 13.99 596 GLN B C 1
ATOM 9989 O O . GLN B 1 596 ? 65.625 -4.992 14.172 1 13.99 596 GLN B O 1
ATOM 9994 N N . HIS B 1 597 ? 64.125 -6.355 14.766 1 14.65 597 HIS B N 1
ATOM 9995 C CA . HIS B 1 597 ? 64.438 -7.449 13.867 1 14.65 597 HIS B CA 1
ATOM 9996 C C . HIS B 1 597 ? 64.125 -7.098 12.422 1 14.65 597 HIS B C 1
ATOM 9998 O O . HIS B 1 597 ? 63.344 -6.168 12.164 1 14.65 597 HIS B O 1
ATOM 10004 N N . VAL B 1 598 ? 63.812 -8.18 11.531 1 14.99 598 VAL B N 1
ATOM 10005 C CA . VAL B 1 598 ? 64.375 -8.875 10.367 1 14.99 598 VAL B CA 1
ATOM 10006 C C . VAL B 1 598 ? 63.562 -8.5 9.117 1 14.99 598 VAL B C 1
ATOM 10008 O O . VAL B 1 598 ? 62.344 -8.367 9.164 1 14.99 598 VAL B O 1
ATOM 10011 N N . LYS B 1 599 ? 64.25 -8.273 7.988 1 15.34 599 LYS B N 1
ATOM 10012 C CA . LYS B 1 599 ? 64.125 -7.828 6.605 1 15.34 599 LYS B CA 1
ATOM 10013 C C . LYS B 1 599 ? 63.562 -8.945 5.715 1 15.34 599 LYS B C 1
ATOM 10015 O O . LYS B 1 599 ? 63.531 -8.812 4.488 1 15.34 599 LYS B O 1
ATOM 10020 N N . ARG B 1 600 ? 62.875 -9.883 6.062 1 14.43 600 ARG B N 1
ATOM 10021 C CA . ARG B 1 600 ? 63.094 -10.93 5.07 1 14.43 600 ARG B CA 1
ATOM 10022 C C . ARG B 1 600 ? 62.656 -10.469 3.682 1 14.43 600 ARG B C 1
ATOM 10024 O O . ARG B 1 600 ? 61.781 -9.602 3.553 1 14.43 600 ARG B O 1
ATOM 10031 N N . ASN B 1 601 ? 63.125 -11.281 2.508 1 14.61 601 ASN B N 1
ATOM 10032 C CA . ASN B 1 601 ? 63.656 -11.398 1.147 1 14.61 601 ASN B CA 1
ATOM 10033 C C . ASN B 1 601 ? 62.531 -11.484 0.127 1 14.61 601 ASN B C 1
ATOM 1003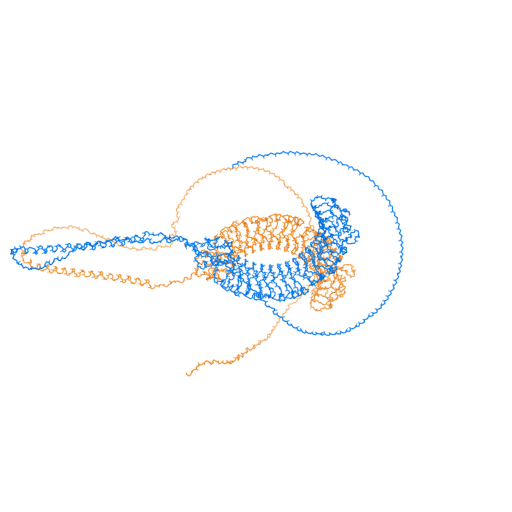5 O O . ASN B 1 601 ? 62.656 -10.969 -0.986 1 14.61 601 ASN B O 1
ATOM 10039 N N . ILE B 1 602 ? 61.406 -12.203 0.302 1 15.06 602 ILE B N 1
ATOM 10040 C CA . ILE B 1 602 ? 61.219 -13.266 -0.684 1 15.06 602 ILE B CA 1
ATOM 10041 C C . ILE B 1 602 ? 60.844 -12.664 -2.035 1 15.06 602 ILE B C 1
ATOM 10043 O O . ILE B 1 602 ? 60.25 -11.594 -2.098 1 15.06 602 ILE B O 1
ATOM 10047 N N . ARG B 1 603 ? 60.719 -13.633 -3.174 1 15.26 603 ARG B N 1
ATOM 10048 C CA . ARG B 1 603 ? 61.094 -13.992 -4.535 1 15.26 603 ARG B CA 1
ATOM 10049 C C . ARG B 1 603 ? 60.031 -13.57 -5.535 1 15.26 603 ARG B C 1
ATOM 10051 O O . ARG B 1 603 ? 60.344 -13.297 -6.695 1 15.26 603 ARG B O 1
ATOM 10058 N N . THR B 1 604 ? 58.781 -13.438 -5.266 1 15.45 604 THR B N 1
ATOM 10059 C CA . THR B 1 604 ? 58.031 -14.195 -6.258 1 15.45 604 THR B CA 1
ATOM 10060 C C . THR B 1 604 ? 58.188 -13.578 -7.645 1 15.45 604 THR B C 1
ATOM 10062 O O . THR B 1 604 ? 58.281 -12.359 -7.777 1 15.45 604 THR B O 1
ATOM 10065 N N . GLY B 1 605 ? 58.188 -14.453 -8.766 1 14.23 605 GLY B N 1
ATOM 10066 C CA . GLY B 1 605 ? 58.656 -14.766 -10.109 1 14.23 605 GLY B CA 1
ATOM 10067 C C . GLY B 1 605 ? 57.969 -13.961 -11.18 1 14.23 605 GLY B C 1
ATOM 10068 O O . GLY B 1 605 ? 58.594 -13.297 -11.992 1 14.23 605 GLY B O 1
ATOM 10069 N N . GLN B 1 606 ? 56.812 -14.445 -11.695 1 14.77 606 GLN B N 1
ATOM 10070 C CA . GLN B 1 606 ? 56.75 -14.984 -13.047 1 14.77 606 GLN B CA 1
ATOM 10071 C C . GLN B 1 606 ? 56.594 -13.875 -14.078 1 14.77 606 GLN B C 1
ATOM 10073 O O . GLN B 1 606 ? 56.156 -12.773 -13.75 1 14.77 606 GLN B O 1
ATOM 10078 N N . SER B 1 607 ? 56.5 -14.391 -15.359 1 14.41 607 SER B N 1
ATOM 10079 C CA . SER B 1 607 ? 56.938 -14.383 -16.75 1 14.41 607 SER B CA 1
ATOM 10080 C C . SER B 1 607 ? 56.094 -13.461 -17.609 1 14.41 607 SER B C 1
ATOM 10082 O O . SER B 1 607 ? 54.875 -13.312 -17.359 1 14.41 607 SER B O 1
ATOM 10084 N N . ARG B 1 608 ? 56.719 -12.648 -18.5 1 15.98 608 ARG B N 1
ATOM 10085 C CA . ARG B 1 608 ? 56.625 -11.578 -19.484 1 15.98 608 ARG B CA 1
ATOM 10086 C C . ARG B 1 608 ? 55.969 -12.078 -20.766 1 15.98 608 ARG B C 1
ATOM 10088 O O . ARG B 1 608 ? 55.781 -11.312 -21.719 1 15.98 608 ARG B O 1
ATOM 10095 N N . GLU B 1 609 ? 55.781 -13.305 -21.062 1 14.29 609 GLU B N 1
ATOM 10096 C CA . GLU B 1 609 ? 56.25 -13.547 -22.422 1 14.29 609 GLU B CA 1
ATOM 10097 C C . GLU B 1 609 ? 55.438 -12.75 -23.438 1 14.29 609 GLU B C 1
ATOM 10099 O O . GLU B 1 609 ? 56 -12.094 -24.312 1 14.29 609 GLU B O 1
ATOM 10104 N N . TYR B 1 610 ? 54.281 -13.227 -23.859 1 14.55 610 TYR B N 1
ATOM 10105 C CA . TYR B 1 610 ? 54.219 -13.719 -25.234 1 14.55 610 TYR B CA 1
ATOM 10106 C C . TYR B 1 610 ? 54.125 -12.562 -26.234 1 14.55 610 TYR B C 1
ATOM 10108 O O . TYR B 1 610 ? 53.594 -11.5 -25.891 1 14.55 610 TYR B O 1
ATOM 10116 N N . SER B 1 611 ? 54.625 -12.812 -27.531 1 14.35 611 SER B N 1
ATOM 10117 C CA . SER B 1 611 ? 55.25 -12.391 -28.766 1 14.35 611 SER B CA 1
ATOM 10118 C C . SER B 1 611 ? 54.25 -11.805 -29.734 1 14.35 611 SER B C 1
ATOM 10120 O O . SER B 1 611 ? 54.5 -10.789 -30.391 1 14.35 611 SER B O 1
ATOM 10122 N N . VAL B 1 612 ? 53.312 -12.555 -30.281 1 14.65 612 VAL B N 1
ATOM 10123 C CA . VAL B 1 612 ? 53.5 -12.844 -31.688 1 14.65 612 VAL B CA 1
ATOM 10124 C C . VAL B 1 612 ? 53.219 -11.594 -32.531 1 14.65 612 VAL B C 1
ATOM 10126 O O . VAL B 1 612 ? 52.531 -10.68 -32.062 1 14.65 612 VAL B O 1
ATOM 10129 N N . ALA B 1 613 ? 52.75 -11.859 -33.844 1 14.62 613 ALA B N 1
ATOM 10130 C CA . ALA B 1 613 ? 53.219 -11.727 -35.219 1 14.62 613 ALA B CA 1
ATOM 10131 C C . ALA B 1 613 ? 52.656 -10.477 -35.875 1 14.62 613 ALA B C 1
ATOM 10133 O O . ALA B 1 613 ? 51.656 -9.906 -35.406 1 14.62 613 ALA B O 1
ATOM 10134 N N . SER B 1 614 ? 52.594 -10.555 -37.25 1 14.26 614 SER B N 1
ATOM 10135 C CA . SER B 1 614 ? 53.156 -9.922 -38.438 1 14.26 614 SER B CA 1
ATOM 10136 C C . SER B 1 614 ? 52.188 -8.891 -39.031 1 14.26 614 SER B C 1
ATOM 10138 O O . SER B 1 614 ? 52.594 -7.742 -39.25 1 14.26 614 SER B O 1
ATOM 10140 N N . ASP B 1 615 ? 51.406 -9.289 -40.094 1 14.27 615 ASP B N 1
ATOM 10141 C CA . ASP B 1 615 ? 51.75 -8.945 -41.469 1 14.27 615 ASP B CA 1
ATOM 10142 C C . ASP B 1 615 ? 51.094 -7.617 -41.875 1 14.27 615 ASP B C 1
ATOM 10144 O O . ASP B 1 615 ? 50.188 -7.137 -41.219 1 14.27 615 ASP B O 1
ATOM 10148 N N . ASP B 1 616 ? 50.594 -7.543 -43.281 1 14.63 616 ASP B N 1
ATOM 10149 C CA . ASP B 1 616 ? 51 -6.867 -44.531 1 14.63 616 ASP B CA 1
ATOM 10150 C C . ASP B 1 616 ? 50.156 -5.621 -44.781 1 14.63 616 ASP B C 1
ATOM 10152 O O . ASP B 1 616 ? 49.125 -5.43 -44.156 1 14.63 616 ASP B O 1
ATOM 10156 N N . SER B 1 617 ? 49.625 -5.469 -46.188 1 14.6 617 SER B N 1
ATOM 10157 C CA . SER B 1 617 ? 50.062 -4.594 -47.25 1 14.6 617 SER B CA 1
ATOM 10158 C C . SER B 1 617 ? 49.125 -3.396 -47.406 1 14.6 617 SER B C 1
ATOM 10160 O O . SER B 1 617 ? 49.562 -2.248 -47.406 1 14.6 617 SER B O 1
ATOM 10162 N N . ASP B 1 618 ? 48.281 -3.295 -48.656 1 14.34 618 ASP B N 1
ATOM 10163 C CA . ASP B 1 618 ? 48.594 -2.434 -49.781 1 14.34 618 ASP B CA 1
ATOM 10164 C C . ASP B 1 618 ? 47.781 -1.148 -49.75 1 14.34 618 ASP B C 1
ATOM 10166 O O . ASP B 1 618 ? 48.344 -0.048 -49.719 1 14.34 618 ASP B O 1
ATOM 10170 N N . ASP B 1 619 ? 46.812 -0.882 -50.906 1 14.66 619 ASP B N 1
ATOM 10171 C CA . ASP B 1 619 ? 47.031 0.075 -51.969 1 14.66 619 ASP B CA 1
ATOM 10172 C C . ASP B 1 619 ? 46.25 1.372 -51.719 1 14.66 619 ASP B C 1
ATOM 10174 O O . ASP B 1 619 ? 45.344 1.406 -50.875 1 14.66 619 ASP B O 1
ATOM 10178 N N . GLU B 1 620 ? 45.688 2.074 -52.938 1 14.7 620 GLU B N 1
ATOM 10179 C CA . GLU B 1 620 ? 46 3.334 -53.625 1 14.7 620 GLU B CA 1
ATOM 10180 C C . GLU B 1 620 ? 45 4.422 -53.25 1 14.7 620 GLU B C 1
ATOM 10182 O O . GLU B 1 620 ? 45.375 5.5 -52.781 1 14.7 620 GLU B O 1
ATOM 10187 N N . GLY B 1 621 ? 44.062 4.887 -54.312 1 14.45 621 GLY B N 1
ATOM 10188 C CA . GLY B 1 621 ? 44.219 6.098 -55.094 1 14.45 621 GLY B CA 1
ATOM 10189 C C . GLY B 1 621 ? 43.406 7.266 -54.562 1 14.45 621 GLY B C 1
ATOM 10190 O O . GLY B 1 621 ? 42.594 7.102 -53.656 1 14.45 621 GLY B O 1
ATOM 10191 N N . THR B 1 622 ? 42.688 8.133 -55.594 1 14.77 622 THR B N 1
ATOM 10192 C CA . THR B 1 622 ? 42.906 9.508 -56 1 14.77 622 THR B CA 1
ATOM 10193 C C . THR B 1 622 ? 41.844 10.43 -55.406 1 14.77 622 THR B C 1
ATOM 10195 O O . THR B 1 622 ? 42.188 11.406 -54.719 1 14.77 622 THR B O 1
ATOM 10198 N N . HIS B 1 623 ? 40.75 11.031 -56.312 1 14.29 623 HIS B N 1
ATOM 10199 C CA . HIS B 1 623 ? 40.812 12.375 -56.875 1 14.29 623 HIS B CA 1
ATOM 10200 C C . HIS B 1 623 ? 39.938 13.344 -56.094 1 14.29 623 HIS B C 1
ATOM 10202 O O . HIS B 1 623 ? 40.438 14.344 -55.562 1 14.29 623 HIS B O 1
ATOM 10208 N N . SER B 1 624 ? 38.75 13.992 -56.844 1 14.44 624 SER B N 1
ATOM 10209 C CA . SER B 1 624 ? 38.594 15.344 -57.375 1 14.44 624 SER B CA 1
ATOM 10210 C C . SER B 1 624 ? 37.688 16.188 -56.5 1 14.44 624 SER B C 1
ATOM 10212 O O . SER B 1 624 ? 36.844 15.648 -55.781 1 14.44 624 SER B O 1
ATOM 10214 N N . VAL B 1 625 ? 37.656 17.594 -56.656 1 15.51 625 VAL B N 1
ATOM 10215 C CA . VAL B 1 625 ? 37.531 18.875 -55.969 1 15.51 625 VAL B CA 1
ATOM 10216 C C . VAL B 1 625 ? 36.094 19.375 -56.031 1 15.51 625 VAL B C 1
ATOM 10218 O O . VAL B 1 625 ? 35.594 20.031 -55.125 1 15.51 625 VAL B O 1
ATOM 10221 N N . ASP B 1 626 ? 35.219 19.312 -57.094 1 13.95 626 ASP B N 1
ATOM 10222 C CA . ASP B 1 626 ? 34.906 20.609 -57.688 1 13.95 626 ASP B CA 1
ATOM 10223 C C . ASP B 1 626 ? 33.875 21.359 -56.844 1 13.95 626 ASP B C 1
ATOM 10225 O O . ASP B 1 626 ? 33.219 20.766 -55.969 1 13.95 626 ASP B O 1
ATOM 10229 N N . SER B 1 627 ? 32.719 22 -57.656 1 14.48 627 SER B N 1
ATOM 10230 C CA . SER B 1 627 ? 32.375 23.359 -58.062 1 14.48 627 SER B CA 1
ATOM 10231 C C . SER B 1 627 ? 31.234 23.906 -57.219 1 14.48 627 SER B C 1
ATOM 10233 O O . SER B 1 627 ? 30.578 23.156 -56.5 1 14.48 627 SER B O 1
ATOM 10235 N N . TYR B 1 628 ? 30.188 24.719 -58 1 14.79 628 TYR B N 1
ATOM 10236 C CA . TYR B 1 628 ? 29.812 26.125 -58.156 1 14.79 628 TYR B CA 1
ATOM 10237 C C . TYR B 1 628 ? 28.5 26.422 -57.438 1 14.79 628 TYR B C 1
ATOM 10239 O O . TYR B 1 628 ? 28.438 27.359 -56.625 1 14.79 628 TYR B O 1
ATOM 10247 N N . ARG B 1 629 ? 27.219 26.531 -58.219 1 14.07 629 ARG B N 1
ATOM 10248 C CA . ARG B 1 629 ? 26.562 27.75 -58.656 1 14.07 629 ARG B CA 1
ATOM 10249 C C . ARG B 1 629 ? 25.422 28.141 -57.719 1 14.07 629 ARG B C 1
ATOM 10251 O O . ARG B 1 629 ? 24.969 27.328 -56.906 1 14.07 629 ARG B O 1
ATOM 10258 N N . GLY B 1 630 ? 24.094 28.453 -58.344 1 14.12 630 GLY B N 1
ATOM 10259 C CA . GLY B 1 630 ? 23.406 29.688 -58.656 1 14.12 630 GLY B CA 1
ATOM 10260 C C . GLY B 1 630 ? 22.266 30 -57.719 1 14.12 630 GLY B C 1
ATOM 10261 O O . GLY B 1 630 ? 22.375 30.875 -56.844 1 14.12 630 GLY B O 1
ATOM 10262 N N . THR B 1 631 ? 20.844 30.047 -58.188 1 14.8 631 THR B N 1
ATOM 10263 C CA . THR B 1 631 ? 20.031 31.203 -58.562 1 14.8 631 THR B CA 1
ATOM 10264 C C . THR B 1 631 ? 18.953 31.453 -57.5 1 14.8 631 THR B C 1
ATOM 10266 O O . THR B 1 631 ? 18.828 30.688 -56.531 1 14.8 631 THR B O 1
ATOM 10269 N N . GLU B 1 632 ? 17.422 31.562 -57.875 1 14.51 632 GLU B N 1
ATOM 10270 C CA . GLU B 1 632 ? 16.594 32.75 -58.125 1 14.51 632 GLU B CA 1
ATOM 10271 C C . GLU B 1 632 ? 15.555 32.938 -57.031 1 14.51 632 GLU B C 1
ATOM 10273 O O . GLU B 1 632 ? 15.406 34 -56.5 1 14.51 632 GLU B O 1
ATOM 10278 N N . HIS B 1 633 ? 14.211 32.281 -57.031 1 14.69 633 HIS B N 1
ATOM 10279 C CA . HIS B 1 633 ? 13.039 33.031 -57.469 1 14.69 633 HIS B CA 1
ATOM 10280 C C . HIS B 1 633 ? 12.328 33.688 -56.281 1 14.69 633 HIS B C 1
ATOM 10282 O O . HIS B 1 633 ? 12.523 33.281 -55.125 1 14.69 633 HIS B O 1
ATOM 10288 N N . SER B 1 634 ? 10.781 33.969 -56.469 1 15 634 SER B N 1
ATOM 10289 C CA . SER B 1 634 ? 9.898 35.125 -56.562 1 15 634 SER B CA 1
ATOM 10290 C C . SER B 1 634 ? 9.109 35.344 -55.281 1 15 634 SER B C 1
ATOM 10292 O O . SER B 1 634 ? 8.93 34.406 -54.5 1 15 634 SER B O 1
ATOM 10294 N N . GLY B 1 635 ? 8.305 36.562 -55.156 1 15.58 635 GLY B N 1
ATOM 10295 C CA . GLY B 1 635 ? 7.996 37.688 -54.25 1 15.58 635 GLY B CA 1
ATOM 10296 C C . GLY B 1 635 ? 6.645 37.562 -53.594 1 15.58 635 GLY B C 1
ATOM 10297 O O . GLY B 1 635 ? 6.426 38.125 -52.5 1 15.58 635 GLY B O 1
ATOM 10298 N N . ASP B 1 636 ? 5.445 37.125 -54.125 1 15.58 636 ASP B N 1
ATOM 10299 C CA . ASP B 1 636 ? 4.395 38.156 -54.188 1 15.58 636 ASP B CA 1
ATOM 10300 C C . ASP B 1 636 ? 3.658 38.25 -52.844 1 15.58 636 ASP B C 1
ATOM 10302 O O . ASP B 1 636 ? 3.613 37.281 -52.094 1 15.58 636 ASP B O 1
ATOM 10306 N N . TYR B 1 637 ? 2.688 39.406 -52.656 1 16.45 637 TYR B N 1
ATOM 10307 C CA . TYR B 1 637 ? 2.311 40.438 -51.719 1 16.45 637 TYR B CA 1
ATOM 10308 C C . TYR B 1 637 ? 0.973 40.125 -51.062 1 16.45 637 TYR B C 1
ATOM 10310 O O . TYR B 1 637 ? 0.738 40.5 -49.906 1 16.45 637 TYR B O 1
ATOM 10318 N N . SER B 1 638 ? -0.116 39.5 -51.656 1 16.17 638 SER B N 1
ATOM 10319 C CA . SER B 1 638 ? -1.333 40.281 -51.719 1 16.17 638 SER B CA 1
ATOM 10320 C C . SER B 1 638 ? -2.008 40.406 -50.375 1 16.17 638 SER B C 1
ATOM 10322 O O . SER B 1 638 ? -1.782 39.562 -49.5 1 16.17 638 SER B O 1
ATOM 10324 N N . VAL B 1 639 ? -3.277 41.188 -50.375 1 17.22 639 VAL B N 1
ATOM 10325 C CA . VAL B 1 639 ? -4.031 42.312 -49.781 1 17.22 639 VAL B CA 1
ATOM 10326 C C . VAL B 1 639 ? -5.078 41.75 -48.812 1 17.22 639 VAL B C 1
ATOM 10328 O O . VAL B 1 639 ? -5.688 40.719 -49.094 1 17.22 639 VAL B O 1
ATOM 10331 N N . GLY B 1 640 ? -5.277 42.312 -47.625 1 17.23 640 GLY B N 1
ATOM 10332 C CA . GLY B 1 640 ? -5.891 42.188 -46.312 1 17.23 640 GLY B CA 1
ATOM 10333 C C . GLY B 1 640 ? -7.344 42.594 -46.281 1 17.23 640 GLY B C 1
ATOM 10334 O O . GLY B 1 640 ? -7.906 42.844 -45.219 1 17.23 640 GLY B O 1
ATOM 10335 N N . SER B 1 641 ? -8.117 42.281 -47.312 1 16.3 641 SER B N 1
ATOM 10336 C CA . SER B 1 641 ? -9.328 43.125 -47.406 1 16.3 641 SER B CA 1
ATOM 10337 C C . SER B 1 641 ? -10.156 43.031 -46.125 1 16.3 641 SER B C 1
ATOM 10339 O O . SER B 1 641 ? -10.125 42 -45.438 1 16.3 641 SER B O 1
ATOM 10341 N N . ASP B 1 642 ? -11.086 44.094 -45.844 1 16.58 642 ASP B N 1
ATOM 10342 C CA . ASP B 1 642 ? -11.672 45.062 -44.906 1 16.58 642 ASP B CA 1
ATOM 10343 C C . ASP B 1 642 ? -12.984 44.531 -44.312 1 16.58 642 ASP B C 1
ATOM 10345 O O . ASP B 1 642 ? -13.297 44.781 -43.156 1 16.58 642 ASP B O 1
ATOM 10349 N N . GLU B 1 643 ? -13.984 44 -45.094 1 17.38 643 GLU B N 1
ATOM 10350 C CA . GLU B 1 643 ? -15.297 44.625 -45.094 1 17.38 643 GLU B CA 1
ATOM 10351 C C . GLU B 1 643 ? -16.094 44.281 -43.844 1 17.38 643 GLU B C 1
ATOM 10353 O O . GLU B 1 643 ? -16.344 43.094 -43.594 1 17.38 643 GLU B O 1
ATOM 10358 N N . SER B 1 644 ? -16.25 45.219 -42.844 1 16.75 644 SER B N 1
ATOM 10359 C CA . SER B 1 644 ? -16.781 45.438 -41.5 1 16.75 644 SER B CA 1
ATOM 10360 C C . SER B 1 644 ? -18.312 45.469 -41.5 1 16.75 644 SER B C 1
ATOM 10362 O O . SER B 1 644 ? -18.938 45.75 -40.5 1 16.75 644 SER B O 1
ATOM 10364 N N . ASP B 1 645 ? -19.078 45.094 -42.344 1 15.92 645 ASP B N 1
ATOM 10365 C CA . ASP B 1 645 ? -20.328 45.812 -42.5 1 15.92 645 ASP B CA 1
ATOM 10366 C C . ASP B 1 645 ? -21.297 45.5 -41.375 1 15.92 645 ASP B C 1
ATOM 10368 O O . ASP B 1 645 ? -22.516 45.438 -41.562 1 15.92 645 ASP B O 1
ATOM 10372 N N . TYR B 1 646 ? -20.922 45.031 -40.125 1 16.3 646 TYR B N 1
ATOM 10373 C CA . TYR B 1 646 ? -22.094 44.594 -39.406 1 16.3 646 TYR B CA 1
ATOM 10374 C C . TYR B 1 646 ? -22.984 45.75 -39.031 1 16.3 646 TYR B C 1
ATOM 10376 O O . TYR B 1 646 ? -22.562 46.656 -38.312 1 16.3 646 TYR B O 1
ATOM 10384 N N . GLU B 1 647 ? -23.938 46.156 -39.594 1 15.93 647 GLU B N 1
ATOM 10385 C CA . GLU B 1 647 ? -24.844 47.281 -39.594 1 15.93 647 GLU B CA 1
ATOM 10386 C C . GLU B 1 647 ? -25.594 47.375 -38.25 1 15.93 647 GLU B C 1
ATOM 10388 O O . GLU B 1 647 ? -25.578 48.438 -37.594 1 15.93 647 GLU B O 1
ATOM 10393 N N . ARG B 1 648 ? -27.047 47.344 -38.125 1 16.03 648 ARG B N 1
ATOM 10394 C CA . ARG B 1 648 ? -28.016 48.406 -38.062 1 16.03 648 ARG B CA 1
ATOM 10395 C C . ARG B 1 648 ? -28.688 48.469 -36.688 1 16.03 648 ARG B C 1
ATOM 10397 O O . ARG B 1 648 ? -29.031 49.531 -36.188 1 16.03 648 ARG B O 1
ATOM 10404 N N . VAL B 1 649 ? -28.922 47.312 -35.969 1 17.19 649 VAL B N 1
ATOM 10405 C CA . VAL B 1 649 ? -30.297 47.469 -35.5 1 17.19 649 VAL B CA 1
ATOM 10406 C C . VAL B 1 649 ? -30.359 48.531 -34.438 1 17.19 649 VAL B C 1
ATOM 10408 O O . VAL B 1 649 ? -29.359 48.812 -33.75 1 17.19 649 VAL B O 1
ATOM 10411 N N . ALA B 1 650 ? -31.672 48.812 -33.875 1 16.89 650 ALA B N 1
ATOM 10412 C CA . ALA B 1 650 ? -32.594 49.906 -33.562 1 16.89 650 ALA B CA 1
ATOM 10413 C C . ALA B 1 650 ? -32.344 50.438 -32.156 1 16.89 650 ALA B C 1
ATOM 10415 O O . ALA B 1 650 ? -31.656 49.812 -31.344 1 16.89 650 ALA B O 1
ATOM 10416 N N . SER B 1 651 ? -33.562 50.781 -31.422 1 16.92 651 SER B N 1
ATOM 10417 C CA . SER B 1 651 ? -34.375 51.938 -31.047 1 16.92 651 SER B CA 1
ATOM 10418 C C . SER B 1 651 ? -34.344 52.156 -29.547 1 16.92 651 SER B C 1
ATOM 10420 O O . SER B 1 651 ? -34.594 51.25 -28.766 1 16.92 651 SER B O 1
ATOM 10422 N N . THR B 1 652 ? -33.562 53.062 -29.016 1 17.8 652 THR B N 1
ATOM 10423 C CA . THR B 1 652 ? -33.5 53.844 -27.797 1 17.8 652 THR B CA 1
ATOM 10424 C C . THR B 1 652 ? -34.812 54.625 -27.609 1 17.8 652 THR B C 1
ATOM 10426 O O . THR B 1 652 ? -34.969 55.75 -28.094 1 17.8 652 THR B O 1
ATOM 10429 N N . GLN B 1 653 ? -36 54.188 -27.812 1 16.89 653 GLN B N 1
ATOM 10430 C CA . GLN B 1 653 ? -37.031 55.219 -27.656 1 16.89 653 GLN B CA 1
ATOM 10431 C C . GLN B 1 653 ? -37.219 55.594 -26.188 1 16.89 653 GLN B C 1
ATOM 10433 O O . GLN B 1 653 ? -37.719 54.781 -25.391 1 16.89 653 GLN B O 1
ATOM 10438 N N . LEU B 1 654 ? -36.188 56.25 -25.547 1 18.42 654 LEU B N 1
ATOM 10439 C CA . LEU B 1 654 ? -36.562 57.094 -24.406 1 18.42 654 LEU B CA 1
ATOM 10440 C C . LEU B 1 654 ? -37.625 58.094 -24.781 1 18.42 654 LEU B C 1
ATOM 10442 O O . LEU B 1 654 ? -37.625 58.625 -25.891 1 18.42 654 LEU B O 1
ATOM 10446 N N . ASN B 1 655 ? -38.75 58.406 -23.984 1 17.8 655 ASN B N 1
ATOM 10447 C CA . ASN B 1 655 ? -39.781 59.375 -23.734 1 17.8 655 ASN B CA 1
ATOM 10448 C C . ASN B 1 655 ? -39.219 60.75 -23.359 1 17.8 655 ASN B C 1
ATOM 10450 O O . ASN B 1 655 ? -38.5 60.844 -22.359 1 17.8 655 ASN B O 1
ATOM 10454 N N . LYS B 1 656 ? -38.75 61.594 -24.359 1 15.97 656 LYS B N 1
ATOM 10455 C CA . LYS B 1 656 ? -39.219 62.969 -24.5 1 15.97 656 LYS B CA 1
ATOM 10456 C C . LYS B 1 656 ? -40.719 63.031 -24.672 1 15.97 656 LYS B C 1
ATOM 10458 O O . LYS B 1 656 ? -41.312 62.188 -25.344 1 15.97 656 LYS B O 1
ATOM 10463 N N . TYR B 1 657 ? -41.281 63.938 -24.016 1 17.28 657 TYR B N 1
ATOM 10464 C CA . TYR B 1 657 ? -41.781 65.312 -23.875 1 17.28 657 TYR B CA 1
ATOM 10465 C C . TYR B 1 657 ? -41.375 66.188 -25.062 1 17.28 657 TYR B C 1
ATOM 10467 O O . TYR B 1 657 ? -40.375 65.938 -25.703 1 17.28 657 TYR B O 1
ATOM 10475 N N . ASN B 1 658 ? -42.406 67 -25.578 1 16.14 658 ASN B N 1
ATOM 10476 C CA . ASN B 1 658 ? -42.781 68.375 -25.688 1 16.14 658 ASN B CA 1
ATOM 10477 C C . ASN B 1 658 ? -42.312 69.188 -24.5 1 16.14 658 ASN B C 1
ATOM 10479 O O . ASN B 1 658 ? -42.281 68.75 -23.375 1 16.14 658 ASN B O 1
#

InterPro domains:
  IPR001611 Leucine-rich repeat [PF00560] (355-374)
  IPR001611 Leucine-rich repeat [PF13516] (144-158)
  IPR001611 Leucine-rich repeat [PF13855] (22-58)
  IPR001611 Leucine-rich repeat [PF13855] (213-273)
  IPR001611 Leucine-rich repeat [PF13855] (287-343)
  IPR001611 Leucine-rich repeat [PS51450] (1-21)
  IPR001611 Leucine-rich repeat [PS51450] (22-43)
  IPR001611 Leucine-rich repeat [PS51450] (46-67)
  IPR001611 Leucine-rich repeat [PS51450] (125-146)
  IPR001611 Leucine-rich repeat [PS51450] (287-308)
  IPR001611 Leucine-rich repeat [PS51450] (332-353)
  IPR003591 Leucine-rich repeat, typical subtype [SM00369] (20-43)
  IPR003591 Leucine-rich repeat, typical subtype [SM00369] (44-66)
  IPR003591 Leucine-rich repeat, typical subtype [SM00369] (72-95)
  IPR003591 Leucine-rich repeat, typical subtype [SM00369] (100-122)
  IPR003591 Leucine-rich repeat, typical subtype [SM00369] (123-145)
  IPR003591 Leucine-rich repeat, typical subtype [SM00369] (212-235)
  IPR003591 Leucine-rich repeat, typical subtype [SM00369] (237-259)
  IPR003591 Leucine-rich repeat, typical subtype [SM00369] (306-329)
  IPR003591 Leucine-rich repeat, typical subtype [SM00369] (330-352)

pLDDT: mean 74.22, std 30.7, range [12.82, 98.75]

Secondary structure (DSSP, 8-state):
--EEE-TTS--SS----TT-TT--EEE--SS------TTTTTT-TT--EEE--SS---SGGGTTHHHHHHH-TT--EEE--SS---EE-S-SGGG---BSS--EEE-TTS---EE-GGGGTTBSS--EEE-TTS----B-----SS--EEE-TTS------TTTTTT-TT--EEE-TT-TT----SS----SS--EEE--SS--SS---TT-TT--EEE--SS---EE-TTTTTT-TT--EEE--SS---EE-TTTTTT-TT--EEE--SS--EE---TTTTTT-TT--EEE--SSEE-B------TT--EEE--SS---B--TTTTTT-TT--EEE--SS---BPPTT---SS--EEE-TTS------TTSSTT-TT--EEE-TTS---SPP-GGGGTT-TT--EEE--SS-EE--TT-HHHHHHHHHHHSSSPSS-HHHHTT-BEEESGGGTTSBHHHHHHHHHS----------THHHHHHHHHHHHHHHHHHHHHHHHHHHHHHHHHHHHHHHHHHHHHHTS-TT-----------------------------------GGGGTGGGT-------------------------------------------------------------------------------------/--EEE-TTS--SS----TT-TT--EEE--SS------TTTTTT-TT--EEE--SS---SGGGTTHHHHHHH-TT--EEE--SS---EE-S-SGGG---BSS--EEE-TTS---EE-GGGGTTBSS--EEE-TTS----B-----SS--EEE-TTS------TTTTTT-TT--EEE-TT-TT----SS----SS--EEE--SS--SS---TT-TT--EEE--SS---EE-TTTTTT-TT--EEE--SS---EE-TTTTTT-TT--EEE--SS--EE---TTTTTT-TT--EEE--SSEE-B------TT--EEE--SS---B--TTTTTT-TT--EEE--SS---BPPTT---SS--EEE-TTS------TTSSTT-TT--EEE-TTS---SPP-GGGGTT-TT--EEE--SS-EE--TT-HHHHHHHHHHHSSSPSS-HHHHTT-BEEESGGGTTSBHHHHHHHHHS----------THHHHHHHHHHHHHHHHHHHHHHHHHHHHHHHHHHHHHHHHHHHHHHHHTTSS----------------------------------SSGGGTSTT-------------------------------------------------------------------------------------

Sequence (1316 aa):
VQRLDLTENLIENIPNLEKYTSLEILQLAHNRIQQISATAFDKLKNLKHLDLSNNSFTDWMQIDAGMLLQTLVGLKTLKLSNNNLKTFTGKVSRMRINSSSLEDLYLSSCNIRQVDGEALRGFERLRTLDLSSNPIKWLDDLSSPTLTTLDLSHCEIDTMNTNALRKMPSLTILRVTGNTQFAVNHGNLTSVSLQVFEAENCSLTVPGLHGFPNLTYANLRKNKIVTLQEKSFLKNKCLVELDISANEISDIHPQAFVGARQLKFVNLSANSLQGFLPSNTFSTNYNLKTLDLSMNRLQSVGNLSMLMLENLDLSQCQIKEIDKDSLKSLPWLTFLNLSHNPIENMPDNIQSWYLRHIDLSYCRLSSITNDTFKRFPEIGSINLIGNRFTNPFRVDMFTYNERLDSLKLADNPWICDCNSQEFKNFWEFLTSYPAKVQESEKAHIKCMSPVSVTGKSWIQACYGTWYPYYEPETTFSFTHYGTALIILIITAAGVFAVVGVIRHGIKKRIKEAQEEMEREMGHVCADQSAVLFQPRENLDMDTPDSPDVAERRRRDSQLTQPPTYEEVMEMLRSSREDIVSTAGVGNVAENEGDTQHVKRNIRTGQSREYSVASDDSDDEGTHSVDSYRGTEHSGDYSVGSDESDYERVASTQLNKYNVQRLDLTENLIENIPNLEKYTSLEILQLAHNRIQQISATAFDKLKNLKHLDLSNNSFTDWMQIDAGMLLQTLVGLKTLKLSNNNLKTFTGKVSRMRINSSSLEDLYLSSCNIRQVDGEALRGFERLRTLDLSSNPIKWLDDLSSPTLTTLDLSHCEIDTMNTNALRKMPSLTILRVTGNTQFAVNHGNLTSVSLQVFEAENCSLTVPGLHGFPNLTYANLRKNKIVTLQEKSFLKNKCLVELDISANEISDIHPQAFVGARQLKFVNLSANSLQGFLPSNTFSTNYNLKTLDLSMNRLQSVGNLSMLMLENLDLSQCQIKEIDKDSLKSLPWLTFLNLSHNPIENMPDNIQSWYLRHIDLSYCRLSSITNDTFKRFPEIGSINLIGNRFTNPFRVDMFTYNERLDSLKLADNPWICDCNSQEFKNFWEFLTSYPAKVQESEKAHIKCMSPVSVTGKSWIQACYGTWYPYYEPETTFSFTHYGTALIILIITAAGVFAVVGVIRHGIKKRIKEAQEEMEREMGHVCADQSAVLFQPRENLDMDTPDSPDVAERRRRDSQLTQPPTYEEVMEMLRSSREDIVSTAGVGNVAENEGDTQHVKRNIRTGQSREYSVASDDSDDEGTHSVDSYRGTEHSGDYSVGSDESDYERVASTQLNKYN

Foldseek 3Di:
DAEDAPEQVQDQAQDQPLVPLNHAEYHHEQHAHAAYDLCRCQSNQNHAYYEHANYEYQAQVRDQQQSNQVSNQRYAEYAHEQYAHQAQECPPVSNAHAHAHYAEYHHENRQHADDDQCSCVRYNAYAYYAHDNHQYAEQANNADAHYAEYHHAQYQHQEYDLCSCVRHQNHAYYAHANNANYEHPPAARAYARYAYYHHANYAYQAQRCQRYLNHAYYHHHNYAHAEQDACSCQSNQNHAEYEHDQYAYAYYDLRSCLNPQNHAYYEHDQYAHEAEDDQNNCVNNQNHAEYEHDNYQYQELAQHAHARYAYYHHDHYAHADYDLCNCVRPARHAYYEHDHYQHADADFNNAYARHAEYEHAQYAYADDDLRRCQRHQNYAEYHHHNYAYAEDDAPSSCVNHPNHQAYQDFNYAYAQPLQDPRLLVVVCVQCPPVHHYDPVRQQRQAYCDDPVGHNGGNCVSRVCVNPPPPPPCVVPPCVVVVVVVVVVVVVVVVVVVVVVVVVVVVVVVVVVVVVVVVVVVVVPVPPVPDDDDDDDDDDDDDDDDDDDDDDPDDDDDDDDDDPDDPVPPPVPDDDPDDDPDDDDDDDDDDYDDDDDDDPDDDDDDDDDDDDYDDDYYDYDDDDDDDDDYDDDDYDDDDDDDDDDDDDDDDDDDDDDDD/DAEAAPEQVQDQAQDQPLVPLNHAEYHHEQHAHAAYDLCRCQSNQNHAYYEHANYEYQAQVRDQQQSNQVSNQRYAEYAHEQYAHQAQECPPVSNAHAHAHYAEYHHENRQHADDDQCSCVRYNHYAYYHHDNHQYAEQANNADAHYAYYHHAQYQHQEYDLCSCVRHQNHAEYAHANNANYEHPPAARAYARYAYYHHANYAYQAQRCQRYLNHAYYAHHNYAHAEQDACSCQSNCNHAEYEHDQYAYAYYDLRSCLNPQNHAYYEHDNYAHEAEDDQNNCQNNQNHAEYEHDNYQYQELAQHAHARYAYYEHDHYAHADYDLCNCVRPARHAYYEHDHYQHADADFNNAYARHAEYEHAQYAYADDDLRRCQRHQNHAEYHHHNYAYAEDDAPSSCVRHVNHQAYQDFNYAYAQPLQDPRLVVVVCVQCPPVHHYDPVRQQRQAYCDDPVGHNGGNCVRRVCVNPPDPPPCVVPPCVVVVVVVVVVVVVVVVVVVVVVVVVVVVVVVVVVVVVVVVVVVVVVVVVPPDDDDDDDDDDDDDDDDDPDDDPDDDDDDPPDDDDDDCVVPPPVPDDDDDDDDDDDDDDDDDDDDDDDDDDDDDDDDDDDDDDDDDDYDDDDDDDDDDDDYDYDDDDDDDDDDDDPPPDDDDDPPDDDDD

Nearest PDB structures (foldseek):
  5o0n-assembly1_A  TM=8.926E-01  e=7.245E-11  Mus musculus
  1ozn-assembly1_A  TM=8.980E-01  e=1.715E-10  Homo sapiens
  5o0p-assembly2_B  TM=8.977E-01  e=3.707E-10  Mus musculus
  7r86-assembly2_B  TM=8.972E-01  e=4.699E-09  Mus musculus
  7e5b-assembly1_A  TM=5.122E-01  e=4.380E-07  Cyclostomata

Radius of gyration: 58.97 Å; Cα contacts (8 Å, |Δi|>4): 2791; chains: 2; bounding box: 143×215×147 Å

Organism: Coptotermes formosanus (NCBI:txid36987)

Solvent-accessible surface area (backbone atoms only — not comparable to full-atom values): 70197 Å² total; per-residue (Å²): 100,44,68,48,79,54,53,64,63,70,40,46,64,81,71,92,51,68,84,38,43,61,22,28,36,42,34,44,26,45,28,47,34,44,50,47,62,79,65,61,50,60,53,27,51,49,26,28,36,41,30,49,22,37,29,51,32,62,38,60,72,32,52,33,43,38,57,41,33,58,48,28,60,43,25,31,35,43,33,41,26,45,22,40,40,43,57,46,46,33,75,54,70,89,56,31,47,38,26,78,37,34,26,34,40,35,42,27,36,14,54,29,44,44,50,42,26,53,37,41,67,37,43,69,40,30,29,37,40,32,45,22,47,12,60,28,41,54,60,53,57,45,35,31,77,48,30,27,34,42,33,43,25,40,26,47,32,36,50,65,52,37,61,32,43,59,46,27,64,42,25,29,35,43,32,39,28,48,8,41,33,24,34,67,79,90,48,49,49,33,31,72,47,27,26,35,42,35,39,29,38,24,27,25,56,52,92,56,50,59,30,23,44,46,21,31,36,40,35,41,28,37,28,52,29,38,58,40,46,72,47,58,29,44,47,19,44,46,24,28,35,40,32,51,22,40,28,48,32,51,45,71,37,50,45,19,45,62,26,21,47,44,26,27,36,41,33,49,24,40,28,48,35,50,48,49,65,61,39,53,34,47,55,64,23,61,49,26,30,36,43,32,48,22,40,23,48,26,36,32,76,38,55,44,35,31,66,42,27,27,37,40,33,47,24,41,29,47,26,39,52,55,62,41,63,32,41,60,45,28,61,45,27,30,36,40,33,43,24,44,13,59,28,44,51,73,38,59,56,29,38,34,68,43,29,28,35,40,32,46,28,41,27,43,33,47,69,82,52,56,40,33,51,42,38,24,50,44,24,26,34,43,32,44,28,39,27,37,33,31,71,72,64,58,62,70,39,49,66,48,27,78,49,51,45,34,54,42,60,28,59,27,51,23,47,60,56,60,84,38,65,55,49,54,52,28,51,45,57,35,62,37,89,75,44,20,48,56,79,81,49,54,69,48,29,32,23,48,31,52,78,92,39,45,74,31,22,53,60,75,59,26,40,65,71,74,54,58,79,76,63,76,72,66,71,74,63,65,62,63,60,49,54,56,50,50,54,52,51,52,52,51,52,52,52,52,51,52,51,49,54,50,53,52,52,48,52,52,50,49,52,52,47,48,52,48,46,52,55,51,48,61,65,57,64,70,67,78,65,88,82,85,74,92,80,83,86,78,86,83,76,91,75,88,90,91,90,89,84,85,77,85,79,80,87,85,89,86,82,84,81,76,85,74,80,68,78,66,68,63,80,72,71,62,97,70,80,78,90,76,80,82,92,82,89,82,86,75,88,84,84,88,83,84,88,84,86,69,83,86,80,87,81,90,80,86,90,81,85,89,84,84,87,90,85,89,84,84,89,85,87,84,91,84,87,91,82,88,89,84,93,85,91,88,87,95,88,94,84,93,87,93,92,88,96,85,91,94,85,98,78,95,82,91,69,90,83,133,100,44,66,48,79,53,54,63,62,71,38,46,62,81,70,91,51,66,84,38,44,61,22,28,36,42,35,44,26,47,26,47,35,45,52,49,64,79,66,59,52,60,51,30,52,48,26,28,36,40,32,47,22,37,29,51,32,63,38,60,72,32,51,32,43,37,57,42,33,59,47,27,60,43,26,29,35,44,33,40,26,45,22,41,41,42,57,46,46,33,76,54,70,89,58,31,46,37,26,78,36,33,25,35,42,35,43,28,36,14,54,28,44,47,50,42,27,54,37,42,65,36,41,69,40,30,30,37,41,32,45,23,47,12,62,29,40,55,59,54,57,45,34,33,77,46,30,28,35,43,33,42,26,40,26,48,30,35,50,64,52,41,60,32,42,59,46,26,66,42,26,30,35,43,32,40,27,48,9,40,33,25,32,66,79,98,46,49,48,33,33,71,46,27,27,34,41,35,40,28,38,24,26,25,56,53,90,56,50,60,28,22,44,46,21,30,35,38,34,41,27,36,26,51,28,36,60,43,47,71,46,57,30,45,46,18,45,46,23,28,36,40,32,51,20,41,29,47,32,51,46,70,37,52,45,18,43,64,27,21,45,44,26,28,37,41,33,50,24,39,28,48,34,51,49,49,65,61,40,53,34,48,56,67,23,60,47,26,30,37,44,32,49,22,41,22,48,26,36,33,76,38,56,44,33,31,68,42,26,27,36,41,33,47,23,43,28,46,27,42,52,55,61,40,62,32,41,59,44,28,60,44,28,29,36,41,33,45,24,44,13,61,28,44,52,72,39,60,55,29,39,34,68,44,29,28,36,41,33,45,27,40,28,43,35,46,69,81,52,56,42,32,50,42,38,25,51,44,24,27,34,43,35,45,28,38,29,38,33,32,70,73,63,58,63,70,37,48,67,48,28,80,50,51,45,36,54,42,60,29,58,26,50,23,46,60,58,59,84,38,64,57,50,54,52,26,52,45,57,35,62,36,89,77,42,20,49,55,79,83,49,54,71,46,29,30,22,49,30,51,79,92,38,47,76,31,22,53,61,74,60,26,41,63,72,72,55,59,79,75,63,77,72,67,72,74,64,68,62,63,61,49,54,56,49,49,53,52,52,52,52,53,52,52,54,52,50,52,53,49,52,51,53,52,51,50,53,50,52,51,50,51,50,49,51,48,49,51,50,50,52,55,53,52,61,64,65,63,68,66,91,75,77,90,89,80,84,90,80,94,77,90,86,87,88,83,84,82,82,82,79,84,89,92,78,90,84,86,72,87,80,80,84,73,82,62,68,78,67,61,62,96,68,76,76,98,88,85,83,91,89,78,88,84,86,89,79,82,88,82,90,81,90,85,88,85,89,86,76,88,81,86,76,90,78,88,85,82,72,92,76,86,91,81,87,91,84,86,90,84,90,87,90,89,82,87,92,85,90,86,91,86,90,92,81,91,84,88,85,81,86,78,90,69,77,83,75,75,86,89,81,81,79,75,87,73,79,133